Protein AF-A0A942TPF8-F1 (afdb_monomer)

Nearest PDB structures (foldseek):
  6yjb-assembly1_A  TM=7.120E-01  e=9.971E-12  Vibrio campbellii
  6yex-assembly1_B  TM=6.353E-01  e=1.934E-11  Vibrio campbellii
  6ut6-assembly1_C  TM=7.984E-01  e=1.363E-06  Escherichia coli K-12
  6hz4-assembly1_D  TM=4.793E-01  e=1.447E-07  Escherichia coli K-12
  6ut6-assembly1_B  TM=5.180E-01  e=4.673E-07  Escherichia coli K-12

Mean predicted aligned error: 19.68 Å

Structure (mmCIF, N/CA/C/O backbone):
data_AF-A0A942TPF8-F1
#
_entry.id   AF-A0A942TPF8-F1
#
loop_
_atom_site.group_PDB
_atom_site.id
_atom_site.type_symbol
_atom_site.label_atom_id
_atom_site.label_alt_id
_atom_site.label_comp_id
_atom_site.label_asym_id
_atom_site.label_entity_id
_atom_site.label_seq_id
_atom_site.pdbx_PDB_ins_code
_atom_site.Cartn_x
_atom_site.Cartn_y
_atom_site.Cartn_z
_atom_site.occupancy
_atom_site.B_iso_or_equiv
_atom_site.auth_seq_id
_atom_site.auth_comp_id
_atom_site.auth_asym_id
_atom_site.auth_atom_id
_atom_site.pdbx_PDB_model_num
ATOM 1 N N . MET A 1 1 ? -1.114 -26.706 52.855 1.00 54.84 1 MET A N 1
ATOM 2 C CA . MET A 1 1 ? -0.253 -26.769 51.652 1.00 54.84 1 MET A CA 1
ATOM 3 C C . MET A 1 1 ? -0.887 -25.800 50.656 1.00 54.84 1 MET A C 1
ATOM 5 O O . MET A 1 1 ? -2.104 -25.753 50.658 1.00 54.84 1 MET A O 1
ATOM 9 N N . TYR A 1 2 ? -0.120 -24.976 49.931 1.00 74.62 2 TYR A N 1
ATOM 10 C CA . TYR A 1 2 ? -0.614 -23.907 49.026 1.00 74.62 2 TYR A CA 1
ATOM 11 C C . TYR A 1 2 ? -1.180 -22.624 49.676 1.00 74.62 2 TYR A C 1
ATOM 13 O O . TYR A 1 2 ? -2.271 -22.152 49.354 1.00 74.62 2 TYR A O 1
ATOM 21 N N . GLN A 1 3 ? -0.446 -22.030 50.626 1.00 80.69 3 GLN A N 1
ATOM 22 C CA . GLN A 1 3 ? -0.902 -20.807 51.307 1.00 80.69 3 GLN A CA 1
ATOM 23 C C . GLN A 1 3 ? -0.992 -19.604 50.351 1.00 80.69 3 GLN A C 1
ATOM 25 O O . GLN A 1 3 ? -1.870 -18.757 50.522 1.00 80.69 3 GLN A O 1
ATOM 30 N N . ARG A 1 4 ? -0.121 -19.533 49.335 1.00 86.19 4 ARG A N 1
ATOM 31 C CA . ARG A 1 4 ? -0.147 -18.448 48.345 1.00 86.19 4 ARG A CA 1
ATOM 32 C C . ARG A 1 4 ? -1.304 -18.621 47.365 1.00 86.19 4 ARG A C 1
ATOM 34 O O . ARG A 1 4 ? -1.997 -17.647 47.085 1.00 86.19 4 ARG A O 1
ATOM 41 N N . LEU A 1 5 ? -1.600 -19.849 46.941 1.00 88.00 5 LEU A N 1
ATOM 42 C CA . LEU A 1 5 ? -2.763 -20.141 46.101 1.00 88.00 5 LEU A CA 1
ATOM 43 C C . LEU A 1 5 ? -4.093 -19.774 46.773 1.00 88.00 5 LEU A C 1
ATOM 45 O O . LEU A 1 5 ? -4.997 -19.248 46.122 1.00 88.00 5 LEU A O 1
ATOM 49 N N . ASN A 1 6 ? -4.203 -19.996 48.084 1.00 89.62 6 ASN A N 1
ATOM 50 C CA . ASN A 1 6 ? -5.378 -19.584 48.853 1.00 89.62 6 ASN A CA 1
ATOM 51 C C . ASN A 1 6 ? -5.553 -18.059 48.844 1.00 89.62 6 ASN A C 1
ATOM 53 O O . ASN A 1 6 ? -6.668 -17.566 48.669 1.00 89.62 6 ASN A O 1
ATOM 57 N N . ASN A 1 7 ? -4.456 -17.309 48.970 1.00 88.31 7 ASN A N 1
ATOM 58 C CA . ASN A 1 7 ? -4.485 -15.850 48.874 1.00 88.31 7 ASN A CA 1
ATOM 59 C C . ASN A 1 7 ? -4.844 -15.380 47.456 1.00 88.31 7 ASN A C 1
ATOM 61 O O . ASN A 1 7 ? -5.717 -14.525 47.312 1.00 88.31 7 ASN A O 1
ATOM 65 N N . PHE A 1 8 ? -4.249 -15.985 46.421 1.00 91.94 8 PHE A N 1
ATOM 66 C CA . PHE A 1 8 ? -4.586 -15.715 45.020 1.00 91.94 8 PHE A CA 1
ATOM 67 C C . PHE A 1 8 ? -6.082 -15.901 44.755 1.00 91.94 8 PHE A C 1
ATOM 69 O O . PHE A 1 8 ? -6.723 -15.049 44.151 1.00 91.94 8 PHE A O 1
ATOM 76 N N . THR A 1 9 ? -6.656 -16.999 45.246 1.00 90.50 9 THR A N 1
ATOM 77 C CA . THR A 1 9 ? -8.062 -17.357 45.018 1.00 90.50 9 THR A CA 1
ATOM 78 C C . THR A 1 9 ? -9.021 -16.310 45.579 1.00 90.50 9 THR A C 1
ATOM 80 O O . THR A 1 9 ? -10.023 -15.972 44.951 1.00 90.50 9 THR A O 1
ATOM 83 N N . LEU A 1 10 ? -8.707 -15.750 46.744 1.00 89.12 10 LEU A N 1
ATOM 84 C CA . LEU A 1 10 ? -9.531 -14.714 47.363 1.00 89.12 10 LEU A CA 1
ATOM 85 C C . LEU A 1 10 ? -9.364 -13.355 46.674 1.00 89.12 10 LEU A C 1
ATOM 87 O O . LEU A 1 10 ? -10.358 -12.681 46.424 1.00 89.12 10 LEU A O 1
ATOM 91 N N . ARG A 1 11 ? -8.140 -12.996 46.274 1.00 86.19 11 ARG A N 1
ATOM 92 C CA . ARG A 1 11 ? -7.865 -11.785 45.477 1.00 86.19 11 ARG A CA 1
ATOM 93 C C . ARG A 1 11 ? -8.530 -11.831 44.104 1.00 86.19 11 ARG A C 1
ATOM 95 O O . ARG A 1 11 ? -9.081 -10.845 43.623 1.00 86.19 11 ARG A O 1
ATOM 102 N N . PHE A 1 12 ? -8.537 -13.005 43.483 1.00 88.06 12 PHE A N 1
ATOM 103 C CA . PHE A 1 12 ? -9.271 -13.246 42.250 1.00 88.06 12 PHE A CA 1
ATOM 104 C C . PHE A 1 12 ? -10.773 -12.972 42.429 1.00 88.06 12 PHE A C 1
ATOM 106 O O . PHE A 1 12 ? -11.381 -12.314 41.585 1.00 88.06 12 PHE A O 1
ATOM 113 N N . ALA A 1 13 ? -11.359 -13.409 43.551 1.00 85.81 13 ALA A N 1
ATOM 114 C CA . ALA A 1 13 ? -12.761 -13.147 43.872 1.00 85.81 13 ALA A CA 1
ATOM 115 C C . ALA A 1 13 ? -13.071 -11.646 44.011 1.00 85.81 13 ALA A C 1
ATOM 117 O O . ALA A 1 13 ? -14.126 -11.206 43.559 1.00 85.81 13 ALA A O 1
ATOM 118 N N . GLU A 1 14 ? -12.155 -10.871 44.598 1.00 84.19 14 GLU A N 1
ATOM 119 C CA . GLU A 1 14 ? -12.279 -9.411 44.735 1.00 84.19 14 GLU A CA 1
ATOM 120 C C . GLU A 1 14 ? -12.302 -8.702 43.377 1.00 84.19 14 GLU A C 1
ATOM 122 O O . GLU A 1 14 ? -13.059 -7.753 43.189 1.00 84.19 14 GLU A O 1
ATOM 127 N N . LYS A 1 15 ? -11.505 -9.181 42.417 1.00 80.50 15 LYS A N 1
ATOM 128 C CA . LYS A 1 15 ? -11.320 -8.528 41.114 1.00 80.50 15 LYS A CA 1
ATOM 129 C C . LYS A 1 15 ? -12.307 -8.962 40.028 1.00 80.50 15 LYS A C 1
ATOM 131 O O . LYS A 1 15 ? -12.530 -8.202 39.092 1.00 80.50 15 LYS A O 1
ATOM 136 N N . ILE A 1 16 ? -12.876 -10.170 40.092 1.00 72.94 16 ILE A N 1
ATOM 137 C CA . ILE A 1 16 ? -13.714 -10.690 38.993 1.00 72.94 16 ILE A CA 1
ATOM 138 C C . ILE A 1 16 ? -15.134 -10.105 38.957 1.00 72.94 16 ILE A C 1
ATOM 140 O O . ILE A 1 16 ? -15.725 -10.013 37.883 1.00 72.94 16 ILE A O 1
ATOM 144 N N . GLY A 1 17 ? -15.690 -9.713 40.108 1.00 69.94 17 GLY A N 1
ATOM 145 C CA . GLY A 1 17 ? -16.976 -9.013 40.237 1.00 69.94 17 GLY A CA 1
ATOM 146 C C . GLY A 1 17 ? -18.241 -9.821 39.898 1.00 69.94 17 GLY A C 1
ATOM 147 O O . GLY A 1 17 ? -19.250 -9.673 40.584 1.00 69.94 17 GLY A O 1
ATOM 148 N N . VAL A 1 18 ? -18.232 -10.701 38.888 1.00 78.50 18 VAL A N 1
ATOM 149 C CA . VAL A 1 18 ? -19.394 -11.514 38.475 1.00 78.50 18 VAL A CA 1
ATOM 150 C C . VAL A 1 18 ? -18.973 -12.913 38.029 1.00 78.50 18 VAL A C 1
ATOM 152 O O . VAL A 1 18 ? -18.012 -13.076 37.282 1.00 78.50 18 VAL A O 1
ATOM 155 N N . ILE A 1 19 ? -19.736 -13.928 38.443 1.00 75.88 19 ILE A N 1
ATOM 156 C CA . ILE A 1 19 ? -19.538 -15.332 38.061 1.00 75.88 19 ILE A CA 1
ATOM 157 C C . ILE A 1 19 ? -20.832 -15.933 37.523 1.00 75.88 19 ILE A C 1
ATOM 159 O O . ILE A 1 19 ? -21.890 -15.839 38.148 1.00 75.88 19 ILE A O 1
ATOM 163 N N . TYR A 1 20 ? -20.743 -16.599 36.376 1.00 75.12 20 TYR A N 1
ATOM 164 C CA . TYR A 1 20 ? -21.883 -17.214 35.702 1.00 75.12 20 TYR A CA 1
ATOM 165 C C . TYR A 1 20 ? -21.984 -18.700 36.034 1.00 75.12 20 TYR A C 1
ATOM 167 O O . TYR A 1 20 ? -20.988 -19.420 35.990 1.00 75.12 20 TYR A O 1
ATOM 175 N N . THR A 1 21 ? -23.183 -19.181 36.367 1.00 75.75 21 THR A N 1
ATOM 176 C CA . THR A 1 21 ? -23.383 -20.612 36.642 1.00 75.75 21 THR A CA 1
ATOM 177 C C . THR A 1 21 ? -23.161 -21.460 35.391 1.00 75.75 21 THR A C 1
ATOM 179 O O . THR A 1 21 ? -23.631 -21.119 34.310 1.00 75.75 21 THR A O 1
ATOM 182 N N . LEU A 1 22 ? -22.515 -22.620 35.539 1.00 73.62 22 LEU A N 1
ATOM 183 C CA . LEU A 1 22 ? -22.203 -23.492 34.398 1.00 73.62 22 LEU A CA 1
ATOM 184 C C . LEU A 1 22 ? -23.447 -24.076 33.706 1.00 73.62 22 LEU A C 1
ATOM 186 O O . LEU A 1 22 ? -23.413 -24.349 32.513 1.00 73.62 22 LEU A O 1
ATOM 190 N N . SER A 1 23 ? -24.542 -24.287 34.442 1.00 69.94 23 SER A N 1
ATOM 191 C CA . SER A 1 23 ? -25.746 -24.952 33.924 1.00 69.94 23 SER A CA 1
ATOM 192 C C . SER A 1 23 ? -26.784 -24.001 33.331 1.00 69.94 23 SER A C 1
ATOM 194 O O . SER A 1 23 ? -27.453 -24.356 32.367 1.00 69.94 23 SER A O 1
ATOM 196 N N . GLN A 1 24 ? -26.958 -22.816 33.921 1.00 68.00 24 GLN A N 1
ATOM 197 C CA . GLN A 1 24 ? -28.019 -21.868 33.555 1.00 68.00 24 GLN A CA 1
ATOM 198 C C . GLN A 1 24 ? -27.472 -20.545 33.014 1.00 68.00 24 GLN A C 1
ATOM 200 O O . GLN A 1 24 ? -28.260 -19.670 32.667 1.00 68.00 24 GLN A O 1
ATOM 205 N N . ASN A 1 25 ? -26.145 -20.382 32.978 1.00 68.88 25 ASN A N 1
ATOM 206 C CA . ASN A 1 25 ? -25.469 -19.131 32.640 1.00 68.88 25 ASN A CA 1
ATOM 207 C C . ASN A 1 25 ? -26.025 -17.925 33.423 1.00 68.88 25 ASN A C 1
ATOM 209 O O . ASN A 1 25 ? -26.135 -16.815 32.910 1.00 68.88 25 ASN A O 1
ATOM 213 N N . ALA A 1 26 ? -26.434 -18.160 34.673 1.00 68.94 26 ALA A N 1
ATOM 214 C CA . ALA A 1 26 ? -27.065 -17.148 35.508 1.00 68.94 26 ALA A CA 1
ATOM 215 C C . ALA A 1 26 ? -25.989 -16.330 36.242 1.00 68.94 26 ALA A C 1
ATOM 217 O O . ALA A 1 26 ? -25.081 -16.937 36.824 1.00 68.94 26 ALA A O 1
ATOM 218 N N . PRO A 1 27 ? -26.081 -14.987 36.262 1.00 71.12 27 PRO A N 1
ATOM 219 C CA . PRO A 1 27 ? -25.080 -14.139 36.898 1.00 71.12 27 PRO A CA 1
ATOM 220 C C . PRO A 1 27 ? -25.167 -14.198 38.430 1.00 71.12 27 PRO A C 1
ATOM 222 O O . PRO A 1 27 ? -26.250 -14.146 39.022 1.00 71.12 27 PRO A O 1
ATOM 225 N N . ASN A 1 28 ? -24.003 -14.266 39.071 1.00 79.56 28 ASN A N 1
ATOM 226 C CA . ASN A 1 28 ? -23.811 -14.155 40.514 1.00 79.56 28 ASN A CA 1
ATOM 227 C C . ASN A 1 28 ? -22.810 -13.024 40.762 1.00 79.56 28 ASN A C 1
ATOM 229 O O . ASN A 1 28 ? -21.629 -13.171 40.450 1.00 79.56 28 ASN A O 1
ATOM 233 N N . HIS A 1 29 ? -23.274 -11.899 41.297 1.00 82.12 29 HIS A N 1
ATOM 234 C CA . HIS A 1 29 ? -22.438 -10.725 41.539 1.00 82.12 29 HIS A CA 1
ATOM 235 C C . HIS A 1 29 ? -21.731 -10.859 42.889 1.00 82.12 29 HIS A C 1
ATOM 237 O O . HIS A 1 29 ? -22.378 -11.105 43.907 1.00 82.12 29 HIS A O 1
ATOM 243 N N . ILE A 1 30 ? -20.411 -10.708 42.908 1.00 84.00 30 ILE A N 1
ATOM 244 C CA . ILE A 1 30 ? -19.607 -10.657 44.129 1.00 84.00 30 ILE A CA 1
ATOM 245 C C . ILE A 1 30 ? -19.549 -9.193 44.556 1.00 84.00 30 ILE A C 1
ATOM 247 O O . ILE A 1 30 ? -18.835 -8.388 43.973 1.00 84.00 30 ILE A O 1
ATOM 251 N N . MET A 1 31 ? -20.334 -8.848 45.570 1.00 80.62 31 MET A N 1
ATOM 252 C CA . MET A 1 31 ? -20.481 -7.469 46.043 1.00 80.62 31 MET A CA 1
ATOM 253 C C . MET A 1 31 ? -19.307 -7.028 46.918 1.00 80.62 31 MET A C 1
ATOM 255 O O . MET A 1 31 ? -18.971 -5.850 46.978 1.00 80.62 31 MET A O 1
ATOM 259 N N . LYS A 1 32 ? -18.744 -7.978 47.669 1.00 85.12 32 LYS A N 1
ATOM 260 C CA . LYS A 1 32 ? -17.677 -7.761 48.646 1.00 85.12 32 LYS A CA 1
ATOM 261 C C . LYS A 1 32 ? -16.998 -9.090 48.973 1.00 85.12 32 LYS A C 1
ATOM 263 O O . LYS A 1 32 ? -17.652 -10.137 48.961 1.00 85.12 32 LYS A O 1
ATOM 268 N N . VAL A 1 33 ? -15.720 -9.028 49.329 1.00 87.94 33 VAL A N 1
ATOM 269 C CA . VAL A 1 33 ? -14.964 -10.122 49.948 1.00 87.94 33 VAL A CA 1
ATOM 270 C C . VAL A 1 33 ? -14.384 -9.617 51.271 1.00 87.94 33 VAL A C 1
ATOM 272 O O . VAL A 1 33 ? -13.934 -8.475 51.352 1.00 87.94 33 VAL A O 1
ATOM 275 N N . ASP A 1 34 ? -14.459 -10.421 52.331 1.00 88.38 34 ASP A N 1
ATOM 276 C CA . ASP A 1 34 ? -13.811 -10.137 53.617 1.00 88.38 34 ASP A CA 1
ATOM 277 C C . ASP A 1 34 ? -13.394 -11.427 54.357 1.00 88.38 34 ASP A C 1
ATOM 279 O O . ASP A 1 34 ? -13.264 -12.501 53.760 1.00 88.38 34 ASP A O 1
ATOM 283 N N . GLU A 1 35 ? -13.121 -11.325 55.661 1.00 86.31 35 GLU A N 1
ATOM 284 C CA . GLU A 1 35 ? -12.729 -12.459 56.503 1.00 86.31 35 GLU A CA 1
ATOM 285 C C . GLU A 1 35 ? -13.824 -13.534 56.630 1.00 86.31 35 GLU A C 1
ATOM 287 O O . GLU A 1 35 ? -13.492 -14.715 56.762 1.00 86.31 35 GLU A O 1
ATOM 292 N N . GLU A 1 36 ? -15.108 -13.168 56.534 1.00 86.88 36 GLU A N 1
ATOM 293 C CA . GLU A 1 36 ? -16.229 -14.111 56.620 1.00 86.88 36 GLU A CA 1
ATOM 294 C C . GLU A 1 36 ? -16.443 -14.866 55.301 1.00 86.88 36 GLU A C 1
ATOM 296 O O . GLU A 1 36 ? -16.795 -16.053 55.305 1.00 86.88 36 GLU A O 1
ATOM 301 N N . GLY A 1 37 ? -16.191 -14.216 54.162 1.00 88.94 37 GLY A N 1
ATOM 302 C CA . GLY A 1 37 ? -16.262 -14.839 52.843 1.00 88.94 37 GLY A CA 1
ATOM 303 C C . GLY A 1 37 ? -16.701 -13.894 51.729 1.00 88.94 37 GLY A C 1
ATOM 304 O O . GLY A 1 37 ? -16.394 -12.706 51.734 1.00 88.94 37 GLY A O 1
ATOM 305 N N . LEU A 1 38 ? -17.399 -14.449 50.738 1.00 92.38 38 LEU A N 1
ATOM 306 C CA . LEU A 1 38 ? -17.833 -13.750 49.530 1.00 92.38 38 LEU A CA 1
ATOM 307 C C . LEU A 1 38 ? -19.316 -13.398 49.645 1.00 92.38 38 LEU A C 1
ATOM 309 O O . LEU A 1 38 ? -20.163 -14.265 49.871 1.00 92.38 38 LEU A O 1
ATOM 313 N N . TYR A 1 39 ? -19.647 -12.131 49.437 1.00 90.81 39 TYR A N 1
ATOM 314 C CA . TYR A 1 39 ? -21.009 -11.616 49.503 1.00 90.81 39 TYR A CA 1
ATOM 315 C C . TYR A 1 39 ? -21.626 -11.693 48.116 1.00 90.81 39 TYR A C 1
ATOM 317 O O . TYR A 1 39 ? -21.417 -10.817 47.281 1.00 90.81 39 TYR A O 1
ATOM 325 N N . VAL A 1 40 ? -22.364 -12.769 47.863 1.00 87.81 40 VAL A N 1
ATOM 326 C CA . VAL A 1 40 ? -22.850 -13.107 46.526 1.00 87.81 40 VAL A CA 1
ATOM 327 C C . VAL A 1 40 ? -24.317 -12.732 46.372 1.00 87.81 40 VAL A C 1
ATOM 329 O O . VAL A 1 40 ? -25.188 -13.249 47.080 1.00 87.81 40 VAL A O 1
ATOM 332 N N . GLU A 1 41 ? -24.595 -11.853 45.422 1.00 86.12 41 GLU A N 1
ATOM 333 C CA . GLU A 1 41 ? -25.929 -11.460 45.002 1.00 86.12 41 GLU A CA 1
ATOM 334 C C . GLU A 1 41 ? -26.364 -12.252 43.761 1.00 86.12 41 GLU A C 1
ATOM 336 O O . GLU A 1 41 ? -25.664 -12.346 42.756 1.00 86.12 41 GLU A O 1
ATOM 341 N N . THR A 1 42 ? -27.557 -12.830 43.837 1.00 81.56 42 THR A N 1
ATOM 342 C CA . THR A 1 42 ? -28.199 -13.617 42.778 1.00 81.56 42 THR A CA 1
ATOM 343 C C . THR A 1 42 ? -29.547 -13.002 42.439 1.00 81.56 42 THR A C 1
ATOM 345 O O . THR A 1 42 ? -30.129 -12.301 43.268 1.00 81.56 42 THR A O 1
ATOM 348 N N . GLN A 1 43 ? -30.103 -13.317 41.268 1.00 76.69 43 GLN A N 1
ATOM 349 C CA . GLN A 1 43 ? -31.438 -12.827 40.916 1.00 76.69 43 GLN A CA 1
ATOM 350 C C . GLN A 1 43 ? -32.499 -13.223 41.956 1.00 76.69 43 GLN A C 1
ATOM 352 O O . GLN A 1 43 ? -33.321 -12.401 42.351 1.00 76.69 43 GLN A O 1
ATOM 357 N N . ASP A 1 44 ? -32.438 -14.458 42.455 1.00 78.38 44 ASP A N 1
ATOM 358 C CA . ASP A 1 44 ? -33.334 -14.949 43.504 1.00 78.38 44 ASP A CA 1
ATOM 359 C C . ASP A 1 44 ? -33.161 -14.176 44.823 1.00 78.38 44 ASP A C 1
ATOM 361 O O . ASP A 1 44 ? -34.142 -13.768 45.442 1.00 78.38 44 ASP A O 1
ATOM 365 N N . SER A 1 45 ? -31.922 -13.900 45.244 1.00 80.88 45 SER A N 1
ATOM 366 C CA . SER A 1 45 ? -31.683 -13.139 46.476 1.00 80.88 45 SER A CA 1
ATOM 367 C C . SER A 1 45 ? -32.076 -11.664 46.359 1.00 80.88 45 SER A C 1
ATOM 369 O O . SER A 1 45 ? -32.601 -11.123 47.332 1.00 80.88 45 SER A O 1
ATOM 371 N N . ARG A 1 46 ? -31.911 -11.042 45.181 1.00 78.50 46 ARG A N 1
ATOM 372 C CA . ARG A 1 46 ? -32.442 -9.699 44.887 1.00 78.50 46 ARG A CA 1
ATOM 373 C C . ARG A 1 46 ? -33.959 -9.661 44.980 1.00 78.50 46 ARG A C 1
ATOM 375 O O . ARG A 1 46 ? -34.500 -8.790 45.652 1.00 78.50 46 ARG A O 1
ATOM 382 N N . ASN A 1 47 ? -34.634 -10.618 44.346 1.00 79.50 47 ASN A N 1
ATOM 383 C CA . ASN A 1 47 ? -36.093 -10.694 44.352 1.00 79.50 47 ASN A CA 1
ATOM 384 C C . ASN A 1 47 ? -36.629 -10.885 45.779 1.00 79.50 47 ASN A C 1
ATOM 386 O O . ASN A 1 47 ? -37.541 -10.178 46.196 1.00 79.50 47 ASN A O 1
ATOM 390 N N . LYS A 1 48 ? -36.011 -11.775 46.564 1.00 79.25 48 LYS A N 1
ATOM 391 C CA . LYS A 1 48 ? -36.381 -12.002 47.970 1.00 79.25 48 LYS A CA 1
ATOM 392 C C . LYS A 1 48 ? -36.156 -10.774 48.849 1.00 79.25 48 LYS A C 1
ATOM 394 O O . LYS A 1 48 ? -36.966 -10.502 49.727 1.00 79.25 48 LYS A O 1
ATOM 399 N N . PHE A 1 49 ? -35.090 -10.012 48.613 1.00 80.06 49 PHE A N 1
ATOM 400 C CA . PHE A 1 49 ? -34.863 -8.742 49.305 1.00 80.06 49 PHE A CA 1
ATOM 401 C C . PHE A 1 49 ? -35.892 -7.676 48.903 1.00 80.06 49 PHE A C 1
ATOM 403 O O . PHE A 1 49 ? -36.481 -7.040 49.772 1.00 80.06 49 PHE A O 1
ATOM 410 N N . ALA A 1 50 ? -36.178 -7.538 47.604 1.00 76.19 50 ALA A N 1
ATOM 411 C CA . ALA A 1 50 ? -37.185 -6.608 47.090 1.00 76.19 50 ALA A CA 1
ATOM 412 C C . ALA A 1 50 ? -38.601 -6.919 47.614 1.00 76.19 50 ALA A C 1
ATOM 414 O O . ALA A 1 50 ? -39.378 -6.001 47.869 1.00 76.19 50 ALA A O 1
ATOM 415 N N . ASN A 1 51 ? -38.908 -8.199 47.839 1.00 80.12 51 ASN A N 1
ATOM 416 C CA . ASN A 1 51 ? -40.169 -8.661 48.422 1.00 80.12 51 ASN A CA 1
ATOM 417 C C . ASN A 1 51 ? -40.198 -8.610 49.965 1.00 80.12 51 ASN A C 1
ATOM 419 O O . ASN A 1 51 ? -41.208 -8.972 50.565 1.00 80.12 51 ASN A O 1
ATOM 423 N N . GLY A 1 52 ? -39.108 -8.198 50.626 1.00 76.81 52 GLY A N 1
ATOM 424 C CA . GLY A 1 52 ? -39.001 -8.158 52.091 1.00 76.81 52 GLY A CA 1
ATOM 425 C C . GLY A 1 52 ? -38.852 -9.527 52.772 1.00 76.81 52 GLY A C 1
ATOM 426 O O . GLY A 1 52 ? -38.893 -9.613 53.996 1.00 76.81 52 GLY A O 1
ATOM 427 N N . GLU A 1 53 ? -38.653 -10.602 52.006 1.00 78.38 53 GLU A N 1
ATOM 428 C CA . GLU A 1 53 ? -38.464 -11.974 52.502 1.00 78.38 53 GLU A CA 1
ATOM 429 C C . GLU A 1 53 ? -37.054 -12.208 53.070 1.00 78.38 53 GLU A C 1
ATOM 431 O O . GLU A 1 53 ? -36.806 -13.190 53.773 1.00 78.38 53 GLU A O 1
ATOM 436 N N . LYS A 1 54 ? -36.105 -11.318 52.757 1.00 78.81 54 LYS A N 1
ATOM 437 C CA . LYS A 1 54 ? -34.704 -11.418 53.170 1.00 78.81 54 LYS A CA 1
ATOM 438 C C . LYS A 1 54 ? -34.178 -10.064 53.636 1.00 78.81 54 LYS A C 1
ATOM 440 O O . LYS A 1 54 ? -34.475 -9.048 53.024 1.00 78.81 54 LYS A O 1
ATOM 445 N N . GLY A 1 55 ? -33.358 -10.056 54.689 1.00 78.12 55 GLY A N 1
ATOM 446 C CA . GLY A 1 55 ? -32.779 -8.827 55.251 1.00 78.12 55 GLY A CA 1
ATOM 447 C C . GLY A 1 55 ? -31.659 -8.189 54.417 1.00 78.12 55 GLY A C 1
ATOM 448 O O . GLY A 1 55 ? -31.285 -7.051 54.679 1.00 78.12 55 GLY A O 1
ATOM 449 N N . SER A 1 56 ? -31.123 -8.894 53.417 1.00 83.94 56 SER A N 1
ATOM 450 C CA . SER A 1 56 ? -30.087 -8.390 52.508 1.00 83.94 56 SER A CA 1
ATOM 451 C C . SER A 1 56 ? -30.257 -8.951 51.095 1.00 83.94 56 SER A C 1
ATOM 453 O O . SER A 1 56 ? -30.788 -10.053 50.913 1.00 83.94 56 SER A O 1
ATOM 455 N N . SER A 1 57 ? -29.785 -8.207 50.089 1.00 85.38 57 SER A N 1
ATOM 456 C CA . SER A 1 57 ? -29.844 -8.606 48.674 1.00 85.38 57 SER A CA 1
ATOM 457 C C . SER A 1 57 ? -28.861 -9.726 48.313 1.00 85.38 57 SER A C 1
ATOM 459 O O . SER A 1 57 ? -29.040 -10.414 47.309 1.00 85.38 57 SER A O 1
ATOM 461 N N . TYR A 1 58 ? -27.877 -9.995 49.172 1.00 83.94 58 TYR A N 1
ATOM 462 C CA . TYR A 1 58 ? -26.808 -10.977 48.977 1.00 83.94 58 TYR A CA 1
ATOM 463 C C . TYR A 1 58 ? -26.882 -12.146 49.969 1.00 83.94 58 TYR A C 1
ATOM 465 O O . TYR A 1 58 ? -27.661 -12.163 50.923 1.00 83.94 58 TYR A O 1
ATOM 473 N N . SER A 1 59 ? -26.081 -13.182 49.747 1.00 86.44 59 SER A N 1
ATOM 474 C CA . SER A 1 59 ? -25.790 -14.244 50.717 1.00 86.44 59 SER A CA 1
ATOM 475 C C . SER A 1 59 ? -24.294 -14.442 50.851 1.00 86.44 59 SER A C 1
ATOM 477 O O . SER A 1 59 ? -23.589 -14.385 49.848 1.00 86.44 59 SER A O 1
ATOM 479 N N . ILE A 1 60 ? -23.846 -14.771 52.055 1.00 89.56 60 ILE A N 1
ATOM 480 C CA . ILE A 1 60 ? -22.437 -15.038 52.322 1.00 89.56 60 ILE A CA 1
ATOM 481 C C . ILE A 1 60 ? -22.111 -16.477 51.906 1.00 89.56 60 ILE A C 1
ATOM 483 O O . ILE A 1 60 ? -22.746 -17.429 52.369 1.00 89.56 60 ILE A O 1
ATOM 487 N N . VAL A 1 61 ? -21.133 -16.630 51.018 1.00 91.56 61 VAL A N 1
ATOM 488 C CA . VAL A 1 61 ? -20.440 -17.890 50.740 1.00 91.56 61 VAL A CA 1
ATOM 489 C C . VAL A 1 61 ? -19.180 -17.879 51.588 1.00 91.56 61 VAL A C 1
ATOM 491 O O . VAL A 1 61 ? -18.285 -17.069 51.354 1.00 91.56 61 VAL A O 1
ATOM 494 N N . LYS A 1 62 ? -19.134 -18.734 52.609 1.00 91.94 62 LYS A N 1
ATOM 495 C CA . LYS A 1 62 ? -18.084 -18.659 53.622 1.00 91.94 62 LYS A CA 1
ATOM 496 C C . LYS A 1 62 ? -16.694 -18.881 53.033 1.00 91.94 62 LYS A C 1
ATOM 498 O O . LYS A 1 62 ? -16.513 -19.733 52.161 1.00 91.94 62 LYS A O 1
ATOM 503 N N . ARG A 1 63 ? -15.699 -18.192 53.592 1.00 91.62 63 ARG A N 1
ATOM 504 C CA . ARG A 1 63 ? -14.283 -18.337 53.221 1.00 91.62 63 ARG A CA 1
ATOM 505 C C . ARG A 1 63 ? -13.808 -19.794 53.276 1.00 91.62 63 ARG A C 1
ATOM 507 O O . ARG A 1 63 ? -13.152 -20.257 52.350 1.00 91.62 63 ARG A O 1
ATOM 514 N N . GLU A 1 64 ? -14.198 -20.524 54.322 1.00 90.56 64 GLU A N 1
ATOM 515 C CA . GLU A 1 64 ? -13.895 -21.954 54.497 1.00 90.56 64 GLU A CA 1
ATOM 516 C C . GLU A 1 64 ? -14.436 -22.834 53.359 1.00 90.56 64 GLU A C 1
ATOM 518 O O . GLU A 1 64 ? -13.792 -23.808 52.987 1.00 90.56 64 GLU A O 1
ATOM 523 N N . TRP A 1 65 ? -15.577 -22.481 52.758 1.00 93.38 65 TRP A N 1
ATOM 524 C CA . TRP A 1 65 ? -16.165 -23.245 51.653 1.00 93.38 65 TRP A CA 1
ATOM 525 C C . TRP A 1 65 ? -15.455 -22.974 50.333 1.00 93.38 65 TRP A C 1
ATOM 527 O O . TRP A 1 65 ? -15.248 -23.895 49.550 1.00 93.38 65 TRP A O 1
ATOM 537 N N . VAL A 1 66 ? -15.058 -21.722 50.091 1.00 91.62 66 VAL A N 1
ATOM 538 C CA . VAL A 1 66 ? -14.289 -21.361 48.892 1.00 91.62 66 VAL A CA 1
ATOM 539 C C . VAL A 1 66 ? -12.935 -22.058 48.906 1.00 91.62 66 VAL A C 1
ATOM 541 O O . VAL A 1 66 ? -12.602 -22.755 47.950 1.00 91.62 66 VAL A O 1
ATOM 544 N N . LEU A 1 67 ? -12.195 -21.945 50.011 1.00 92.44 67 LEU A N 1
ATOM 545 C CA . LEU A 1 67 ? -10.890 -22.593 50.144 1.00 92.44 67 LEU A CA 1
ATOM 546 C C . LEU A 1 67 ? -11.015 -24.124 50.174 1.00 92.44 67 LEU A C 1
ATOM 548 O O . LEU A 1 67 ? -10.298 -24.796 49.443 1.00 92.44 67 LEU A O 1
ATOM 552 N N . GLY A 1 68 ? -11.994 -24.675 50.899 1.00 90.75 68 GLY A N 1
ATOM 553 C CA . GLY A 1 68 ? -12.241 -26.120 50.918 1.00 90.75 68 GLY A CA 1
ATOM 554 C C . GLY A 1 68 ? -12.604 -26.691 49.542 1.00 90.75 68 GLY A C 1
ATOM 555 O O . GLY A 1 68 ? -12.161 -27.779 49.181 1.00 90.75 68 GLY A O 1
ATOM 556 N N . SER A 1 69 ? -13.345 -25.939 48.718 1.00 92.25 69 SER A N 1
ATOM 557 C CA . SER A 1 69 ? -13.650 -26.356 47.343 1.00 92.25 69 SER A CA 1
ATOM 558 C C . SER A 1 69 ? -12.406 -26.423 46.448 1.00 92.25 69 SER A C 1
ATOM 560 O O . SER A 1 69 ? -12.303 -27.319 45.607 1.00 92.25 69 SER A O 1
ATOM 562 N N . LEU A 1 70 ? -11.443 -25.518 46.656 1.00 92.94 70 LEU A N 1
ATOM 563 C CA . LEU A 1 70 ? -10.156 -25.536 45.967 1.00 92.94 70 LEU A CA 1
ATOM 564 C C . LEU A 1 70 ? -9.282 -26.698 46.448 1.00 92.94 70 LEU A C 1
ATOM 566 O O . LEU A 1 70 ? -8.703 -27.390 45.613 1.00 92.94 70 LEU A O 1
ATOM 570 N N . ASP A 1 71 ? -9.227 -26.944 47.759 1.00 91.12 71 ASP A N 1
ATOM 571 C CA . ASP A 1 71 ? -8.487 -28.071 48.337 1.00 91.12 71 ASP A CA 1
ATOM 572 C C . ASP A 1 71 ? -8.976 -29.401 47.740 1.00 91.12 71 ASP A C 1
ATOM 574 O O . ASP A 1 71 ? -8.167 -30.198 47.262 1.00 91.12 71 ASP A O 1
ATOM 578 N N . LYS A 1 72 ? -10.299 -29.590 47.625 1.00 90.31 72 LYS A N 1
ATOM 579 C CA . LYS A 1 72 ? -10.885 -30.765 46.955 1.00 90.31 72 LYS A CA 1
ATOM 580 C C . LYS A 1 72 ? -10.449 -30.905 45.499 1.00 90.31 72 LYS A C 1
ATOM 582 O O . LYS A 1 72 ? -10.109 -32.003 45.066 1.00 90.31 72 LYS A O 1
ATOM 587 N N . LEU A 1 73 ? -10.435 -29.809 44.737 1.00 91.81 73 LEU A N 1
ATOM 588 C CA . LEU A 1 73 ? -9.958 -29.824 43.351 1.00 91.81 73 LEU A CA 1
ATOM 589 C C . LEU A 1 73 ? -8.467 -30.184 43.265 1.00 91.81 73 LEU A C 1
ATOM 591 O O . LEU A 1 73 ? -8.054 -30.920 42.367 1.00 91.81 73 LEU A O 1
ATOM 595 N N . VAL A 1 74 ? -7.653 -29.684 44.192 1.00 89.69 74 VAL A N 1
ATOM 596 C CA . VAL A 1 74 ? -6.212 -29.954 44.241 1.00 89.69 74 VAL A CA 1
ATOM 597 C C . VAL A 1 74 ? -5.918 -31.414 44.589 1.00 89.69 74 VAL A C 1
ATOM 599 O O . VAL A 1 74 ? -5.057 -32.023 43.939 1.00 89.69 74 VAL A O 1
ATOM 602 N N . GLU A 1 75 ? -6.640 -31.971 45.563 1.00 87.88 75 GLU A N 1
ATOM 603 C CA . GLU A 1 75 ? -6.519 -33.362 46.012 1.00 87.88 75 GLU A CA 1
ATOM 604 C C . GLU A 1 75 ? -7.000 -34.350 44.944 1.00 87.88 75 GLU A C 1
ATOM 606 O O . GLU A 1 75 ? -6.267 -35.271 44.577 1.00 87.88 75 GLU A O 1
ATOM 611 N N . ASN A 1 76 ? -8.193 -34.125 44.387 1.00 85.75 76 ASN A N 1
ATOM 612 C CA . ASN A 1 76 ? -8.839 -35.073 43.477 1.00 85.75 76 ASN A CA 1
ATOM 613 C C . ASN A 1 76 ? -8.472 -34.863 42.000 1.00 85.75 76 ASN A C 1
ATOM 615 O O . ASN A 1 76 ? -8.789 -35.710 41.165 1.00 85.75 76 ASN A O 1
ATOM 619 N N . LYS A 1 77 ? -7.817 -33.745 41.648 1.00 85.06 77 LYS A N 1
ATOM 620 C CA . LYS A 1 77 ? -7.515 -33.268 40.274 1.00 85.06 77 LYS A CA 1
ATOM 621 C C . LYS A 1 77 ? -8.733 -32.939 39.404 1.00 85.06 77 LYS A C 1
ATOM 623 O O . LYS A 1 77 ? -8.602 -32.136 38.478 1.00 85.06 77 LYS A O 1
ATOM 628 N N . VAL A 1 78 ? -9.884 -33.520 39.717 1.00 88.19 78 VAL A N 1
ATOM 629 C CA . VAL A 1 78 ? -11.210 -33.260 39.157 1.00 88.19 78 VAL A CA 1
ATOM 630 C C . VAL A 1 78 ? -12.161 -33.024 40.330 1.00 88.19 78 VAL A C 1
ATOM 632 O O . VAL A 1 78 ? -12.047 -33.688 41.357 1.00 88.19 78 VAL A O 1
ATOM 635 N N . CYS A 1 79 ? -13.069 -32.064 40.197 1.00 90.31 79 CYS A N 1
ATOM 636 C CA . CYS A 1 79 ? -14.075 -31.731 41.197 1.00 90.31 79 CYS A CA 1
ATOM 637 C C . CYS A 1 79 ? -15.430 -31.587 40.505 1.00 90.31 79 CYS A C 1
ATOM 639 O O . CYS A 1 79 ? -15.599 -30.758 39.604 1.00 90.31 79 CYS A O 1
ATOM 641 N N . GLU A 1 80 ? -16.392 -32.406 40.906 1.00 88.06 80 GLU A N 1
ATOM 642 C CA . GLU A 1 80 ? -17.762 -32.361 40.418 1.00 88.06 80 GLU A CA 1
ATOM 643 C C . GLU A 1 80 ? -18.666 -31.558 41.350 1.00 88.06 80 GLU A C 1
ATOM 645 O O . GLU A 1 80 ? -18.395 -31.369 42.536 1.00 88.06 80 GLU A O 1
ATOM 650 N N . SER A 1 81 ? -19.818 -31.115 40.838 1.00 83.56 81 SER A N 1
ATOM 651 C CA . SER A 1 81 ? -20.758 -30.345 41.662 1.00 83.56 81 SER A CA 1
ATOM 652 C C . SER A 1 81 ? -21.221 -31.124 42.900 1.00 83.56 81 SER A C 1
ATOM 654 O O . SER A 1 81 ? -21.439 -30.522 43.952 1.00 83.56 81 SER A O 1
ATOM 656 N N . HIS A 1 82 ? -21.310 -32.455 42.794 1.00 83.19 82 HIS A N 1
ATOM 657 C CA . HIS A 1 82 ? -21.717 -33.328 43.891 1.00 83.19 82 HIS A CA 1
ATOM 658 C C . HIS A 1 82 ? -20.666 -33.426 45.009 1.00 83.19 82 HIS A C 1
ATOM 660 O O . HIS A 1 82 ? -21.041 -33.547 46.177 1.00 83.19 82 HIS A O 1
ATOM 666 N N . ASP A 1 83 ? -19.375 -33.274 44.689 1.00 85.31 83 ASP A N 1
ATOM 667 C CA . ASP A 1 83 ? -18.284 -33.252 45.674 1.00 85.31 83 ASP A CA 1
ATOM 668 C C . ASP A 1 83 ? -18.389 -32.048 46.618 1.00 85.31 83 ASP A C 1
ATOM 670 O O . ASP A 1 83 ? -17.877 -32.063 47.738 1.00 85.31 83 ASP A O 1
ATOM 674 N N . LEU A 1 84 ? -19.083 -30.995 46.183 1.00 88.69 84 LEU A N 1
ATOM 675 C CA . LEU A 1 84 ? -19.242 -29.742 46.916 1.00 88.69 84 LEU A CA 1
ATOM 676 C C . LEU A 1 84 ? -20.566 -29.661 47.692 1.00 88.69 84 LEU A C 1
ATOM 678 O O . LEU A 1 84 ? -20.832 -28.643 48.331 1.00 88.69 84 LEU A O 1
ATOM 682 N N . HIS A 1 85 ? -21.396 -30.713 47.675 1.00 83.81 85 HIS A N 1
ATOM 683 C CA . HIS A 1 85 ? -22.695 -30.728 48.367 1.00 83.81 85 HIS A CA 1
ATOM 684 C C . HIS A 1 85 ? -22.582 -30.533 49.886 1.00 83.81 85 HIS A C 1
ATOM 686 O O . HIS A 1 85 ? -23.502 -29.993 50.503 1.00 83.81 85 HIS A O 1
ATOM 692 N N . GLU A 1 86 ? -21.461 -30.922 50.498 1.00 81.56 86 GLU A N 1
ATOM 693 C CA . GLU A 1 86 ? -21.218 -30.710 51.933 1.00 81.56 86 GLU A CA 1
ATOM 694 C C . GLU A 1 86 ? -21.152 -29.222 52.321 1.00 81.56 86 GLU A C 1
ATOM 696 O O . GLU A 1 86 ? -21.432 -28.874 53.467 1.00 81.56 86 GLU A O 1
ATOM 701 N N . TYR A 1 87 ? -20.864 -28.336 51.361 1.00 82.88 87 TYR A N 1
ATOM 702 C CA . TYR A 1 87 ? -20.852 -26.881 51.544 1.00 82.88 87 TYR A CA 1
ATOM 703 C C . TYR A 1 87 ? -22.238 -26.239 51.327 1.00 82.88 87 TYR A C 1
ATOM 705 O O . TYR A 1 87 ? -22.376 -25.016 51.262 1.00 82.88 87 TYR A O 1
ATOM 713 N N . GLY A 1 88 ? -23.295 -27.054 51.228 1.00 73.81 88 GLY A N 1
ATOM 714 C CA . GLY A 1 88 ? -24.690 -26.619 51.171 1.00 73.81 88 GLY A CA 1
ATOM 715 C C . GLY A 1 88 ? -25.154 -26.143 49.790 1.00 73.81 88 GLY A C 1
ATOM 716 O O . GLY A 1 88 ? -24.540 -26.423 48.765 1.00 73.81 88 GLY A O 1
ATOM 717 N N . MET A 1 89 ? -26.260 -25.385 49.753 1.00 70.62 89 MET A N 1
ATOM 718 C CA . MET A 1 89 ? -26.990 -24.971 48.529 1.00 70.62 89 MET A CA 1
ATOM 719 C C . MET A 1 89 ? -26.197 -24.071 47.555 1.00 70.62 89 MET A C 1
ATOM 721 O O . MET A 1 89 ? -26.742 -23.590 46.562 1.00 70.62 89 MET A O 1
ATOM 725 N N . ARG A 1 90 ? -24.923 -23.789 47.841 1.00 77.56 90 ARG A N 1
ATOM 726 C CA . ARG A 1 90 ? -24.043 -22.942 47.025 1.00 77.56 90 ARG A CA 1
ATOM 727 C C . ARG A 1 90 ? -23.001 -23.739 46.234 1.00 77.56 90 ARG A C 1
ATOM 729 O O . ARG A 1 90 ? -22.164 -23.121 45.584 1.00 77.56 90 ARG A O 1
ATOM 736 N N . HIS A 1 91 ? -23.097 -25.069 46.190 1.00 83.06 91 HIS A N 1
ATOM 737 C CA . HIS A 1 91 ? -22.229 -25.925 45.366 1.00 83.06 91 HIS A CA 1
ATOM 738 C C . HIS A 1 91 ? -22.192 -25.504 43.880 1.00 83.06 91 HIS A C 1
ATOM 740 O O . HIS A 1 91 ? -21.125 -25.499 43.270 1.00 83.06 91 HIS A O 1
ATOM 746 N N . SER A 1 92 ? -23.318 -25.051 43.310 1.00 82.06 92 SER A N 1
ATOM 747 C CA . SER A 1 92 ? -23.382 -24.536 41.929 1.00 82.06 92 SER A CA 1
ATOM 748 C C . SER A 1 92 ? -22.598 -23.237 41.720 1.00 82.06 92 SER A C 1
ATOM 750 O O . SER A 1 92 ? -22.066 -23.012 40.636 1.00 82.06 92 SER A O 1
ATOM 752 N N . PHE A 1 93 ? -22.522 -22.381 42.745 1.00 88.25 93 PHE A N 1
ATOM 753 C CA . PHE A 1 93 ? -21.675 -21.189 42.714 1.00 88.25 93 PHE A CA 1
ATOM 754 C C . PHE A 1 93 ? -20.207 -21.576 42.882 1.00 88.25 93 PHE A C 1
ATOM 756 O O . PHE A 1 93 ? -19.382 -21.110 42.113 1.00 88.25 93 PHE A O 1
ATOM 763 N N . LEU A 1 94 ? -19.886 -22.452 43.840 1.00 90.81 94 LEU A N 1
ATOM 764 C CA . LEU A 1 94 ? -18.507 -22.873 44.102 1.00 90.81 94 LEU A CA 1
ATOM 765 C C . LEU A 1 94 ? -17.874 -23.535 42.874 1.00 90.81 94 LEU A C 1
ATOM 767 O O . LEU A 1 94 ? -16.746 -23.208 42.527 1.00 90.81 94 LEU A O 1
ATOM 771 N N . ILE A 1 95 ? -18.606 -24.389 42.154 1.00 89.00 95 ILE A N 1
ATOM 772 C CA . ILE A 1 95 ? -18.057 -25.007 40.941 1.00 89.00 95 ILE A CA 1
ATOM 773 C C . ILE A 1 95 ? -17.882 -24.015 39.788 1.00 89.00 95 ILE A C 1
ATOM 775 O O . ILE A 1 95 ? -16.901 -24.086 39.056 1.00 89.00 95 ILE A O 1
ATOM 779 N N . ALA A 1 96 ? -18.800 -23.055 39.652 1.00 83.75 96 ALA A N 1
ATOM 780 C CA . ALA A 1 96 ? -18.664 -21.968 38.689 1.00 83.75 96 ALA A CA 1
ATOM 781 C C . ALA A 1 96 ? -17.499 -21.033 39.048 1.00 83.75 96 ALA A C 1
ATOM 783 O O . ALA A 1 96 ? -16.785 -20.562 38.168 1.00 83.75 96 ALA A O 1
ATOM 784 N N . PHE A 1 97 ? -17.277 -20.811 40.345 1.00 90.75 97 PHE A N 1
ATOM 785 C CA . PHE A 1 97 ? -16.152 -20.051 40.868 1.00 90.75 97 PHE A CA 1
ATOM 786 C C . PHE A 1 97 ? -14.825 -20.745 40.558 1.00 90.75 97 PHE A C 1
ATOM 788 O O . PHE A 1 97 ? -13.928 -20.116 40.002 1.00 90.75 97 PHE A O 1
ATOM 795 N N . LEU A 1 98 ? -14.721 -22.052 40.822 1.00 91.62 98 LEU A N 1
ATOM 796 C CA . LEU A 1 98 ? -13.542 -22.836 40.456 1.00 91.62 98 LEU A CA 1
ATOM 797 C C . LEU A 1 98 ? -13.292 -22.805 38.944 1.00 91.62 98 LEU A C 1
ATOM 799 O O . LEU A 1 98 ? -12.155 -22.611 38.532 1.00 91.62 98 LEU A O 1
ATOM 803 N N . ALA A 1 99 ? -14.338 -22.926 38.119 1.00 87.25 99 ALA A N 1
ATOM 804 C CA . ALA A 1 99 ? -14.224 -22.872 36.659 1.00 87.25 99 ALA A CA 1
ATOM 805 C C . ALA A 1 99 ? -13.677 -21.536 36.129 1.00 87.25 99 ALA A C 1
ATOM 807 O O . ALA A 1 99 ? -13.135 -21.497 35.027 1.00 87.25 99 ALA A O 1
ATOM 808 N N . ALA A 1 100 ? -13.838 -20.449 36.887 1.00 85.25 100 ALA A N 1
ATOM 809 C CA . ALA A 1 100 ? -13.350 -19.131 36.506 1.00 85.25 100 ALA A CA 1
ATOM 810 C C . ALA A 1 100 ? -11.842 -18.950 36.770 1.00 85.25 100 ALA A C 1
ATOM 812 O O . ALA A 1 100 ? -11.228 -18.062 36.177 1.00 85.25 100 ALA A O 1
ATOM 813 N N . LEU A 1 101 ? -11.229 -19.771 37.632 1.00 91.00 101 LEU A N 1
ATOM 814 C CA . LEU A 1 101 ? -9.812 -19.649 37.977 1.00 91.00 101 LEU A CA 1
ATOM 815 C C . LEU A 1 101 ? -8.912 -19.940 36.756 1.00 91.00 101 LEU A C 1
ATOM 817 O O . LEU A 1 101 ? -9.107 -20.955 36.084 1.00 91.00 101 LEU A O 1
ATOM 821 N N . PRO A 1 102 ? -7.862 -19.131 36.489 1.00 88.81 102 PRO A N 1
ATOM 822 C CA . PRO A 1 102 ? -7.052 -19.250 35.267 1.00 88.81 102 PRO A CA 1
ATOM 823 C C . PRO A 1 102 ? -6.408 -20.627 35.038 1.00 88.81 102 PRO A C 1
ATOM 825 O O . PRO A 1 102 ? -6.173 -21.029 33.895 1.00 88.81 102 PRO A O 1
ATOM 828 N N . PHE A 1 103 ? -6.125 -21.363 36.115 1.00 92.19 103 PHE A N 1
ATOM 829 C CA . PHE A 1 103 ? -5.487 -22.686 36.103 1.00 92.19 103 PHE A CA 1
ATOM 830 C C . PHE A 1 103 ? -6.471 -23.867 36.092 1.00 92.19 103 PHE A C 1
ATOM 832 O O . PHE A 1 103 ? -6.050 -25.022 36.190 1.00 92.19 103 PHE A O 1
ATOM 839 N N . VAL A 1 104 ? -7.766 -23.592 35.953 1.00 90.88 104 VAL A N 1
ATOM 840 C CA . VAL A 1 104 ? -8.843 -24.585 35.937 1.00 90.88 104 VAL A CA 1
ATOM 841 C C . VAL A 1 104 ? -9.506 -24.594 34.560 1.00 90.88 104 VAL A C 1
ATOM 843 O O . VAL A 1 104 ? -9.554 -23.582 33.861 1.00 90.88 104 VAL A O 1
ATOM 846 N N . GLU A 1 105 ? -9.976 -25.760 34.132 1.00 89.44 105 GLU A N 1
ATOM 847 C CA . GLU A 1 105 ? -10.771 -25.941 32.918 1.00 89.44 105 GLU A CA 1
ATOM 848 C C . GLU A 1 105 ? -12.052 -26.729 33.222 1.00 89.44 105 GLU A C 1
ATOM 850 O O . GLU A 1 105 ? -12.109 -27.517 34.168 1.00 89.44 105 GLU A O 1
ATOM 855 N N . ILE A 1 106 ? -13.097 -26.506 32.421 1.00 86.19 106 ILE A N 1
ATOM 856 C CA . ILE A 1 106 ? -14.367 -27.234 32.540 1.00 86.19 106 ILE A CA 1
ATOM 857 C C . ILE A 1 106 ? -14.193 -28.622 31.922 1.00 86.19 106 ILE A C 1
ATOM 859 O O . ILE A 1 106 ? -13.851 -28.735 30.741 1.00 86.19 106 ILE A O 1
ATOM 863 N N . ASP A 1 107 ? -14.485 -29.670 32.688 1.00 82.00 107 ASP A N 1
ATOM 864 C CA . ASP A 1 107 ? -14.468 -31.038 32.180 1.00 82.00 107 ASP A CA 1
ATOM 865 C C . ASP A 1 107 ? -15.806 -31.360 31.504 1.00 82.00 107 ASP A C 1
ATOM 867 O O . ASP A 1 107 ? -16.829 -31.573 32.152 1.00 82.00 107 ASP A O 1
ATOM 871 N N . ARG A 1 108 ? -15.799 -31.368 30.167 1.00 78.62 108 ARG A N 1
ATOM 872 C CA . ARG A 1 108 ? -16.988 -31.649 29.345 1.00 78.62 108 ARG A CA 1
ATOM 873 C C . ARG A 1 108 ? -17.223 -33.142 29.100 1.00 78.62 108 ARG A C 1
ATOM 875 O O . ARG A 1 108 ? -18.165 -33.486 28.391 1.00 78.62 108 ARG A O 1
ATOM 882 N N . SER A 1 109 ? -16.366 -34.022 29.621 1.00 72.94 109 SER A N 1
ATOM 883 C CA . SER A 1 109 ? -16.507 -35.473 29.437 1.00 72.94 109 SER A CA 1
ATOM 884 C C . SER A 1 109 ? -17.542 -36.107 30.373 1.00 72.94 109 SER A C 1
ATOM 886 O O . SER A 1 109 ? -17.972 -37.236 30.139 1.00 72.94 109 SER A O 1
ATOM 888 N N . LEU A 1 110 ? -17.974 -35.372 31.401 1.00 71.50 110 LEU A N 1
ATOM 889 C CA . LEU A 1 110 ? -18.936 -35.811 32.407 1.00 71.50 110 LEU A CA 1
ATOM 890 C C . LEU A 1 110 ? -20.316 -35.178 32.172 1.00 71.50 110 LEU A C 1
ATOM 892 O O . LEU A 1 110 ? -20.444 -34.083 31.629 1.00 71.50 110 LEU A O 1
ATOM 896 N N . SER A 1 111 ? -21.374 -35.883 32.578 1.00 65.12 111 SER A N 1
ATOM 897 C CA . SER A 1 111 ? -22.768 -35.430 32.428 1.00 65.12 111 SER A CA 1
ATOM 898 C C . SER A 1 111 ? -23.191 -34.365 33.451 1.00 65.12 111 SER A C 1
ATOM 900 O O . SER A 1 111 ? -24.221 -33.714 33.283 1.00 65.12 111 SER A O 1
ATOM 902 N N . SER A 1 112 ? -22.430 -34.220 34.532 1.00 73.31 112 SER A N 1
ATOM 903 C CA . SER A 1 112 ? -22.583 -33.233 35.605 1.00 73.31 112 SER A CA 1
ATOM 904 C C . SER A 1 112 ? -21.607 -32.066 35.388 1.00 73.31 112 SER A C 1
ATOM 906 O O . SER A 1 112 ? -20.545 -32.263 34.799 1.00 73.31 112 SER A O 1
ATOM 908 N N . PRO A 1 113 ? -21.907 -30.844 35.879 1.00 77.94 113 PRO A N 1
ATOM 909 C CA . PRO A 1 113 ? -20.918 -29.772 35.906 1.00 77.94 113 PRO A CA 1
ATOM 910 C C . PRO A 1 113 ? -19.685 -30.224 36.695 1.00 77.94 113 PRO A C 1
ATOM 912 O O . PRO A 1 113 ? -19.796 -30.539 37.884 1.00 77.94 113 PRO A O 1
ATOM 915 N N . ALA A 1 114 ? -18.540 -30.254 36.020 1.00 85.75 114 ALA A N 1
ATOM 916 C CA . ALA A 1 114 ? -17.270 -30.720 36.551 1.00 85.75 114 ALA A CA 1
ATOM 917 C C . ALA A 1 114 ? -16.134 -29.799 36.100 1.00 85.75 114 ALA A C 1
ATOM 919 O O . ALA A 1 114 ? -16.165 -29.223 35.008 1.00 85.75 114 ALA A O 1
ATOM 920 N N . VAL A 1 115 ? -15.127 -29.654 36.953 1.00 90.25 115 VAL A N 1
ATOM 921 C CA . VAL A 1 115 ? -13.930 -28.854 36.689 1.00 90.25 115 VAL A CA 1
ATOM 922 C C . VAL A 1 115 ? -12.684 -29.658 37.017 1.00 90.25 115 VAL A C 1
ATOM 924 O O . VAL A 1 115 ? -12.706 -30.529 37.884 1.00 90.25 115 VAL A O 1
ATOM 927 N N . ARG A 1 116 ? -11.580 -29.366 36.340 1.00 91.69 116 ARG A N 1
ATOM 928 C CA . ARG A 1 116 ? -10.296 -30.042 36.544 1.00 91.69 116 ARG A CA 1
ATOM 929 C C . ARG A 1 116 ? -9.140 -29.064 36.428 1.00 91.69 116 ARG A C 1
ATOM 931 O O . ARG A 1 116 ? -9.260 -28.018 35.792 1.00 91.69 116 ARG A O 1
ATOM 938 N N . LEU A 1 117 ? -8.009 -29.401 37.039 1.00 90.81 117 LEU A N 1
ATOM 939 C CA . LEU A 1 117 ? -6.784 -28.622 36.860 1.00 90.81 117 LEU A CA 1
ATOM 940 C C . LEU A 1 117 ? -6.286 -28.761 35.418 1.00 90.81 117 LEU A C 1
ATOM 942 O O . LEU A 1 117 ? -6.209 -29.875 34.888 1.00 90.81 117 LEU A O 1
ATOM 946 N N . LYS A 1 118 ? -5.895 -27.638 34.805 1.00 90.81 118 LYS A N 1
ATOM 947 C CA . LYS A 1 118 ? -5.194 -27.661 33.517 1.00 90.81 118 LYS A CA 1
ATOM 948 C C . LYS A 1 118 ? -3.925 -28.500 33.647 1.00 90.81 118 LYS A C 1
ATOM 950 O O . LYS A 1 118 ? -3.242 -28.448 34.672 1.00 90.81 118 LYS A O 1
ATOM 955 N N . LYS A 1 119 ? -3.609 -29.274 32.610 1.00 87.31 119 LYS A N 1
ATOM 956 C CA . LYS A 1 119 ? -2.458 -30.180 32.606 1.00 87.31 119 LYS A CA 1
ATOM 957 C C . LYS A 1 119 ? -1.465 -29.781 31.523 1.00 87.31 119 LYS A C 1
ATOM 959 O O . LYS A 1 119 ? -1.811 -29.787 30.348 1.00 87.31 119 LYS A O 1
ATOM 964 N N . TYR A 1 120 ? -0.231 -29.519 31.933 1.00 88.38 120 TYR A N 1
ATOM 965 C CA . TYR A 1 120 ? 0.901 -29.220 31.064 1.00 88.38 120 TYR A CA 1
ATOM 966 C C . TYR A 1 120 ? 1.991 -30.280 31.223 1.00 88.38 120 TYR A C 1
ATOM 968 O O . TYR A 1 120 ? 2.140 -30.919 32.270 1.00 88.38 120 TYR A O 1
ATOM 976 N N . THR A 1 121 ? 2.783 -30.457 30.181 1.00 85.19 121 THR A N 1
ATOM 977 C CA . THR A 1 121 ? 3.986 -31.282 30.157 1.00 85.19 121 THR A CA 1
ATOM 978 C C . THR A 1 121 ? 5.220 -30.400 30.028 1.00 85.19 121 THR A C 1
ATOM 980 O O . THR A 1 121 ? 5.144 -29.282 29.531 1.00 85.19 121 THR A O 1
ATOM 983 N N . THR A 1 122 ? 6.405 -30.895 30.385 1.00 78.00 122 THR A N 1
ATOM 984 C CA . THR A 1 122 ? 7.654 -30.128 30.200 1.00 78.00 122 THR A CA 1
ATOM 985 C C . THR A 1 122 ? 7.961 -29.727 28.750 1.00 78.00 122 THR A C 1
ATOM 987 O O . THR A 1 122 ? 8.848 -28.894 28.559 1.00 78.00 122 THR A O 1
ATOM 990 N N . ALA A 1 123 ? 7.257 -30.293 27.759 1.00 74.56 123 ALA A N 1
ATOM 991 C CA . ALA A 1 123 ? 7.304 -29.876 26.355 1.00 74.56 123 ALA A CA 1
ATOM 992 C C . ALA A 1 123 ? 6.446 -28.624 26.083 1.00 74.56 123 ALA A C 1
ATOM 994 O O . ALA A 1 123 ? 6.858 -27.758 25.316 1.00 74.56 123 ALA A O 1
ATOM 995 N N . ASP A 1 124 ? 5.316 -28.474 26.781 1.00 73.62 124 ASP A N 1
ATOM 996 C CA . ASP A 1 124 ? 4.456 -27.279 26.711 1.00 73.62 124 ASP A CA 1
ATOM 997 C C . ASP A 1 124 ? 5.133 -26.036 27.324 1.00 73.62 124 ASP A C 1
ATOM 999 O O . ASP A 1 124 ? 4.689 -24.907 27.125 1.00 73.62 124 ASP A O 1
ATOM 1003 N N . LEU A 1 125 ? 6.226 -26.253 28.068 1.00 71.19 125 LEU A N 1
ATOM 1004 C CA . LEU A 1 125 ? 7.034 -25.234 28.739 1.00 71.19 125 LEU A CA 1
ATOM 1005 C C . LEU A 1 125 ? 8.351 -24.914 27.990 1.00 71.19 125 LEU A C 1
ATOM 1007 O O . LEU A 1 125 ? 9.203 -24.219 28.546 1.00 71.19 125 LEU A O 1
ATOM 1011 N N . ASP A 1 126 ? 8.592 -25.454 26.788 1.00 66.69 126 ASP A N 1
ATOM 1012 C CA . ASP A 1 126 ? 9.904 -25.354 26.128 1.00 66.69 126 ASP A CA 1
ATOM 1013 C C . ASP A 1 126 ? 10.101 -24.052 25.314 1.00 66.69 126 ASP A C 1
ATOM 1015 O O . ASP A 1 126 ? 9.282 -23.747 24.447 1.00 66.69 126 ASP A O 1
ATOM 1019 N N . PRO A 1 127 ? 11.202 -23.290 25.515 1.00 56.09 127 PRO A N 1
ATOM 1020 C CA . PRO A 1 127 ? 11.367 -21.971 24.913 1.00 56.09 127 PRO A CA 1
ATOM 1021 C C . PRO A 1 127 ? 11.627 -21.953 23.410 1.00 56.09 127 PRO A C 1
ATOM 1023 O O . PRO A 1 127 ? 11.457 -20.910 22.787 1.00 56.09 127 PRO A O 1
ATOM 1026 N N . VAL A 1 128 ? 11.963 -23.092 22.802 1.00 52.62 128 VAL A N 1
ATOM 1027 C CA . VAL A 1 128 ? 12.081 -23.209 21.338 1.00 52.62 128 VAL A CA 1
ATOM 1028 C C . VAL A 1 128 ? 10.716 -23.011 20.658 1.00 52.62 128 VAL A C 1
ATOM 1030 O O . VAL A 1 128 ? 10.642 -22.363 19.615 1.00 52.62 128 VAL A O 1
ATOM 1033 N N . ASN A 1 129 ? 9.624 -23.438 21.305 1.00 51.66 129 ASN A N 1
ATOM 1034 C CA . ASN A 1 129 ? 8.254 -23.163 20.851 1.00 51.66 129 ASN A CA 1
ATOM 1035 C C . ASN A 1 129 ? 7.844 -21.692 21.056 1.00 51.66 129 ASN A C 1
ATOM 1037 O O . ASN A 1 129 ? 6.864 -21.244 20.470 1.00 51.66 129 ASN A O 1
ATOM 1041 N N . PHE A 1 130 ? 8.585 -20.922 21.863 1.00 53.16 130 PHE A N 1
ATOM 1042 C CA . PHE A 1 130 ? 8.359 -19.481 22.027 1.00 53.16 130 PHE A CA 1
ATOM 1043 C C . PHE A 1 130 ? 9.073 -18.649 20.949 1.00 53.16 130 PHE A C 1
ATOM 1045 O O . PHE A 1 130 ? 8.700 -17.501 20.720 1.00 53.16 130 PHE A O 1
ATOM 1052 N N . THR A 1 131 ? 10.092 -19.211 20.283 1.00 43.47 131 THR A N 1
ATOM 1053 C CA . THR A 1 131 ? 10.881 -18.533 19.235 1.00 43.47 131 THR A CA 1
ATOM 1054 C C . THR A 1 131 ? 10.321 -18.674 17.818 1.00 43.47 131 THR A C 1
ATOM 1056 O O . THR A 1 131 ? 10.706 -17.898 16.949 1.00 43.47 131 THR A O 1
ATOM 1059 N N . SER A 1 132 ? 9.393 -19.606 17.572 1.00 41.97 132 SER A N 1
ATOM 1060 C CA . SER A 1 132 ? 8.684 -19.748 16.287 1.00 41.97 132 SER A CA 1
ATOM 1061 C C . SER A 1 132 ? 7.513 -18.768 16.108 1.00 41.97 132 SER A C 1
ATOM 1063 O O . SER A 1 132 ? 6.853 -18.789 15.075 1.00 41.97 132 SER A O 1
ATOM 1065 N N . LEU A 1 133 ? 7.257 -17.907 17.098 1.00 43.84 133 LEU A N 1
ATOM 1066 C CA . LEU A 1 133 ? 6.187 -16.909 17.108 1.00 43.84 133 LEU A CA 1
ATOM 1067 C C . LEU A 1 133 ? 6.779 -15.506 16.911 1.00 43.84 133 LEU A C 1
ATOM 1069 O O . LEU A 1 133 ? 6.910 -14.721 17.850 1.00 43.84 133 LEU A O 1
ATOM 1073 N N . SER A 1 134 ? 7.171 -15.185 15.679 1.00 38.69 134 SER A N 1
ATOM 1074 C CA . SER A 1 134 ? 7.537 -13.827 15.271 1.00 38.69 134 SER A CA 1
ATOM 1075 C C . SER A 1 134 ? 6.435 -13.213 14.397 1.00 38.69 134 SER A C 1
ATOM 1077 O O . SER A 1 134 ? 6.365 -13.488 13.205 1.00 38.69 134 SER A O 1
ATOM 1079 N N . SER A 1 135 ? 5.562 -12.376 14.983 1.00 39.44 135 SER A N 1
ATOM 1080 C CA . SER A 1 135 ? 5.007 -11.137 14.375 1.00 39.44 135 SER A CA 1
ATOM 1081 C C . SER A 1 135 ? 3.822 -10.526 15.160 1.00 39.44 135 SER A C 1
ATOM 1083 O O . SER A 1 135 ? 2.772 -11.128 15.339 1.00 39.44 135 SER A O 1
ATOM 1085 N N . ASN A 1 136 ? 4.037 -9.290 15.629 1.00 41.88 136 ASN A N 1
ATOM 1086 C CA . ASN A 1 136 ? 3.136 -8.123 15.725 1.00 41.88 136 ASN A CA 1
ATOM 1087 C C . ASN A 1 136 ? 1.601 -8.254 15.910 1.00 41.88 136 ASN A C 1
ATOM 1089 O O . ASN A 1 136 ? 0.856 -7.486 15.312 1.00 41.88 136 ASN A O 1
ATOM 1093 N N . SER A 1 137 ? 1.117 -9.058 16.855 1.00 41.19 137 SER A N 1
ATOM 1094 C CA . SER A 1 137 ? -0.062 -8.675 17.660 1.00 41.19 137 SER A CA 1
ATOM 1095 C C . SER A 1 137 ? 0.073 -9.221 19.085 1.00 41.19 137 SER A C 1
ATOM 1097 O O . SER A 1 137 ? 0.697 -10.263 19.288 1.00 41.19 137 SER A O 1
ATOM 1099 N N . ALA A 1 138 ? -0.423 -8.500 20.098 1.00 41.31 138 ALA A N 1
ATOM 1100 C CA . ALA A 1 138 ? -0.423 -8.985 21.486 1.00 41.31 138 ALA A CA 1
ATOM 1101 C C . ALA A 1 138 ? -1.219 -10.303 21.613 1.00 41.31 138 ALA A C 1
ATOM 1103 O O . ALA A 1 138 ? -0.791 -11.216 22.321 1.00 41.31 138 ALA A O 1
ATOM 1104 N N . ASP A 1 139 ? -2.270 -10.442 20.802 1.00 40.59 139 ASP A N 1
ATOM 1105 C CA . ASP A 1 139 ? -3.083 -11.648 20.649 1.00 40.59 139 ASP A CA 1
ATOM 1106 C C . ASP A 1 139 ? -2.317 -12.877 20.115 1.00 40.59 139 ASP A C 1
ATOM 1108 O O . ASP A 1 139 ? -2.427 -13.959 20.694 1.00 40.59 139 ASP A O 1
ATOM 1112 N N . LYS A 1 140 ? -1.477 -12.739 19.072 1.00 45.06 140 LYS A N 1
ATOM 1113 C CA . LYS A 1 140 ? -0.654 -13.857 18.540 1.00 45.06 140 LYS A CA 1
ATOM 1114 C C . LYS A 1 140 ? 0.480 -14.263 19.481 1.00 45.06 140 LYS A C 1
ATOM 1116 O O . LYS A 1 140 ? 0.993 -15.377 19.430 1.00 45.06 140 LYS A O 1
ATOM 1121 N N . LYS A 1 141 ? 0.892 -13.360 20.370 1.00 52.09 141 LYS A N 1
ATOM 1122 C CA . LYS A 1 141 ? 1.965 -13.606 21.338 1.00 52.09 141 LYS A CA 1
ATOM 1123 C C . LYS A 1 141 ? 1.512 -14.599 22.433 1.00 52.09 141 LYS A C 1
ATOM 1125 O O . LYS A 1 141 ? 2.306 -15.432 22.861 1.00 52.09 141 LYS A O 1
ATOM 1130 N N . LEU A 1 142 ? 0.238 -14.617 22.835 1.00 59.91 142 LEU A N 1
ATOM 1131 C CA . LEU A 1 142 ? -0.289 -15.496 23.902 1.00 59.91 142 LEU A CA 1
ATOM 1132 C C . LEU A 1 142 ? -0.717 -16.911 23.441 1.00 59.91 142 LEU A C 1
ATOM 1134 O O . LEU A 1 142 ? -1.420 -17.605 24.177 1.00 59.91 142 LEU A O 1
ATOM 1138 N N . GLU A 1 143 ? -0.295 -17.373 22.259 1.00 62.72 143 GLU A N 1
ATOM 1139 C CA . GLU A 1 143 ? -0.688 -18.683 21.705 1.00 62.72 143 GLU A CA 1
ATOM 1140 C C . GLU A 1 143 ? -0.204 -19.887 22.529 1.00 62.72 143 GLU A C 1
ATOM 1142 O O . GLU A 1 143 ? -0.839 -20.941 22.502 1.00 62.72 143 GLU A O 1
ATOM 1147 N N . SER A 1 144 ? 0.870 -19.747 23.318 1.00 75.94 144 SER A N 1
ATOM 1148 C CA . SER A 1 144 ? 1.266 -20.789 24.273 1.00 75.94 144 SER A CA 1
ATOM 1149 C C . SER A 1 144 ? 0.284 -20.833 25.455 1.00 75.94 144 SER A C 1
ATOM 1151 O O . SER A 1 144 ? 0.233 -19.879 26.242 1.00 75.94 144 SER A O 1
ATOM 1153 N N . PRO A 1 145 ? -0.432 -21.956 25.678 1.00 78.62 145 PRO A N 1
ATOM 1154 C CA . PRO A 1 145 ? -1.377 -22.085 26.789 1.00 78.62 145 PRO A CA 1
ATOM 1155 C C . PRO A 1 145 ? -0.728 -21.869 28.164 1.00 78.62 145 PRO A C 1
ATOM 1157 O O . PRO A 1 145 ? -1.363 -21.344 29.079 1.00 78.62 145 PRO A O 1
ATOM 1160 N N . PHE A 1 146 ? 0.553 -22.231 28.298 1.00 83.56 146 PHE A N 1
ATOM 1161 C CA . PHE A 1 146 ? 1.328 -22.031 29.518 1.00 83.56 146 PHE A CA 1
ATOM 1162 C C . PHE A 1 146 ? 1.674 -20.554 29.748 1.00 83.56 146 PHE A C 1
ATOM 1164 O O . PHE A 1 146 ? 1.443 -20.035 30.836 1.00 83.56 146 PHE A O 1
ATOM 1171 N N . ILE A 1 147 ? 2.170 -19.848 28.726 1.00 83.44 147 ILE A N 1
ATOM 1172 C CA . ILE A 1 147 ? 2.457 -18.406 28.819 1.00 83.44 147 ILE A CA 1
ATOM 1173 C C . ILE A 1 147 ? 1.179 -17.624 29.126 1.00 83.44 147 ILE A C 1
ATOM 1175 O O . ILE A 1 147 ? 1.189 -16.740 29.983 1.00 83.44 147 ILE A O 1
ATOM 1179 N N . LYS A 1 148 ? 0.068 -17.997 28.481 1.00 83.00 148 LYS A N 1
ATOM 1180 C CA . LYS A 1 148 ? -1.246 -17.413 28.739 1.00 83.00 148 LYS A CA 1
ATOM 1181 C C . LYS A 1 148 ? -1.695 -17.607 30.181 1.00 83.00 148 LYS A C 1
ATOM 1183 O O . LYS A 1 148 ? -2.154 -16.649 30.791 1.00 83.00 148 LYS A O 1
ATOM 1188 N N . LEU A 1 149 ? -1.498 -18.796 30.755 1.00 88.50 149 LEU A N 1
ATOM 1189 C CA . LEU A 1 149 ? -1.771 -19.035 32.172 1.00 88.50 149 LEU A CA 1
ATOM 1190 C C . LEU A 1 149 ? -0.978 -18.078 33.075 1.00 88.50 149 LEU A C 1
ATOM 1192 O O . LEU A 1 149 ? -1.563 -17.463 33.966 1.00 88.50 149 LEU A O 1
ATOM 1196 N N . ILE A 1 150 ? 0.331 -17.939 32.846 1.00 90.25 150 ILE A N 1
ATOM 1197 C CA . ILE A 1 150 ? 1.181 -17.044 33.646 1.00 90.25 150 ILE A CA 1
ATOM 1198 C C . ILE A 1 150 ? 0.709 -15.591 33.514 1.00 90.25 150 ILE A C 1
ATOM 1200 O O . ILE A 1 150 ? 0.539 -14.907 34.522 1.00 90.25 150 ILE A O 1
ATOM 1204 N N . TYR A 1 151 ? 0.442 -15.139 32.288 1.00 86.81 151 TYR A N 1
ATOM 1205 C CA . TYR A 1 151 ? -0.050 -13.791 32.014 1.00 86.81 151 TYR A CA 1
ATOM 1206 C C . TYR A 1 151 ? -1.409 -13.513 32.674 1.00 86.81 151 TYR A C 1
ATOM 1208 O O . TYR A 1 151 ? -1.572 -12.490 33.336 1.00 86.81 151 TYR A O 1
ATOM 1216 N N . ASP A 1 152 ? -2.371 -14.431 32.552 1.00 83.19 152 ASP A N 1
ATOM 1217 C CA . ASP A 1 152 ? -3.702 -14.283 33.143 1.00 83.19 152 ASP A CA 1
ATOM 1218 C C . ASP A 1 152 ? -3.655 -14.271 34.673 1.00 83.19 152 ASP A C 1
ATOM 1220 O O . ASP A 1 152 ? -4.403 -13.522 35.294 1.00 83.19 152 ASP A O 1
ATOM 1224 N N . MET A 1 153 ? -2.759 -15.042 35.294 1.00 91.31 153 MET A N 1
ATOM 1225 C CA . MET A 1 153 ? -2.562 -14.989 36.743 1.00 91.31 153 MET A CA 1
ATOM 1226 C C . MET A 1 153 ? -2.005 -13.641 37.206 1.00 91.31 153 MET A C 1
ATOM 1228 O O . MET A 1 153 ? -2.503 -13.091 38.187 1.00 91.31 153 MET A O 1
ATOM 1232 N N . LEU A 1 154 ? -1.020 -13.081 36.494 1.00 89.19 15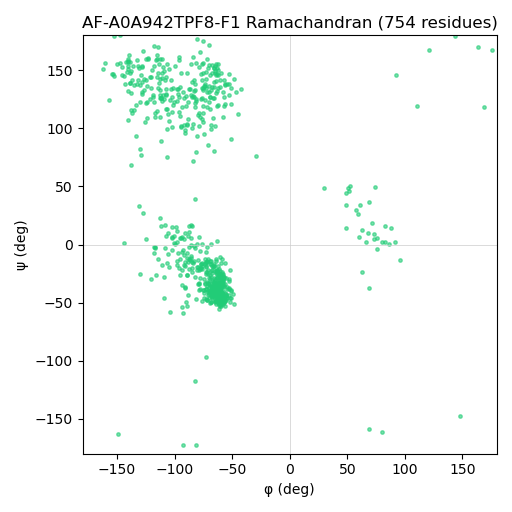4 LEU A N 1
ATOM 1233 C CA . LEU A 1 154 ? -0.386 -11.809 36.859 1.00 89.19 154 LEU A CA 1
ATOM 1234 C C . LEU A 1 154 ? -1.376 -10.632 36.918 1.00 89.19 154 LEU A C 1
ATOM 1236 O O . LEU A 1 154 ? -1.187 -9.737 37.737 1.00 89.19 154 LEU A O 1
ATOM 1240 N N . LYS A 1 155 ? -2.470 -10.666 36.141 1.00 83.75 155 LYS A N 1
ATOM 1241 C CA . LYS A 1 155 ? -3.554 -9.656 36.181 1.00 83.75 155 LYS A CA 1
ATOM 1242 C C . LYS A 1 155 ? -4.212 -9.525 37.560 1.00 83.75 155 LYS A C 1
ATOM 1244 O O . LYS A 1 155 ? -4.777 -8.485 37.891 1.00 83.75 155 LYS A O 1
ATOM 1249 N N . TYR A 1 156 ? -4.162 -10.580 38.372 1.00 85.69 156 TYR A N 1
ATOM 1250 C CA . TYR A 1 156 ? -4.853 -10.634 39.659 1.00 85.69 156 TYR A CA 1
ATOM 1251 C C . TYR A 1 156 ? -3.932 -10.416 40.867 1.00 85.69 156 TYR A C 1
ATOM 1253 O O . TYR A 1 156 ? -4.445 -10.282 41.974 1.00 85.69 156 TYR A O 1
ATOM 1261 N N . ILE A 1 157 ? -2.616 -10.293 40.661 1.00 86.94 157 ILE A N 1
ATOM 1262 C CA . ILE A 1 157 ? -1.587 -10.129 41.711 1.00 86.94 157 ILE A CA 1
ATOM 1263 C C . ILE A 1 157 ? -0.626 -8.964 41.413 1.00 86.94 157 ILE A C 1
ATOM 1265 O O . ILE A 1 157 ? 0.562 -9.030 41.714 1.00 86.94 157 ILE A O 1
ATOM 1269 N N . ASP A 1 158 ? -1.130 -7.908 40.776 1.00 80.50 158 ASP A N 1
ATOM 1270 C CA . ASP A 1 158 ? -0.395 -6.686 40.408 1.00 80.50 158 ASP A CA 1
ATOM 1271 C C . ASP A 1 158 ? 0.131 -5.881 41.611 1.00 80.50 158 ASP A C 1
ATOM 1273 O O . ASP A 1 158 ? 1.140 -5.195 41.494 1.00 80.50 158 ASP A O 1
ATOM 1277 N N . ASP A 1 159 ? -0.498 -6.001 42.775 1.00 80.12 159 ASP A N 1
ATOM 1278 C CA . ASP A 1 159 ? -0.125 -5.332 44.022 1.00 80.12 159 ASP A CA 1
ATOM 1279 C C . ASP A 1 159 ? 0.906 -6.112 44.867 1.00 80.12 159 ASP A C 1
ATOM 1281 O O . ASP A 1 159 ? 1.332 -5.633 45.920 1.00 80.12 159 ASP A O 1
ATOM 1285 N N . GLU A 1 160 ? 1.317 -7.309 44.432 1.00 85.31 160 GLU A N 1
ATOM 1286 C CA . GLU A 1 160 ? 2.324 -8.131 45.118 1.00 85.31 160 GLU A CA 1
ATOM 1287 C C . GLU A 1 160 ? 3.757 -7.759 44.722 1.00 85.31 160 GLU A C 1
ATOM 1289 O O . GLU A 1 160 ? 4.034 -7.284 43.619 1.00 85.31 160 GLU A O 1
ATOM 1294 N N . THR A 1 161 ? 4.716 -8.054 45.602 1.00 88.00 161 THR A N 1
ATOM 1295 C CA . THR A 1 161 ? 6.134 -7.936 45.234 1.00 88.00 161 THR A CA 1
ATOM 1296 C C . THR A 1 161 ? 6.521 -8.987 44.186 1.00 88.00 161 THR A C 1
ATOM 1298 O O . THR A 1 161 ? 5.945 -10.074 44.138 1.00 88.00 161 THR A O 1
ATOM 1301 N N . GLU A 1 162 ? 7.556 -8.726 43.376 1.00 87.25 162 GLU A N 1
ATOM 1302 C CA . GLU A 1 162 ? 8.045 -9.680 42.360 1.00 87.25 162 GLU A CA 1
ATOM 1303 C C . GLU A 1 162 ? 8.301 -11.082 42.947 1.00 87.25 162 GLU A C 1
ATOM 1305 O O . GLU A 1 162 ? 7.985 -12.110 42.342 1.00 87.25 162 GLU A O 1
ATOM 1310 N N . LYS A 1 163 ? 8.846 -11.125 44.169 1.00 87.88 163 LYS A N 1
ATOM 1311 C CA . LYS A 1 163 ? 9.109 -12.365 44.900 1.00 87.88 163 LYS A CA 1
ATOM 1312 C C . LYS A 1 163 ? 7.820 -13.140 45.183 1.00 87.88 163 LYS A C 1
ATOM 1314 O O . LYS A 1 163 ? 7.776 -14.347 44.963 1.00 87.88 163 LYS A O 1
ATOM 1319 N N . GLU A 1 164 ? 6.787 -12.456 45.655 1.00 88.50 164 GLU A N 1
ATOM 1320 C CA . GLU A 1 164 ? 5.501 -13.066 45.995 1.00 88.50 164 GLU A CA 1
ATOM 1321 C C . GLU A 1 164 ? 4.765 -13.556 44.751 1.00 88.50 164 GLU A C 1
ATOM 1323 O O . GLU A 1 164 ? 4.311 -14.701 44.736 1.00 88.50 164 GLU A O 1
ATOM 1328 N N . LYS A 1 165 ? 4.789 -12.775 43.662 1.00 92.19 165 LYS A N 1
ATOM 1329 C CA . LYS A 1 165 ? 4.258 -13.206 42.361 1.00 92.19 165 LYS A CA 1
ATOM 1330 C C . LYS A 1 165 ? 4.903 -14.508 41.899 1.00 92.19 165 LYS A C 1
ATOM 1332 O O . LYS A 1 165 ? 4.211 -15.443 41.499 1.00 92.19 165 LYS A O 1
ATOM 1337 N N . ARG A 1 166 ? 6.235 -14.595 41.977 1.00 92.19 166 ARG A N 1
ATOM 1338 C CA . ARG A 1 166 ? 6.982 -15.804 41.595 1.00 92.19 166 ARG A CA 1
ATOM 1339 C C . ARG A 1 166 ? 6.619 -17.003 42.469 1.00 92.19 166 ARG A C 1
ATOM 1341 O O . ARG A 1 166 ? 6.400 -18.080 41.923 1.00 92.19 166 ARG A O 1
ATOM 1348 N N . GLU A 1 167 ? 6.527 -16.830 43.786 1.00 91.25 167 GLU A N 1
ATOM 1349 C CA . GLU A 1 167 ? 6.117 -17.896 44.715 1.00 91.25 167 GLU A CA 1
ATOM 1350 C C . GLU A 1 167 ? 4.707 -18.422 44.386 1.00 91.25 167 GLU A C 1
ATOM 1352 O O . GLU A 1 167 ? 4.513 -19.635 44.278 1.00 91.25 167 GLU A O 1
ATOM 1357 N N . THR A 1 168 ? 3.746 -17.525 44.143 1.00 91.94 168 THR A N 1
ATOM 1358 C CA . THR A 1 168 ? 2.366 -17.870 43.761 1.00 91.94 168 THR A CA 1
ATOM 1359 C C . THR A 1 168 ? 2.310 -18.625 42.427 1.00 91.94 168 THR A C 1
ATOM 1361 O O . THR A 1 168 ? 1.644 -19.657 42.317 1.00 91.94 168 THR A O 1
ATOM 1364 N N . LEU A 1 169 ? 3.043 -18.158 41.409 1.00 93.56 169 LEU A N 1
ATOM 1365 C CA . LEU A 1 169 ? 3.106 -18.814 40.098 1.00 93.56 169 LEU A CA 1
ATOM 1366 C C . LEU A 1 169 ? 3.755 -20.204 40.181 1.00 93.56 169 LEU A C 1
ATOM 1368 O O . LEU A 1 169 ? 3.295 -21.132 39.516 1.00 93.56 169 LEU A O 1
ATOM 1372 N N . LEU A 1 170 ? 4.786 -20.384 41.016 1.00 91.81 170 LEU A N 1
ATOM 1373 C CA . LEU A 1 170 ? 5.426 -21.688 41.218 1.00 91.81 170 LEU A CA 1
ATOM 1374 C C . LEU A 1 170 ? 4.462 -22.719 41.810 1.00 91.81 170 LEU A C 1
ATOM 1376 O O . LEU A 1 170 ? 4.438 -23.850 41.323 1.00 91.81 170 LEU A O 1
ATOM 1380 N N . GLU A 1 171 ? 3.648 -22.348 42.805 1.00 91.19 171 GLU A N 1
ATOM 1381 C CA . GLU A 1 171 ? 2.638 -23.250 43.382 1.00 91.19 171 GLU A CA 1
ATOM 1382 C C . GLU A 1 171 ? 1.687 -23.798 42.303 1.00 91.19 171 GLU A C 1
ATOM 1384 O O . GLU A 1 171 ? 1.445 -25.007 42.245 1.00 91.19 171 GLU A O 1
ATOM 1389 N N . VAL A 1 172 ? 1.219 -22.940 41.390 1.00 90.69 172 VAL A N 1
ATOM 1390 C CA . VAL A 1 172 ? 0.354 -23.354 40.272 1.00 90.69 172 VAL A CA 1
ATOM 1391 C C . VAL A 1 172 ? 1.099 -24.205 39.250 1.00 90.69 172 VAL A C 1
ATOM 1393 O O . VAL A 1 172 ? 0.558 -25.206 38.772 1.00 90.69 172 VAL A O 1
ATOM 1396 N N . ILE A 1 173 ? 2.345 -23.865 38.925 1.00 90.25 173 ILE A N 1
ATOM 1397 C CA . ILE A 1 173 ? 3.167 -24.653 38.000 1.00 90.25 173 ILE A CA 1
ATOM 1398 C C . ILE A 1 173 ? 3.352 -26.082 38.529 1.00 90.25 173 ILE A C 1
ATOM 1400 O O . ILE A 1 173 ? 3.164 -27.037 37.773 1.00 90.25 173 ILE A O 1
ATOM 1404 N N . PHE A 1 174 ? 3.639 -26.255 39.822 1.00 88.25 174 PHE A N 1
ATOM 1405 C CA . PHE A 1 174 ? 3.748 -27.581 40.442 1.00 88.25 174 PHE A CA 1
ATOM 1406 C C . PHE A 1 174 ? 2.434 -28.365 40.436 1.00 88.25 174 PHE A C 1
ATOM 1408 O O . PHE A 1 174 ? 2.450 -29.592 40.341 1.00 88.25 174 PHE A O 1
ATOM 1415 N N . LEU A 1 175 ? 1.297 -27.676 40.540 1.00 87.00 175 LEU A N 1
ATOM 1416 C CA . LEU A 1 175 ? -0.022 -28.306 40.519 1.00 87.00 175 LEU A CA 1
ATOM 1417 C C . LEU A 1 175 ? -0.447 -28.783 39.130 1.00 87.00 175 LEU A C 1
ATOM 1419 O O . LEU A 1 175 ? -1.159 -29.786 39.027 1.00 87.00 175 LEU A O 1
ATOM 1423 N N . THR A 1 176 ? -0.022 -28.063 38.093 1.00 88.00 176 THR A N 1
ATOM 1424 C CA . THR A 1 176 ? -0.518 -28.211 36.719 1.00 88.00 176 THR A CA 1
ATOM 1425 C C . THR A 1 176 ? 0.472 -28.902 35.781 1.00 88.00 176 THR A C 1
ATOM 1427 O O . THR A 1 176 ? 0.065 -29.371 34.722 1.00 88.00 176 THR A O 1
ATOM 1430 N N . THR A 1 177 ? 1.756 -29.021 36.146 1.00 86.44 177 THR A N 1
ATOM 1431 C CA . THR A 1 177 ? 2.809 -29.490 35.227 1.00 86.44 177 THR A CA 1
ATOM 1432 C C . THR A 1 177 ? 3.430 -30.831 35.628 1.00 86.44 177 THR A C 1
ATOM 1434 O O . THR A 1 177 ? 3.839 -31.037 36.771 1.00 86.44 177 THR A O 1
ATOM 1437 N N . VAL A 1 178 ? 3.595 -31.726 34.649 1.00 84.69 178 VAL A N 1
ATOM 1438 C CA . VAL A 1 178 ? 4.304 -33.011 34.785 1.00 84.69 178 VAL A CA 1
ATOM 1439 C C . VAL A 1 178 ? 5.455 -33.147 33.783 1.00 84.69 178 VAL A C 1
ATOM 1441 O O . VAL A 1 178 ? 5.509 -32.475 32.756 1.00 84.69 178 VAL A O 1
ATOM 1444 N N . SER A 1 179 ? 6.399 -34.038 34.067 1.00 79.62 179 SER A N 1
ATOM 1445 C CA . SER A 1 179 ? 7.481 -34.401 33.147 1.00 79.62 179 SER A CA 1
ATOM 1446 C C . SER A 1 179 ? 6.933 -35.073 31.882 1.00 79.62 179 SER A C 1
ATOM 1448 O O . SER A 1 179 ? 6.168 -36.032 31.976 1.00 79.62 179 SER A O 1
ATOM 1450 N N . SER A 1 180 ? 7.348 -34.612 30.699 1.00 78.06 180 SER A N 1
ATOM 1451 C CA . SER A 1 180 ? 6.957 -35.201 29.408 1.00 78.06 180 SER A CA 1
ATOM 1452 C C . SER A 1 180 ? 7.538 -36.602 29.193 1.00 78.06 180 SER A C 1
ATOM 1454 O O . SER A 1 180 ? 6.962 -37.391 28.452 1.00 78.06 180 SER A O 1
ATOM 1456 N N . THR A 1 181 ? 8.650 -36.936 29.855 1.00 70.62 181 THR A N 1
ATOM 1457 C CA . THR A 1 181 ? 9.322 -38.240 29.741 1.00 70.62 181 THR A CA 1
ATOM 1458 C C . THR A 1 181 ? 8.895 -39.247 30.802 1.00 70.62 181 THR A C 1
ATOM 1460 O O . THR A 1 181 ? 8.843 -40.437 30.511 1.00 70.62 181 THR A O 1
ATOM 1463 N N . SER A 1 182 ? 8.602 -38.805 32.029 1.00 72.31 182 SER A N 1
ATOM 1464 C CA . SER A 1 182 ? 8.295 -39.706 33.154 1.00 72.31 182 SER A CA 1
ATOM 1465 C C . SER A 1 182 ? 6.864 -39.595 33.680 1.00 72.31 182 SER A C 1
ATOM 1467 O O . SER A 1 182 ? 6.456 -40.428 34.483 1.00 72.31 182 SER A O 1
ATOM 1469 N N . GLY A 1 183 ? 6.103 -38.566 33.291 1.00 74.50 183 GLY A N 1
ATOM 1470 C CA . GLY A 1 183 ? 4.757 -38.299 33.815 1.00 74.50 183 GLY A CA 1
ATOM 1471 C C . GLY A 1 183 ? 4.711 -37.912 35.300 1.00 74.50 183 GLY A C 1
ATOM 1472 O O . GLY A 1 183 ? 3.628 -37.708 35.844 1.00 74.50 183 GLY A O 1
ATOM 1473 N N . THR A 1 184 ? 5.867 -37.806 35.964 1.00 82.25 184 THR A N 1
ATOM 1474 C CA . THR A 1 184 ? 5.996 -37.442 37.381 1.00 82.25 184 THR A CA 1
ATOM 1475 C C . THR A 1 184 ? 5.978 -35.928 37.575 1.00 82.25 184 THR A C 1
ATOM 1477 O O . THR A 1 184 ? 6.264 -35.176 36.643 1.00 82.25 184 THR A O 1
ATOM 1480 N N . VAL A 1 185 ? 5.697 -35.476 38.802 1.00 80.56 185 VAL A N 1
ATOM 1481 C CA . VAL A 1 185 ? 5.815 -34.059 39.185 1.00 80.56 185 VAL A CA 1
ATOM 1482 C C . VAL A 1 185 ? 7.227 -33.554 38.870 1.00 80.56 185 VAL A C 1
ATOM 1484 O O . VAL A 1 185 ? 8.214 -34.269 39.065 1.00 80.56 185 VAL A O 1
ATOM 1487 N N . ILE A 1 186 ? 7.312 -32.342 38.328 1.00 85.50 186 ILE A N 1
ATOM 1488 C CA . ILE A 1 186 ? 8.581 -31.710 37.956 1.00 85.50 186 ILE A CA 1
ATOM 1489 C C . ILE A 1 186 ? 9.399 -31.306 39.191 1.00 85.50 186 ILE A C 1
ATOM 1491 O O . ILE A 1 186 ? 8.853 -31.058 40.264 1.00 85.50 186 ILE A O 1
ATOM 1495 N N . THR A 1 187 ? 10.724 -31.218 39.046 1.00 85.31 187 THR A N 1
ATOM 1496 C CA . THR A 1 187 ? 11.595 -30.730 40.124 1.00 85.31 187 THR A CA 1
ATOM 1497 C C . THR A 1 187 ? 11.502 -29.212 40.266 1.00 85.31 187 THR A C 1
ATOM 1499 O O . THR A 1 187 ? 11.223 -28.492 39.306 1.00 85.31 187 THR A O 1
ATOM 1502 N N . GLU A 1 188 ? 11.831 -28.705 41.453 1.00 84.44 188 GLU A N 1
ATOM 1503 C CA . GLU A 1 188 ? 11.852 -27.266 41.736 1.00 84.44 188 GLU A CA 1
ATOM 1504 C C . GLU A 1 188 ? 12.815 -26.484 40.841 1.00 84.44 188 GLU A C 1
ATOM 1506 O O . GLU A 1 188 ? 12.493 -25.388 40.381 1.00 84.44 188 GLU A O 1
ATOM 1511 N N . SER A 1 189 ? 13.966 -27.069 40.511 1.00 81.62 189 SER A N 1
ATOM 1512 C CA . SER A 1 189 ? 14.915 -26.476 39.567 1.00 81.62 189 SER A CA 1
ATOM 1513 C C . SER A 1 189 ? 14.325 -26.309 38.161 1.00 81.62 189 SER A C 1
ATOM 1515 O O . SER A 1 189 ? 14.589 -25.304 37.500 1.00 81.62 189 SER A O 1
ATOM 1517 N N . VAL A 1 190 ? 13.504 -27.263 37.707 1.00 82.00 190 VAL A N 1
ATOM 1518 C CA . VAL A 1 190 ? 12.842 -27.205 36.398 1.00 82.00 190 VAL A CA 1
ATOM 1519 C C . VAL A 1 190 ? 11.724 -26.167 36.421 1.00 82.00 190 VAL A C 1
ATOM 1521 O O . VAL A 1 190 ? 11.692 -25.317 35.535 1.00 82.00 190 VAL A O 1
ATOM 1524 N N . ALA A 1 191 ? 10.870 -26.170 37.448 1.00 85.50 191 ALA A N 1
ATOM 1525 C CA . ALA A 1 191 ? 9.792 -25.190 37.598 1.00 85.50 191 ALA A CA 1
ATOM 1526 C C . ALA A 1 191 ? 10.323 -23.743 37.592 1.00 85.50 191 ALA A C 1
ATOM 1528 O O . ALA A 1 191 ? 9.861 -22.915 36.806 1.00 85.50 191 ALA A O 1
ATOM 1529 N N . ASN A 1 192 ? 11.363 -23.462 38.387 1.00 86.44 192 ASN A N 1
ATOM 1530 C CA . ASN A 1 192 ? 11.994 -22.140 38.464 1.00 86.44 192 ASN A CA 1
ATOM 1531 C C . ASN A 1 192 ? 12.593 -21.679 37.135 1.00 86.44 192 ASN A C 1
ATOM 1533 O O . ASN A 1 192 ? 12.438 -20.517 36.744 1.00 86.44 192 ASN A O 1
ATOM 1537 N N . ARG A 1 193 ? 13.274 -22.586 36.426 1.00 83.38 193 ARG A N 1
ATOM 1538 C CA . ARG A 1 193 ? 13.852 -22.277 35.118 1.00 83.38 193 ARG A CA 1
ATOM 1539 C C . ARG A 1 193 ? 12.761 -21.909 34.115 1.00 83.38 193 ARG A C 1
ATOM 1541 O O . ARG A 1 193 ? 12.853 -20.857 33.493 1.00 83.38 193 ARG A O 1
ATOM 1548 N N . ARG A 1 194 ? 11.711 -22.728 34.002 1.00 83.69 194 ARG A N 1
ATOM 1549 C CA . ARG A 1 194 ? 10.628 -22.499 33.034 1.00 83.69 194 ARG A CA 1
ATOM 1550 C C . ARG A 1 194 ? 9.821 -21.241 33.334 1.00 83.69 194 ARG A C 1
ATOM 1552 O O . ARG A 1 194 ? 9.512 -20.490 32.415 1.00 83.69 194 ARG A O 1
ATOM 1559 N N . LEU A 1 195 ? 9.540 -20.975 34.609 1.00 89.62 195 LEU A N 1
ATOM 1560 C CA . LEU A 1 195 ? 8.915 -19.722 35.023 1.00 89.62 195 LEU A CA 1
ATOM 1561 C C . LEU A 1 195 ? 9.784 -18.519 34.629 1.00 89.62 195 LEU A C 1
ATOM 1563 O O . LEU A 1 195 ? 9.281 -17.540 34.092 1.00 89.62 195 LEU A O 1
ATOM 1567 N N . SER A 1 196 ? 11.099 -18.601 34.843 1.00 87.75 196 SER A N 1
ATOM 1568 C CA . SER A 1 196 ? 12.020 -17.525 34.461 1.00 87.75 196 SER A CA 1
ATOM 1569 C C . SER A 1 196 ? 12.054 -17.289 32.950 1.00 87.75 196 SER A C 1
ATOM 1571 O O . SER A 1 196 ? 12.100 -16.137 32.524 1.00 87.75 196 SER A O 1
ATOM 1573 N N . ASP A 1 197 ? 12.007 -18.352 32.147 1.00 83.62 197 ASP A N 1
ATOM 1574 C CA . ASP A 1 197 ? 11.956 -18.255 30.685 1.00 83.62 197 ASP A CA 1
ATOM 1575 C C . ASP A 1 197 ? 10.639 -17.604 30.218 1.00 83.62 197 ASP A C 1
ATOM 1577 O O . ASP A 1 197 ? 10.666 -16.685 29.400 1.00 83.62 197 ASP A O 1
ATOM 1581 N N . ALA A 1 198 ? 9.503 -18.005 30.801 1.00 85.31 198 ALA A N 1
ATOM 1582 C CA . ALA A 1 198 ? 8.187 -17.432 30.513 1.00 85.31 198 ALA A CA 1
ATOM 1583 C C . ALA A 1 198 ? 8.104 -15.936 30.858 1.00 85.31 198 ALA A C 1
ATOM 1585 O O . ALA A 1 198 ? 7.636 -15.131 30.053 1.00 85.31 198 ALA A O 1
ATOM 1586 N N . LEU A 1 199 ? 8.606 -15.544 32.032 1.00 87.06 199 LEU A N 1
ATOM 1587 C CA . LEU A 1 199 ? 8.616 -14.147 32.469 1.00 87.06 199 LEU A CA 1
ATOM 1588 C C . LEU A 1 199 ? 9.534 -13.278 31.601 1.00 87.06 199 LEU A C 1
ATOM 1590 O O . LEU A 1 199 ? 9.129 -12.194 31.189 1.00 87.06 199 LEU A O 1
ATOM 1594 N N . LYS A 1 200 ? 10.730 -13.769 31.250 1.00 82.94 200 LYS A N 1
ATOM 1595 C CA . LYS A 1 200 ? 11.623 -13.073 30.307 1.00 82.94 200 LYS A CA 1
ATOM 1596 C C . LYS A 1 200 ? 10.967 -12.881 28.948 1.00 82.94 200 LYS A C 1
ATOM 1598 O O . LYS A 1 200 ? 11.104 -11.823 28.342 1.00 82.94 200 LYS A O 1
ATOM 1603 N N . TRP A 1 201 ? 10.257 -13.896 28.464 1.00 80.69 201 TRP A N 1
ATOM 1604 C CA . TRP A 1 201 ? 9.534 -13.800 27.206 1.00 80.69 201 TRP A CA 1
ATOM 1605 C C . TRP A 1 201 ? 8.406 -12.755 27.282 1.00 80.69 201 TRP A C 1
ATOM 1607 O O . TRP A 1 201 ? 8.286 -11.936 26.369 1.00 80.69 201 TRP A O 1
ATOM 1617 N N . LEU A 1 202 ? 7.641 -12.704 28.382 1.00 77.00 202 LEU A N 1
ATOM 1618 C CA . LEU A 1 202 ? 6.590 -11.696 28.599 1.00 77.00 202 LEU A CA 1
ATOM 1619 C C . LEU A 1 202 ? 7.165 -10.270 28.648 1.00 77.00 202 LEU A C 1
ATOM 1621 O O . LEU A 1 202 ? 6.595 -9.357 28.046 1.00 77.00 202 LEU A O 1
ATOM 1625 N N . GLN A 1 203 ? 8.314 -10.093 29.306 1.00 79.56 203 GLN A N 1
ATOM 1626 C CA . GLN A 1 203 ? 9.039 -8.819 29.383 1.00 79.56 203 GLN A CA 1
ATOM 1627 C C . GLN A 1 203 ? 9.557 -8.376 28.010 1.00 79.56 203 GLN A C 1
ATOM 1629 O O . GLN A 1 203 ? 9.293 -7.256 27.575 1.00 79.56 203 GLN A O 1
ATOM 1634 N N . ASN A 1 204 ? 10.226 -9.270 27.276 1.00 73.25 204 ASN A N 1
ATOM 1635 C CA . ASN A 1 204 ? 10.707 -8.993 25.917 1.00 73.25 204 ASN A CA 1
ATOM 1636 C C . ASN A 1 204 ? 9.555 -8.683 24.950 1.00 73.25 204 ASN A C 1
ATOM 1638 O O . ASN A 1 204 ? 9.709 -7.897 24.016 1.00 73.25 204 ASN A O 1
ATOM 1642 N N . SER A 1 205 ? 8.387 -9.275 25.199 1.00 67.31 205 SER A N 1
ATOM 1643 C CA . SER A 1 205 ? 7.161 -9.047 24.434 1.00 67.31 205 SER A CA 1
ATOM 1644 C C . SER A 1 205 ? 6.442 -7.743 24.782 1.00 67.31 205 SER A C 1
ATOM 1646 O O . SER A 1 205 ? 5.480 -7.414 24.084 1.00 67.31 205 SER A O 1
ATOM 1648 N N . LYS A 1 206 ? 6.913 -7.002 25.800 1.00 69.62 206 LYS A N 1
ATOM 1649 C CA . LYS A 1 206 ? 6.297 -5.790 26.372 1.00 69.62 206 LYS A CA 1
ATOM 1650 C C . LYS A 1 206 ? 4.880 -6.005 26.926 1.00 69.62 206 LYS A C 1
ATOM 1652 O O . LYS A 1 206 ? 4.093 -5.068 26.969 1.00 69.62 206 LYS A O 1
ATOM 1657 N N . LEU A 1 207 ? 4.557 -7.229 27.345 1.00 67.56 207 LEU A N 1
ATOM 1658 C CA . LEU A 1 207 ? 3.275 -7.560 27.983 1.00 67.56 207 LEU A CA 1
ATOM 1659 C C . LEU A 1 207 ? 3.310 -7.343 29.501 1.00 67.56 207 LEU A C 1
ATOM 1661 O O . LEU A 1 207 ? 2.267 -7.197 30.136 1.00 67.56 207 LEU A O 1
ATOM 1665 N N . VAL A 1 208 ? 4.508 -7.333 30.087 1.00 75.19 208 VAL A N 1
ATOM 1666 C CA . VAL A 1 208 ? 4.733 -7.019 31.500 1.00 75.19 208 VAL A CA 1
ATOM 1667 C C . VAL A 1 208 ? 5.934 -6.084 31.649 1.00 75.19 208 VAL A C 1
ATOM 1669 O O . VAL A 1 208 ? 6.824 -6.081 30.795 1.00 75.19 208 VAL A O 1
ATOM 1672 N N . ASP A 1 209 ? 5.956 -5.290 32.715 1.00 77.25 209 ASP A N 1
ATOM 1673 C CA . ASP A 1 209 ? 7.060 -4.380 33.030 1.00 77.25 209 ASP A CA 1
ATOM 1674 C C . ASP A 1 209 ? 8.240 -5.103 33.721 1.00 77.25 209 ASP A C 1
ATOM 1676 O O . ASP A 1 209 ? 8.306 -6.336 33.810 1.00 77.25 209 ASP A O 1
ATOM 1680 N N . GLN A 1 210 ? 9.220 -4.327 34.192 1.00 77.94 210 GLN A N 1
ATOM 1681 C CA . GLN A 1 210 ? 10.393 -4.868 34.888 1.00 77.94 210 GLN A CA 1
ATOM 1682 C C . GLN A 1 210 ? 10.035 -5.533 36.228 1.00 77.94 210 GLN A C 1
ATOM 1684 O O . GLN A 1 210 ? 10.683 -6.513 36.590 1.00 77.94 210 GLN A O 1
ATOM 1689 N N . ASP A 1 211 ? 8.968 -5.078 36.889 1.00 79.81 211 ASP A N 1
ATOM 1690 C CA . ASP A 1 211 ? 8.444 -5.601 38.159 1.00 79.81 211 ASP A CA 1
ATOM 1691 C C . ASP A 1 211 ? 7.381 -6.701 37.951 1.00 79.81 211 ASP A C 1
ATOM 1693 O O . ASP A 1 211 ? 6.712 -7.155 38.892 1.00 79.81 211 ASP A O 1
ATOM 1697 N N . ILE A 1 212 ? 7.232 -7.170 36.705 1.00 83.81 212 ILE A N 1
ATOM 1698 C CA . ILE A 1 212 ? 6.295 -8.222 36.304 1.00 83.81 212 ILE A CA 1
ATOM 1699 C C . ILE A 1 212 ? 4.839 -7.799 36.581 1.00 83.81 212 ILE A C 1
ATOM 1701 O O . ILE A 1 212 ? 3.989 -8.597 36.980 1.00 83.81 212 ILE A O 1
ATOM 1705 N N . ASN A 1 213 ? 4.523 -6.516 36.437 1.00 80.44 213 ASN A N 1
ATOM 1706 C CA . ASN A 1 213 ? 3.144 -6.041 36.355 1.00 80.44 213 ASN A CA 1
ATOM 1707 C C . ASN A 1 213 ? 2.666 -6.156 34.918 1.00 80.44 213 ASN A C 1
ATOM 1709 O O . ASN A 1 213 ? 3.411 -5.843 33.991 1.00 80.44 213 ASN A O 1
ATOM 1713 N N . VAL A 1 214 ? 1.419 -6.579 34.731 1.00 76.81 214 VAL A N 1
ATOM 1714 C CA . VAL A 1 214 ? 0.803 -6.598 33.405 1.00 76.81 214 VAL A CA 1
ATOM 1715 C C . VAL A 1 214 ? 0.710 -5.169 32.884 1.00 76.81 214 VAL A C 1
ATOM 1717 O O . VAL A 1 214 ? 0.053 -4.321 33.482 1.00 76.81 214 VAL A O 1
ATOM 1720 N N . ILE A 1 215 ? 1.363 -4.918 31.753 1.00 66.38 215 ILE A N 1
ATOM 1721 C CA . ILE A 1 215 ? 1.186 -3.682 31.001 1.00 66.38 215 ILE A CA 1
ATOM 1722 C C . ILE A 1 215 ? -0.137 -3.865 30.267 1.00 66.38 215 ILE A C 1
ATOM 1724 O O . ILE A 1 215 ? -0.261 -4.733 29.402 1.00 66.38 215 ILE A O 1
ATOM 1728 N N . VAL A 1 216 ? -1.158 -3.120 30.683 1.00 46.97 216 VAL A N 1
ATOM 1729 C CA . VAL A 1 216 ? -2.498 -3.219 30.102 1.00 46.97 216 VAL A CA 1
ATOM 1730 C C . VAL A 1 216 ? -2.430 -2.761 28.644 1.00 46.97 216 VAL A C 1
ATOM 1732 O O . VAL A 1 216 ? -2.383 -1.567 28.363 1.00 46.97 216 VAL A O 1
ATOM 1735 N N . SER A 1 217 ? -2.423 -3.714 27.712 1.00 33.78 217 SER A N 1
ATOM 1736 C CA . SER A 1 217 ? -2.950 -3.482 26.368 1.00 33.78 217 SER A CA 1
ATOM 1737 C C . SER A 1 217 ? -4.481 -3.507 26.465 1.00 33.78 217 SER A C 1
ATOM 1739 O O . SER A 1 217 ? -5.021 -4.374 27.161 1.00 33.78 217 SER A O 1
ATOM 1741 N N . PRO A 1 218 ? -5.193 -2.556 25.840 1.00 30.00 218 PRO A N 1
ATOM 1742 C CA . PRO A 1 218 ? -6.647 -2.496 25.885 1.00 30.00 218 PRO A CA 1
ATOM 1743 C C . PRO A 1 218 ? -7.225 -3.642 25.049 1.00 30.00 218 PRO A C 1
ATOM 1745 O O . PRO A 1 218 ? -7.508 -3.488 23.871 1.00 30.00 218 PRO A O 1
ATOM 1748 N N . GLU A 1 219 ? -7.377 -4.820 25.646 1.00 29.55 219 GLU A N 1
ATOM 1749 C CA . GLU A 1 219 ? -8.041 -5.956 25.004 1.00 29.55 219 GLU A CA 1
ATOM 1750 C C . GLU A 1 219 ? -9.098 -6.552 25.941 1.00 29.55 219 GLU A C 1
ATOM 1752 O O . GLU A 1 219 ? -8.912 -7.561 26.625 1.00 29.55 219 GLU A O 1
ATOM 1757 N N . ARG A 1 220 ? -10.266 -5.902 25.933 1.00 26.09 220 ARG A N 1
ATOM 1758 C CA . ARG A 1 220 ? -11.569 -6.573 25.903 1.00 26.09 220 ARG A CA 1
ATOM 1759 C C . ARG A 1 220 ? -12.492 -5.788 24.975 1.00 26.09 220 ARG A C 1
ATOM 1761 O O . ARG A 1 220 ? -13.005 -4.746 25.353 1.00 26.09 220 ARG A O 1
ATOM 1768 N N . GLY A 1 221 ? -12.742 -6.364 23.804 1.00 31.98 221 GLY A N 1
ATOM 1769 C CA . GLY A 1 221 ? -13.733 -5.894 22.842 1.00 31.98 221 GLY A CA 1
ATOM 1770 C C . GLY A 1 221 ? -13.072 -5.321 21.599 1.00 31.98 221 GLY A C 1
ATOM 1771 O O . GLY A 1 221 ? -12.316 -4.365 21.682 1.00 31.98 221 GLY A O 1
ATOM 1772 N N . LYS A 1 222 ? -13.357 -5.926 20.443 1.00 37.78 222 LYS A N 1
ATOM 1773 C CA . LYS A 1 222 ? -13.123 -5.314 19.131 1.00 37.78 222 LYS A CA 1
ATOM 1774 C C . LYS A 1 222 ? -13.561 -3.846 19.191 1.00 37.78 222 LYS A C 1
ATOM 1776 O O . LYS A 1 222 ? -14.664 -3.594 19.678 1.00 37.78 222 LYS A O 1
ATOM 1781 N N . SER A 1 223 ? -12.752 -2.916 18.680 1.00 38.31 223 SER A N 1
ATOM 1782 C CA . SER A 1 223 ? -13.212 -1.546 18.425 1.00 38.31 223 SER A CA 1
ATOM 1783 C C . SER A 1 223 ? -14.563 -1.624 17.699 1.00 38.31 223 SER A C 1
ATOM 1785 O O . SER A 1 223 ? -14.688 -2.434 16.770 1.00 38.31 223 SER A O 1
ATOM 1787 N N . PRO A 1 224 ? -15.597 -0.884 18.137 1.00 47.41 224 PRO A N 1
ATOM 1788 C CA . PRO A 1 224 ? -16.935 -1.047 17.589 1.00 47.41 224 PRO A CA 1
ATOM 1789 C C . PRO A 1 224 ? -16.908 -0.820 16.083 1.00 47.41 224 PRO A C 1
ATOM 1791 O O . PRO A 1 224 ? -16.408 0.196 15.600 1.00 47.41 224 PRO A O 1
ATOM 1794 N N . SER A 1 225 ? -17.440 -1.783 15.332 1.00 54.53 225 SER A N 1
ATOM 1795 C CA . SER A 1 225 ? -17.432 -1.720 13.872 1.00 54.53 225 SER A CA 1
ATOM 1796 C C . SER A 1 225 ? -18.414 -0.684 13.322 1.00 54.53 225 SER A C 1
ATOM 1798 O O . SER A 1 225 ? -18.290 -0.278 12.166 1.00 54.53 225 SER A O 1
ATOM 1800 N N . SER A 1 226 ? -19.400 -0.257 14.116 1.00 79.06 226 SER A N 1
ATOM 1801 C CA . SER A 1 226 ? -20.393 0.758 13.754 1.00 79.06 226 SER A CA 1
ATOM 1802 C C . SER A 1 226 ? -21.076 1.374 14.983 1.00 79.06 226 SER A C 1
ATOM 1804 O O . SER A 1 226 ? -21.166 0.758 16.048 1.00 79.06 226 SER A O 1
ATOM 1806 N N . PHE A 1 227 ? -21.604 2.590 14.808 1.00 87.94 227 PHE A N 1
ATOM 1807 C CA . PHE A 1 227 ? -22.435 3.283 15.795 1.00 87.94 227 PHE A CA 1
ATOM 1808 C C . PHE A 1 227 ? -23.883 3.392 15.317 1.00 87.94 227 PHE A C 1
ATOM 1810 O O . PHE A 1 227 ? -24.163 3.617 14.133 1.00 87.94 227 PHE A O 1
ATOM 1817 N N . TRP A 1 228 ? -24.806 3.270 16.263 1.00 91.94 228 TRP A N 1
ATOM 1818 C CA . TRP A 1 228 ? -26.238 3.242 16.005 1.00 91.94 228 TRP A CA 1
ATOM 1819 C C . TRP A 1 228 ? -26.995 4.169 16.950 1.00 91.94 228 TRP A C 1
ATOM 1821 O O . TRP A 1 228 ? -26.547 4.489 18.047 1.00 91.94 228 TRP A O 1
ATOM 1831 N N . TRP A 1 229 ? -28.195 4.560 16.548 1.00 92.50 229 TRP A N 1
ATOM 1832 C CA . TRP A 1 229 ? -29.121 5.365 17.330 1.00 92.50 229 TRP A CA 1
ATOM 1833 C C . TRP A 1 229 ? -30.481 4.681 17.375 1.00 92.50 229 TRP A C 1
ATOM 1835 O O . TRP A 1 229 ? -31.045 4.348 16.330 1.00 92.50 229 TRP A O 1
ATOM 1845 N N . VAL A 1 230 ? -31.046 4.525 18.572 1.00 92.00 230 VAL A N 1
ATOM 1846 C CA . VAL A 1 230 ? -32.381 3.950 18.760 1.00 92.00 230 VAL A CA 1
ATOM 1847 C C . VAL A 1 230 ? -33.333 4.936 19.428 1.00 92.00 230 VAL A C 1
ATOM 1849 O O . VAL A 1 230 ? -33.044 5.494 20.485 1.00 92.00 230 VAL A O 1
ATOM 1852 N N . ASN A 1 231 ? -34.502 5.132 18.821 1.00 89.56 231 ASN A N 1
ATOM 1853 C CA . ASN A 1 231 ? -35.593 5.927 19.375 1.00 89.56 231 ASN A CA 1
ATOM 1854 C C . ASN A 1 231 ? -36.534 5.035 20.190 1.00 89.56 231 ASN A C 1
ATOM 1856 O O . ASN A 1 231 ? -37.435 4.386 19.652 1.00 89.56 231 ASN A O 1
ATOM 1860 N N . GLN A 1 232 ? -36.366 5.041 21.507 1.00 81.81 232 GLN A N 1
ATOM 1861 C CA . GLN A 1 232 ? -37.180 4.256 22.425 1.00 81.81 232 GLN A CA 1
ATOM 1862 C C . GLN A 1 232 ? -38.339 5.107 22.956 1.00 81.81 232 GLN A C 1
ATOM 1864 O O . GLN A 1 232 ? -38.183 5.965 23.824 1.00 81.81 232 GLN A O 1
ATOM 1869 N N . GLY A 1 233 ? -39.527 4.890 22.393 1.00 75.56 233 GLY A N 1
ATOM 1870 C CA . GLY A 1 233 ? -40.759 5.553 22.819 1.00 75.56 233 GLY A CA 1
ATOM 1871 C C . GLY A 1 233 ? -41.392 4.866 24.034 1.00 75.56 233 GLY A C 1
ATOM 1872 O O . GLY A 1 233 ? -40.818 4.789 25.117 1.00 75.56 233 GLY A O 1
ATOM 1873 N N . GLN A 1 234 ? -42.603 4.336 23.851 1.00 65.44 234 GLN A N 1
ATOM 1874 C CA . GLN A 1 234 ? -43.361 3.663 24.916 1.00 65.44 234 GLN A CA 1
ATOM 1875 C C . GLN A 1 234 ? -42.731 2.332 25.379 1.00 65.44 234 GLN A C 1
ATOM 1877 O O . GLN A 1 234 ? -43.042 1.868 26.473 1.00 65.44 234 GLN A O 1
ATOM 1882 N N . SER A 1 235 ? -41.835 1.736 24.581 1.00 67.44 235 SER A N 1
ATOM 1883 C CA . SER A 1 235 ? -41.172 0.454 24.859 1.00 67.44 235 SER A CA 1
ATOM 1884 C C . SER A 1 235 ? -39.907 0.559 25.718 1.00 67.44 235 SER A C 1
ATOM 1886 O O . SER A 1 235 ? -39.442 -0.463 26.218 1.00 67.44 235 SER A O 1
ATOM 1888 N N . ALA A 1 236 ? -39.391 1.772 25.967 1.00 70.56 236 ALA A N 1
ATOM 1889 C CA . ALA A 1 236 ? -38.102 1.990 26.632 1.00 70.56 236 ALA A CA 1
ATOM 1890 C C . ALA A 1 236 ? -37.967 1.242 27.970 1.00 70.56 236 ALA A C 1
ATOM 1892 O O . ALA A 1 236 ? -36.980 0.561 28.208 1.00 70.56 236 ALA A O 1
ATOM 1893 N N . LYS A 1 237 ? -38.991 1.296 28.836 1.00 71.38 237 LYS A N 1
ATOM 1894 C CA . LYS A 1 237 ? -38.945 0.631 30.153 1.00 71.38 237 LYS A CA 1
ATOM 1895 C C . LYS A 1 237 ? -38.824 -0.892 30.060 1.00 71.38 237 LYS A C 1
ATOM 1897 O O . LYS A 1 237 ? -38.154 -1.491 30.892 1.00 71.38 237 LYS A O 1
ATOM 1902 N N . ALA A 1 238 ? -39.501 -1.506 29.093 1.00 71.50 238 ALA A N 1
ATOM 1903 C CA . ALA A 1 238 ? -39.506 -2.956 28.925 1.00 71.50 238 ALA A CA 1
ATOM 1904 C C . ALA A 1 238 ? -38.226 -3.448 28.235 1.00 71.50 238 ALA A C 1
ATOM 1906 O O . ALA A 1 238 ? -37.683 -4.471 28.639 1.00 71.50 238 ALA A O 1
ATOM 1907 N N . GLU A 1 239 ? -37.732 -2.697 27.247 1.00 78.44 239 GLU A N 1
ATOM 1908 C CA . GLU A 1 239 ? -36.468 -2.959 26.543 1.00 78.44 239 GLU A CA 1
ATOM 1909 C C . GLU A 1 239 ? -35.265 -2.842 27.490 1.00 78.44 239 GLU A C 1
ATOM 1911 O O . GLU A 1 239 ? -34.474 -3.778 27.606 1.00 78.44 239 GLU A O 1
ATOM 1916 N N . THR A 1 240 ? -35.186 -1.759 28.274 1.00 76.50 240 THR A N 1
ATOM 1917 C CA . THR A 1 240 ? -34.114 -1.569 29.264 1.00 76.50 240 THR A CA 1
ATOM 1918 C C . THR A 1 240 ? -34.145 -2.627 30.367 1.00 76.50 240 THR A C 1
ATOM 1920 O O . THR A 1 240 ? -33.098 -3.141 30.744 1.00 76.50 240 THR A O 1
ATOM 1923 N N . ALA A 1 241 ? -35.325 -2.992 30.883 1.00 71.06 241 ALA A N 1
ATOM 1924 C CA . ALA A 1 241 ? -35.434 -4.028 31.916 1.00 71.06 241 ALA A CA 1
ATOM 1925 C C . ALA A 1 241 ? -35.107 -5.437 31.392 1.00 71.06 241 ALA A C 1
ATOM 1927 O O . ALA A 1 241 ? -34.730 -6.309 32.173 1.00 71.06 241 ALA A O 1
ATOM 1928 N N . GLY A 1 242 ? -35.291 -5.667 30.090 1.00 71.50 242 GLY A N 1
ATOM 1929 C CA . GLY A 1 242 ? -35.059 -6.954 29.445 1.00 71.50 242 GLY A CA 1
ATOM 1930 C C . GLY A 1 242 ? -33.685 -7.120 28.796 1.00 71.50 242 GLY A C 1
ATOM 1931 O O . GLY A 1 242 ? -33.348 -8.246 28.442 1.00 71.50 242 GLY A O 1
ATOM 1932 N N . GLY A 1 243 ? -32.904 -6.047 28.629 1.00 81.62 243 GLY A N 1
ATOM 1933 C CA . GLY A 1 243 ? -31.592 -6.109 27.973 1.00 81.62 243 GLY A CA 1
ATOM 1934 C C . GLY A 1 243 ? -31.675 -6.391 26.470 1.00 81.62 243 GLY A C 1
ATOM 1935 O O . GLY A 1 243 ? -30.873 -7.149 25.925 1.00 81.62 243 GLY A O 1
ATOM 1936 N N . PHE A 1 244 ? -32.686 -5.845 25.791 1.00 83.69 244 PHE A N 1
ATOM 1937 C CA . PHE A 1 244 ? -32.882 -6.081 24.361 1.00 83.69 244 PHE A CA 1
ATOM 1938 C C . PHE A 1 244 ? -33.486 -4.873 23.639 1.00 83.69 244 PHE A C 1
ATOM 1940 O O . PHE A 1 244 ? -34.221 -4.085 24.228 1.00 83.69 244 PHE A O 1
ATOM 1947 N N . LEU A 1 245 ? -33.248 -4.793 22.331 1.00 86.00 245 LEU A N 1
ATOM 1948 C CA . LEU A 1 245 ? -33.996 -3.974 21.376 1.00 86.00 245 LEU A CA 1
ATOM 1949 C C . LEU A 1 245 ? -34.864 -4.884 20.508 1.00 86.00 245 LEU A C 1
ATOM 1951 O O . LEU A 1 245 ? -34.452 -5.995 20.171 1.00 86.00 245 LEU A O 1
ATOM 1955 N N . TRP A 1 246 ? -36.067 -4.438 20.142 1.00 83.19 246 TRP A N 1
ATOM 1956 C CA . TRP A 1 246 ? -36.992 -5.257 19.358 1.00 83.19 246 TRP A CA 1
ATOM 1957 C C . TRP A 1 246 ? -37.733 -4.442 18.300 1.00 83.19 246 TRP A C 1
ATOM 1959 O O . TRP A 1 246 ? -38.321 -3.402 18.593 1.00 83.19 246 TRP A O 1
ATOM 1969 N N . ALA A 1 247 ? -37.767 -4.955 17.070 1.00 80.00 247 ALA A N 1
ATOM 1970 C CA . ALA A 1 247 ? -38.475 -4.341 15.950 1.00 80.00 247 ALA A CA 1
ATOM 1971 C C . ALA A 1 247 ? -39.338 -5.368 15.191 1.00 80.00 247 ALA A C 1
ATOM 1973 O O . ALA A 1 247 ? -38.865 -6.473 14.917 1.00 80.00 247 ALA A O 1
ATOM 1974 N N . PRO A 1 248 ? -40.578 -5.026 14.787 1.00 73.44 248 PRO A N 1
ATOM 1975 C CA . PRO A 1 248 ? -41.404 -5.912 13.970 1.00 73.44 248 PRO A CA 1
ATOM 1976 C C . PRO A 1 248 ? -40.824 -6.051 12.556 1.00 73.44 248 PRO A C 1
ATOM 1978 O O . PRO A 1 248 ? -40.301 -5.086 11.992 1.00 73.44 248 PRO A O 1
ATOM 1981 N N . LYS A 1 249 ? -40.961 -7.233 11.943 1.00 68.44 249 LYS A N 1
ATOM 1982 C CA . LYS A 1 249 ? -40.459 -7.474 10.575 1.00 68.44 249 LYS A CA 1
ATOM 1983 C C . LYS A 1 249 ? -41.296 -6.788 9.489 1.00 68.44 249 LYS A C 1
ATOM 1985 O O . LYS A 1 249 ? -40.798 -6.560 8.387 1.00 68.44 249 LYS A O 1
ATOM 1990 N N . ARG A 1 250 ? -42.569 -6.483 9.767 1.00 65.88 250 ARG A N 1
ATOM 1991 C CA . ARG A 1 250 ? -43.518 -5.868 8.823 1.00 65.88 250 ARG A CA 1
ATOM 1992 C C . ARG A 1 250 ? -44.394 -4.827 9.518 1.00 65.88 250 ARG A C 1
ATOM 1994 O O . ARG A 1 250 ? -44.676 -4.927 10.711 1.00 65.88 250 ARG A O 1
ATOM 2001 N N . ALA A 1 251 ? -44.836 -3.817 8.767 1.00 59.16 251 ALA A N 1
ATOM 2002 C CA . ALA A 1 251 ? -45.917 -2.937 9.208 1.00 59.16 251 ALA A CA 1
ATOM 2003 C C . ALA A 1 251 ? -47.262 -3.679 9.178 1.00 59.16 251 ALA A C 1
ATOM 2005 O O . ALA A 1 251 ? -47.453 -4.599 8.389 1.00 59.16 251 ALA A O 1
ATOM 2006 N N . LYS A 1 252 ? -48.252 -3.181 9.932 1.00 55.44 252 LYS A N 1
ATOM 2007 C CA . LYS A 1 252 ? -49.635 -3.704 9.965 1.00 55.44 252 LYS A CA 1
ATOM 2008 C C . LYS A 1 252 ? -50.330 -3.869 8.606 1.00 55.44 252 LYS A C 1
ATOM 2010 O O . LYS A 1 252 ? -51.337 -4.561 8.518 1.00 55.44 252 LYS A O 1
ATOM 2015 N N . ASN A 1 253 ? -49.875 -3.155 7.581 1.00 51.75 253 ASN A N 1
ATOM 2016 C CA . ASN A 1 253 ? -50.426 -3.179 6.225 1.00 51.75 253 ASN A CA 1
ATOM 2017 C C . ASN A 1 253 ? -49.599 -4.053 5.259 1.00 51.75 253 ASN A C 1
ATOM 2019 O O . ASN A 1 253 ? -49.851 -4.024 4.058 1.00 51.75 253 ASN A O 1
ATOM 2023 N N . GLY A 1 254 ? -48.600 -4.791 5.757 1.00 53.84 254 GLY A N 1
ATOM 2024 C CA . GLY A 1 254 ? -47.706 -5.626 4.954 1.00 53.84 254 GLY A CA 1
ATOM 2025 C C . GLY A 1 254 ? -46.568 -4.876 4.250 1.00 53.84 254 GLY A C 1
ATOM 2026 O O . GLY A 1 254 ? -45.796 -5.514 3.536 1.00 53.84 254 GLY A O 1
ATOM 2027 N N . ALA A 1 255 ? -46.431 -3.557 4.438 1.00 52.31 255 ALA A N 1
ATOM 2028 C CA . ALA A 1 255 ? -45.321 -2.785 3.883 1.00 52.31 255 ALA A CA 1
ATOM 2029 C C . ALA A 1 255 ? -44.014 -3.015 4.667 1.00 52.31 255 ALA A C 1
ATOM 2031 O O . ALA A 1 255 ? -44.027 -3.205 5.889 1.00 52.31 255 ALA A O 1
ATOM 2032 N N . ALA A 1 256 ? -42.880 -2.967 3.963 1.00 52.75 256 ALA A N 1
ATOM 2033 C CA . ALA A 1 256 ? -41.561 -2.974 4.586 1.00 52.75 256 ALA A CA 1
ATOM 2034 C C . ALA A 1 256 ? -41.362 -1.681 5.394 1.00 52.75 256 ALA A C 1
ATOM 2036 O O . ALA A 1 256 ? -41.531 -0.579 4.872 1.00 52.75 256 ALA A O 1
ATOM 2037 N N . LEU A 1 257 ? -41.011 -1.816 6.672 1.00 56.94 257 LEU A N 1
ATOM 2038 C CA . LEU A 1 257 ? -40.657 -0.690 7.530 1.00 56.94 257 LEU A CA 1
ATOM 2039 C C . LEU A 1 257 ? -39.169 -0.368 7.334 1.00 56.94 257 LEU A C 1
ATOM 2041 O O . LEU A 1 257 ? -38.308 -1.041 7.904 1.00 56.94 257 LEU A O 1
ATOM 2045 N N . ALA A 1 258 ? -38.859 0.658 6.536 1.00 51.50 258 ALA A N 1
ATOM 2046 C CA . ALA A 1 258 ? -37.508 1.221 6.501 1.00 51.50 258 ALA A CA 1
ATOM 2047 C C . ALA A 1 258 ? -37.097 1.645 7.928 1.00 51.50 258 ALA A C 1
ATOM 2049 O O . ALA A 1 258 ? -37.929 2.176 8.666 1.00 51.50 258 ALA A O 1
ATOM 2050 N N . HIS A 1 259 ? -35.848 1.367 8.323 1.00 53.62 259 HIS A N 1
ATOM 2051 C CA . HIS A 1 259 ? -35.273 1.584 9.669 1.00 53.62 259 HIS A CA 1
ATOM 2052 C C . HIS A 1 259 ? -35.674 0.591 10.776 1.00 53.62 259 HIS A C 1
ATOM 2054 O O . HIS A 1 259 ? -35.128 0.644 11.874 1.00 53.62 259 HIS A O 1
ATOM 2060 N N . HIS A 1 260 ? -36.572 -0.364 10.514 1.00 56.19 260 HIS A N 1
ATOM 2061 C CA . HIS A 1 260 ? -36.768 -1.528 11.399 1.00 56.19 260 HIS A CA 1
ATOM 2062 C C . HIS A 1 260 ? -35.950 -2.746 10.936 1.00 56.19 260 HIS A C 1
ATOM 2064 O O . HIS A 1 260 ? -35.546 -3.578 11.745 1.00 56.19 260 HIS A O 1
ATOM 2070 N N . THR A 1 261 ? -35.645 -2.824 9.637 1.00 53.59 261 THR A N 1
ATOM 2071 C CA . THR A 1 261 ? -34.765 -3.841 9.037 1.00 53.59 261 THR A CA 1
ATOM 2072 C C . THR A 1 261 ? -33.279 -3.594 9.291 1.00 53.59 261 THR A C 1
ATOM 2074 O O . THR A 1 261 ? -32.488 -4.524 9.171 1.00 53.59 261 THR A O 1
ATOM 2077 N N . ASP A 1 262 ? -32.893 -2.368 9.661 1.00 69.25 262 ASP A N 1
ATOM 2078 C CA . ASP A 1 262 ? -31.495 -2.015 9.941 1.00 69.25 262 ASP A CA 1
ATOM 2079 C C . ASP A 1 262 ? -30.994 -2.609 11.261 1.00 69.25 262 ASP A C 1
ATOM 2081 O O . ASP A 1 262 ? -29.793 -2.785 11.422 1.00 69.25 262 ASP A O 1
ATOM 2085 N N . LEU A 1 263 ? -31.903 -3.021 12.156 1.00 77.44 263 LEU A N 1
ATOM 2086 C CA . LEU A 1 263 ? -31.547 -3.732 13.386 1.00 77.44 263 LEU A CA 1
ATOM 2087 C C . LEU A 1 263 ? -30.706 -4.986 13.086 1.00 77.44 263 LEU A C 1
ATOM 2089 O O . LEU A 1 263 ? -29.762 -5.273 13.808 1.00 77.44 263 LEU A O 1
ATOM 2093 N N . VAL A 1 264 ? -30.997 -5.685 11.979 1.00 76.06 264 VAL A N 1
ATOM 2094 C CA . VAL A 1 264 ? -30.289 -6.905 11.532 1.00 76.06 264 VAL A CA 1
ATOM 2095 C C . VAL A 1 264 ? -28.831 -6.630 11.139 1.00 76.06 264 VAL A C 1
ATOM 2097 O O . VAL A 1 264 ? -28.031 -7.556 11.070 1.00 76.06 264 VAL A O 1
ATOM 2100 N N . LYS A 1 265 ? -28.471 -5.371 10.867 1.00 80.31 265 LYS A N 1
ATOM 2101 C CA . LYS A 1 265 ? -27.112 -4.985 10.465 1.00 80.31 265 LYS A CA 1
ATOM 2102 C C . LYS A 1 265 ? -26.172 -4.772 11.654 1.00 80.31 265 LYS A C 1
ATOM 2104 O O . LYS A 1 265 ? -24.965 -4.714 11.433 1.00 80.31 265 LYS A O 1
ATOM 2109 N N . ALA A 1 266 ? -26.707 -4.638 12.869 1.00 81.50 266 ALA A N 1
ATOM 2110 C CA . ALA A 1 266 ? -25.910 -4.441 14.073 1.00 81.50 266 ALA A CA 1
ATOM 2111 C C . ALA A 1 266 ? -25.139 -5.719 14.433 1.00 81.50 266 ALA A C 1
ATOM 2113 O O . ALA A 1 266 ? -25.697 -6.821 14.394 1.00 81.50 266 ALA A O 1
ATOM 2114 N N . LYS A 1 267 ? -23.863 -5.570 14.795 1.00 79.81 267 LYS A N 1
ATOM 2115 C CA . LYS A 1 267 ? -22.962 -6.676 15.149 1.00 79.81 267 LYS A CA 1
ATOM 2116 C C . LYS A 1 267 ? -22.576 -6.622 16.622 1.00 79.81 267 LYS A C 1
ATOM 2118 O O . LYS A 1 267 ? -22.576 -5.558 17.231 1.00 79.81 267 LYS A O 1
ATOM 2123 N N . SER A 1 268 ? -22.205 -7.775 17.182 1.00 78.56 268 SER A N 1
ATOM 2124 C CA . SER A 1 268 ? -21.634 -7.853 18.534 1.00 78.56 268 SER A CA 1
ATOM 2125 C C . SER A 1 268 ? -20.442 -6.895 18.674 1.00 78.56 268 SER A C 1
ATOM 2127 O O . SER A 1 268 ? -19.536 -6.904 17.838 1.00 78.56 268 SER A O 1
ATOM 2129 N N . GLY A 1 269 ? -20.469 -6.062 19.714 1.00 72.88 269 GLY A N 1
ATOM 2130 C CA . GLY A 1 269 ? -19.494 -5.004 19.982 1.00 72.88 269 GLY A CA 1
ATOM 2131 C C . GLY A 1 269 ? -19.891 -3.608 19.494 1.00 72.88 269 GLY A C 1
ATOM 2132 O O . GLY A 1 269 ? -19.278 -2.640 19.932 1.00 72.88 269 GLY A O 1
ATOM 2133 N N . ASP A 1 270 ? -20.913 -3.464 18.645 1.00 83.44 270 ASP A N 1
ATOM 2134 C CA . ASP A 1 270 ? -21.373 -2.144 18.197 1.00 83.44 270 ASP A CA 1
ATOM 2135 C C . ASP A 1 270 ? -21.974 -1.316 19.352 1.00 83.44 270 ASP A C 1
ATOM 2137 O O . ASP A 1 270 ? -22.550 -1.854 20.306 1.00 83.44 270 ASP A O 1
ATOM 2141 N N . VAL A 1 271 ? -21.885 0.013 19.235 1.00 88.12 271 VAL A N 1
ATOM 2142 C CA . VAL A 1 271 ? -22.391 0.969 20.235 1.00 88.12 271 VAL A CA 1
ATOM 2143 C C . VAL A 1 271 ? -23.723 1.561 19.777 1.00 88.12 271 VAL A C 1
ATOM 2145 O O . VAL A 1 271 ? -23.856 1.999 18.634 1.00 88.12 271 VAL A O 1
ATOM 2148 N N . VAL A 1 272 ? -24.708 1.635 20.676 1.00 91.06 272 VAL A N 1
ATOM 2149 C CA . VAL A 1 272 ? -26.043 2.184 20.396 1.00 91.06 272 VAL A CA 1
ATOM 2150 C C . VAL A 1 272 ? -26.399 3.321 21.362 1.00 91.06 272 VAL A C 1
ATOM 2152 O O . VAL A 1 272 ? -26.479 3.118 22.574 1.00 91.06 272 VAL A O 1
ATOM 2155 N N . PHE A 1 273 ? -26.704 4.509 20.836 1.00 92.50 273 PHE A N 1
ATOM 2156 C CA . PHE A 1 273 ? -27.277 5.624 21.595 1.00 92.50 273 PHE A CA 1
ATOM 2157 C C . PHE A 1 273 ? -28.780 5.412 21.804 1.00 92.50 273 PHE A C 1
ATOM 2159 O O . PHE A 1 273 ? -29.562 5.462 20.851 1.00 92.50 273 PHE A O 1
ATOM 2166 N N . ALA A 1 274 ? -29.204 5.202 23.050 1.00 91.38 274 ALA A N 1
ATOM 2167 C CA . ALA A 1 274 ? -30.607 4.990 23.399 1.00 91.38 274 ALA A CA 1
ATOM 2168 C C . ALA A 1 274 ? -31.303 6.311 23.757 1.00 91.38 274 ALA A C 1
ATOM 2170 O O . ALA A 1 274 ? -31.146 6.863 24.855 1.00 91.38 274 ALA A O 1
ATOM 2171 N N . TYR A 1 275 ? -32.089 6.816 22.804 1.00 92.19 275 TYR A N 1
ATOM 2172 C CA . TYR A 1 275 ? -32.794 8.089 22.873 1.00 92.19 275 TYR A CA 1
ATOM 2173 C C . TYR A 1 275 ? -34.255 7.918 23.288 1.00 92.19 275 TYR A C 1
ATOM 2175 O O . TYR A 1 275 ? -35.033 7.228 22.632 1.00 92.19 275 TYR A O 1
ATOM 2183 N N . SER A 1 276 ? -34.658 8.588 24.366 1.00 88.56 276 SER A N 1
ATOM 2184 C CA . SER A 1 276 ? -36.042 8.606 24.846 1.00 88.56 276 SER A CA 1
ATOM 2185 C C . SER A 1 276 ? -36.351 9.875 25.643 1.00 88.56 276 SER A C 1
ATOM 2187 O O . SER A 1 276 ? -35.505 10.415 26.361 1.00 88.56 276 SER A O 1
ATOM 2189 N N . ASN A 1 277 ? -37.594 10.362 25.556 1.00 84.81 277 ASN A N 1
ATOM 2190 C CA . ASN A 1 277 ? -38.038 11.594 26.231 1.00 84.81 277 ASN A CA 1
ATOM 2191 C C . ASN A 1 277 ? -37.109 12.793 25.968 1.00 84.81 277 ASN A C 1
ATOM 2193 O O . ASN A 1 277 ? -36.687 13.476 26.900 1.00 84.81 277 ASN A O 1
ATOM 2197 N N . SER A 1 278 ? -36.780 13.017 24.697 1.00 86.25 278 SER A N 1
ATOM 2198 C CA . SER A 1 278 ? -35.943 14.123 24.219 1.00 86.25 278 SER A CA 1
ATOM 2199 C C . SER A 1 278 ? -34.459 14.100 24.623 1.00 86.25 278 SER A C 1
ATOM 2201 O O . SER A 1 278 ? -33.748 15.070 24.342 1.00 86.25 278 SER A O 1
ATOM 2203 N N . ALA A 1 279 ? -33.968 12.999 25.202 1.00 90.31 279 ALA A N 1
ATOM 2204 C CA . ALA A 1 279 ? -32.583 12.855 25.649 1.00 90.31 279 ALA A CA 1
ATOM 2205 C C . ALA A 1 279 ? -32.008 11.460 25.358 1.00 90.31 279 ALA A C 1
ATOM 2207 O O . ALA A 1 279 ? -32.744 10.474 25.318 1.00 90.31 279 ALA A O 1
ATOM 2208 N N . ILE A 1 280 ? -30.686 11.370 25.212 1.00 92.38 280 ILE A N 1
ATOM 2209 C CA . ILE A 1 280 ? -29.958 10.099 25.301 1.00 92.38 280 ILE A CA 1
ATOM 2210 C C . ILE A 1 280 ? -29.865 9.746 26.784 1.00 92.38 280 ILE A C 1
ATOM 2212 O O . ILE A 1 280 ? -29.442 10.571 27.595 1.00 92.38 280 ILE A O 1
ATOM 2216 N N . ARG A 1 281 ? -30.307 8.544 27.151 1.00 89.12 281 ARG A N 1
ATOM 2217 C CA . ARG A 1 281 ? -30.351 8.093 28.555 1.00 89.12 281 ARG A CA 1
ATOM 2218 C C . ARG A 1 281 ? -29.439 6.918 28.842 1.00 89.12 281 ARG A C 1
ATOM 2220 O O . ARG A 1 281 ? -29.029 6.738 29.984 1.00 89.12 281 ARG A O 1
ATOM 2227 N N . TYR A 1 282 ? -29.158 6.131 27.816 1.00 87.38 282 TYR A N 1
ATOM 2228 C CA . TYR A 1 282 ? -28.310 4.964 27.920 1.00 87.38 282 TYR A CA 1
ATOM 2229 C C . TYR A 1 282 ? -27.383 4.916 26.720 1.00 87.38 282 TYR A C 1
ATOM 2231 O O . TYR A 1 282 ? -27.744 5.331 25.613 1.00 87.38 282 TYR A O 1
ATOM 2239 N N . ILE A 1 283 ? -26.211 4.357 26.957 1.00 88.00 283 ILE A N 1
ATOM 2240 C CA . ILE A 1 283 ? -25.360 3.811 25.914 1.00 88.00 283 ILE A CA 1
ATOM 2241 C C . ILE A 1 283 ? -25.524 2.301 25.992 1.00 88.00 283 ILE A C 1
ATOM 2243 O O . ILE A 1 283 ? -25.534 1.743 27.087 1.00 88.00 283 ILE A O 1
ATOM 2247 N N . CYS A 1 284 ? -25.715 1.645 24.855 1.00 84.81 284 CYS A N 1
ATOM 2248 C CA . CYS A 1 284 ? -25.840 0.195 24.814 1.00 84.81 284 CYS A CA 1
ATOM 2249 C C . CYS A 1 284 ? -24.682 -0.412 24.032 1.00 84.81 284 CYS A C 1
ATOM 2251 O O . CYS A 1 284 ? -24.260 0.163 23.030 1.00 84.81 284 CYS A O 1
ATOM 2253 N N . ILE A 1 285 ? -24.212 -1.578 24.464 1.00 81.75 285 ILE A N 1
ATOM 2254 C CA . ILE A 1 285 ? -23.250 -2.391 23.712 1.00 81.75 285 ILE A CA 1
ATOM 2255 C C . ILE A 1 285 ? -23.977 -3.630 23.209 1.00 81.75 285 ILE A C 1
ATOM 2257 O O . ILE A 1 285 ? -24.651 -4.314 23.983 1.00 81.75 285 ILE A O 1
ATOM 2261 N N . VAL A 1 286 ? -23.875 -3.909 21.913 1.00 81.56 286 VAL A N 1
ATOM 2262 C CA . VAL A 1 286 ? -24.493 -5.094 21.314 1.00 81.56 286 VAL A CA 1
ATOM 2263 C C . VAL A 1 286 ? -23.758 -6.344 21.787 1.00 81.56 286 VAL A C 1
ATOM 2265 O O . VAL A 1 286 ? -22.555 -6.475 21.580 1.00 81.56 286 VAL A O 1
ATOM 2268 N N . GLU A 1 287 ? -24.473 -7.275 22.412 1.00 76.38 287 GLU A N 1
ATOM 2269 C CA . GLU A 1 287 ? -23.869 -8.501 22.948 1.00 76.38 287 GLU A CA 1
ATOM 2270 C C . GLU A 1 287 ? -23.828 -9.617 21.901 1.00 76.38 287 GLU A C 1
ATOM 2272 O O . GLU A 1 287 ? -22.820 -10.306 21.749 1.00 76.38 287 GLU A O 1
ATOM 2277 N N . GLU A 1 288 ? -24.923 -9.784 21.160 1.00 75.56 288 GLU A N 1
ATOM 2278 C CA . GLU A 1 288 ? -25.154 -10.907 20.250 1.00 75.56 288 GLU A CA 1
ATOM 2279 C C . GLU A 1 288 ? -25.801 -10.421 18.945 1.00 75.56 288 GLU A C 1
ATOM 2281 O O . GLU A 1 288 ? -26.447 -9.372 18.910 1.00 75.56 288 GLU A O 1
ATOM 2286 N N . GLU A 1 289 ? -25.643 -11.193 17.866 1.00 73.88 289 GLU A N 1
ATOM 2287 C CA . GLU A 1 289 ? -26.306 -10.915 16.587 1.00 73.88 289 GLU A CA 1
ATOM 2288 C C . GLU A 1 289 ? -27.836 -11.020 16.699 1.00 73.88 289 GLU A C 1
ATOM 2290 O O . GLU A 1 289 ? -28.375 -11.730 17.554 1.00 73.88 289 GLU A O 1
ATOM 2295 N N . VAL A 1 290 ? -28.552 -10.319 15.810 1.00 78.62 290 VAL A N 1
ATOM 2296 C CA . VAL A 1 290 ? -30.020 -10.320 15.796 1.00 78.62 290 VAL A CA 1
ATOM 2297 C C . VAL A 1 290 ? -30.584 -11.722 15.627 1.00 78.62 290 VAL A C 1
ATOM 2299 O O . VAL A 1 290 ? -30.273 -12.433 14.673 1.00 78.62 290 VAL A O 1
ATOM 2302 N N . GLN A 1 291 ? -31.542 -12.057 16.487 1.00 77.75 291 GLN A N 1
ATOM 2303 C CA . GLN A 1 291 ? -32.333 -13.273 16.376 1.00 77.75 291 GLN A CA 1
ATOM 2304 C C . GLN A 1 291 ? -33.765 -12.942 15.960 1.00 77.75 291 GLN A C 1
ATOM 2306 O O . GLN A 1 291 ? -34.367 -11.962 16.403 1.00 77.75 291 GLN A O 1
ATOM 2311 N N . SER A 1 292 ? -34.341 -13.791 15.110 1.00 75.56 292 SER A N 1
ATOM 2312 C CA . SER A 1 292 ? -35.786 -13.772 14.874 1.00 75.56 292 SER A CA 1
ATOM 2313 C C . SER A 1 292 ? -36.498 -14.274 16.126 1.00 75.56 292 SER A C 1
ATOM 2315 O O . SER A 1 292 ? -36.315 -15.429 16.506 1.00 75.56 292 SER A O 1
ATOM 2317 N N . ALA A 1 293 ? -37.305 -13.426 16.757 1.00 70.75 293 ALA A N 1
ATOM 2318 C CA . ALA A 1 293 ? -37.983 -13.755 18.003 1.00 70.75 293 ALA A CA 1
ATOM 2319 C C . ALA A 1 293 ? -39.381 -13.140 18.066 1.00 70.75 293 ALA A C 1
ATOM 2321 O O . ALA A 1 293 ? -39.620 -12.013 17.614 1.00 70.75 293 ALA A O 1
ATOM 2322 N N . SER A 1 294 ? -40.300 -13.884 18.683 1.00 68.44 294 SER A N 1
ATOM 2323 C CA . SER A 1 294 ? -41.647 -13.394 18.941 1.00 68.44 294 SER A CA 1
ATOM 2324 C C . SER A 1 294 ? -41.629 -12.185 19.874 1.00 68.44 294 SER A C 1
ATOM 2326 O O . SER A 1 294 ? -40.734 -12.051 20.711 1.00 68.44 294 SER A O 1
ATOM 2328 N N . LYS A 1 295 ? -42.630 -11.311 19.749 1.00 70.19 295 LYS A N 1
ATOM 2329 C CA . LYS A 1 295 ? -42.776 -10.122 20.592 1.00 70.19 295 LYS A CA 1
ATOM 2330 C C . LYS A 1 295 ? -42.684 -10.497 22.086 1.00 70.19 295 LYS A C 1
ATOM 2332 O O . LYS A 1 295 ? -43.515 -11.273 22.563 1.00 70.19 295 LYS A O 1
ATOM 2337 N N . PRO A 1 296 ? -41.724 -9.934 22.843 1.00 68.88 296 PRO A N 1
ATOM 2338 C CA . PRO A 1 296 ? -41.587 -10.199 24.271 1.00 68.88 296 PRO A CA 1
ATOM 2339 C C . PRO A 1 296 ? -42.873 -9.890 25.044 1.00 68.88 296 PRO A C 1
ATOM 2341 O O . PRO A 1 296 ? -43.504 -8.849 24.841 1.00 68.88 296 PRO A O 1
ATOM 2344 N N . SER A 1 297 ? -43.247 -10.770 25.975 1.00 62.22 297 SER A N 1
ATOM 2345 C CA . SER A 1 297 ? -44.459 -10.632 26.801 1.00 62.22 297 SER A CA 1
ATOM 2346 C C . SER A 1 297 ? -44.467 -9.359 27.660 1.00 62.22 297 SER A C 1
ATOM 2348 O O . SER A 1 297 ? -45.530 -8.846 28.003 1.00 62.22 297 SER A O 1
ATOM 2350 N N . SER A 1 298 ? -43.292 -8.789 27.943 1.00 60.28 298 SER A N 1
ATOM 2351 C CA . SER A 1 298 ? -43.1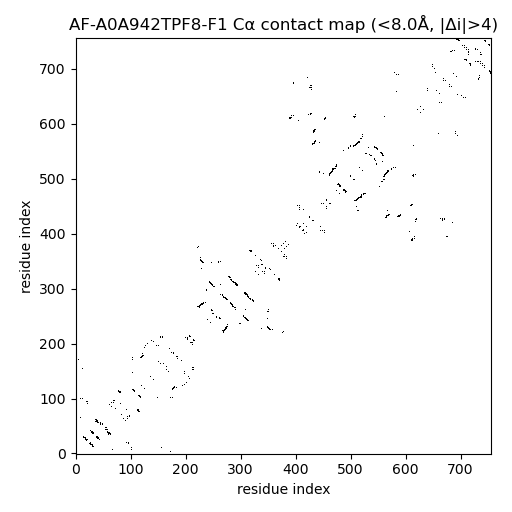07 -7.498 28.615 1.00 60.28 298 SER A CA 1
ATOM 2352 C C . SER A 1 298 ? -43.535 -6.279 27.778 1.00 60.28 298 SER A C 1
ATOM 2354 O O . SER A 1 298 ? -43.763 -5.211 28.341 1.00 60.28 298 SER A O 1
ATOM 2356 N N . LEU A 1 299 ? -43.704 -6.422 26.456 1.00 59.47 299 LEU A N 1
ATOM 2357 C CA . LEU A 1 299 ? -44.144 -5.373 25.518 1.00 59.47 299 LEU A CA 1
ATOM 2358 C C . LEU A 1 299 ? -45.651 -5.459 25.178 1.00 59.47 299 LEU A C 1
ATOM 2360 O O . LEU A 1 299 ? -46.116 -4.860 24.202 1.00 59.47 299 LEU A O 1
ATOM 2364 N N . ALA A 1 300 ? -46.431 -6.222 25.955 1.00 53.06 300 ALA A N 1
ATOM 2365 C CA . ALA A 1 300 ? -47.802 -6.642 25.631 1.00 53.06 300 ALA A CA 1
ATOM 2366 C C . ALA A 1 300 ? -48.880 -5.534 25.604 1.00 53.06 300 ALA A C 1
ATOM 2368 O O . ALA A 1 300 ? -50.037 -5.809 25.282 1.00 53.06 300 ALA A O 1
ATOM 2369 N N . THR A 1 301 ? -48.549 -4.268 25.858 1.00 49.44 301 THR A N 1
ATOM 2370 C CA . THR A 1 301 ? -49.480 -3.146 25.658 1.00 49.44 301 THR A CA 1
ATOM 2371 C C . THR A 1 301 ? -49.524 -2.713 24.185 1.00 49.44 301 THR A C 1
ATOM 2373 O O . THR A 1 301 ? -48.919 -1.723 23.794 1.00 49.44 301 THR A O 1
ATOM 2376 N N . GLY A 1 302 ? -50.275 -3.455 23.361 1.00 53.00 302 GLY A N 1
ATOM 2377 C CA . GLY A 1 302 ? -50.860 -2.966 22.101 1.00 53.00 302 GLY A CA 1
ATOM 2378 C C . GLY A 1 302 ? -50.089 -3.144 20.772 1.00 53.00 302 GLY A C 1
ATOM 2379 O O . GLY A 1 302 ? -48.865 -3.098 20.693 1.00 53.00 302 GLY A O 1
ATOM 2380 N N . GLN A 1 303 ? -50.903 -3.350 19.722 1.00 50.34 303 GLN A N 1
ATOM 2381 C CA . GLN A 1 303 ? -50.797 -3.027 18.282 1.00 50.34 303 GLN A CA 1
ATOM 2382 C C . GLN A 1 303 ? -49.541 -3.357 17.428 1.00 50.34 303 GLN A C 1
ATOM 2384 O O . GLN A 1 303 ? -49.494 -2.876 16.301 1.00 50.34 303 GLN A O 1
ATOM 2389 N N . TRP A 1 304 ? -48.576 -4.182 17.836 1.00 50.28 304 TRP A N 1
ATOM 2390 C CA . TRP A 1 304 ? -47.484 -4.656 16.944 1.00 50.28 304 TRP A CA 1
ATOM 2391 C C . TRP A 1 304 ? -47.648 -6.151 16.599 1.00 50.28 304 TRP A C 1
ATOM 2393 O O . TRP A 1 304 ? -48.228 -6.876 17.404 1.00 50.28 304 TRP A O 1
ATOM 2403 N N . GLU A 1 305 ? -47.205 -6.589 15.409 1.00 55.69 305 GLU A N 1
ATOM 2404 C CA . GLU A 1 305 ? -47.242 -8.006 14.982 1.00 55.69 305 GLU A CA 1
ATOM 2405 C C . GLU A 1 305 ? -46.378 -8.900 15.889 1.00 55.69 305 GLU A C 1
ATOM 2407 O O . GLU A 1 305 ? -45.447 -8.417 16.530 1.00 55.69 305 GLU A O 1
ATOM 2412 N N . GLU A 1 306 ? -46.691 -10.199 15.965 1.00 59.47 306 GLU A N 1
ATOM 2413 C CA . GLU A 1 306 ? -46.004 -11.118 16.884 1.00 59.47 306 GLU A CA 1
ATOM 2414 C C . GLU A 1 306 ? -44.614 -11.564 16.410 1.00 59.47 306 GLU A C 1
ATOM 2416 O O . GLU A 1 306 ? -43.832 -11.968 17.260 1.00 59.47 306 GLU A O 1
ATOM 2421 N N . ASP A 1 307 ? -44.271 -11.470 15.119 1.00 67.81 307 ASP A N 1
ATOM 2422 C CA . ASP A 1 307 ? -42.959 -11.878 14.580 1.00 67.81 307 ASP A CA 1
ATOM 2423 C C . ASP A 1 307 ? -42.031 -10.666 14.358 1.00 67.81 307 ASP A C 1
ATOM 2425 O O . ASP A 1 307 ? -42.357 -9.718 13.632 1.00 67.81 307 ASP A O 1
ATOM 2429 N N . GLY A 1 308 ? -40.858 -10.689 14.992 1.00 75.31 308 GLY A N 1
ATOM 2430 C CA . GLY A 1 308 ? -39.920 -9.572 15.020 1.00 75.31 308 GLY A CA 1
ATOM 2431 C C . GLY A 1 308 ? -38.458 -9.994 15.075 1.00 75.31 308 GLY A C 1
ATOM 2432 O O . GLY A 1 308 ? -38.112 -11.175 15.072 1.00 75.31 308 GLY A O 1
ATOM 2433 N N . ASN A 1 309 ? -37.596 -8.988 15.099 1.00 80.25 309 ASN A N 1
ATOM 2434 C CA . ASN A 1 309 ? -36.159 -9.109 15.279 1.00 80.25 309 ASN A CA 1
ATOM 2435 C C . ASN A 1 309 ? -35.804 -8.609 16.679 1.00 80.25 309 ASN A C 1
ATOM 2437 O O . ASN A 1 309 ? -36.199 -7.501 17.043 1.00 80.25 309 ASN A O 1
ATOM 2441 N N . LEU A 1 310 ? -35.068 -9.417 17.437 1.00 84.38 310 LEU A N 1
ATOM 2442 C CA . LEU A 1 310 ? -34.569 -9.098 18.769 1.00 84.38 310 LEU A CA 1
ATOM 2443 C C . LEU A 1 310 ? -33.047 -8.979 18.718 1.00 84.38 310 LEU A C 1
ATOM 2445 O O . LEU A 1 310 ? -32.369 -9.899 18.265 1.00 84.38 310 LEU A O 1
ATOM 2449 N N . LEU A 1 311 ? -32.526 -7.853 19.195 1.00 84.38 311 LEU A N 1
ATOM 2450 C CA . LEU A 1 311 ? -31.100 -7.609 19.372 1.00 84.38 311 LEU A CA 1
ATOM 2451 C C . LEU A 1 311 ? -30.798 -7.555 20.865 1.00 84.38 311 LEU A C 1
ATOM 2453 O O . LEU A 1 311 ? -31.389 -6.748 21.581 1.00 84.38 311 LEU A O 1
ATOM 2457 N N . LYS A 1 312 ? -29.887 -8.398 21.341 1.00 82.12 312 LYS A N 1
ATOM 2458 C CA . LYS A 1 312 ? -29.493 -8.404 22.749 1.00 82.12 312 LYS A CA 1
ATOM 2459 C C . LYS A 1 312 ? -28.439 -7.327 22.996 1.00 82.12 312 LYS A C 1
ATOM 2461 O O . LYS A 1 312 ? -27.433 -7.278 22.286 1.00 82.12 312 LYS A O 1
ATOM 2466 N N . VAL A 1 313 ? -28.677 -6.462 23.979 1.00 82.88 313 VAL A N 1
ATOM 2467 C CA . VAL A 1 313 ? -27.799 -5.322 24.270 1.00 82.88 313 VAL A CA 1
ATOM 2468 C C . VAL A 1 313 ? -27.613 -5.137 25.775 1.00 82.88 313 VAL A C 1
ATOM 2470 O O . VAL A 1 313 ? -28.571 -5.220 26.547 1.00 82.88 313 VAL A O 1
ATOM 2473 N N . GLY A 1 314 ? -26.387 -4.829 26.188 1.00 80.56 314 GLY A N 1
ATOM 2474 C CA . GLY A 1 314 ? -26.083 -4.397 27.549 1.00 80.56 314 GLY A CA 1
ATOM 2475 C C . GLY A 1 314 ? -26.379 -2.907 27.698 1.00 80.56 314 GLY A C 1
ATOM 2476 O O . GLY A 1 314 ? -25.822 -2.110 26.949 1.00 80.56 314 GLY A O 1
ATOM 2477 N N . TYR A 1 315 ? -27.257 -2.524 28.631 1.00 83.19 315 TYR A N 1
ATOM 2478 C CA . TYR A 1 315 ? -27.596 -1.121 28.905 1.00 83.19 315 TYR A CA 1
ATOM 2479 C C . TYR A 1 315 ? -26.677 -0.520 29.961 1.00 83.19 315 TYR A C 1
ATOM 2481 O O . TYR A 1 315 ? -26.619 -1.009 31.088 1.00 83.19 315 TYR A O 1
ATOM 2489 N N . PHE A 1 316 ? -26.085 0.623 29.637 1.00 82.44 316 PHE A N 1
ATOM 2490 C CA . PHE A 1 316 ? -25.272 1.407 30.554 1.00 82.44 316 PHE A CA 1
ATOM 2491 C C . PHE A 1 316 ? -25.936 2.777 30.771 1.00 82.44 316 PHE A C 1
ATOM 2493 O O . PHE A 1 316 ? -26.024 3.579 29.832 1.00 82.44 316 PHE A O 1
ATOM 2500 N N . PRO A 1 317 ? -26.486 3.046 31.968 1.00 81.94 317 PRO A N 1
ATOM 2501 C CA . PRO A 1 317 ? -27.221 4.277 32.251 1.00 81.94 317 PRO A CA 1
ATOM 2502 C C . PRO A 1 317 ? -26.288 5.480 32.348 1.00 81.94 317 PRO A C 1
ATOM 2504 O O . PRO A 1 317 ? -25.320 5.437 33.091 1.00 81.94 317 PRO A O 1
ATOM 2507 N N . LEU A 1 318 ? -26.611 6.580 31.668 1.00 79.81 318 LEU A N 1
ATOM 2508 C CA . LEU A 1 318 ? -25.885 7.839 31.849 1.00 79.81 318 LEU A CA 1
ATOM 2509 C C . LEU A 1 318 ? -26.244 8.465 33.199 1.00 79.81 318 LEU A C 1
ATOM 2511 O O . LEU A 1 318 ? -27.429 8.557 33.536 1.00 79.81 318 LEU A O 1
ATOM 2515 N N . GLU A 1 319 ? -25.242 8.945 33.943 1.00 75.06 319 GLU A N 1
ATOM 2516 C CA . GLU A 1 319 ? -25.474 9.645 35.217 1.00 75.06 319 GLU A CA 1
ATOM 2517 C C . GLU A 1 319 ? -26.328 10.901 35.005 1.00 75.06 319 GLU A C 1
ATOM 2519 O O . GLU A 1 319 ? -27.249 11.187 35.773 1.00 75.06 319 GLU A O 1
ATOM 2524 N N . THR A 1 320 ? -26.062 11.614 33.907 1.00 82.44 320 THR A N 1
ATOM 2525 C CA . THR A 1 320 ? -26.853 12.757 33.447 1.00 82.44 320 THR A CA 1
ATOM 2526 C C . THR A 1 320 ? -27.306 12.525 32.001 1.00 82.44 320 THR A C 1
ATOM 2528 O O . THR A 1 320 ? -26.460 12.355 31.124 1.00 82.44 320 THR A O 1
ATOM 2531 N N . PRO A 1 321 ? -28.623 12.522 31.705 1.00 88.00 321 PRO A N 1
ATOM 2532 C CA . PRO A 1 321 ? -29.111 12.374 30.336 1.00 88.00 321 PRO A CA 1
ATOM 2533 C C . PRO A 1 321 ? -28.677 13.529 29.427 1.00 88.00 321 PRO A C 1
ATOM 2535 O O . PRO A 1 321 ? -28.912 14.693 29.756 1.00 88.00 321 PRO A O 1
ATOM 2538 N N . ILE A 1 322 ? -28.148 13.206 28.247 1.00 90.69 322 ILE A N 1
ATOM 2539 C CA . ILE A 1 322 ? -27.723 14.192 27.243 1.00 90.69 322 ILE A CA 1
ATOM 2540 C C . ILE A 1 322 ? -28.960 14.689 26.492 1.00 90.69 322 ILE A C 1
ATOM 2542 O O . ILE A 1 322 ? -29.583 13.926 25.745 1.00 90.69 322 ILE A O 1
ATOM 2546 N N . GLN A 1 323 ? -29.350 15.954 26.667 1.00 91.31 323 GLN A N 1
ATOM 2547 C CA . GLN A 1 323 ? -30.517 16.486 25.959 1.00 91.31 323 GLN A CA 1
ATOM 2548 C C . GLN A 1 323 ? -30.192 16.684 24.479 1.00 91.31 323 GLN A C 1
ATOM 2550 O O . GLN A 1 323 ? -29.087 17.074 24.108 1.00 91.31 323 GLN A O 1
ATOM 2555 N N . ARG A 1 324 ? -31.192 16.523 23.604 1.00 90.88 324 ARG A N 1
ATOM 2556 C CA . ARG A 1 324 ? -31.022 16.796 22.163 1.00 90.88 324 ARG A CA 1
ATOM 2557 C C . ARG A 1 324 ? -30.462 18.199 21.890 1.00 90.88 324 ARG A C 1
ATOM 2559 O O . ARG A 1 324 ? -29.674 18.377 20.970 1.00 90.88 324 ARG A O 1
ATOM 2566 N N . ASN A 1 325 ? -30.905 19.190 22.664 1.00 87.31 325 ASN A N 1
ATOM 2567 C CA . ASN A 1 325 ? -30.488 20.580 22.485 1.00 87.31 325 ASN A CA 1
ATOM 2568 C C . ASN A 1 325 ? -29.051 20.839 22.967 1.00 87.31 325 ASN A C 1
ATOM 2570 O O . ASN A 1 325 ? -28.465 21.834 22.551 1.00 87.31 325 ASN A O 1
ATOM 2574 N N . ASP A 1 326 ? -28.479 19.944 23.778 1.00 89.25 326 ASP A N 1
ATOM 2575 C CA . ASP A 1 326 ? -27.080 20.029 24.212 1.00 89.25 326 ASP A CA 1
ATOM 2576 C C . ASP A 1 326 ? -26.127 19.545 23.104 1.00 89.25 326 ASP A C 1
ATOM 2578 O O . ASP A 1 326 ? -24.949 19.917 23.074 1.00 89.25 326 ASP A O 1
ATOM 2582 N N . ILE A 1 327 ? -26.640 18.749 22.154 1.00 90.00 327 ILE A N 1
ATOM 2583 C CA . ILE A 1 327 ? -25.920 18.340 20.946 1.00 90.00 327 ILE A CA 1
ATOM 2584 C C . ILE A 1 327 ? -25.888 19.532 19.966 1.00 90.00 327 ILE A C 1
ATOM 2586 O O . ILE A 1 327 ? -26.954 19.985 19.518 1.00 90.00 327 ILE A O 1
ATOM 2590 N N . PRO A 1 328 ? -24.691 20.037 19.596 1.00 89.56 328 PRO A N 1
ATOM 2591 C CA . PRO A 1 328 ? -24.538 21.193 18.718 1.00 89.56 328 PRO A CA 1
ATOM 2592 C C . PRO A 1 328 ? -25.342 21.080 17.422 1.00 89.56 328 PRO A C 1
ATOM 2594 O O . PRO A 1 328 ? -25.316 20.061 16.734 1.00 89.56 328 PRO A O 1
ATOM 2597 N N . GLU A 1 329 ? -26.033 22.161 17.062 1.00 87.12 329 GLU A N 1
ATOM 2598 C CA . GLU A 1 329 ? -26.864 22.217 15.857 1.00 87.12 329 GLU A CA 1
ATOM 2599 C C . GLU A 1 329 ? -26.118 21.875 14.558 1.00 87.12 329 GLU A C 1
ATOM 2601 O O . GLU A 1 329 ? -26.651 21.066 13.800 1.00 87.12 329 GLU A O 1
ATOM 2606 N N . PRO A 1 330 ? -24.880 22.353 14.313 1.00 81.19 330 PRO A N 1
ATOM 2607 C CA . PRO A 1 330 ? -24.143 21.983 13.105 1.00 81.19 330 PRO A CA 1
ATOM 2608 C C . PRO A 1 330 ? -23.916 20.472 12.972 1.00 81.19 330 PRO A C 1
ATOM 2610 O O . PRO A 1 330 ? -23.978 19.947 11.867 1.00 81.19 330 PRO A O 1
ATOM 2613 N N . TRP A 1 331 ? -23.711 19.761 14.088 1.00 87.69 331 TRP A N 1
ATOM 2614 C CA . TRP A 1 331 ? -23.508 18.308 14.077 1.00 87.69 331 TRP A CA 1
ATOM 2615 C C . TRP A 1 331 ? -24.800 17.584 13.703 1.00 87.69 331 TRP A C 1
ATOM 2617 O O . TRP A 1 331 ? -24.782 16.648 12.913 1.00 87.69 331 TRP A O 1
ATOM 2627 N N . ARG A 1 332 ? -25.937 18.069 14.216 1.00 89.06 332 ARG A N 1
ATOM 2628 C CA . ARG A 1 332 ? -27.265 17.533 13.885 1.00 89.06 332 ARG A CA 1
ATOM 2629 C C . ARG A 1 332 ? -27.674 17.803 12.436 1.00 89.06 332 ARG A C 1
ATOM 2631 O O . ARG A 1 332 ? -28.467 17.044 11.904 1.00 89.06 332 ARG A O 1
ATOM 2638 N N . LEU A 1 333 ? -27.182 18.877 11.816 1.00 83.12 333 LEU A N 1
ATOM 2639 C CA . LEU A 1 333 ? -27.480 19.212 10.416 1.00 83.12 333 LEU A CA 1
ATOM 2640 C C . LEU A 1 333 ? -26.608 18.442 9.411 1.00 83.12 333 LEU A C 1
ATOM 2642 O O . LEU A 1 333 ? -27.037 18.241 8.278 1.00 83.12 333 LEU A O 1
ATOM 2646 N N . GLN A 1 334 ? -25.396 18.046 9.811 1.00 81.50 334 GLN A N 1
ATOM 2647 C CA . GLN A 1 334 ? -24.463 17.258 8.993 1.00 81.50 334 GLN A CA 1
ATOM 2648 C C . GLN A 1 334 ? -24.729 15.747 9.070 1.00 81.50 334 GLN A C 1
ATOM 2650 O O . GLN A 1 334 ? -24.359 15.018 8.157 1.00 81.50 334 GLN A O 1
ATOM 2655 N N . GLU A 1 335 ? -25.359 15.277 10.147 1.00 85.75 335 GLU A N 1
ATOM 2656 C CA . GLU A 1 335 ? -25.668 13.863 10.351 1.00 85.75 335 GLU A CA 1
ATOM 2657 C C . GLU A 1 335 ? -26.946 13.451 9.602 1.00 85.75 335 GLU A C 1
ATOM 2659 O O . GLU A 1 335 ? -28.042 13.936 9.890 1.00 85.75 335 GLU A O 1
ATOM 2664 N N . GLU A 1 336 ? -26.817 12.510 8.665 1.00 77.88 336 GLU A N 1
ATOM 2665 C CA . GLU A 1 336 ? -27.933 12.050 7.833 1.00 77.88 336 GLU A CA 1
ATOM 2666 C C . GLU A 1 336 ? -28.761 10.924 8.463 1.00 77.88 336 GLU A C 1
ATOM 2668 O O . GLU A 1 336 ? -29.856 10.644 7.971 1.00 77.88 336 GLU A O 1
ATOM 2673 N N . GLY A 1 337 ? -28.294 10.273 9.530 1.00 83.81 337 GLY A N 1
ATOM 2674 C CA . GLY A 1 337 ? -28.984 9.168 10.191 1.00 83.81 337 GLY A CA 1
ATOM 2675 C C . GLY A 1 337 ? -30.208 9.629 10.993 1.00 83.81 337 GLY A C 1
ATOM 2676 O O . GLY A 1 337 ? -31.298 9.784 10.421 1.00 83.81 337 GLY A O 1
ATOM 2677 N N . PRO A 1 338 ? -30.073 9.845 12.316 1.00 89.25 338 PRO A N 1
ATOM 2678 C CA . PRO A 1 338 ? -31.194 10.146 13.203 1.00 89.25 338 PRO A CA 1
ATOM 2679 C C . PRO A 1 338 ? -31.812 11.542 13.026 1.00 89.25 338 PRO A C 1
ATOM 2681 O O . PRO A 1 338 ? -32.900 11.755 13.559 1.00 89.25 338 PRO A O 1
ATOM 2684 N N . PHE A 1 339 ? -31.193 12.484 12.298 1.00 90.25 339 PHE A N 1
ATOM 2685 C CA . PHE A 1 339 ? -31.664 13.876 12.191 1.00 90.25 339 PHE A CA 1
ATOM 2686 C C . PHE A 1 339 ? -32.163 14.264 10.793 1.00 90.25 339 PHE A C 1
ATOM 2688 O O . PHE A 1 339 ? -31.631 13.837 9.772 1.00 90.25 339 PHE A O 1
ATOM 2695 N N . ASP A 1 340 ? -33.225 15.073 10.738 1.00 85.19 340 ASP A N 1
ATOM 2696 C CA . ASP A 1 340 ? -33.730 15.697 9.513 1.00 85.19 340 ASP A CA 1
ATOM 2697 C C . ASP A 1 340 ? -32.927 16.955 9.122 1.00 85.19 340 ASP A C 1
ATOM 2699 O O . ASP A 1 340 ? -32.051 17.414 9.850 1.00 85.19 340 ASP A O 1
ATOM 2703 N N . ARG A 1 341 ? -33.268 17.568 7.978 1.00 80.50 341 ARG A N 1
ATOM 2704 C CA . ARG A 1 341 ? -32.607 18.789 7.469 1.00 80.50 341 ARG A CA 1
ATOM 2705 C C . ARG A 1 341 ? -32.699 20.006 8.402 1.00 80.50 341 ARG A C 1
ATOM 2707 O O . ARG A 1 341 ? -32.043 21.005 8.139 1.00 80.50 341 ARG A O 1
ATOM 2714 N N . ASN A 1 342 ? -33.524 19.943 9.448 1.00 82.56 342 ASN A N 1
ATOM 2715 C CA . ASN A 1 342 ? -33.684 20.984 10.462 1.00 82.56 342 ASN A CA 1
ATOM 2716 C C . ASN A 1 342 ? -33.056 20.566 11.810 1.00 82.56 342 ASN A C 1
ATOM 2718 O O . ASN A 1 342 ? -33.259 21.231 12.827 1.00 82.56 342 ASN A O 1
ATOM 2722 N N . GLY A 1 343 ? -32.341 19.437 11.858 1.00 81.00 343 GLY A N 1
ATOM 2723 C CA . GLY A 1 343 ? -31.721 18.897 13.063 1.00 81.00 343 GLY A CA 1
ATOM 2724 C C . GLY A 1 343 ? -32.718 18.314 14.076 1.00 81.00 343 GLY A C 1
ATOM 2725 O O . GLY A 1 343 ? -32.387 18.186 15.264 1.00 81.00 343 GLY A O 1
ATOM 2726 N N . ASN A 1 344 ? -33.948 17.995 13.664 1.00 87.06 344 ASN A N 1
ATOM 2727 C CA . ASN A 1 344 ? -34.926 17.284 14.492 1.00 87.06 344 ASN A CA 1
ATOM 2728 C C . ASN A 1 344 ? -34.780 15.775 14.326 1.00 87.06 344 ASN A C 1
ATOM 2730 O O . ASN A 1 344 ? -34.432 15.298 13.253 1.00 87.06 344 ASN A O 1
ATOM 2734 N N . VAL A 1 345 ? -35.064 15.017 15.386 1.00 88.31 345 VAL A N 1
ATOM 2735 C CA . VAL A 1 345 ? -34.967 13.553 15.338 1.00 88.31 345 VAL A CA 1
ATOM 2736 C C . VAL A 1 345 ? -36.066 12.991 14.428 1.00 88.31 345 VAL A C 1
ATOM 2738 O O . VAL A 1 345 ? -37.244 13.311 14.607 1.00 88.31 345 VAL A O 1
ATOM 2741 N N . LYS A 1 346 ? -35.687 12.165 13.447 1.00 86.38 346 LYS A N 1
ATOM 2742 C CA . LYS A 1 346 ? -36.605 11.543 12.482 1.00 86.38 346 LYS A CA 1
ATOM 2743 C C . LYS A 1 346 ? -37.566 10.565 13.157 1.00 86.38 346 LYS A C 1
ATOM 2745 O O . LYS A 1 346 ? -37.242 9.914 14.147 1.00 86.38 346 LYS A O 1
ATOM 2750 N N . GLN A 1 347 ? -38.741 10.401 12.549 1.00 78.38 347 GLN A N 1
ATOM 2751 C CA . GLN A 1 347 ? -39.680 9.335 12.897 1.00 78.38 347 GLN A CA 1
ATOM 2752 C C . GLN A 1 347 ? -39.168 7.998 12.336 1.00 78.38 347 GLN A C 1
ATOM 2754 O O . GLN A 1 347 ? -39.227 7.761 11.133 1.00 78.38 347 GLN A O 1
ATOM 2759 N N . GLY A 1 348 ? -38.645 7.145 13.213 1.00 77.00 348 GLY A N 1
ATOM 2760 C CA . GLY A 1 348 ? -38.146 5.796 12.924 1.00 77.00 348 GLY A CA 1
ATOM 2761 C C . GLY A 1 348 ? -37.522 5.187 14.179 1.00 77.00 348 GLY A C 1
ATOM 2762 O O . GLY A 1 348 ? -37.346 5.901 15.168 1.00 77.00 348 GLY A O 1
ATOM 2763 N N . TYR A 1 349 ? -37.254 3.880 14.168 1.00 82.38 349 TYR A N 1
ATOM 2764 C CA . TYR A 1 349 ? -36.811 3.157 15.365 1.00 82.38 349 TYR A CA 1
ATOM 2765 C C . TYR A 1 349 ? -35.289 3.069 15.483 1.00 82.38 349 TYR A C 1
ATOM 2767 O O . TYR A 1 349 ? -34.762 3.487 16.508 1.00 82.38 349 TYR A O 1
ATOM 2775 N N . PHE A 1 350 ? -34.591 2.574 14.456 1.00 86.69 350 PHE A N 1
ATOM 2776 C CA . PHE A 1 350 ? -33.158 2.279 14.517 1.00 86.69 350 PHE A CA 1
ATOM 2777 C C . PHE A 1 350 ? -32.420 2.894 13.322 1.00 86.69 350 PHE A C 1
ATOM 2779 O O . PHE A 1 350 ? -32.761 2.624 12.172 1.00 86.69 350 PHE A O 1
ATOM 2786 N N . PHE A 1 351 ? -31.420 3.732 13.585 1.00 86.81 351 PHE A N 1
ATOM 2787 C CA . PHE A 1 351 ? -30.657 4.456 12.567 1.00 86.81 351 PHE A CA 1
ATOM 2788 C C . PHE A 1 351 ? -29.169 4.179 12.726 1.00 86.81 351 PHE A C 1
ATOM 2790 O O . PHE A 1 351 ? -28.664 4.142 13.844 1.00 86.81 351 PHE A O 1
ATOM 2797 N N . GLN A 1 352 ? -28.455 4.038 11.614 1.00 87.12 352 GLN A N 1
ATOM 2798 C CA . GLN A 1 352 ? -26.999 4.129 11.633 1.00 87.12 352 GLN A CA 1
ATOM 2799 C C . GLN A 1 352 ? -26.597 5.594 11.828 1.00 87.12 352 GLN A C 1
ATOM 2801 O O . GLN A 1 352 ? -27.257 6.483 11.284 1.00 87.12 352 GLN A O 1
ATOM 2806 N N . THR A 1 353 ? -25.541 5.847 12.594 1.00 86.88 353 THR A N 1
ATOM 2807 C CA . THR A 1 353 ? -24.929 7.179 12.718 1.00 86.88 353 THR A CA 1
ATOM 2808 C C . THR A 1 353 ? -23.568 7.186 12.041 1.00 86.88 353 THR A C 1
ATOM 2810 O O . THR A 1 353 ? -22.901 6.150 12.014 1.00 86.88 353 THR A O 1
ATOM 2813 N N . SER A 1 354 ? -23.108 8.338 11.554 1.00 80.50 354 SER A N 1
ATOM 2814 C CA . SER A 1 354 ? -21.708 8.463 11.142 1.00 80.50 354 SER A CA 1
ATOM 2815 C C . SER A 1 354 ? -20.763 8.303 12.341 1.00 80.50 354 SER A C 1
ATOM 2817 O O . SER A 1 354 ? -21.085 8.695 13.468 1.00 80.50 354 SER A O 1
ATOM 2819 N N . ASN A 1 355 ? -19.577 7.740 12.095 1.00 77.19 355 ASN A N 1
ATOM 2820 C CA . ASN A 1 355 ? -18.539 7.601 13.119 1.00 77.19 355 ASN A CA 1
ATOM 2821 C C . ASN A 1 355 ? -18.146 8.974 13.687 1.00 77.19 355 ASN A C 1
ATOM 2823 O O . ASN A 1 355 ? -18.086 9.148 14.900 1.00 77.19 355 ASN A O 1
ATOM 2827 N N . ASP A 1 356 ? -17.958 9.968 12.815 1.00 75.31 356 ASP A N 1
ATOM 2828 C CA . ASP A 1 356 ? -17.611 11.338 13.206 1.00 75.31 356 ASP A CA 1
ATOM 2829 C C . ASP A 1 356 ? -18.640 11.949 14.173 1.00 75.31 356 ASP A C 1
ATOM 2831 O O . ASP A 1 356 ? -18.261 12.472 15.223 1.00 75.31 356 ASP A O 1
ATOM 2835 N N . PHE A 1 357 ? -19.941 11.832 13.882 1.00 85.94 357 PHE A N 1
ATOM 2836 C CA . PHE A 1 357 ? -20.990 12.309 14.784 1.00 85.94 357 PHE A CA 1
ATOM 2837 C C . PHE A 1 357 ? -20.960 11.587 16.136 1.00 85.94 357 PHE A C 1
ATOM 2839 O O . PHE A 1 357 ? -20.968 12.236 17.185 1.00 85.94 357 PHE A O 1
ATOM 2846 N N . ALA A 1 358 ? -20.926 10.253 16.120 1.00 84.44 358 ALA A N 1
ATOM 2847 C CA . ALA A 1 358 ? -20.968 9.437 17.327 1.00 84.44 358 ALA A CA 1
ATOM 2848 C C . ALA A 1 358 ? -19.801 9.753 18.271 1.00 84.44 358 ALA A C 1
ATOM 2850 O O . ALA A 1 358 ? -19.998 9.964 19.468 1.00 84.44 358 ALA A O 1
ATOM 2851 N N . LEU A 1 359 ? -18.597 9.860 17.715 1.00 77.00 359 LEU A N 1
ATOM 2852 C CA . LEU A 1 359 ? -17.375 10.130 18.463 1.00 77.00 359 LEU A CA 1
ATOM 2853 C C . LEU A 1 359 ? -17.352 11.557 19.015 1.00 77.00 359 LEU A C 1
ATOM 2855 O O . LEU A 1 359 ? -17.014 11.748 20.179 1.00 77.00 359 LEU A O 1
ATOM 2859 N N . LYS A 1 360 ? -17.813 12.551 18.244 1.00 78.88 360 LYS A N 1
ATOM 2860 C CA . LYS A 1 360 ? -18.003 13.929 18.733 1.00 78.88 360 LYS A CA 1
ATOM 2861 C C . LYS A 1 360 ? -18.952 13.996 19.933 1.00 78.88 360 LYS A C 1
ATOM 2863 O O . LYS A 1 360 ? -18.721 14.773 20.861 1.00 78.88 360 LYS A O 1
ATOM 2868 N N . VAL A 1 361 ? -20.028 13.205 19.921 1.00 82.81 361 VAL A N 1
ATOM 2869 C CA . VAL A 1 361 ? -20.970 13.111 21.047 1.00 82.81 361 VAL A CA 1
ATOM 2870 C C . VAL A 1 361 ? -20.303 12.436 22.250 1.00 82.81 361 VAL A C 1
ATOM 2872 O O . VAL A 1 361 ? -20.340 12.999 23.341 1.00 82.81 361 VAL A O 1
ATOM 2875 N N . LEU A 1 362 ? -19.651 11.286 22.068 1.00 82.44 362 LEU A N 1
ATOM 2876 C CA . LEU A 1 362 ? -18.963 10.574 23.155 1.00 82.44 362 LEU A CA 1
ATOM 2877 C C . LEU A 1 362 ? -17.836 11.406 23.789 1.00 82.44 362 LEU A C 1
ATOM 2879 O O . LEU A 1 362 ? -17.710 11.424 25.009 1.00 82.44 362 LEU A O 1
ATOM 2883 N N . GLU A 1 363 ? -17.071 12.150 22.987 1.00 76.56 363 GLU A N 1
ATOM 2884 C CA . GLU A 1 363 ? -16.018 13.066 23.444 1.00 76.56 363 GLU A CA 1
ATOM 2885 C C . GLU A 1 363 ? -16.596 14.184 24.321 1.00 76.56 363 GLU A C 1
ATOM 2887 O O . GLU A 1 363 ? -16.191 14.373 25.472 1.00 76.56 363 GLU A O 1
ATOM 2892 N N . LYS A 1 364 ? -17.583 14.911 23.780 1.00 82.38 364 LYS A N 1
ATOM 2893 C CA . LYS A 1 364 ? -18.181 16.089 24.421 1.00 82.38 364 LYS A CA 1
ATOM 2894 C C . LYS A 1 364 ? -18.867 15.751 25.744 1.00 82.38 364 LYS A C 1
ATOM 2896 O O . LYS A 1 364 ? -18.909 16.600 26.630 1.00 82.38 364 LYS A O 1
ATOM 2901 N N . PHE A 1 365 ? -19.426 14.549 25.855 1.00 83.44 365 PHE A N 1
ATOM 2902 C CA . PHE A 1 365 ? -20.182 14.101 27.024 1.00 83.44 365 PHE A CA 1
ATOM 2903 C C . PHE A 1 365 ? -19.479 12.973 27.789 1.00 83.44 365 PHE A C 1
ATOM 2905 O O . PHE A 1 365 ? -20.133 12.242 28.529 1.00 83.44 365 PHE A O 1
ATOM 2912 N N . SER A 1 366 ? -18.158 12.847 27.639 1.00 77.62 366 SER A N 1
ATOM 2913 C CA . SER A 1 366 ? -17.339 11.806 28.275 1.00 77.62 366 SER A CA 1
ATOM 2914 C C . SER A 1 366 ? -17.492 11.751 29.797 1.00 77.62 366 SER A C 1
ATOM 2916 O O . SER A 1 366 ? -17.601 10.668 30.360 1.00 77.62 366 SER A O 1
ATOM 2918 N N . GLU A 1 367 ? -17.604 12.906 30.458 1.00 74.75 367 GLU A N 1
ATOM 2919 C CA . GLU A 1 367 ? -17.832 13.005 31.909 1.00 74.75 367 GLU A CA 1
ATOM 2920 C C . GLU A 1 367 ? -19.202 12.464 32.363 1.00 74.75 367 GLU A C 1
ATOM 2922 O O . GLU A 1 367 ? -19.398 12.208 33.546 1.00 74.75 367 GLU A O 1
ATOM 2927 N N . MET A 1 368 ? -20.162 12.296 31.445 1.00 75.38 368 MET A N 1
ATOM 2928 C CA . MET A 1 368 ? -21.499 11.757 31.739 1.00 75.38 368 MET A CA 1
ATOM 2929 C C . MET A 1 368 ? -21.585 10.238 31.514 1.00 75.38 368 MET A C 1
ATOM 2931 O O . MET A 1 368 ? -22.629 9.637 31.798 1.00 75.38 368 MET A O 1
ATOM 2935 N N . LEU A 1 369 ? -20.524 9.626 30.971 1.00 73.88 369 LEU A N 1
ATOM 2936 C CA . LEU A 1 369 ? -20.451 8.200 30.669 1.00 73.88 369 LEU A CA 1
ATOM 2937 C C . LEU A 1 369 ? -20.087 7.393 31.930 1.00 73.88 369 LEU A C 1
ATOM 2939 O O . LEU A 1 369 ? -19.179 7.777 32.664 1.00 73.88 369 LEU A O 1
ATOM 2943 N N . PRO A 1 370 ? -20.734 6.239 32.166 1.00 66.81 370 PRO A N 1
ATOM 2944 C CA . PRO A 1 370 ? -20.329 5.290 33.200 1.00 66.81 370 PRO A CA 1
ATOM 2945 C C . PRO A 1 370 ? -18.855 4.899 33.103 1.00 66.81 370 PRO A C 1
ATOM 2947 O O . PRO A 1 370 ? -18.369 4.583 32.018 1.00 66.81 370 PRO A O 1
ATOM 2950 N N . GLY A 1 371 ? -18.161 4.813 34.240 1.00 57.66 371 GLY A N 1
ATOM 2951 C CA . GLY A 1 371 ? -16.752 4.394 34.272 1.00 57.66 371 GLY A CA 1
ATOM 2952 C C . GLY A 1 371 ? -16.504 3.010 33.656 1.00 57.66 371 GLY A C 1
ATOM 2953 O O . GLY A 1 371 ? -15.460 2.776 33.056 1.00 57.66 371 GLY A O 1
ATOM 2954 N N . GLU A 1 372 ? -17.500 2.122 33.718 1.00 57.06 372 GLU A N 1
ATOM 2955 C CA . GLU A 1 372 ? -17.498 0.791 33.090 1.00 57.06 372 GLU A CA 1
ATOM 2956 C C . GLU A 1 372 ? -17.421 0.843 31.553 1.00 57.06 372 GLU A C 1
ATOM 2958 O O . GLU A 1 372 ? -16.958 -0.107 30.927 1.00 57.06 372 GLU A O 1
ATOM 2963 N N . LEU A 1 373 ? -17.844 1.955 30.943 1.00 56.16 373 LEU A N 1
ATOM 2964 C CA . LEU A 1 373 ? -17.808 2.173 29.498 1.00 56.16 373 LEU A CA 1
ATOM 2965 C C . LEU A 1 373 ? -16.515 2.830 29.009 1.00 56.16 373 LEU A C 1
ATOM 2967 O O . LEU A 1 373 ? -16.211 2.718 27.827 1.00 56.16 373 LEU A O 1
ATOM 2971 N N . LEU A 1 374 ? -15.733 3.480 29.877 1.00 54.81 374 LEU A N 1
ATOM 2972 C CA . LEU A 1 374 ? -14.499 4.177 29.476 1.00 54.81 374 LEU A CA 1
ATOM 2973 C C . LEU A 1 374 ? -13.401 3.227 28.964 1.00 54.81 374 LEU A C 1
ATOM 2975 O O . LEU A 1 374 ? -12.493 3.673 28.273 1.00 54.81 374 LEU A O 1
ATOM 2979 N N . GLY A 1 375 ? -13.495 1.929 29.279 1.00 49.72 375 GLY A N 1
ATOM 2980 C CA . GLY A 1 375 ? -12.616 0.881 28.743 1.00 49.72 375 GLY A CA 1
ATOM 2981 C C . GLY A 1 375 ? -13.207 0.069 27.583 1.00 49.72 375 GLY A C 1
ATOM 2982 O O . GLY A 1 375 ? -12.554 -0.859 27.121 1.00 49.72 375 GLY A O 1
ATOM 2983 N N . VAL A 1 376 ? -14.442 0.369 27.159 1.00 50.56 376 VAL A N 1
ATOM 2984 C CA . VAL A 1 376 ? -15.193 -0.374 26.120 1.00 50.56 376 VAL A CA 1
ATOM 2985 C C . VAL A 1 376 ? -15.570 0.530 24.944 1.00 50.56 376 VAL A C 1
ATOM 2987 O O . VAL A 1 376 ? -15.696 0.069 23.812 1.00 50.56 376 VAL A O 1
ATOM 2990 N N . LEU A 1 377 ? -15.771 1.823 25.202 1.00 51.31 377 LEU A N 1
ATOM 2991 C CA . LEU A 1 377 ? -16.041 2.815 24.177 1.00 51.31 377 LEU A CA 1
ATOM 2992 C C . LEU A 1 377 ? -14.736 3.296 23.542 1.00 51.31 377 LEU A C 1
ATOM 2994 O O . LEU A 1 377 ? -13.767 3.534 24.264 1.00 51.31 377 LEU A O 1
ATOM 2998 N N . PRO A 1 378 ? -14.731 3.523 22.220 1.00 48.41 378 PRO A N 1
ATOM 2999 C CA . PRO A 1 378 ? -13.607 4.150 21.558 1.00 48.41 378 PRO A CA 1
ATOM 3000 C C . PRO A 1 378 ? -13.447 5.552 22.132 1.00 48.41 378 PRO A C 1
ATOM 3002 O O . PRO A 1 378 ? -14.374 6.369 22.125 1.00 48.41 378 PRO A O 1
ATOM 3005 N N . THR A 1 379 ? -12.282 5.810 22.709 1.00 40.03 379 THR A N 1
ATOM 3006 C CA . THR A 1 379 ? -11.966 7.126 23.260 1.00 40.03 379 THR A CA 1
ATOM 3007 C C . THR A 1 379 ? -11.767 8.110 22.107 1.00 40.03 379 THR A C 1
ATOM 3009 O O . THR A 1 379 ? -11.369 7.728 21.013 1.00 40.03 379 THR A O 1
ATOM 3012 N N . ALA A 1 380 ? -12.024 9.405 22.313 1.00 35.84 380 ALA A N 1
ATOM 3013 C CA . ALA A 1 380 ? -11.780 10.425 21.283 1.00 35.84 380 ALA A CA 1
ATOM 3014 C C . ALA A 1 380 ? -10.298 10.502 20.842 1.00 35.84 380 ALA A C 1
ATOM 3016 O O . ALA A 1 380 ? -9.991 11.026 19.769 1.00 35.84 380 ALA A O 1
ATOM 3017 N N . SER A 1 381 ? -9.389 9.920 21.634 1.00 35.00 381 SER A N 1
ATOM 3018 C CA . SER A 1 381 ? -7.995 9.644 21.271 1.00 35.00 381 SER A CA 1
ATOM 3019 C C . SER A 1 381 ? -7.814 8.557 20.205 1.00 35.00 381 SER A C 1
ATOM 3021 O O . SER A 1 381 ? -6.735 8.475 19.637 1.00 35.00 381 SER A O 1
ATOM 3023 N N . GLU A 1 382 ? -8.837 7.759 19.897 1.00 39.28 382 GLU A N 1
ATOM 3024 C CA . GLU A 1 382 ? -8.804 6.716 18.860 1.00 39.28 382 GLU A CA 1
ATOM 3025 C C . GLU A 1 382 ? -9.402 7.179 17.520 1.00 39.28 382 GLU A C 1
ATOM 3027 O O . GLU A 1 382 ? -9.313 6.459 16.529 1.00 39.28 382 GLU A O 1
ATOM 3032 N N . SER A 1 383 ? -10.007 8.374 17.445 1.00 32.12 383 SER A N 1
ATOM 3033 C CA . SER A 1 383 ? -10.721 8.801 16.230 1.00 32.12 383 SER A CA 1
ATOM 3034 C C . SER A 1 383 ? -10.630 10.282 15.852 1.0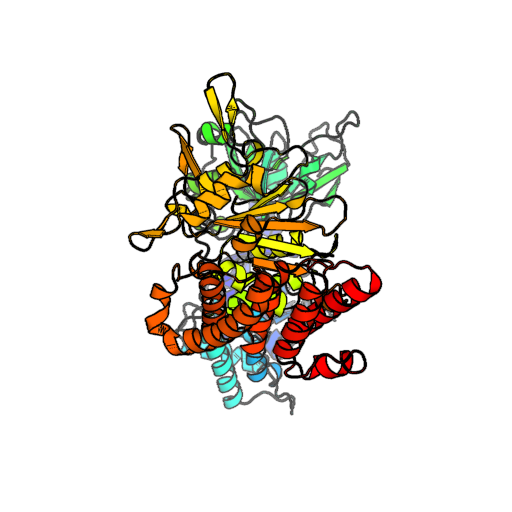0 32.12 383 SER A C 1
ATOM 3036 O O . SER A 1 383 ? -11.240 10.690 14.862 1.00 32.12 383 SER A O 1
ATOM 3038 N N . ARG A 1 384 ? -9.905 11.113 16.612 1.00 28.61 384 ARG A N 1
ATOM 3039 C CA . ARG A 1 384 ? -9.548 12.492 16.204 1.00 28.61 384 ARG A CA 1
ATOM 3040 C C . ARG A 1 384 ? -8.058 12.767 16.052 1.00 28.61 384 ARG A C 1
ATOM 3042 O O . ARG A 1 384 ? -7.676 13.815 15.547 1.00 28.61 384 ARG A O 1
ATOM 3049 N N . GLY A 1 385 ? -7.241 11.780 16.347 1.00 30.00 385 GLY A N 1
ATOM 3050 C CA . GLY A 1 385 ? -6.275 11.286 15.391 1.00 30.00 385 GLY A CA 1
ATOM 3051 C C . GLY A 1 385 ? -6.486 9.773 15.408 1.00 30.00 385 GLY A C 1
ATOM 3052 O O . GLY A 1 385 ? -6.614 9.185 16.466 1.00 30.00 385 GLY A O 1
ATOM 3053 N N . GLU A 1 386 ? -6.507 9.078 14.290 1.00 31.36 386 GLU A N 1
ATOM 3054 C CA . GLU A 1 386 ? -5.209 8.615 13.832 1.00 31.36 386 GLU A CA 1
ATOM 3055 C C . GLU A 1 386 ? -4.050 9.557 14.269 1.00 31.36 386 GLU A C 1
ATOM 3057 O O . GLU A 1 386 ? -3.429 10.230 13.457 1.00 31.36 386 GLU A O 1
ATOM 3062 N N . GLU A 1 387 ? -3.645 9.501 15.549 1.00 36.09 387 GLU A N 1
ATOM 3063 C CA . GLU A 1 387 ? -2.302 8.970 15.718 1.00 36.09 387 GLU A CA 1
ATOM 3064 C C . GLU A 1 387 ? -2.445 7.528 15.255 1.00 36.09 387 GLU A C 1
ATOM 3066 O O . GLU A 1 387 ? -2.593 6.581 16.021 1.00 36.09 387 GLU A O 1
ATOM 3071 N N . THR A 1 388 ? -2.426 7.350 13.933 1.00 38.50 388 THR A N 1
ATOM 3072 C CA . THR A 1 388 ? -1.710 6.226 13.399 1.00 38.50 388 THR A CA 1
ATOM 3073 C C . THR A 1 388 ? -0.436 6.277 14.180 1.00 38.50 388 THR A C 1
ATOM 3075 O O . THR A 1 388 ? 0.301 7.262 14.076 1.00 38.50 388 THR A O 1
ATOM 3078 N N . ASN A 1 389 ? -0.227 5.285 15.037 1.00 45.81 389 ASN A N 1
ATOM 3079 C CA . ASN A 1 389 ? 1.126 4.883 15.320 1.00 45.81 389 ASN A CA 1
ATOM 3080 C C . ASN A 1 389 ? 1.713 4.673 13.929 1.00 45.81 389 ASN A C 1
ATOM 3082 O O . ASN A 1 389 ? 1.478 3.629 13.324 1.00 45.81 389 ASN A O 1
ATOM 3086 N N . LEU A 1 390 ? 2.295 5.746 13.374 1.00 57.66 390 LEU A N 1
ATOM 3087 C CA . LEU A 1 390 ? 2.820 5.790 12.028 1.00 57.66 390 LEU A CA 1
ATOM 3088 C C . LEU A 1 390 ? 3.818 4.666 12.051 1.00 57.66 390 LEU A C 1
ATOM 3090 O O . LEU A 1 390 ? 4.796 4.709 12.809 1.00 57.66 390 LEU A O 1
ATOM 3094 N N . MET A 1 391 ? 3.484 3.597 11.342 1.00 74.00 391 MET A N 1
ATOM 3095 C CA . MET A 1 391 ? 4.222 2.372 11.481 1.00 74.00 391 MET A CA 1
ATOM 3096 C C . MET A 1 391 ? 5.537 2.589 10.764 1.00 74.00 391 MET A C 1
ATOM 3098 O O . MET A 1 391 ? 5.662 2.449 9.549 1.00 74.00 391 MET A O 1
ATOM 3102 N N . THR A 1 392 ? 6.528 2.977 11.553 1.00 81.56 392 THR A N 1
ATOM 3103 C CA . THR A 1 392 ? 7.882 3.125 11.067 1.00 81.56 392 THR A CA 1
ATOM 3104 C C . THR A 1 392 ? 8.446 1.727 10.927 1.00 81.56 392 THR A C 1
ATOM 3106 O O . THR A 1 392 ? 8.714 1.039 11.912 1.00 81.56 392 THR A O 1
ATOM 3109 N N . PHE A 1 393 ? 8.598 1.302 9.683 1.00 82.31 393 PHE A N 1
ATOM 3110 C CA . PHE A 1 393 ? 9.353 0.110 9.368 1.00 82.31 393 PHE A CA 1
ATOM 3111 C C . PHE A 1 393 ? 10.838 0.451 9.499 1.00 82.31 393 PHE A C 1
ATOM 3113 O O . PHE A 1 393 ? 11.301 1.490 9.035 1.00 82.31 393 PHE A O 1
ATOM 3120 N N . ASP A 1 394 ? 11.578 -0.436 10.146 1.00 81.81 394 ASP A N 1
ATOM 3121 C CA . ASP A 1 394 ? 13.029 -0.380 10.320 1.00 81.81 394 ASP A CA 1
ATOM 3122 C C . ASP A 1 394 ? 13.799 -0.504 8.994 1.00 81.81 394 ASP A 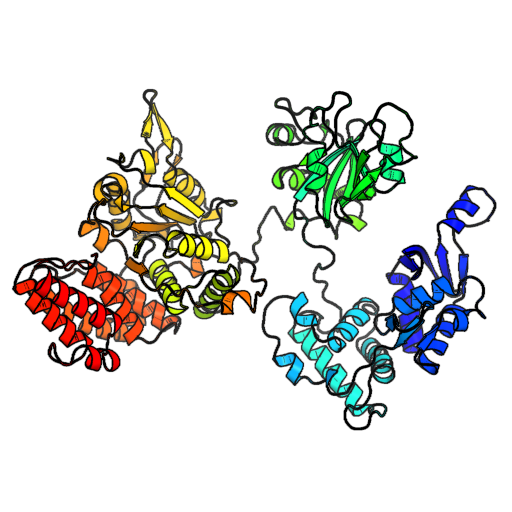C 1
ATOM 3124 O O . ASP A 1 394 ? 14.940 -0.053 8.904 1.00 81.81 394 ASP A O 1
ATOM 3128 N N . SER A 1 395 ? 13.187 -1.090 7.959 1.00 87.50 395 SER A N 1
ATOM 3129 C CA . SER A 1 395 ? 13.759 -1.175 6.613 1.00 87.50 395 SER A CA 1
ATOM 3130 C C . SER A 1 395 ? 12.697 -1.196 5.508 1.00 87.50 395 SER A C 1
ATOM 3132 O O . SER A 1 395 ? 11.575 -1.671 5.708 1.00 87.50 395 SER A O 1
ATOM 3134 N N . ASP A 1 396 ? 13.087 -0.760 4.304 1.00 89.62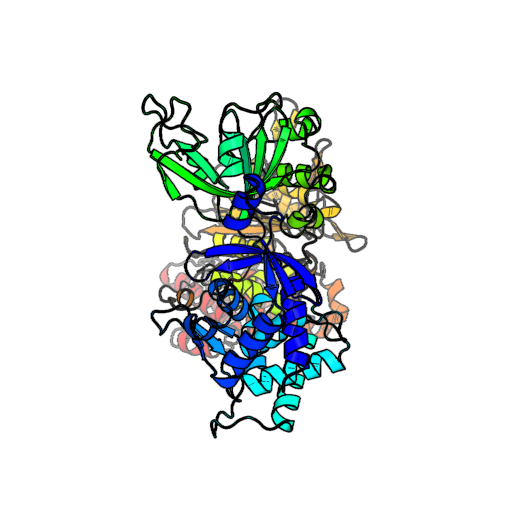 396 ASP A N 1
ATOM 3135 C CA . ASP A 1 396 ? 12.262 -0.851 3.088 1.00 89.62 396 ASP A CA 1
ATOM 3136 C C . ASP A 1 396 ? 11.844 -2.307 2.795 1.00 89.62 396 ASP A C 1
ATOM 3138 O O . ASP A 1 396 ? 10.719 -2.569 2.375 1.00 89.62 396 ASP A O 1
ATOM 3142 N N . SER A 1 397 ? 12.725 -3.275 3.080 1.00 90.69 397 SER A N 1
ATOM 3143 C CA . SER A 1 397 ? 12.456 -4.709 2.898 1.00 90.69 397 SER A CA 1
ATOM 3144 C C . SER A 1 397 ? 11.308 -5.208 3.783 1.00 90.69 397 SER A C 1
ATOM 3146 O O . SER A 1 397 ? 10.471 -6.003 3.337 1.00 90.69 397 SER A O 1
ATOM 3148 N N . ASN A 1 398 ? 11.214 -4.711 5.020 1.00 89.44 398 ASN A N 1
ATOM 3149 C CA . ASN A 1 398 ? 10.131 -5.068 5.936 1.00 89.44 398 ASN A CA 1
ATOM 3150 C C . ASN A 1 398 ? 8.805 -4.422 5.524 1.00 89.44 398 ASN A C 1
ATOM 3152 O O . ASN A 1 398 ? 7.780 -5.104 5.544 1.00 89.44 398 ASN A O 1
ATOM 3156 N N . LEU A 1 399 ? 8.830 -3.172 5.049 1.00 93.00 399 LEU A N 1
ATOM 3157 C CA . LEU A 1 399 ? 7.656 -2.526 4.453 1.00 93.00 399 LEU A CA 1
ATOM 3158 C C . LEU A 1 399 ? 7.150 -3.311 3.232 1.00 93.00 399 LEU A C 1
ATOM 3160 O O . LEU A 1 399 ? 5.977 -3.669 3.169 1.00 93.00 399 LEU A O 1
ATOM 3164 N N . ILE A 1 400 ? 8.028 -3.664 2.290 1.00 93.94 400 ILE A N 1
ATOM 3165 C CA . ILE A 1 400 ? 7.654 -4.461 1.110 1.00 93.94 400 ILE A CA 1
ATOM 3166 C C . ILE A 1 400 ? 7.114 -5.836 1.515 1.00 93.94 400 ILE A C 1
ATOM 3168 O O . ILE A 1 400 ? 6.152 -6.322 0.923 1.00 93.94 400 ILE A O 1
ATOM 3172 N N . SER A 1 401 ? 7.707 -6.473 2.526 1.00 90.06 401 SER A N 1
ATOM 3173 C CA . SER A 1 401 ? 7.251 -7.780 3.013 1.00 90.06 401 SER A CA 1
ATOM 3174 C C . SER A 1 401 ? 5.865 -7.699 3.658 1.00 90.06 401 SER A C 1
ATOM 3176 O O . SER A 1 401 ? 5.056 -8.607 3.454 1.00 90.06 401 SER A O 1
ATOM 3178 N N . HIS A 1 402 ? 5.561 -6.609 4.369 1.00 90.38 402 HIS A N 1
ATOM 3179 C CA . HIS A 1 402 ? 4.214 -6.311 4.859 1.00 90.38 402 HIS A CA 1
ATOM 3180 C C . HIS A 1 402 ? 3.226 -6.146 3.703 1.00 90.38 402 HIS A C 1
ATOM 3182 O O . HIS A 1 402 ? 2.226 -6.857 3.661 1.00 90.38 402 HIS A O 1
ATOM 3188 N N . ILE A 1 403 ? 3.545 -5.296 2.723 1.00 93.12 403 ILE A N 1
ATOM 3189 C CA . ILE A 1 403 ? 2.699 -5.043 1.544 1.00 93.12 403 ILE A CA 1
ATOM 3190 C C . ILE A 1 403 ? 2.429 -6.346 0.771 1.00 93.12 403 ILE A C 1
ATOM 3192 O O . ILE A 1 403 ? 1.285 -6.653 0.440 1.00 93.12 403 ILE A O 1
ATOM 3196 N N . TYR A 1 404 ? 3.467 -7.152 0.529 1.00 91.12 404 TYR A N 1
ATOM 3197 C CA . TYR A 1 404 ? 3.349 -8.461 -0.122 1.00 91.12 404 TYR A CA 1
ATOM 3198 C C . TYR A 1 404 ? 2.433 -9.407 0.656 1.00 91.12 404 TYR A C 1
ATOM 3200 O O . TYR A 1 404 ? 1.544 -10.033 0.073 1.00 91.12 404 TYR A O 1
ATOM 3208 N N . SER A 1 405 ? 2.614 -9.483 1.975 1.00 85.62 405 SER A N 1
ATOM 3209 C CA . SER A 1 405 ? 1.786 -10.328 2.838 1.00 85.62 405 SER A CA 1
ATOM 3210 C C . SER A 1 405 ? 0.336 -9.850 2.839 1.00 85.62 405 SER A C 1
ATOM 3212 O O . SER A 1 405 ? -0.573 -10.668 2.730 1.00 85.62 405 SER A O 1
ATOM 3214 N N . TYR A 1 406 ? 0.103 -8.541 2.900 1.00 88.75 406 TYR A N 1
ATOM 3215 C CA . TYR A 1 406 ? -1.231 -7.948 2.858 1.00 88.75 406 TYR A CA 1
ATOM 3216 C C . TYR A 1 406 ? -1.970 -8.300 1.561 1.00 88.75 406 TYR A C 1
ATOM 3218 O O . TYR A 1 406 ? -3.081 -8.830 1.596 1.00 88.75 406 TYR A O 1
ATOM 3226 N N . ILE A 1 407 ? -1.326 -8.072 0.413 1.00 89.25 407 ILE A N 1
ATOM 3227 C CA . ILE A 1 407 ? -1.885 -8.357 -0.915 1.00 89.25 407 ILE A CA 1
ATOM 3228 C C . ILE A 1 407 ? -2.194 -9.852 -1.074 1.00 89.25 407 ILE A C 1
ATOM 3230 O O . ILE A 1 407 ? -3.284 -10.211 -1.525 1.00 89.25 407 ILE A O 1
ATOM 3234 N N . THR A 1 408 ? -1.272 -10.715 -0.637 1.00 85.00 408 THR A N 1
ATOM 3235 C CA . THR A 1 408 ? -1.449 -12.173 -0.693 1.00 85.00 408 THR A CA 1
ATOM 3236 C C . THR A 1 408 ? -2.642 -12.613 0.160 1.00 85.00 408 THR A C 1
ATOM 3238 O O . THR A 1 408 ? -3.498 -13.348 -0.319 1.00 85.00 408 THR A O 1
ATOM 3241 N N . ASN A 1 409 ? -2.777 -12.105 1.391 1.00 82.44 409 ASN A N 1
ATOM 3242 C CA . ASN A 1 409 ? -3.893 -12.465 2.279 1.00 82.44 409 ASN A CA 1
ATOM 3243 C C . ASN A 1 409 ? -5.256 -11.949 1.798 1.00 82.44 409 ASN A C 1
ATOM 3245 O O . ASN A 1 409 ? -6.289 -12.527 2.128 1.00 82.44 409 ASN A O 1
ATOM 3249 N N . LYS A 1 410 ? -5.279 -10.902 0.968 1.00 82.38 410 LYS A N 1
ATOM 3250 C CA . LYS A 1 410 ? -6.493 -10.443 0.274 1.00 82.38 410 LYS A CA 1
ATOM 3251 C C . LYS A 1 410 ? -6.885 -11.334 -0.912 1.00 82.38 410 LYS A C 1
ATOM 3253 O O . LYS A 1 410 ? -7.882 -11.045 -1.572 1.00 82.38 410 LYS A O 1
ATOM 3258 N N . GLY A 1 411 ? -6.136 -12.404 -1.186 1.00 80.94 411 GLY A N 1
ATOM 3259 C CA . GLY A 1 411 ? -6.441 -13.367 -2.242 1.00 80.94 411 GLY A CA 1
ATOM 3260 C C . GLY A 1 411 ? -5.863 -13.009 -3.611 1.00 80.94 411 GLY A C 1
ATOM 3261 O O . GLY A 1 411 ? -6.297 -13.584 -4.607 1.00 80.94 411 GLY A O 1
ATOM 3262 N N . PHE A 1 412 ? -4.924 -12.060 -3.689 1.00 83.75 412 PHE A N 1
ATOM 3263 C CA . PHE A 1 412 ? -4.322 -11.626 -4.951 1.00 83.75 412 PHE A CA 1
ATOM 3264 C C . PHE A 1 412 ? -2.889 -12.128 -5.082 1.00 83.75 412 PHE A C 1
ATOM 3266 O O . PHE A 1 412 ? -2.080 -11.985 -4.167 1.00 83.75 412 PHE A O 1
ATOM 3273 N N . TYR A 1 413 ? -2.560 -12.671 -6.253 1.00 84.50 413 TYR A N 1
ATOM 3274 C CA . TYR A 1 413 ? -1.205 -13.101 -6.558 1.00 84.50 413 TYR A CA 1
ATOM 3275 C C . TYR A 1 413 ? -0.420 -12.005 -7.273 1.00 84.50 413 TYR A C 1
ATOM 3277 O O . TYR A 1 413 ? -0.745 -11.635 -8.398 1.00 84.50 413 TYR A O 1
ATOM 3285 N N . PHE A 1 414 ? 0.658 -11.551 -6.642 1.00 88.44 414 PHE A N 1
ATOM 3286 C CA . PHE A 1 414 ? 1.720 -10.782 -7.281 1.00 88.44 414 PHE A CA 1
ATOM 3287 C C . PHE A 1 414 ? 3.051 -11.285 -6.741 1.00 88.44 414 PHE A C 1
ATOM 3289 O O . PHE A 1 414 ? 3.168 -11.543 -5.543 1.00 88.44 414 PHE A O 1
ATOM 3296 N N . THR A 1 415 ? 4.067 -11.424 -7.592 1.00 89.62 415 THR A N 1
ATOM 3297 C CA . THR A 1 415 ? 5.388 -11.842 -7.114 1.00 89.62 415 THR A CA 1
ATOM 3298 C C . THR A 1 415 ? 5.976 -10.768 -6.194 1.00 89.62 415 THR A C 1
ATOM 3300 O O . THR A 1 415 ? 5.737 -9.567 -6.366 1.00 89.62 415 THR A O 1
ATOM 3303 N N . LYS A 1 416 ? 6.786 -11.184 -5.212 1.00 90.69 416 LYS A N 1
ATOM 3304 C CA . LYS A 1 416 ? 7.485 -10.233 -4.334 1.00 90.69 416 LYS A CA 1
ATOM 3305 C C . LYS A 1 416 ? 8.368 -9.279 -5.141 1.00 90.69 416 LYS A C 1
ATOM 3307 O O . LYS A 1 416 ? 8.421 -8.097 -4.830 1.00 90.69 416 LYS A O 1
ATOM 3312 N N . GLU A 1 417 ? 8.994 -9.772 -6.210 1.00 92.94 417 GLU A N 1
ATOM 3313 C CA . GLU A 1 417 ? 9.772 -8.955 -7.143 1.00 92.94 417 GLU A CA 1
ATOM 3314 C C . GLU A 1 417 ? 8.926 -7.852 -7.793 1.00 92.94 417 GLU A C 1
ATOM 3316 O O . GLU A 1 417 ? 9.352 -6.699 -7.818 1.00 92.94 417 GLU A O 1
ATOM 3321 N N . SER A 1 418 ? 7.718 -8.163 -8.272 1.00 92.69 418 SER A N 1
ATOM 3322 C CA . SER A 1 418 ? 6.834 -7.165 -8.881 1.00 92.69 418 SER A CA 1
ATOM 3323 C C . SER A 1 418 ? 6.425 -6.062 -7.901 1.00 92.69 418 SER A C 1
ATOM 3325 O O . SER A 1 418 ? 6.356 -4.896 -8.292 1.00 92.69 418 SER A O 1
ATOM 3327 N N . ILE A 1 419 ? 6.177 -6.403 -6.632 1.00 95.44 419 ILE A N 1
ATOM 3328 C CA . ILE A 1 419 ? 5.862 -5.418 -5.582 1.00 95.44 419 ILE A CA 1
ATOM 3329 C C . ILE A 1 419 ? 7.097 -4.580 -5.243 1.00 95.44 419 ILE A C 1
ATOM 3331 O O . ILE A 1 419 ? 6.992 -3.359 -5.129 1.00 95.44 419 ILE A O 1
ATOM 3335 N N . THR A 1 420 ? 8.272 -5.207 -5.140 1.00 96.62 420 THR A N 1
ATOM 3336 C CA . THR A 1 420 ? 9.549 -4.504 -4.957 1.00 96.62 420 THR A CA 1
ATOM 3337 C C . THR A 1 420 ? 9.810 -3.514 -6.091 1.00 96.62 420 THR A C 1
ATOM 3339 O O . THR A 1 420 ? 10.160 -2.365 -5.826 1.00 96.62 420 THR A O 1
ATOM 3342 N N . ASN A 1 421 ? 9.607 -3.925 -7.348 1.00 96.62 421 ASN A N 1
ATOM 3343 C CA . ASN A 1 421 ? 9.781 -3.047 -8.502 1.00 96.62 421 ASN A CA 1
ATOM 3344 C C . ASN A 1 421 ? 8.810 -1.860 -8.444 1.00 96.62 421 ASN A C 1
ATOM 3346 O O . ASN A 1 421 ? 9.219 -0.713 -8.613 1.00 96.62 421 ASN A O 1
ATOM 3350 N N . PHE A 1 422 ? 7.534 -2.115 -8.139 1.00 96.62 422 PHE A N 1
ATOM 3351 C CA . PHE A 1 422 ? 6.531 -1.062 -7.990 1.00 96.62 422 PHE A CA 1
ATOM 3352 C C . PHE A 1 422 ? 6.912 -0.053 -6.893 1.00 96.62 422 PHE A C 1
ATOM 3354 O O . PHE A 1 422 ? 6.889 1.155 -7.135 1.00 96.62 422 PHE A O 1
ATOM 3361 N N . TYR A 1 423 ? 7.356 -0.535 -5.727 1.00 96.81 423 TYR A N 1
ATOM 3362 C CA . TYR A 1 423 ? 7.867 0.302 -4.638 1.00 96.81 423 TYR A CA 1
ATOM 3363 C C . TYR A 1 423 ? 9.062 1.164 -5.076 1.00 96.81 423 TYR A C 1
ATOM 3365 O O . TYR A 1 423 ? 9.053 2.383 -4.893 1.00 96.81 423 TYR A O 1
ATOM 3373 N N . LEU A 1 424 ? 10.079 0.554 -5.692 1.00 96.62 424 LEU A N 1
ATOM 3374 C CA . LEU A 1 424 ? 11.271 1.267 -6.153 1.00 96.62 424 LEU A CA 1
ATOM 3375 C C . LEU A 1 424 ? 10.931 2.305 -7.231 1.00 96.62 424 LEU A C 1
ATOM 3377 O O . LEU A 1 424 ? 11.468 3.412 -7.210 1.00 96.62 424 LEU A O 1
ATOM 3381 N N . CYS A 1 425 ? 9.997 1.994 -8.132 1.00 95.38 425 CYS A N 1
ATOM 3382 C CA . CYS A 1 425 ? 9.499 2.943 -9.122 1.00 95.38 425 CYS A CA 1
ATOM 3383 C C . CYS A 1 425 ? 8.858 4.168 -8.466 1.00 95.38 425 CYS A C 1
ATOM 3385 O O . CYS A 1 425 ? 9.181 5.285 -8.870 1.00 95.38 425 CYS A O 1
ATOM 3387 N N . LEU A 1 426 ? 8.002 3.971 -7.453 1.00 94.44 426 LEU A N 1
ATOM 3388 C CA . LEU A 1 426 ? 7.340 5.063 -6.725 1.00 94.44 426 LEU A CA 1
ATOM 3389 C C . LEU A 1 426 ? 8.365 5.955 -6.022 1.00 94.44 426 LEU A C 1
ATOM 3391 O O . LEU A 1 426 ? 8.261 7.183 -6.089 1.00 94.44 426 LEU A O 1
ATOM 3395 N N . LYS A 1 427 ? 9.370 5.334 -5.395 1.00 92.69 427 LYS A N 1
ATOM 3396 C CA . LYS A 1 427 ? 10.445 6.020 -4.670 1.00 92.69 427 LYS A CA 1
ATOM 3397 C C . LYS A 1 427 ? 11.359 6.818 -5.598 1.00 92.69 427 LYS A C 1
ATOM 3399 O O . LYS A 1 427 ? 11.753 7.931 -5.261 1.00 92.69 427 LYS A O 1
ATOM 3404 N N . THR A 1 428 ? 11.653 6.289 -6.785 1.00 91.81 428 THR A N 1
ATOM 3405 C CA . THR A 1 428 ? 12.432 6.987 -7.819 1.00 91.81 428 THR A CA 1
ATOM 3406 C C . THR A 1 428 ? 11.654 8.136 -8.441 1.00 91.81 428 THR A C 1
ATOM 3408 O O . THR A 1 428 ? 12.200 9.225 -8.633 1.00 91.81 428 THR A O 1
ATOM 3411 N N . LYS A 1 429 ? 10.389 7.904 -8.803 1.00 88.88 429 LYS A N 1
ATOM 3412 C CA . LYS A 1 429 ? 9.562 8.905 -9.468 1.00 88.88 429 LYS A CA 1
ATOM 3413 C C . LYS A 1 429 ? 8.073 8.624 -9.258 1.00 88.88 429 LYS A C 1
ATOM 3415 O O . LYS A 1 429 ? 7.589 7.583 -9.694 1.00 88.88 429 LYS A O 1
ATOM 3420 N N . PRO A 1 430 ? 7.295 9.582 -8.730 1.00 86.06 430 PRO A N 1
ATOM 3421 C CA . PRO A 1 430 ? 5.886 9.366 -8.408 1.00 86.06 430 PRO A CA 1
ATOM 3422 C C . PRO A 1 430 ? 4.964 9.521 -9.634 1.00 86.06 430 PRO A C 1
ATOM 3424 O O . PRO A 1 430 ? 3.882 10.101 -9.542 1.00 86.06 430 PRO A O 1
ATOM 3427 N N . PHE A 1 431 ? 5.411 9.032 -10.794 1.00 92.88 431 PHE A N 1
ATOM 3428 C CA . PHE A 1 431 ? 4.585 8.837 -11.980 1.00 92.88 431 PHE A CA 1
ATOM 3429 C C . PHE A 1 431 ? 4.910 7.482 -12.621 1.00 92.88 431 PHE A C 1
ATOM 3431 O O . PHE A 1 431 ? 6.021 7.266 -13.116 1.00 92.88 431 PHE A O 1
ATOM 3438 N N . ILE A 1 432 ? 3.941 6.568 -12.590 1.00 95.00 432 ILE A N 1
ATOM 3439 C CA . ILE A 1 432 ? 4.082 5.188 -13.066 1.00 95.00 432 ILE A CA 1
ATOM 3440 C C . ILE A 1 432 ? 2.977 4.872 -14.072 1.00 95.00 432 ILE A C 1
ATOM 3442 O O . ILE A 1 432 ? 1.833 5.285 -13.902 1.00 95.00 432 ILE A O 1
ATOM 3446 N N . ILE A 1 433 ? 3.316 4.103 -15.100 1.00 94.69 433 ILE A N 1
ATOM 3447 C CA . ILE A 1 433 ? 2.374 3.503 -16.039 1.00 94.69 433 ILE A CA 1
ATOM 3448 C C . ILE A 1 433 ? 2.396 1.987 -15.841 1.00 94.69 433 ILE A C 1
ATOM 3450 O O . ILE A 1 433 ? 3.456 1.366 -15.842 1.00 94.69 433 ILE A O 1
ATOM 3454 N N . LEU A 1 434 ? 1.221 1.392 -15.666 1.00 93.69 434 LEU A N 1
ATOM 3455 C CA . LEU A 1 434 ? 1.018 -0.046 -15.584 1.00 93.69 434 LEU A CA 1
ATOM 3456 C C . LEU A 1 434 ? 0.375 -0.533 -16.873 1.00 93.69 434 LEU A C 1
ATOM 3458 O O . LEU A 1 434 ? -0.757 -0.169 -17.182 1.00 93.69 434 LEU A O 1
ATOM 3462 N N . SER A 1 435 ? 1.088 -1.377 -17.600 1.00 89.50 435 SER A N 1
ATOM 3463 C CA . SER A 1 435 ? 0.654 -1.963 -18.866 1.00 89.50 435 SER A CA 1
ATOM 3464 C C . SER A 1 435 ? 0.487 -3.474 -18.741 1.00 89.50 435 SER A C 1
ATOM 3466 O O . SER A 1 435 ? 0.998 -4.086 -17.804 1.00 89.50 435 SER A O 1
ATOM 3468 N N . GLY A 1 436 ? -0.276 -4.072 -19.648 1.00 85.44 436 GLY A N 1
ATOM 3469 C CA . GLY A 1 436 ? -0.497 -5.515 -19.698 1.00 85.44 436 GLY A CA 1
ATOM 3470 C C . GLY A 1 436 ? -1.919 -5.861 -20.113 1.00 85.44 436 GLY A C 1
ATOM 3471 O O . GLY A 1 436 ? -2.756 -4.975 -20.329 1.00 85.44 436 GLY A O 1
ATOM 3472 N N . ILE A 1 437 ? -2.202 -7.157 -20.188 1.00 80.25 437 ILE A N 1
ATOM 3473 C CA . ILE A 1 437 ? -3.497 -7.686 -20.633 1.00 80.25 437 ILE A CA 1
ATOM 3474 C C . ILE A 1 437 ? -4.616 -7.234 -19.674 1.00 80.25 437 ILE A C 1
ATOM 3476 O O . ILE A 1 437 ? -4.396 -6.968 -18.485 1.00 80.25 437 ILE A O 1
ATOM 3480 N N . SER A 1 438 ? -5.834 -7.071 -20.187 1.00 80.06 438 SER A N 1
ATOM 3481 C CA . SER A 1 438 ? -6.993 -6.793 -19.335 1.00 80.06 438 SER A CA 1
ATOM 3482 C C . SER A 1 438 ? -7.229 -7.940 -18.340 1.00 80.06 438 SER A C 1
ATOM 3484 O O . SER A 1 438 ? -7.031 -9.111 -18.656 1.00 80.06 438 SER A O 1
ATOM 3486 N N . GLY A 1 439 ? -7.621 -7.607 -17.109 1.00 76.81 439 GLY A N 1
ATOM 3487 C CA . GLY A 1 439 ? -7.879 -8.601 -16.061 1.00 76.81 439 GLY A CA 1
ATOM 3488 C C . GLY A 1 439 ? -6.651 -9.116 -15.295 1.00 76.81 439 GLY A C 1
ATOM 3489 O O . GLY A 1 439 ? -6.827 -9.909 -14.377 1.00 76.81 439 GLY A O 1
ATOM 3490 N N . THR A 1 440 ? -5.432 -8.630 -15.564 1.00 79.12 440 THR A N 1
ATOM 3491 C CA . THR A 1 440 ? -4.209 -9.032 -14.824 1.00 79.12 440 THR A CA 1
ATOM 3492 C C . THR A 1 440 ? -4.044 -8.360 -13.452 1.00 79.12 440 THR A C 1
ATOM 3494 O O . THR A 1 440 ? -3.021 -8.505 -12.792 1.00 79.12 440 THR A O 1
ATOM 3497 N N . GLY A 1 441 ? -5.049 -7.606 -12.993 1.00 85.06 441 GLY A N 1
ATOM 3498 C CA . GLY A 1 441 ? -5.051 -6.997 -11.660 1.00 85.06 441 GLY A CA 1
ATOM 3499 C C . GLY A 1 441 ? -4.288 -5.672 -11.535 1.00 85.06 441 GLY A C 1
ATOM 3500 O O . GLY A 1 441 ? -4.053 -5.235 -10.413 1.00 85.06 441 GLY A O 1
ATOM 3501 N N . LYS A 1 442 ? -3.958 -4.986 -12.641 1.00 91.31 442 LYS A N 1
ATOM 3502 C CA . LYS A 1 442 ? -3.248 -3.682 -12.648 1.00 91.31 442 LYS A CA 1
ATOM 3503 C C . LYS A 1 442 ? -3.885 -2.631 -11.727 1.00 91.31 442 LYS A C 1
ATOM 3505 O O . LYS A 1 442 ? -3.205 -1.988 -10.941 1.00 91.31 442 LYS A O 1
ATOM 3510 N N . THR A 1 443 ? -5.205 -2.484 -11.773 1.00 92.94 443 THR A N 1
ATOM 3511 C CA . THR A 1 443 ? -5.941 -1.562 -10.890 1.00 92.94 443 THR A CA 1
ATOM 3512 C C . THR A 1 443 ? -5.901 -2.037 -9.433 1.00 92.94 443 THR A C 1
ATOM 3514 O O . THR A 1 443 ? -5.768 -1.238 -8.507 1.00 92.94 443 THR A O 1
ATOM 3517 N N . LYS A 1 444 ? -5.944 -3.360 -9.220 1.00 92.44 444 LYS A N 1
ATOM 3518 C CA . LYS A 1 444 ? -5.945 -3.974 -7.889 1.00 92.44 444 LYS A CA 1
ATOM 3519 C C . LYS A 1 444 ? -4.599 -3.902 -7.187 1.00 92.44 444 LYS A C 1
ATOM 3521 O O . LYS A 1 444 ? -4.605 -3.646 -5.990 1.00 92.44 444 LYS A O 1
ATOM 3526 N N . ILE A 1 445 ? -3.471 -4.057 -7.883 1.00 94.06 445 ILE A N 1
ATOM 3527 C CA . ILE A 1 445 ? -2.164 -3.928 -7.228 1.00 94.06 445 ILE A CA 1
ATOM 3528 C C . ILE A 1 445 ? -1.971 -2.523 -6.656 1.00 94.06 445 ILE A C 1
ATOM 3530 O O . ILE A 1 445 ? -1.532 -2.399 -5.521 1.00 94.06 445 ILE A O 1
ATOM 3534 N N . VAL A 1 446 ? -2.376 -1.473 -7.378 1.00 96.44 446 VAL A N 1
ATOM 3535 C CA . VAL A 1 446 ? -2.261 -0.088 -6.889 1.00 96.44 446 VAL A CA 1
ATOM 3536 C C . VAL A 1 446 ? -3.193 0.143 -5.703 1.00 96.44 446 VAL A C 1
ATOM 3538 O O . VAL A 1 446 ? -2.762 0.690 -4.691 1.00 96.44 446 VAL A O 1
ATOM 3541 N N . GLN A 1 447 ? -4.450 -0.305 -5.812 1.00 96.19 447 GLN A N 1
ATOM 3542 C CA . GLN A 1 447 ? -5.437 -0.175 -4.740 1.00 96.19 447 GLN A CA 1
ATOM 3543 C C . GLN A 1 447 ? -4.974 -0.887 -3.464 1.00 96.19 447 GLN A C 1
ATOM 3545 O O . GLN A 1 447 ? -4.959 -0.279 -2.402 1.00 96.19 447 GLN A O 1
ATOM 3550 N N . LEU A 1 448 ? -4.563 -2.153 -3.564 1.00 95.69 448 LEU A N 1
ATOM 3551 C CA . LEU A 1 448 ? -4.154 -2.949 -2.408 1.00 95.69 448 LEU A CA 1
ATOM 3552 C C . LEU A 1 448 ? -2.807 -2.493 -1.843 1.00 95.69 448 LEU A C 1
ATOM 3554 O O . LEU A 1 448 ? -2.607 -2.568 -0.635 1.00 95.69 448 LEU A O 1
ATOM 3558 N N . PHE A 1 449 ? -1.893 -2.007 -2.690 1.00 97.12 449 PHE A N 1
ATOM 3559 C CA . PHE A 1 449 ? -0.652 -1.387 -2.234 1.00 97.12 449 PHE A CA 1
ATOM 3560 C C . PHE A 1 449 ? -0.969 -0.172 -1.363 1.00 97.12 449 PHE A C 1
ATOM 3562 O O . PHE A 1 449 ? -0.511 -0.127 -0.226 1.00 97.12 449 PHE A O 1
ATOM 3569 N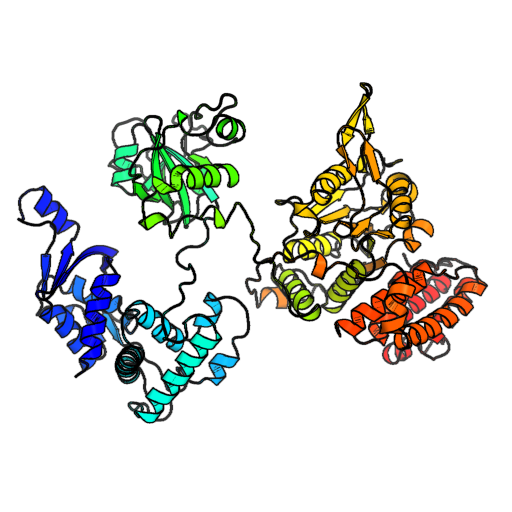 N . ALA A 1 450 ? -1.790 0.763 -1.854 1.00 97.25 450 ALA A N 1
ATOM 3570 C CA . ALA A 1 450 ? -2.204 1.949 -1.105 1.00 97.25 450 ALA A CA 1
ATOM 3571 C C . ALA A 1 450 ? -2.968 1.577 0.181 1.00 97.25 450 ALA A C 1
ATOM 3573 O O . ALA A 1 450 ? -2.615 2.046 1.263 1.00 97.25 450 ALA A O 1
ATOM 3574 N N . GLU A 1 451 ? -3.933 0.655 0.092 1.00 95.44 451 GLU A N 1
ATOM 3575 C CA . GLU A 1 451 ? -4.726 0.183 1.235 1.00 95.44 451 GLU A CA 1
ATOM 3576 C C . GLU A 1 451 ? -3.829 -0.435 2.318 1.00 95.44 451 GLU A C 1
ATOM 3578 O O . GLU A 1 451 ? -3.996 -0.144 3.501 1.00 95.44 451 GLU A O 1
ATOM 3583 N N . SER A 1 452 ? -2.820 -1.227 1.933 1.00 94.62 452 SER A N 1
ATOM 3584 C CA . SER A 1 452 ? -1.904 -1.886 2.877 1.00 94.62 452 SER A CA 1
ATOM 3585 C C . SER A 1 452 ? -1.098 -0.914 3.743 1.00 94.62 452 SER A C 1
ATOM 3587 O O . SER A 1 452 ? -0.704 -1.283 4.854 1.00 94.62 452 SER A O 1
ATOM 3589 N N . ILE A 1 453 ? -0.894 0.311 3.245 1.00 94.38 453 ILE A N 1
ATOM 3590 C CA . ILE A 1 453 ? -0.133 1.392 3.885 1.00 94.38 453 ILE A CA 1
ATOM 3591 C C . ILE A 1 453 ? -1.028 2.536 4.403 1.00 94.38 453 ILE A C 1
ATOM 3593 O O . ILE A 1 453 ? -0.538 3.633 4.687 1.00 94.38 453 ILE A O 1
ATOM 3597 N N . GLY A 1 454 ? -2.333 2.275 4.529 1.00 90.50 454 GLY A N 1
ATOM 3598 C CA . GLY A 1 454 ? -3.300 3.180 5.149 1.00 90.50 454 GLY A CA 1
ATOM 3599 C C . GLY A 1 454 ? -3.895 4.224 4.205 1.00 90.50 454 GLY A C 1
ATOM 3600 O O . GLY A 1 454 ? -4.753 4.990 4.630 1.00 90.50 454 GLY A O 1
ATOM 3601 N N . ALA A 1 455 ? -3.516 4.241 2.925 1.00 93.88 455 ALA A N 1
ATOM 3602 C CA . ALA A 1 455 ? -4.086 5.153 1.940 1.00 93.88 455 ALA A CA 1
ATOM 3603 C C . ALA A 1 455 ? -5.337 4.543 1.289 1.00 93.88 455 ALA A C 1
ATOM 3605 O O . ALA A 1 455 ? -5.245 3.615 0.485 1.00 93.88 455 ALA A O 1
ATOM 3606 N N . THR A 1 456 ? -6.522 5.058 1.627 1.00 93.19 456 THR A N 1
ATOM 3607 C CA . THR A 1 456 ? -7.816 4.477 1.223 1.00 93.19 456 THR A CA 1
ATOM 3608 C C . THR A 1 456 ? -8.727 5.508 0.555 1.00 93.19 456 THR A C 1
ATOM 3610 O O . THR A 1 456 ? -8.468 6.711 0.590 1.00 93.19 456 THR A O 1
ATOM 3613 N N . GLU A 1 457 ? -9.804 5.051 -0.092 1.00 89.31 457 GLU A N 1
ATOM 3614 C CA . GLU A 1 457 ? -10.835 5.971 -0.600 1.00 89.31 457 GLU A CA 1
ATOM 3615 C C . GLU A 1 457 ? -11.585 6.657 0.547 1.00 89.31 457 GLU A C 1
ATOM 3617 O O . GLU A 1 457 ? -11.894 7.844 0.448 1.00 89.31 457 GLU A O 1
ATOM 3622 N N . ASP A 1 458 ? -11.818 5.932 1.646 1.00 85.25 458 ASP A N 1
ATOM 3623 C CA . ASP A 1 458 ? -12.592 6.400 2.800 1.00 85.25 458 ASP A CA 1
ATOM 3624 C C . ASP A 1 458 ? -11.929 7.589 3.505 1.00 85.25 458 ASP A C 1
ATOM 3626 O O . ASP A 1 458 ? -12.615 8.516 3.934 1.00 85.25 458 ASP A O 1
ATOM 3630 N N . ASN A 1 459 ? -10.593 7.600 3.584 1.00 84.12 459 ASN A N 1
ATOM 3631 C CA . ASN A 1 459 ? -9.832 8.723 4.139 1.00 84.12 459 ASN A CA 1
ATOM 3632 C C . ASN A 1 459 ? -9.353 9.735 3.081 1.00 84.12 459 ASN A C 1
ATOM 3634 O O . ASN A 1 459 ? -8.614 10.663 3.409 1.00 84.12 459 ASN A O 1
ATOM 3638 N N . GLY A 1 460 ? -9.759 9.570 1.817 1.00 89.56 460 GLY A N 1
ATOM 3639 C CA . GLY A 1 460 ? -9.426 10.476 0.716 1.00 89.56 460 GLY A CA 1
ATOM 3640 C C . GLY A 1 460 ? -7.976 10.410 0.216 1.00 89.56 460 GLY A C 1
ATOM 3641 O O . GLY A 1 460 ? -7.613 11.194 -0.663 1.00 89.56 460 GLY A O 1
ATOM 3642 N N . GLN A 1 461 ? -7.150 9.490 0.727 1.00 94.62 461 GLN A N 1
ATOM 3643 C CA . GLN A 1 461 ? -5.752 9.325 0.307 1.00 94.62 461 GLN A CA 1
ATOM 3644 C C . GLN A 1 461 ? -5.588 8.470 -0.949 1.00 94.62 461 GLN A C 1
ATOM 3646 O O . GLN A 1 461 ? -4.526 8.487 -1.560 1.00 94.62 461 GLN A O 1
ATOM 3651 N N . PHE A 1 462 ? -6.614 7.740 -1.373 1.00 97.81 462 PHE A N 1
ATOM 3652 C CA . PHE A 1 462 ? -6.631 7.045 -2.655 1.00 97.81 462 PHE A CA 1
ATOM 3653 C C . PHE A 1 462 ? -7.798 7.544 -3.506 1.00 97.81 462 PHE A C 1
ATOM 3655 O O . PHE A 1 462 ? -8.929 7.663 -3.033 1.00 97.81 462 PHE A O 1
ATOM 3662 N N . LYS A 1 463 ? -7.537 7.822 -4.787 1.00 97.94 463 LYS A N 1
ATOM 3663 C CA . LYS A 1 463 ? -8.574 8.201 -5.745 1.00 97.94 463 LYS A CA 1
ATOM 3664 C C . LYS A 1 463 ? -8.412 7.480 -7.074 1.00 97.94 463 LYS A C 1
ATOM 3666 O O . LYS A 1 463 ? -7.472 7.751 -7.817 1.00 97.94 463 LYS A O 1
ATOM 3671 N N . LEU A 1 464 ? -9.392 6.642 -7.411 1.00 97.44 464 LEU A N 1
ATOM 3672 C CA . LEU A 1 464 ? -9.563 6.096 -8.754 1.00 97.44 464 LEU A CA 1
ATOM 3673 C C . LEU A 1 464 ? -10.331 7.091 -9.640 1.00 97.44 464 LEU A C 1
ATOM 3675 O O . LEU A 1 464 ? -11.405 7.582 -9.275 1.00 97.44 464 LEU A O 1
ATOM 3679 N N . ILE A 1 465 ? -9.766 7.401 -10.805 1.00 97.44 465 ILE A N 1
ATOM 3680 C CA . ILE A 1 465 ? -10.316 8.303 -11.818 1.00 97.44 465 ILE A CA 1
ATOM 3681 C C . ILE A 1 465 ? -10.364 7.540 -13.152 1.00 97.44 465 ILE A C 1
ATOM 3683 O O . ILE A 1 465 ? -9.319 7.349 -13.774 1.00 97.44 465 ILE A O 1
ATOM 3687 N N . PRO A 1 466 ? -11.547 7.103 -13.611 1.00 95.44 466 PRO A N 1
ATOM 3688 C CA . PRO A 1 466 ? -11.676 6.456 -14.910 1.00 95.44 466 PRO A CA 1
ATOM 3689 C C . PRO A 1 466 ? -11.552 7.496 -16.030 1.00 95.44 466 PRO A C 1
ATOM 3691 O O . PRO A 1 466 ? -12.306 8.477 -16.052 1.00 95.44 466 PRO A O 1
ATOM 3694 N N . VAL A 1 467 ? -10.612 7.289 -16.952 1.00 94.38 467 VAL A N 1
ATOM 3695 C CA . VAL A 1 467 ? -10.425 8.167 -18.115 1.00 94.38 467 VAL A CA 1
ATOM 3696 C C . VAL A 1 467 ? -11.516 7.895 -19.143 1.00 94.38 467 VAL A C 1
ATOM 3698 O O . VAL A 1 467 ? -11.941 6.758 -19.343 1.00 94.38 467 VAL A O 1
ATOM 3701 N N . ARG A 1 468 ? -12.002 8.954 -19.792 1.00 93.00 468 ARG A N 1
ATOM 3702 C CA . ARG A 1 468 ? -13.031 8.847 -20.827 1.00 93.00 468 ARG A CA 1
ATOM 3703 C C . ARG A 1 468 ? -12.458 9.184 -22.203 1.00 93.00 468 ARG A C 1
ATOM 3705 O O . ARG A 1 468 ? -11.578 10.037 -22.296 1.00 93.00 468 ARG A O 1
ATOM 3712 N N . PRO A 1 469 ? -12.955 8.550 -23.280 1.00 90.31 469 PRO A N 1
ATOM 3713 C CA . PRO A 1 469 ? -12.420 8.747 -24.629 1.00 90.31 469 PRO A CA 1
ATOM 3714 C C . PRO A 1 469 ? -12.657 10.158 -25.191 1.00 90.31 469 PRO A C 1
ATOM 3716 O O . PRO A 1 469 ? -11.989 10.554 -26.143 1.00 90.31 469 PRO A O 1
ATOM 3719 N N . ASP A 1 470 ? -13.605 10.912 -24.632 1.00 91.44 470 ASP A N 1
ATOM 3720 C CA . ASP A 1 470 ? -13.932 12.286 -25.021 1.00 91.4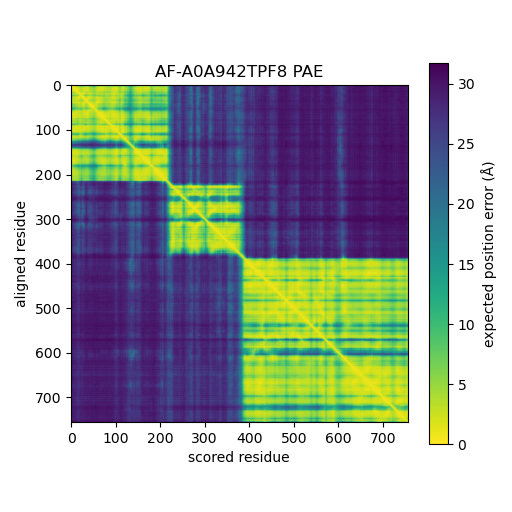4 470 ASP A CA 1
ATOM 3721 C C . ASP A 1 470 ? -13.015 13.345 -24.391 1.00 91.44 470 ASP A C 1
ATOM 3723 O O . ASP A 1 470 ? -13.122 14.519 -24.740 1.00 91.44 470 ASP A O 1
ATOM 3727 N N . TRP A 1 471 ? -12.077 12.953 -23.522 1.00 94.12 471 TRP A N 1
ATOM 3728 C CA . TRP A 1 471 ? -11.119 13.881 -22.920 1.00 94.12 471 TRP A CA 1
ATOM 3729 C C . TRP A 1 471 ? -10.158 14.449 -23.969 1.00 94.12 471 TRP A C 1
ATOM 3731 O O . TRP A 1 471 ? -9.262 13.764 -24.471 1.00 94.12 471 TRP A O 1
ATOM 3741 N N . SER A 1 472 ? -10.329 15.733 -24.281 1.00 91.44 472 SER A N 1
ATOM 3742 C CA . SER A 1 472 ? -9.491 16.469 -25.234 1.00 91.44 472 SER A CA 1
ATOM 3743 C C . SER A 1 472 ? -8.498 17.427 -24.581 1.00 91.44 472 SER A C 1
ATOM 3745 O O . SER A 1 472 ? -7.536 17.822 -25.233 1.00 91.44 472 SER A O 1
ATOM 3747 N N . ASP A 1 473 ? -8.723 17.811 -23.326 1.00 93.44 473 ASP A N 1
ATOM 3748 C CA . ASP A 1 473 ? -7.890 18.737 -22.557 1.00 93.44 473 ASP A CA 1
ATOM 3749 C C . ASP A 1 473 ? -7.996 18.449 -21.047 1.00 93.44 473 ASP A C 1
ATOM 3751 O O . ASP A 1 473 ? -8.669 17.508 -20.626 1.00 93.44 473 ASP A O 1
ATOM 3755 N N . GLY A 1 474 ? -7.279 19.220 -20.225 1.00 92.62 474 GLY A N 1
ATOM 3756 C CA . GLY A 1 474 ? -7.187 18.996 -18.781 1.00 92.62 474 GLY A CA 1
ATOM 3757 C C . GLY A 1 474 ? -8.449 19.323 -17.974 1.00 92.62 474 GLY A C 1
ATOM 3758 O O . GLY A 1 474 ? -8.441 19.100 -16.763 1.00 92.62 474 GLY A O 1
ATOM 3759 N N . SER A 1 475 ? -9.525 19.825 -18.587 1.00 93.50 475 SER A N 1
ATOM 3760 C CA . SER A 1 475 ? -10.713 20.337 -17.885 1.00 93.50 475 SER A CA 1
ATOM 3761 C C . SER A 1 475 ? -11.408 19.289 -17.019 1.00 93.50 475 SER A C 1
ATOM 3763 O O . SER A 1 475 ? -11.775 19.578 -15.881 1.00 93.50 475 SER A O 1
ATOM 3765 N N . ASP A 1 476 ? -11.568 18.060 -17.511 1.00 94.50 476 ASP A N 1
ATOM 3766 C CA . ASP A 1 476 ? -12.226 16.986 -16.755 1.00 94.50 476 ASP A CA 1
ATOM 3767 C C . ASP A 1 476 ? -11.368 16.448 -15.604 1.00 94.50 476 ASP A C 1
ATOM 3769 O O . ASP A 1 476 ? -11.898 15.929 -14.620 1.00 94.50 476 ASP A O 1
ATOM 3773 N N . LEU A 1 477 ? -10.043 16.581 -15.705 1.00 95.31 477 LEU A N 1
ATOM 3774 C CA . LEU A 1 477 ? -9.098 16.093 -14.705 1.00 95.31 477 LEU A CA 1
ATOM 3775 C C . LEU A 1 477 ? -8.813 17.151 -13.630 1.00 95.31 477 LEU A C 1
ATOM 3777 O O . LEU A 1 477 ? -8.939 16.880 -12.431 1.00 95.31 477 LEU A O 1
ATOM 3781 N N . ILE A 1 478 ? -8.429 18.351 -14.066 1.00 95.12 478 ILE A N 1
ATOM 3782 C CA . ILE A 1 478 ? -7.979 19.479 -13.241 1.00 95.12 478 ILE A CA 1
ATOM 3783 C C . ILE A 1 478 ? -9.169 20.374 -12.861 1.00 95.12 478 ILE A C 1
ATOM 3785 O O . ILE A 1 478 ? -9.273 20.837 -11.723 1.00 95.12 478 ILE A O 1
ATOM 3789 N N . GLY A 1 479 ? -10.128 20.569 -13.755 1.00 93.75 479 GLY A N 1
ATOM 3790 C CA . GLY A 1 479 ? -11.276 21.450 -13.549 1.00 93.75 479 GLY A CA 1
ATOM 3791 C C . GLY A 1 479 ? -11.352 22.562 -14.587 1.00 93.75 479 GLY A C 1
ATOM 3792 O O . GLY A 1 479 ? -10.399 22.823 -15.318 1.00 93.75 479 GLY A O 1
ATOM 3793 N N . TYR A 1 480 ? -12.493 23.239 -14.622 1.00 92.94 480 TYR A N 1
ATOM 3794 C CA . TYR A 1 480 ? -12.784 24.303 -15.579 1.00 92.94 480 TYR A CA 1
ATOM 3795 C C . TYR A 1 480 ? -13.515 25.462 -14.909 1.00 92.94 480 TYR A C 1
ATOM 3797 O O . TYR A 1 480 ? -14.073 25.329 -13.822 1.00 92.94 480 TYR A O 1
ATOM 3805 N N . GLU A 1 481 ? -13.516 26.611 -15.571 1.00 91.50 481 GLU A N 1
ATOM 3806 C CA . GLU A 1 481 ? -14.298 27.775 -15.169 1.00 91.50 481 GLU A CA 1
ATOM 3807 C C . GLU A 1 481 ? -15.654 27.727 -15.874 1.00 91.50 481 GLU A C 1
ATOM 3809 O O . GLU A 1 481 ? -15.720 27.541 -17.093 1.00 91.50 481 GLU A O 1
ATOM 3814 N N . ASP A 1 482 ? -16.745 27.814 -15.115 1.00 91.50 482 ASP A N 1
ATOM 3815 C CA . ASP A 1 482 ? -18.077 27.812 -15.710 1.00 91.50 482 ASP A CA 1
ATOM 3816 C C . ASP A 1 482 ? -18.417 29.166 -16.364 1.00 91.50 482 ASP A C 1
ATOM 3818 O O . ASP A 1 482 ? -17.679 30.145 -16.284 1.00 91.50 482 ASP A O 1
ATOM 3822 N N . ILE A 1 483 ? -19.574 29.244 -17.025 1.00 91.38 483 ILE A N 1
ATOM 3823 C CA . ILE A 1 483 ? -20.011 30.452 -17.751 1.00 91.38 483 ILE A CA 1
ATOM 3824 C C . ILE A 1 483 ? -20.203 31.662 -16.809 1.00 91.38 483 ILE A C 1
ATOM 3826 O O . ILE A 1 483 ? -20.250 32.803 -17.270 1.00 91.38 483 ILE A O 1
ATOM 3830 N N . LYS A 1 484 ? -20.340 31.438 -15.496 1.00 88.31 484 LYS A N 1
ATOM 3831 C CA . LYS A 1 484 ? -20.475 32.494 -14.484 1.00 88.31 484 LYS A CA 1
ATOM 3832 C C . LYS A 1 484 ? -19.124 32.965 -13.942 1.00 88.31 484 LYS A C 1
ATOM 3834 O O . LYS A 1 484 ? -19.112 33.950 -13.208 1.00 88.31 484 LYS A O 1
ATOM 3839 N N . GLY A 1 485 ? -18.031 32.303 -14.316 1.00 85.69 485 GLY A N 1
ATOM 3840 C CA . GLY A 1 485 ? -16.694 32.561 -13.793 1.00 85.69 485 GLY A CA 1
ATOM 3841 C C . GLY A 1 485 ? -16.338 31.715 -12.569 1.00 85.69 485 GLY A C 1
ATOM 3842 O O . GLY A 1 485 ? -15.253 31.879 -12.026 1.00 85.69 485 GLY A O 1
ATOM 3843 N N . ASP A 1 486 ? -17.215 30.807 -12.116 1.00 89.00 486 ASP A N 1
ATOM 3844 C CA . ASP A 1 486 ? -16.919 29.987 -10.940 1.00 89.00 486 ASP A CA 1
ATOM 3845 C C . ASP A 1 486 ? -16.033 28.801 -11.340 1.00 89.00 486 ASP A C 1
ATOM 3847 O O . ASP A 1 486 ? -16.421 27.970 -12.173 1.00 89.00 486 ASP A O 1
ATOM 3851 N N . PHE A 1 487 ? -14.882 28.646 -10.686 1.00 93.44 487 PHE A N 1
ATOM 3852 C CA . PHE A 1 487 ? -14.035 27.473 -10.886 1.00 93.44 487 PHE A CA 1
ATOM 3853 C C . PHE A 1 487 ? -14.682 26.200 -10.313 1.00 93.44 487 PHE A C 1
ATOM 3855 O O . PHE A 1 487 ? -15.065 26.129 -9.141 1.00 93.44 487 PHE A O 1
ATOM 3862 N N . LYS A 1 488 ? -14.794 25.159 -11.142 1.00 93.75 488 LYS A N 1
ATOM 3863 C CA . LYS A 1 488 ? -15.263 23.823 -10.763 1.00 93.75 488 LYS A CA 1
ATOM 3864 C C . LYS A 1 488 ? -14.064 22.875 -10.695 1.00 93.75 488 LYS A C 1
ATOM 3866 O O . LYS A 1 488 ? -13.559 22.473 -11.743 1.00 93.75 488 LYS A O 1
ATOM 3871 N N . PRO A 1 489 ? -13.607 22.488 -9.489 1.00 94.19 489 PRO A N 1
ATOM 3872 C CA . PRO A 1 489 ? -12.432 21.639 -9.350 1.00 94.19 489 PRO A CA 1
ATOM 3873 C C . PRO A 1 489 ? -12.711 20.216 -9.842 1.00 94.19 489 PRO A C 1
ATOM 3875 O O . PRO A 1 489 ? -13.690 19.576 -9.433 1.00 94.19 489 PRO A O 1
ATOM 3878 N N . GLY A 1 490 ? -11.807 19.707 -10.678 1.00 94.75 490 GLY A N 1
ATOM 3879 C CA . GLY A 1 490 ? -11.793 18.319 -11.124 1.00 94.75 490 GLY A CA 1
ATOM 3880 C C . GLY A 1 490 ? -11.395 17.339 -10.008 1.00 94.75 490 GLY A C 1
ATOM 3881 O O . GLY A 1 490 ? -10.992 17.749 -8.912 1.00 94.75 490 GLY A O 1
ATOM 3882 N N . PRO A 1 491 ? -11.510 16.023 -10.249 1.00 95.56 491 PRO A N 1
ATOM 3883 C CA . PRO A 1 491 ? -11.169 14.994 -9.272 1.00 95.56 491 PRO A CA 1
ATOM 3884 C C . PRO A 1 491 ? -9.703 15.058 -8.825 1.00 95.56 491 PRO A C 1
ATOM 3886 O O . PRO A 1 491 ? -9.439 14.862 -7.642 1.00 95.56 491 PRO A O 1
ATOM 3889 N N . PHE A 1 492 ? -8.770 15.392 -9.723 1.00 95.75 492 PHE A N 1
ATOM 3890 C CA . PHE A 1 492 ? -7.350 15.536 -9.385 1.00 95.75 492 PHE A CA 1
ATOM 3891 C C . PHE A 1 492 ? -7.121 16.692 -8.406 1.00 95.75 492 PHE A C 1
ATOM 3893 O O . PHE A 1 492 ? -6.425 16.563 -7.402 1.00 95.75 492 PHE A O 1
ATOM 3900 N N . THR A 1 493 ? -7.775 17.820 -8.668 1.00 95.31 493 THR A N 1
ATOM 3901 C CA . THR A 1 493 ? -7.673 19.040 -7.862 1.00 95.31 493 THR A CA 1
ATOM 3902 C C . THR A 1 493 ? -8.194 18.851 -6.453 1.00 95.31 493 THR A C 1
ATOM 3904 O O . THR A 1 493 ? -7.579 19.341 -5.513 1.00 95.31 493 THR A O 1
ATOM 3907 N N . LYS A 1 494 ? -9.282 18.095 -6.280 1.00 94.44 494 LYS A N 1
ATOM 3908 C CA . LYS A 1 494 ? -9.815 17.778 -4.947 1.00 94.44 494 LYS A CA 1
ATOM 3909 C C . LYS A 1 494 ? -8.792 17.031 -4.089 1.00 94.44 494 LYS A C 1
ATOM 3911 O O . LYS A 1 494 ? -8.631 17.372 -2.925 1.00 94.44 494 LYS A O 1
ATOM 3916 N N . VAL A 1 495 ? -8.059 16.081 -4.674 1.00 95.75 495 VAL A N 1
ATOM 3917 C CA . VAL A 1 495 ? -6.970 15.379 -3.974 1.00 95.75 495 VAL A CA 1
ATOM 3918 C C . VAL A 1 495 ? -5.814 16.335 -3.674 1.00 95.75 495 VAL A C 1
ATOM 3920 O O . VAL A 1 495 ? -5.266 16.315 -2.576 1.00 95.75 495 VAL A O 1
ATOM 3923 N N . LEU A 1 496 ? -5.457 17.216 -4.618 1.00 94.50 496 LEU A N 1
ATOM 3924 C CA . LEU A 1 496 ? -4.389 18.193 -4.396 1.00 94.50 496 LEU A CA 1
ATOM 3925 C C . LEU A 1 496 ? -4.692 19.191 -3.281 1.00 94.50 496 LEU A C 1
ATOM 3927 O O . LEU A 1 496 ? -3.749 19.580 -2.593 1.00 94.50 496 LEU A O 1
ATOM 3931 N N . VAL A 1 497 ? -5.947 19.615 -3.113 1.00 93.56 497 VAL A N 1
ATOM 3932 C CA . VAL A 1 497 ? -6.349 20.497 -2.007 1.00 93.56 497 VAL A CA 1
ATOM 3933 C C . VAL A 1 497 ? -5.974 19.850 -0.674 1.00 93.56 497 VAL A C 1
ATOM 3935 O O . VAL A 1 497 ? -5.218 20.448 0.086 1.00 93.56 497 VAL A O 1
ATOM 3938 N N . GLU A 1 498 ? -6.390 18.601 -0.449 1.00 93.25 498 GLU A N 1
ATOM 3939 C CA . GLU A 1 498 ? -6.085 17.855 0.780 1.00 93.25 498 GLU A CA 1
ATOM 3940 C C . GLU A 1 498 ? -4.586 17.582 0.950 1.00 93.25 498 GLU A C 1
ATOM 3942 O O . GLU A 1 498 ? -4.026 17.799 2.027 1.00 93.25 498 GLU A O 1
ATOM 3947 N N . ALA A 1 499 ? -3.907 17.161 -0.120 1.00 93.50 499 ALA A N 1
ATOM 3948 C CA . ALA A 1 499 ? -2.484 16.823 -0.087 1.00 93.50 499 ALA A CA 1
ATOM 3949 C C . ALA A 1 499 ? -1.565 18.036 0.147 1.00 93.50 499 ALA A C 1
ATOM 3951 O O . ALA A 1 499 ? -0.420 17.866 0.573 1.00 93.50 499 ALA A O 1
ATOM 3952 N N . ASN A 1 500 ? -2.037 19.256 -0.145 1.00 91.75 500 ASN A N 1
ATOM 3953 C CA . ASN A 1 500 ? -1.277 20.492 0.060 1.00 91.75 500 ASN A CA 1
ATOM 3954 C C . ASN A 1 500 ? -1.426 21.090 1.468 1.00 91.75 500 ASN A C 1
ATOM 3956 O O . ASN A 1 500 ? -0.621 21.963 1.815 1.00 91.75 500 ASN A O 1
ATOM 3960 N N . LEU A 1 501 ? -2.389 20.628 2.276 1.00 91.19 501 LEU A N 1
ATOM 3961 C CA . LEU A 1 501 ? -2.561 21.084 3.658 1.00 91.19 501 LEU A CA 1
ATOM 3962 C C . LEU A 1 501 ? -1.320 20.739 4.506 1.00 91.19 501 LEU A C 1
ATOM 3964 O O . LEU A 1 501 ? -0.822 19.614 4.400 1.00 91.19 501 LEU A O 1
ATOM 3968 N N . PRO A 1 502 ? -0.792 21.663 5.337 1.00 86.56 502 PRO A N 1
ATOM 3969 C CA . PRO A 1 502 ? 0.409 21.437 6.152 1.00 86.56 502 PRO A CA 1
ATOM 3970 C C . PRO A 1 502 ? 0.396 20.137 6.969 1.00 86.56 502 PRO A C 1
ATOM 3972 O O . PRO A 1 502 ? 1.386 19.409 6.982 1.00 86.56 502 PRO A O 1
ATOM 3975 N N . GLU A 1 503 ? -0.734 19.814 7.588 1.00 86.56 503 GLU A N 1
ATOM 3976 C CA . GLU A 1 503 ? -0.973 18.618 8.403 1.00 86.56 503 GLU A CA 1
ATOM 3977 C C . GLU A 1 503 ? -0.985 17.302 7.604 1.00 86.56 503 GLU A C 1
ATOM 3979 O O . GLU A 1 503 ? -0.844 16.221 8.177 1.00 86.56 503 GLU A O 1
ATOM 3984 N N . ASN A 1 504 ? -1.126 17.378 6.280 1.00 90.56 504 ASN A N 1
ATOM 3985 C CA . ASN A 1 504 ? -1.234 16.226 5.388 1.00 90.56 504 ASN A CA 1
ATOM 3986 C C . ASN A 1 504 ? 0.019 16.003 4.532 1.00 90.56 504 ASN A C 1
ATOM 3988 O O . ASN A 1 504 ? 0.088 15.011 3.808 1.00 90.56 504 ASN A O 1
ATOM 3992 N N . GLN A 1 505 ? 1.032 16.873 4.624 1.00 85.62 505 GLN A N 1
ATOM 3993 C CA . GLN A 1 505 ? 2.241 16.777 3.793 1.00 85.62 505 GLN A CA 1
ATOM 3994 C C . GLN A 1 505 ? 3.046 15.493 4.030 1.00 85.62 505 GLN A C 1
ATOM 3996 O O . GLN A 1 505 ? 3.790 15.075 3.144 1.00 85.62 505 GLN A O 1
ATOM 4001 N N . ASN A 1 506 ? 2.874 14.856 5.193 1.00 89.12 506 ASN A N 1
ATOM 4002 C CA . ASN A 1 506 ? 3.498 13.575 5.509 1.00 89.12 506 ASN A CA 1
ATOM 4003 C C . ASN A 1 506 ? 2.585 12.350 5.292 1.00 89.12 506 ASN A C 1
ATOM 4005 O O . ASN A 1 506 ? 2.895 11.242 5.720 1.00 89.12 506 ASN A O 1
ATOM 4009 N N . LYS A 1 507 ? 1.440 12.523 4.635 1.00 93.94 507 LYS A N 1
ATOM 4010 C CA . LYS A 1 507 ? 0.527 11.422 4.309 1.00 93.94 507 LYS A CA 1
ATOM 4011 C C . LYS A 1 507 ? 0.599 11.144 2.811 1.00 93.94 507 LYS A C 1
ATOM 4013 O O . LYS A 1 507 ? 0.493 12.111 2.053 1.00 93.94 507 LYS A O 1
ATOM 4018 N N . PRO A 1 508 ? 0.798 9.892 2.369 1.00 95.88 508 PRO A N 1
ATOM 4019 C CA . PRO A 1 508 ? 0.867 9.579 0.948 1.00 95.88 508 PRO A CA 1
ATOM 4020 C C . PRO A 1 508 ? -0.528 9.629 0.307 1.00 95.88 508 PRO A C 1
ATOM 4022 O O . PRO A 1 508 ? -1.489 9.097 0.850 1.00 95.88 508 PRO A O 1
ATOM 4025 N N . TYR A 1 509 ? -0.624 10.242 -0.870 1.00 97.25 509 TYR A N 1
ATOM 4026 C CA . TYR A 1 509 ? -1.830 10.348 -1.688 1.00 97.25 509 TYR A CA 1
ATOM 4027 C C . TYR A 1 509 ? -1.609 9.669 -3.037 1.00 97.25 509 TYR A C 1
ATOM 4029 O O . TYR A 1 509 ? -0.669 9.996 -3.763 1.00 97.25 509 TYR A O 1
ATOM 4037 N N . PHE A 1 510 ? -2.500 8.758 -3.402 1.00 98.12 510 PHE A N 1
ATOM 4038 C CA . PHE A 1 510 ? -2.461 7.974 -4.627 1.00 98.12 510 PHE A CA 1
ATOM 4039 C C . PHE A 1 510 ? -3.598 8.383 -5.555 1.00 98.12 510 PHE A C 1
ATOM 4041 O O . PHE A 1 510 ? -4.772 8.343 -5.190 1.00 98.12 510 PHE A O 1
ATOM 4048 N N . ILE A 1 511 ? -3.248 8.735 -6.787 1.00 98.31 511 ILE A N 1
ATOM 4049 C CA . ILE A 1 511 ? -4.197 9.043 -7.851 1.00 98.31 511 ILE A CA 1
ATOM 4050 C C . ILE A 1 511 ? -4.007 8.009 -8.953 1.00 98.31 511 ILE A C 1
ATOM 4052 O O . ILE A 1 511 ? -2.965 7.979 -9.611 1.00 98.31 511 ILE A O 1
ATOM 4056 N N . LEU A 1 512 ? -5.019 7.170 -9.151 1.00 98.06 512 LEU A N 1
ATOM 4057 C CA . LEU A 1 512 ? -5.037 6.137 -10.174 1.00 98.06 512 LEU A CA 1
ATOM 4058 C C . LEU A 1 512 ? -5.899 6.582 -11.358 1.00 98.06 512 LEU A C 1
ATOM 4060 O O . LEU A 1 512 ? -7.112 6.714 -11.225 1.00 98.06 512 LEU A O 1
ATOM 4064 N N . LEU A 1 513 ? -5.273 6.788 -12.514 1.00 97.25 513 LEU A N 1
ATOM 4065 C CA . LEU A 1 513 ? -5.934 7.039 -13.791 1.00 97.25 513 LEU A CA 1
ATOM 4066 C C . LEU A 1 513 ? -6.190 5.701 -14.483 1.00 97.25 513 LEU A C 1
ATOM 4068 O O . LEU A 1 513 ? -5.261 5.084 -15.008 1.00 97.25 513 LEU A O 1
ATOM 4072 N N . ASP A 1 514 ? -7.435 5.241 -14.444 1.00 94.56 514 ASP A N 1
ATOM 4073 C CA . ASP A 1 514 ? -7.800 3.945 -15.010 1.00 94.56 514 ASP A CA 1
ATOM 4074 C C . ASP A 1 514 ? -8.024 4.061 -16.523 1.00 94.56 514 ASP A C 1
ATOM 4076 O O . ASP A 1 514 ? -8.693 4.991 -16.978 1.00 94.56 514 ASP A O 1
ATOM 4080 N N . GLU A 1 515 ? -7.431 3.138 -17.284 1.00 91.12 515 GLU A N 1
ATOM 4081 C CA . GLU A 1 515 ? -7.434 3.110 -18.754 1.00 91.12 515 GLU A CA 1
ATOM 4082 C C . GLU A 1 515 ? -6.972 4.439 -19.377 1.00 91.12 515 GLU A C 1
ATOM 4084 O O . GLU A 1 515 ? -7.596 5.024 -20.265 1.00 91.12 515 GLU A O 1
ATOM 4089 N N . MET A 1 516 ? -5.821 4.916 -18.899 1.00 92.44 516 MET A N 1
ATOM 4090 C CA . MET A 1 516 ? -5.235 6.216 -19.221 1.00 92.44 516 MET A CA 1
ATOM 4091 C C . MET A 1 516 ? -5.108 6.463 -20.735 1.00 92.44 516 MET A C 1
ATOM 4093 O O . MET A 1 516 ? -5.231 7.594 -21.193 1.00 92.44 516 MET A O 1
ATOM 4097 N N . ASN A 1 517 ? -4.896 5.411 -21.527 1.00 89.75 517 ASN A N 1
ATOM 4098 C CA . ASN A 1 517 ? -4.711 5.473 -22.978 1.00 89.75 517 ASN A CA 1
ATOM 4099 C C . ASN A 1 517 ? -6.008 5.469 -23.814 1.00 89.75 517 ASN A C 1
ATOM 4101 O O . ASN A 1 517 ? -5.926 5.455 -25.047 1.00 89.75 517 ASN A O 1
ATOM 4105 N N . LEU A 1 518 ? -7.192 5.520 -23.190 1.00 89.94 518 LEU A N 1
ATOM 4106 C CA . LEU A 1 518 ? -8.461 5.730 -23.907 1.00 89.94 518 LEU A CA 1
ATOM 4107 C C . LEU A 1 518 ? -8.545 7.104 -24.579 1.00 89.94 518 LEU A C 1
ATOM 4109 O O . LEU A 1 518 ? -9.181 7.252 -25.622 1.00 89.94 518 LEU A O 1
ATOM 4113 N N . ALA A 1 519 ? -7.883 8.100 -23.995 1.00 91.25 519 ALA A N 1
ATOM 4114 C CA . ALA A 1 519 ? -7.703 9.422 -24.573 1.00 91.25 519 ALA A CA 1
ATOM 4115 C C . ALA A 1 519 ? -6.219 9.683 -24.848 1.00 91.25 519 ALA A C 1
ATOM 4117 O O . ALA A 1 519 ? -5.328 9.014 -24.318 1.00 91.25 519 ALA A O 1
ATOM 4118 N N . ARG A 1 520 ? -5.924 10.687 -25.681 1.00 90.75 520 ARG A N 1
ATOM 4119 C CA . ARG A 1 520 ? -4.538 11.099 -25.936 1.00 90.75 520 ARG A CA 1
ATOM 4120 C C . ARG A 1 520 ? -3.959 11.730 -24.674 1.00 90.75 520 ARG A C 1
ATOM 4122 O O . ARG A 1 520 ? -4.176 12.909 -24.411 1.00 90.75 520 ARG A O 1
ATOM 4129 N N . VAL A 1 521 ? -3.188 10.944 -23.924 1.00 92.00 521 VAL A N 1
ATOM 4130 C CA . VAL A 1 521 ? -2.600 11.337 -22.631 1.00 92.00 521 VAL A CA 1
ATOM 4131 C C . VAL A 1 521 ? -1.853 12.659 -22.698 1.00 92.00 521 VAL A C 1
ATOM 4133 O O . VAL A 1 521 ? -1.975 13.499 -21.818 1.00 92.00 521 VAL A O 1
ATOM 4136 N N . GLU A 1 522 ? -1.125 12.894 -23.779 1.00 89.44 522 GLU A N 1
ATOM 4137 C CA . GLU A 1 522 ? -0.386 14.138 -23.988 1.00 89.44 522 GLU A CA 1
ATOM 4138 C C . GLU A 1 522 ? -1.251 15.402 -24.110 1.00 89.44 522 GLU A C 1
ATOM 4140 O O . GLU A 1 522 ? -0.690 16.492 -24.027 1.00 89.44 522 GLU A O 1
ATOM 4145 N N . TYR A 1 523 ? -2.569 15.283 -24.314 1.00 91.69 523 TYR A N 1
ATOM 4146 C CA . TYR A 1 523 ? -3.481 16.427 -24.408 1.00 91.69 523 TYR A CA 1
ATOM 4147 C C . TYR A 1 523 ? -4.087 16.762 -23.051 1.00 91.69 523 TYR A C 1
ATOM 4149 O O . TYR A 1 523 ? -3.861 17.850 -22.538 1.00 91.69 523 TYR A O 1
ATOM 4157 N N . TYR A 1 524 ? -4.798 15.824 -22.423 1.00 94.25 524 TYR A N 1
ATOM 4158 C CA . TYR A 1 524 ? -5.455 16.118 -21.148 1.00 94.25 524 TYR A CA 1
ATOM 4159 C C . TYR A 1 524 ? -4.485 16.157 -19.957 1.00 94.25 524 TYR A C 1
ATOM 4161 O O . TYR A 1 524 ? -4.786 16.743 -18.919 1.00 94.25 524 TYR A O 1
ATOM 4169 N N . PHE A 1 525 ? -3.312 15.532 -20.085 1.00 94.19 525 PHE A N 1
ATOM 4170 C CA . PHE A 1 525 ? -2.301 15.462 -19.030 1.00 94.19 525 PHE A CA 1
ATOM 4171 C C . PHE A 1 525 ? -1.137 16.445 -19.261 1.00 94.19 525 PHE A C 1
ATOM 4173 O O . PHE A 1 525 ? -0.153 16.417 -18.520 1.00 94.19 525 PHE A O 1
ATOM 4180 N N . SER A 1 526 ? -1.215 17.315 -20.279 1.00 90.56 526 SER A N 1
ATOM 4181 C CA . SER A 1 526 ? -0.117 18.204 -20.701 1.00 90.56 526 SER A CA 1
ATOM 4182 C C . SER A 1 526 ? 0.420 19.082 -19.572 1.00 90.56 526 SER A C 1
ATOM 4184 O O . SER A 1 526 ? 1.636 19.168 -19.379 1.00 90.56 526 SER A O 1
ATOM 4186 N N . ASP A 1 527 ? -0.480 19.699 -18.806 1.00 89.62 527 ASP A N 1
ATOM 4187 C CA . ASP A 1 527 ? -0.125 20.652 -17.754 1.00 89.62 527 ASP A CA 1
ATOM 4188 C C . ASP A 1 527 ? 0.627 19.952 -16.623 1.00 89.62 527 ASP A C 1
ATOM 4190 O O . ASP A 1 527 ? 1.661 20.429 -16.156 1.00 89.62 527 ASP A O 1
ATOM 4194 N N . LEU A 1 528 ? 0.186 18.747 -16.258 1.00 91.94 528 LEU A N 1
ATOM 4195 C CA . LEU A 1 528 ? 0.842 17.926 -15.244 1.00 91.94 528 LEU A CA 1
ATOM 4196 C C . LEU A 1 528 ? 2.220 17.447 -15.714 1.00 91.94 528 LEU A C 1
ATOM 4198 O O . LEU A 1 528 ? 3.181 17.523 -14.945 1.00 91.94 528 LEU A O 1
ATOM 4202 N N . LEU A 1 529 ? 2.361 17.038 -16.981 1.00 89.75 529 LEU A N 1
ATOM 4203 C CA . LEU A 1 529 ? 3.663 16.674 -17.559 1.00 89.75 529 LEU A CA 1
ATOM 4204 C C . LEU A 1 529 ? 4.647 17.847 -17.560 1.00 89.75 529 LEU A C 1
ATOM 4206 O O . LEU A 1 529 ? 5.846 17.614 -17.400 1.00 89.75 529 LEU A O 1
ATOM 4210 N N . SER A 1 530 ? 4.158 19.075 -17.746 1.00 88.12 530 SER A N 1
ATOM 4211 C CA . SER A 1 530 ? 4.963 20.297 -17.671 1.00 88.12 530 SER A CA 1
ATOM 4212 C C . SER A 1 530 ? 5.361 20.609 -16.226 1.00 88.12 530 SER A C 1
ATOM 4214 O O . SER A 1 530 ? 6.536 20.824 -15.930 1.00 88.12 530 SER A O 1
ATOM 4216 N N . VAL A 1 531 ? 4.409 20.563 -15.290 1.00 89.75 531 VAL A N 1
ATOM 4217 C CA . VAL A 1 531 ? 4.665 20.844 -13.868 1.00 89.75 531 VAL A CA 1
ATOM 4218 C C . VAL A 1 531 ? 5.656 19.846 -13.263 1.00 89.75 531 VAL A C 1
ATOM 4220 O O . VAL A 1 531 ? 6.531 20.245 -12.490 1.00 89.75 531 VAL A O 1
ATOM 4223 N N . MET A 1 532 ? 5.599 18.571 -13.655 1.00 87.00 532 MET A N 1
ATOM 4224 C CA . MET A 1 532 ? 6.570 17.554 -13.231 1.00 87.00 532 MET A CA 1
ATOM 4225 C C . MET A 1 532 ? 8.025 17.900 -13.588 1.00 87.00 532 MET A C 1
ATOM 4227 O O . MET A 1 532 ? 8.932 17.428 -12.906 1.00 87.00 532 MET A O 1
ATOM 4231 N N . GLU A 1 533 ? 8.270 18.709 -14.623 1.00 79.38 533 GLU A N 1
ATOM 4232 C CA . GLU A 1 533 ? 9.627 19.136 -15.006 1.00 79.38 533 GLU A CA 1
ATOM 4233 C C . GLU A 1 533 ? 10.162 20.290 -14.167 1.00 79.38 533 GLU A C 1
ATOM 4235 O O . GLU A 1 533 ? 11.370 20.493 -14.111 1.00 79.38 533 GLU A O 1
ATOM 4240 N N . SER A 1 534 ? 9.271 21.024 -13.506 1.00 84.44 534 SER A N 1
ATOM 4241 C CA . SER A 1 534 ? 9.616 22.170 -12.664 1.00 84.44 534 SER A CA 1
ATOM 4242 C C . SER A 1 534 ? 9.928 21.796 -11.213 1.00 84.44 534 SER A C 1
ATOM 4244 O O . SER A 1 534 ? 10.034 22.677 -10.366 1.00 84.44 534 SER A O 1
ATOM 4246 N N . ARG A 1 535 ? 10.006 20.495 -10.900 1.00 81.38 535 ARG A N 1
ATOM 4247 C CA . ARG A 1 535 ? 10.244 20.020 -9.536 1.00 81.38 535 ARG A CA 1
ATOM 4248 C C . ARG A 1 535 ? 11.643 20.390 -9.063 1.00 81.38 535 ARG A C 1
ATOM 4250 O O . ARG A 1 535 ? 12.636 20.024 -9.688 1.00 81.38 535 ARG A O 1
ATOM 4257 N N . GLU A 1 536 ? 11.698 21.045 -7.915 1.00 80.12 536 GLU A N 1
ATOM 4258 C CA . GLU A 1 536 ? 12.930 21.477 -7.270 1.00 80.12 536 GLU A CA 1
ATOM 4259 C C . GLU A 1 536 ? 12.855 21.300 -5.749 1.00 80.12 536 GLU A C 1
ATOM 4261 O O . GLU A 1 536 ? 11.774 21.224 -5.156 1.00 80.12 536 GLU A O 1
ATOM 4266 N N . LYS A 1 537 ? 14.028 21.214 -5.114 1.00 76.38 537 LYS A N 1
ATOM 4267 C CA . LYS A 1 537 ? 14.154 21.157 -3.656 1.00 76.38 537 LYS A CA 1
ATOM 4268 C C . LYS A 1 537 ? 14.439 22.564 -3.143 1.00 76.38 537 LYS A C 1
ATOM 4270 O O . LYS A 1 537 ? 15.515 23.099 -3.406 1.00 76.38 537 LYS A O 1
ATOM 4275 N N . ILE A 1 538 ? 13.511 23.145 -2.388 1.00 73.44 538 ILE A N 1
ATOM 4276 C CA . ILE A 1 538 ? 13.704 24.421 -1.687 1.00 73.44 538 ILE A CA 1
ATOM 4277 C C . ILE A 1 538 ? 13.498 24.192 -0.192 1.00 73.44 538 ILE A C 1
ATOM 4279 O O . ILE A 1 538 ? 12.442 23.725 0.220 1.00 73.44 538 ILE A O 1
ATOM 4283 N N . ASN A 1 539 ? 14.489 24.556 0.632 1.00 66.50 539 ASN A N 1
ATOM 4284 C CA . ASN A 1 539 ? 14.433 24.431 2.099 1.00 66.50 539 ASN A CA 1
ATOM 4285 C C . ASN A 1 539 ? 14.030 23.022 2.573 1.00 66.50 539 ASN A C 1
ATOM 4287 O O . ASN A 1 539 ? 13.142 22.869 3.406 1.00 66.50 539 ASN A O 1
ATOM 4291 N N . ASP A 1 540 ? 14.637 21.995 1.976 1.00 67.19 540 ASP A N 1
ATOM 4292 C CA . ASP A 1 540 ? 14.319 20.578 2.199 1.00 67.19 540 ASP A CA 1
ATOM 4293 C C . ASP A 1 540 ? 12.886 20.133 1.876 1.00 67.19 540 ASP A C 1
ATOM 4295 O O . ASP A 1 540 ? 12.550 18.960 2.039 1.00 67.19 540 ASP A O 1
ATOM 4299 N N . GLN A 1 541 ? 12.076 21.019 1.299 1.00 66.31 541 GLN A N 1
ATOM 4300 C CA . GLN A 1 541 ? 10.767 20.696 0.762 1.00 66.31 541 GLN A CA 1
ATOM 4301 C C . GLN A 1 541 ? 10.809 20.606 -0.755 1.00 66.31 541 GLN A C 1
ATOM 4303 O O . GLN A 1 541 ? 11.460 21.386 -1.451 1.00 66.31 541 GLN A O 1
ATOM 4308 N N . TYR A 1 542 ? 10.071 19.637 -1.271 1.00 73.50 542 TYR A N 1
ATOM 4309 C CA . TYR A 1 542 ? 9.890 19.476 -2.698 1.00 73.50 542 TYR A CA 1
ATOM 4310 C C . TYR A 1 542 ? 8.704 20.307 -3.138 1.00 73.50 542 TYR A C 1
ATOM 4312 O O . TYR A 1 542 ? 7.587 20.126 -2.639 1.00 73.50 542 TYR A O 1
ATOM 4320 N N . ILE A 1 543 ? 8.957 21.201 -4.082 1.00 75.06 543 ILE A N 1
ATOM 4321 C CA . ILE A 1 543 ? 7.925 22.030 -4.678 1.00 75.06 543 ILE A CA 1
ATOM 4322 C C . ILE A 1 543 ? 7.991 21.920 -6.194 1.00 75.06 543 ILE A C 1
ATOM 4324 O O . ILE A 1 543 ? 9.032 21.635 -6.784 1.00 75.06 543 ILE A O 1
ATOM 4328 N N . SER A 1 544 ? 6.850 22.145 -6.826 1.00 85.62 544 SER A N 1
ATOM 4329 C CA . SER A 1 544 ? 6.749 22.339 -8.264 1.00 85.62 544 SER A CA 1
ATOM 4330 C C . SER A 1 544 ? 6.205 23.735 -8.542 1.00 85.62 544 SER A C 1
ATOM 4332 O O . SER A 1 544 ? 5.664 24.401 -7.654 1.00 85.62 544 SER A O 1
ATOM 4334 N N . SER A 1 545 ? 6.236 24.145 -9.807 1.00 88.69 545 SER A N 1
ATOM 4335 C CA . SER A 1 545 ? 5.320 25.186 -10.278 1.00 88.69 545 SER A CA 1
ATOM 4336 C C . SER A 1 545 ? 3.875 24.801 -9.918 1.00 88.69 545 SER A C 1
ATOM 4338 O O . SER A 1 545 ? 3.560 23.606 -9.861 1.00 88.69 545 SER A O 1
ATOM 4340 N N . PRO A 1 546 ? 2.996 25.767 -9.613 1.00 89.19 546 PRO A N 1
ATOM 4341 C CA . PRO A 1 546 ? 1.612 25.451 -9.289 1.00 89.19 546 PRO A CA 1
ATOM 4342 C C . PRO A 1 546 ? 0.915 24.755 -10.462 1.00 89.19 546 PRO A C 1
ATOM 4344 O O . PRO A 1 546 ? 1.045 25.176 -11.608 1.00 89.19 546 PRO A O 1
ATOM 4347 N N . VAL A 1 547 ? 0.170 23.696 -10.149 1.00 89.38 547 VAL A N 1
ATOM 4348 C CA . VAL A 1 547 ? -0.787 23.069 -11.072 1.00 89.38 547 VAL A CA 1
ATOM 4349 C C . VAL A 1 547 ? -1.983 23.993 -11.257 1.00 89.38 547 VAL A C 1
ATOM 4351 O O . VAL A 1 547 ? -2.477 24.156 -12.366 1.00 89.38 547 VAL A O 1
ATOM 4354 N N . ILE A 1 548 ? -2.429 24.610 -10.160 1.00 89.75 548 ILE A N 1
ATOM 4355 C CA . ILE A 1 548 ? -3.504 25.598 -10.137 1.00 89.75 548 ILE A CA 1
ATOM 4356 C C . ILE A 1 548 ? -3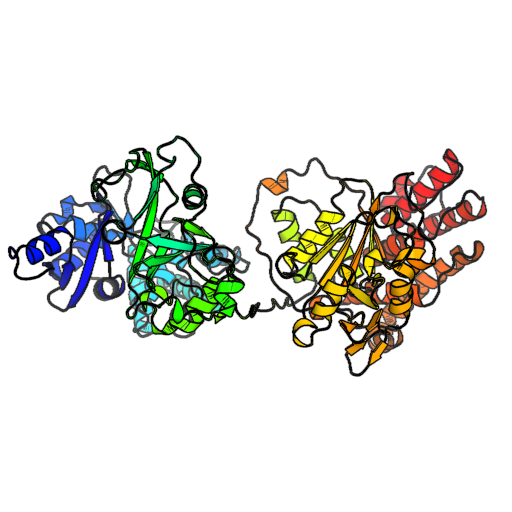.064 26.767 -9.259 1.00 89.75 548 ILE A C 1
ATOM 4358 O O . ILE A 1 548 ? -2.510 26.563 -8.179 1.00 89.75 548 ILE A O 1
ATOM 4362 N N . ASP A 1 549 ? -3.331 27.981 -9.727 1.00 89.19 549 ASP A N 1
ATOM 4363 C CA . ASP A 1 549 ? -3.166 29.223 -8.975 1.00 89.19 549 ASP A CA 1
ATOM 4364 C C . ASP A 1 549 ? -4.435 30.061 -9.172 1.00 89.19 549 ASP A C 1
ATOM 4366 O O . ASP A 1 549 ? -4.625 30.702 -10.209 1.00 89.19 549 ASP A O 1
ATOM 4370 N N . ARG A 1 550 ? -5.380 29.921 -8.239 1.00 86.25 550 ARG A N 1
ATOM 4371 C CA . ARG A 1 550 ? -6.725 30.514 -8.300 1.00 86.25 550 ARG A CA 1
ATOM 4372 C C . ARG A 1 550 ? -7.131 30.978 -6.903 1.00 86.25 550 ARG A C 1
ATOM 4374 O O . ARG A 1 550 ? -6.726 30.362 -5.921 1.00 86.25 550 ARG A O 1
ATOM 4381 N N . GLU A 1 551 ? -7.930 32.036 -6.788 1.00 82.25 551 GLU A N 1
ATOM 4382 C CA . GLU A 1 551 ? -8.319 32.580 -5.475 1.00 82.25 551 GLU A CA 1
ATOM 4383 C C . GLU A 1 551 ? -9.154 31.582 -4.655 1.00 82.25 551 GLU A C 1
ATOM 4385 O O . GLU A 1 551 ? -9.015 31.512 -3.436 1.00 82.25 551 GLU A O 1
ATOM 4390 N N . GLU A 1 552 ? -9.976 30.768 -5.318 1.00 83.56 552 GLU A N 1
ATOM 4391 C CA . GLU A 1 552 ? -10.947 29.866 -4.695 1.00 83.56 552 GLU A CA 1
ATOM 4392 C C . GLU A 1 552 ? -10.307 28.640 -4.035 1.00 83.56 552 GLU A C 1
ATOM 4394 O O . GLU A 1 552 ? -10.812 28.142 -3.030 1.00 83.56 552 GLU A O 1
ATOM 4399 N N . VAL A 1 553 ? -9.214 28.133 -4.611 1.00 84.31 553 VAL A N 1
ATOM 4400 C CA . VAL A 1 553 ? -8.506 26.926 -4.137 1.00 84.31 553 VAL A CA 1
ATOM 4401 C C . VAL A 1 553 ? -7.066 27.210 -3.704 1.00 84.31 553 VAL A C 1
ATOM 4403 O O . VAL A 1 553 ? -6.363 26.317 -3.234 1.00 84.31 553 VAL A O 1
ATOM 4406 N N . GLY A 1 554 ? -6.622 28.456 -3.850 1.00 88.12 554 GLY A N 1
ATOM 4407 C CA . GLY A 1 554 ? -5.254 28.875 -3.609 1.00 88.12 554 GLY A CA 1
ATOM 4408 C C . GLY A 1 554 ? -4.262 28.321 -4.633 1.00 88.12 554 GLY A C 1
ATOM 4409 O O . GLY A 1 554 ? -4.595 27.928 -5.755 1.00 88.12 554 GLY A O 1
ATOM 4410 N N . LYS A 1 555 ? -2.997 28.303 -4.211 1.00 90.62 555 LYS A N 1
ATOM 4411 C CA . LYS A 1 555 ? -1.861 27.848 -5.008 1.00 90.62 555 LYS A CA 1
ATOM 4412 C C . LYS A 1 555 ? -1.567 26.376 -4.719 1.00 90.62 555 LYS A C 1
ATOM 4414 O O . LYS A 1 555 ? -0.925 26.055 -3.718 1.00 90.62 555 LYS A O 1
ATOM 4419 N N . LEU A 1 556 ? -2.009 25.489 -5.604 1.00 92.19 556 LEU A N 1
ATOM 4420 C CA . LEU A 1 556 ? -1.851 24.039 -5.471 1.00 92.19 556 LEU A CA 1
ATOM 4421 C C . LEU A 1 556 ? -0.626 23.546 -6.245 1.00 92.19 556 LEU A C 1
ATOM 4423 O O . LEU A 1 556 ? -0.496 23.800 -7.441 1.00 92.19 556 LEU A O 1
ATOM 4427 N N . MET A 1 557 ? 0.264 22.811 -5.578 1.00 90.50 557 MET A N 1
ATOM 4428 C CA . MET A 1 557 ? 1.505 22.273 -6.158 1.00 90.50 557 MET A CA 1
ATOM 4429 C C . MET A 1 557 ? 1.508 20.739 -6.171 1.00 90.50 557 MET A C 1
ATOM 4431 O O . MET A 1 557 ? 0.816 20.102 -5.372 1.00 90.50 557 MET A O 1
ATOM 4435 N N . LEU A 1 558 ? 2.334 20.135 -7.036 1.00 90.25 558 LEU A N 1
ATOM 4436 C CA . LEU A 1 558 ? 2.655 18.706 -6.970 1.00 90.25 558 LEU A CA 1
ATOM 4437 C C . LEU A 1 558 ? 3.730 18.468 -5.908 1.00 90.25 558 LEU A C 1
ATOM 4439 O O . LEU A 1 558 ? 4.927 18.544 -6.192 1.00 90.25 558 LEU A O 1
ATOM 4443 N N . ARG A 1 559 ? 3.285 18.159 -4.690 1.00 89.12 559 ARG A N 1
ATOM 4444 C CA . ARG A 1 559 ? 4.154 17.795 -3.566 1.00 89.12 559 ARG A CA 1
ATOM 4445 C C . ARG A 1 559 ? 4.655 16.352 -3.673 1.00 89.12 559 ARG A C 1
ATOM 4447 O O . ARG A 1 559 ? 4.149 15.544 -4.450 1.00 89.12 559 ARG A O 1
ATOM 4454 N N . ASN A 1 560 ? 5.666 16.028 -2.869 1.00 88.19 560 ASN A N 1
ATOM 4455 C CA . ASN A 1 560 ? 6.310 14.711 -2.858 1.00 88.19 560 ASN A CA 1
ATOM 4456 C C . ASN A 1 560 ? 5.487 13.582 -2.239 1.00 88.19 560 ASN A C 1
ATOM 4458 O O . ASN A 1 560 ? 5.912 12.433 -2.286 1.00 88.19 560 ASN A O 1
ATOM 4462 N N . ASN A 1 561 ? 4.338 13.911 -1.665 1.00 93.25 561 ASN A N 1
ATOM 4463 C CA . ASN A 1 561 ? 3.383 12.954 -1.143 1.00 93.25 561 ASN A CA 1
ATOM 4464 C C . ASN A 1 561 ? 2.274 12.607 -2.142 1.00 93.25 561 ASN A C 1
ATOM 4466 O O . ASN A 1 561 ? 1.356 11.892 -1.775 1.00 93.25 561 ASN A O 1
ATOM 4470 N N . VAL A 1 562 ? 2.333 13.095 -3.387 1.00 94.75 562 VAL A N 1
ATOM 4471 C CA . VAL A 1 562 ? 1.343 12.781 -4.428 1.00 94.75 562 VAL A CA 1
ATOM 4472 C C . VAL A 1 562 ? 1.950 11.834 -5.461 1.00 94.75 562 VAL A C 1
ATOM 4474 O O . VAL A 1 562 ? 2.883 12.205 -6.181 1.00 94.75 562 VAL A O 1
ATOM 4477 N N . TYR A 1 563 ? 1.377 10.636 -5.555 1.00 96.06 563 TYR A N 1
ATOM 4478 C CA . TYR A 1 563 ? 1.750 9.560 -6.467 1.00 96.06 563 TYR A CA 1
ATOM 4479 C C . TYR A 1 563 ? 0.689 9.387 -7.544 1.00 96.06 563 TYR A C 1
ATOM 4481 O O . TYR A 1 563 ? -0.488 9.192 -7.244 1.00 96.06 563 TYR A O 1
ATOM 4489 N N . ILE A 1 564 ? 1.107 9.444 -8.807 1.00 97.06 564 ILE A N 1
ATOM 4490 C CA . ILE A 1 564 ? 0.206 9.307 -9.951 1.00 97.06 564 ILE A CA 1
ATOM 4491 C C . ILE A 1 564 ? 0.516 7.998 -10.663 1.00 97.06 564 ILE A C 1
ATOM 4493 O O . ILE A 1 564 ? 1.659 7.738 -11.040 1.00 97.06 564 ILE A O 1
ATOM 4497 N N . ILE A 1 565 ? -0.502 7.171 -10.853 1.00 97.75 565 ILE A N 1
ATOM 4498 C CA . ILE A 1 565 ? -0.383 5.882 -11.523 1.00 97.75 565 ILE A CA 1
ATOM 4499 C C . ILE A 1 565 ? -1.420 5.832 -12.639 1.00 97.75 565 ILE A C 1
ATOM 4501 O O . ILE A 1 565 ? -2.570 6.186 -12.416 1.00 97.75 565 ILE A O 1
ATOM 4505 N N . GLY A 1 566 ? -1.027 5.420 -13.840 1.00 95.81 566 GLY A N 1
ATOM 4506 C CA . GLY A 1 566 ? -1.943 5.178 -14.955 1.00 95.81 566 GLY A CA 1
ATOM 4507 C C . GLY A 1 566 ? -1.999 3.698 -15.302 1.00 95.81 566 GLY A C 1
ATOM 4508 O O . GLY A 1 566 ? -0.944 3.083 -15.431 1.00 95.81 566 GLY A O 1
ATOM 4509 N N . THR A 1 567 ? -3.184 3.113 -15.471 1.00 94.12 567 THR A N 1
ATOM 4510 C CA . THR A 1 567 ? -3.324 1.762 -16.042 1.00 94.12 567 THR A CA 1
ATOM 4511 C C . THR A 1 567 ? -3.583 1.856 -17.542 1.00 94.12 567 THR A C 1
ATOM 4513 O O . THR A 1 567 ? -4.176 2.813 -18.035 1.00 94.12 567 THR A O 1
ATOM 4516 N N . VAL A 1 568 ? -3.091 0.871 -18.284 1.00 88.88 568 VAL A N 1
ATOM 4517 C CA . VAL A 1 568 ? -3.102 0.845 -19.746 1.00 88.88 568 VAL A CA 1
ATOM 4518 C C . VAL A 1 568 ? -3.476 -0.555 -20.195 1.00 88.88 568 VAL A C 1
ATOM 4520 O O . VAL A 1 568 ? -2.884 -1.539 -19.739 1.00 88.88 568 VAL A O 1
ATOM 4523 N N . ASN A 1 569 ? -4.439 -0.638 -21.107 1.00 81.56 569 ASN A N 1
ATOM 4524 C CA . ASN A 1 569 ? -4.714 -1.865 -21.847 1.00 81.56 569 ASN A CA 1
ATOM 4525 C C . ASN A 1 569 ? -3.980 -1.805 -23.186 1.00 81.56 569 ASN A C 1
ATOM 4527 O O . ASN A 1 569 ? -3.989 -0.772 -23.850 1.00 81.56 569 ASN A O 1
ATOM 4531 N N . MET A 1 570 ? -3.341 -2.905 -23.567 1.00 67.12 570 MET A N 1
ATOM 4532 C CA . MET A 1 570 ? -2.494 -3.000 -24.765 1.00 67.12 570 MET A CA 1
ATOM 4533 C C . MET A 1 570 ? -3.294 -3.314 -26.047 1.00 67.12 570 MET A C 1
ATOM 4535 O O . MET A 1 570 ? -2.722 -3.721 -27.052 1.00 67.12 570 MET A O 1
ATOM 4539 N N . ASP A 1 571 ? -4.618 -3.149 -26.017 1.00 64.56 571 ASP A N 1
ATOM 4540 C CA . ASP A 1 571 ? -5.512 -3.520 -27.117 1.00 64.56 571 ASP A CA 1
ATOM 4541 C C . ASP A 1 571 ? -5.497 -2.463 -28.247 1.00 64.56 571 ASP A C 1
ATOM 4543 O O . ASP A 1 571 ? -5.286 -1.269 -28.002 1.00 64.56 571 ASP A O 1
ATOM 4547 N N . GLU A 1 572 ? -5.784 -2.888 -29.490 1.00 53.56 572 GLU A N 1
ATOM 4548 C CA . GLU A 1 572 ? -5.735 -2.068 -30.726 1.00 53.56 572 GLU A CA 1
ATOM 4549 C C . GLU A 1 572 ? -6.602 -0.790 -30.693 1.00 53.56 572 GLU A C 1
ATOM 4551 O O . GLU A 1 572 ? -6.435 0.110 -31.516 1.00 53.56 572 GLU A O 1
ATOM 4556 N N . THR A 1 573 ? -7.537 -0.680 -29.749 1.00 55.66 573 THR A N 1
ATOM 4557 C CA . THR A 1 573 ? -8.508 0.420 -29.639 1.00 55.66 573 THR A CA 1
ATOM 4558 C C . THR A 1 573 ? -8.004 1.629 -28.845 1.00 55.66 573 THR A C 1
ATOM 4560 O O . THR A 1 573 ? -8.812 2.453 -28.416 1.00 55.66 573 THR A O 1
ATOM 4563 N N . THR A 1 574 ? -6.696 1.747 -28.611 1.00 69.81 574 THR A N 1
ATOM 4564 C CA . THR A 1 574 ? -6.119 2.752 -27.705 1.00 69.81 574 THR A CA 1
ATOM 4565 C C . THR A 1 574 ? -5.047 3.625 -28.363 1.00 69.81 574 THR A C 1
ATOM 4567 O O . THR A 1 574 ? -4.490 3.285 -29.408 1.00 69.81 574 THR A O 1
ATOM 4570 N N . TYR A 1 575 ? -4.770 4.801 -27.786 1.00 78.00 575 TYR A N 1
ATOM 4571 C CA . TYR A 1 575 ? -3.765 5.716 -28.335 1.00 78.00 575 TYR A CA 1
ATOM 4572 C C . TYR A 1 575 ? -2.349 5.339 -27.871 1.00 78.00 575 TYR A C 1
ATOM 4574 O O . TYR A 1 575 ? -2.132 5.174 -26.669 1.00 78.00 575 TYR A O 1
ATOM 4582 N N . PRO A 1 576 ? -1.353 5.273 -28.779 1.00 77.62 576 PRO A N 1
ATOM 4583 C CA . PRO A 1 576 ? 0.028 5.025 -28.388 1.00 77.62 576 PRO A CA 1
ATOM 4584 C C . PRO A 1 576 ? 0.592 6.202 -27.584 1.00 77.62 576 PRO A C 1
ATOM 4586 O O . PRO A 1 576 ? 0.273 7.368 -27.838 1.00 77.62 576 PRO A O 1
ATOM 4589 N N . PHE A 1 577 ? 1.485 5.905 -26.641 1.00 82.44 577 PHE A N 1
ATOM 4590 C CA . PHE A 1 577 ? 2.170 6.934 -25.866 1.00 82.44 577 PHE A CA 1
ATOM 4591 C C . PHE A 1 577 ? 3.235 7.649 -26.686 1.00 82.44 577 PHE A C 1
ATOM 4593 O O . PHE A 1 577 ? 4.057 7.024 -27.356 1.00 82.44 577 PHE A O 1
ATOM 4600 N N . SER A 1 578 ? 3.291 8.975 -26.562 1.00 82.50 578 SER A N 1
ATOM 4601 C CA . SER A 1 578 ? 4.412 9.722 -27.113 1.00 82.50 578 SER A CA 1
ATOM 4602 C C . SER A 1 578 ? 5.663 9.587 -26.240 1.00 82.50 578 SER A C 1
ATOM 4604 O O . SER A 1 578 ? 5.563 9.416 -25.018 1.00 82.50 578 SER A O 1
ATOM 4606 N N . PRO A 1 579 ? 6.866 9.763 -26.823 1.00 78.81 579 PRO A N 1
ATOM 4607 C CA . PRO A 1 579 ? 8.117 9.784 -26.066 1.00 78.81 579 PRO A CA 1
ATOM 4608 C C . PRO A 1 579 ? 8.103 10.780 -24.900 1.00 78.81 579 PRO A C 1
ATOM 4610 O O . PRO A 1 579 ? 8.717 10.532 -23.868 1.00 78.81 579 PRO A O 1
ATOM 4613 N N . LYS A 1 580 ? 7.342 11.880 -25.017 1.00 82.06 580 LYS A N 1
ATOM 4614 C CA . LYS A 1 580 ? 7.184 12.869 -23.941 1.00 82.06 580 LYS A CA 1
ATOM 4615 C C . LYS A 1 580 ? 6.563 12.262 -22.680 1.00 82.06 580 LYS A C 1
ATOM 4617 O O . LYS A 1 580 ? 6.974 12.630 -21.579 1.00 82.06 580 LYS A O 1
ATOM 4622 N N . VAL A 1 581 ? 5.595 11.360 -22.827 1.00 87.00 581 VAL A N 1
ATOM 4623 C CA . VAL A 1 581 ? 4.951 10.684 -21.694 1.00 87.00 581 VAL A CA 1
ATOM 4624 C C . VAL A 1 581 ? 5.881 9.608 -21.131 1.00 87.00 581 VAL A C 1
ATOM 4626 O O . VAL A 1 581 ? 6.163 9.610 -19.933 1.00 87.00 581 VAL A O 1
ATOM 4629 N N . LEU A 1 582 ? 6.444 8.759 -21.996 1.00 84.50 582 LEU A N 1
ATOM 4630 C CA . LEU A 1 582 ? 7.330 7.655 -21.597 1.00 84.50 582 LEU A CA 1
ATOM 4631 C C . LEU A 1 582 ? 8.630 8.134 -20.930 1.00 84.50 582 LEU A C 1
ATOM 4633 O O . LEU A 1 582 ? 9.131 7.514 -19.992 1.00 84.50 582 LEU A O 1
ATOM 4637 N N . ASP A 1 583 ? 9.160 9.289 -21.333 1.00 82.56 583 ASP A N 1
ATOM 4638 C CA . ASP A 1 583 ? 10.293 9.928 -20.655 1.00 82.56 583 ASP A CA 1
ATOM 4639 C C . ASP A 1 583 ? 9.968 10.303 -19.206 1.00 82.56 583 ASP A C 1
ATOM 4641 O O . ASP A 1 583 ? 10.863 10.357 -18.361 1.00 82.56 583 ASP A O 1
ATOM 4645 N N . ARG A 1 584 ? 8.696 10.559 -18.890 1.00 86.12 584 ARG A N 1
ATOM 4646 C CA . ARG A 1 584 ? 8.265 11.057 -17.582 1.00 86.12 584 ARG A CA 1
ATOM 4647 C C . ARG A 1 584 ? 7.749 9.962 -16.642 1.00 86.12 584 ARG A C 1
ATOM 4649 O O . ARG A 1 584 ? 7.713 10.243 -15.450 1.00 86.12 584 ARG A O 1
ATOM 4656 N N . ALA A 1 585 ? 7.458 8.751 -17.125 1.00 89.31 585 ALA A N 1
ATOM 4657 C CA . ALA A 1 585 ? 6.910 7.653 -16.315 1.00 89.31 585 ALA A CA 1
ATOM 4658 C C . ALA A 1 585 ? 7.780 6.389 -16.306 1.00 89.31 585 ALA A C 1
ATOM 4660 O O . ALA A 1 585 ? 8.353 6.029 -17.333 1.00 89.31 585 ALA A O 1
ATOM 4661 N N . ASN A 1 586 ? 7.854 5.678 -15.182 1.00 90.81 586 ASN A N 1
ATOM 4662 C CA . ASN A 1 586 ? 8.308 4.280 -15.195 1.00 90.81 586 ASN A CA 1
ATOM 4663 C C . ASN A 1 586 ? 7.186 3.394 -15.735 1.00 90.81 586 ASN A C 1
ATOM 4665 O O . ASN A 1 586 ? 6.054 3.558 -15.286 1.00 90.81 586 ASN A O 1
ATOM 4669 N N . THR A 1 587 ? 7.476 2.477 -16.665 1.00 91.81 587 THR A N 1
ATOM 4670 C CA . THR A 1 587 ? 6.431 1.602 -17.219 1.00 91.81 587 THR A CA 1
ATOM 4671 C C . THR A 1 587 ? 6.619 0.145 -16.832 1.00 91.81 587 THR A C 1
ATOM 4673 O O . THR A 1 587 ? 7.508 -0.527 -17.342 1.00 91.81 587 THR A O 1
ATOM 4676 N N . ILE A 1 588 ? 5.743 -0.361 -15.974 1.00 92.94 588 ILE A N 1
ATOM 4677 C CA . ILE A 1 588 ? 5.767 -1.752 -15.525 1.00 92.94 588 ILE A CA 1
ATOM 4678 C C . ILE A 1 588 ? 4.763 -2.552 -16.360 1.00 92.94 588 ILE A C 1
ATOM 4680 O O . ILE A 1 588 ? 3.630 -2.115 -16.575 1.00 92.94 588 ILE A O 1
ATOM 4684 N N . GLU A 1 589 ? 5.182 -3.719 -16.838 1.00 88.56 589 GLU A N 1
ATOM 4685 C CA . GLU A 1 589 ? 4.348 -4.648 -17.601 1.00 88.56 589 GLU A CA 1
ATOM 4686 C C . GLU A 1 589 ? 3.929 -5.826 -16.704 1.00 88.56 589 GLU A C 1
ATOM 4688 O O . GLU A 1 589 ? 4.775 -6.485 -16.101 1.00 88.56 589 GLU A O 1
ATOM 4693 N N . TYR A 1 590 ? 2.621 -6.070 -16.589 1.00 84.81 590 TYR A N 1
ATOM 4694 C CA . TYR A 1 590 ? 2.024 -7.172 -15.828 1.00 84.81 590 TYR A CA 1
ATOM 4695 C C . TYR A 1 590 ? 1.370 -8.175 -16.782 1.00 84.81 590 TYR A C 1
ATOM 4697 O O . TYR A 1 590 ? 0.177 -8.063 -17.086 1.00 84.81 590 TYR A O 1
ATOM 4705 N N . ASN A 1 591 ? 2.158 -9.156 -17.231 1.00 73.31 591 ASN A N 1
ATOM 4706 C CA . ASN A 1 591 ? 1.708 -10.216 -18.143 1.00 73.31 591 ASN A CA 1
ATOM 4707 C C . ASN A 1 591 ? 1.638 -11.606 -17.494 1.00 73.31 591 ASN A C 1
ATOM 4709 O O . ASN A 1 591 ? 0.976 -12.494 -18.024 1.00 73.31 591 ASN A O 1
ATOM 4713 N N . GLU A 1 592 ? 2.296 -11.811 -16.351 1.00 69.88 592 GLU A N 1
ATOM 4714 C CA . GLU A 1 592 ? 2.305 -13.102 -15.663 1.00 69.88 592 GLU A CA 1
ATOM 4715 C C . GLU A 1 592 ? 0.966 -13.352 -14.954 1.00 69.88 592 GLU A C 1
ATOM 4717 O O . GLU A 1 592 ? 0.621 -12.675 -13.985 1.00 69.88 592 GLU A O 1
ATOM 4722 N N . VAL A 1 593 ? 0.211 -14.350 -15.424 1.00 68.94 593 VAL A N 1
ATOM 4723 C CA . VAL A 1 593 ? -1.038 -14.804 -14.796 1.00 68.94 593 VAL A CA 1
ATOM 4724 C C . VAL A 1 593 ? -0.856 -16.235 -14.308 1.00 68.94 593 VAL A C 1
ATOM 4726 O O . VAL A 1 593 ? -0.702 -17.157 -15.106 1.00 68.94 593 VAL A O 1
ATOM 4729 N N . GLN A 1 594 ? -0.913 -16.438 -12.991 1.00 68.75 594 GLN A N 1
ATOM 4730 C CA . GLN A 1 594 ? -0.887 -17.772 -12.390 1.00 68.75 594 GLN A CA 1
ATOM 4731 C C . GLN A 1 594 ? -2.291 -18.191 -11.955 1.00 68.75 594 GLN A C 1
ATOM 4733 O O . GLN A 1 594 ? -2.780 -17.773 -10.909 1.00 68.75 594 GLN A O 1
ATOM 4738 N N . LEU A 1 595 ? -2.934 -19.039 -12.760 1.00 72.00 595 LEU A N 1
ATOM 4739 C CA . LEU A 1 595 ? -4.286 -19.543 -12.482 1.00 72.00 595 LEU A CA 1
ATOM 4740 C C . LEU A 1 595 ? -4.308 -20.696 -11.467 1.00 72.00 595 LEU A C 1
ATOM 4742 O O . LEU A 1 595 ? -5.334 -20.947 -10.846 1.00 72.00 595 LEU A O 1
ATOM 4746 N N . GLU A 1 596 ? -3.186 -21.397 -11.295 1.00 69.38 596 GLU A N 1
ATOM 4747 C CA . GLU A 1 596 ? -3.098 -22.624 -10.487 1.00 69.38 596 GLU A CA 1
ATOM 4748 C C . GLU A 1 596 ? -2.715 -22.370 -9.020 1.00 69.38 596 GLU A C 1
ATOM 4750 O O . GLU A 1 596 ? -2.524 -23.311 -8.247 1.00 69.38 596 GLU A O 1
ATOM 4755 N N . ASN A 1 597 ? -2.598 -21.107 -8.601 1.00 66.19 597 ASN A N 1
ATOM 4756 C CA . ASN A 1 597 ? -2.109 -20.779 -7.268 1.00 66.19 597 ASN A CA 1
ATOM 4757 C C . ASN A 1 597 ? -3.213 -20.821 -6.194 1.00 66.19 597 ASN A C 1
ATOM 4759 O O . ASN A 1 597 ? -3.633 -19.796 -5.657 1.00 66.19 597 ASN A O 1
ATOM 4763 N N . PHE A 1 598 ? -3.660 -22.031 -5.850 1.00 65.31 598 PHE A N 1
ATOM 4764 C CA . PHE A 1 598 ? -4.643 -22.259 -4.783 1.00 65.31 598 PHE A CA 1
ATOM 4765 C C . PHE A 1 598 ? -4.072 -22.090 -3.368 1.00 65.31 598 PHE A C 1
ATOM 4767 O O . PHE A 1 598 ? -4.838 -21.908 -2.423 1.00 65.31 598 PHE A O 1
ATOM 4774 N N . SER A 1 599 ? -2.741 -22.090 -3.217 1.00 60.09 599 SER A N 1
ATOM 4775 C CA . SER A 1 599 ? -2.068 -22.004 -1.910 1.00 60.09 599 SER A CA 1
ATOM 4776 C C . SER A 1 599 ? -2.380 -20.713 -1.136 1.00 60.09 599 SER A C 1
ATOM 4778 O O . SER A 1 599 ? -2.291 -20.681 0.091 1.00 60.09 599 SER A O 1
ATOM 4780 N N . ILE A 1 600 ? -2.828 -19.668 -1.842 1.00 60.12 600 ILE A N 1
ATOM 4781 C CA . ILE A 1 600 ? -3.271 -18.384 -1.281 1.00 60.12 600 ILE A CA 1
ATOM 4782 C C . ILE A 1 600 ? -4.504 -18.557 -0.372 1.00 60.12 600 ILE A C 1
ATOM 4784 O O . ILE A 1 600 ? -4.686 -17.801 0.579 1.00 60.12 600 ILE A O 1
ATOM 4788 N N . TYR A 1 601 ? -5.333 -19.577 -0.622 1.00 59.19 601 TYR A N 1
ATOM 4789 C CA . TYR A 1 601 ? -6.551 -19.849 0.149 1.00 59.19 601 TYR A CA 1
ATOM 4790 C C . TYR A 1 601 ? -6.336 -20.813 1.326 1.00 59.19 601 TYR A C 1
ATOM 4792 O O . TYR A 1 601 ? -7.241 -20.989 2.138 1.00 59.19 601 TYR A O 1
ATOM 4800 N N . GLU A 1 602 ? -5.161 -21.441 1.435 1.00 53.66 602 GLU A N 1
ATOM 4801 C CA . GLU A 1 602 ? -4.887 -22.485 2.434 1.00 53.66 602 GLU A CA 1
ATOM 4802 C C . GLU A 1 602 ? -4.284 -21.931 3.741 1.00 53.66 602 GLU A C 1
ATOM 4804 O O . GLU A 1 602 ? -4.357 -22.596 4.771 1.00 53.66 602 GLU A O 1
ATOM 4809 N N . ASN A 1 603 ? -3.743 -20.704 3.733 1.00 47.62 603 ASN A N 1
ATOM 4810 C CA . ASN A 1 603 ? -3.118 -20.044 4.890 1.00 47.62 603 ASN A CA 1
ATOM 4811 C C . ASN A 1 603 ? -3.512 -18.556 4.978 1.00 47.62 603 ASN A C 1
ATOM 4813 O O . ASN A 1 603 ? -2.679 -17.673 4.775 1.00 47.62 603 ASN A O 1
ATOM 4817 N N . ILE A 1 604 ? -4.784 -18.270 5.269 1.00 47.97 604 ILE A N 1
ATOM 4818 C CA . ILE A 1 604 ? -5.268 -16.890 5.431 1.00 47.97 604 ILE A CA 1
ATOM 4819 C C . ILE A 1 604 ? -4.871 -16.389 6.825 1.00 47.97 604 ILE A C 1
ATOM 4821 O O . ILE A 1 604 ? -5.491 -16.736 7.831 1.00 47.97 604 ILE A O 1
ATOM 4825 N N . LEU A 1 605 ? -3.821 -15.575 6.889 1.00 49.41 605 LEU A N 1
ATOM 4826 C CA . LEU A 1 605 ? -3.469 -14.792 8.067 1.00 49.41 605 LEU A CA 1
ATOM 4827 C C . LEU A 1 605 ? -4.218 -13.456 7.997 1.00 49.41 605 LEU A C 1
ATOM 4829 O O . LEU A 1 605 ? -4.195 -12.776 6.974 1.00 49.41 605 LEU A O 1
ATOM 4833 N N . GLU A 1 606 ? -4.833 -13.019 9.095 1.00 51.84 606 GLU A N 1
ATOM 4834 C CA . GLU A 1 606 ? -5.304 -11.634 9.175 1.00 51.84 606 GLU A CA 1
ATOM 4835 C C . GLU A 1 606 ? -4.080 -10.701 9.216 1.00 51.84 606 GLU A C 1
ATOM 4837 O O . GLU A 1 606 ? -3.376 -10.610 10.226 1.00 51.84 606 GLU A O 1
ATOM 4842 N N . VAL A 1 607 ? -3.785 -10.064 8.078 1.00 67.75 607 VAL A N 1
ATOM 4843 C CA . VAL A 1 607 ? -2.827 -8.959 7.950 1.00 67.75 607 VAL A CA 1
ATOM 4844 C C . VAL A 1 607 ? -3.642 -7.686 7.781 1.00 67.75 607 VAL A C 1
ATOM 4846 O O . VAL A 1 607 ? -4.337 -7.507 6.781 1.00 67.75 607 VAL A O 1
ATOM 4849 N N . THR A 1 608 ? -3.591 -6.814 8.781 1.00 74.06 608 THR A N 1
ATOM 4850 C CA . THR A 1 608 ? -4.286 -5.525 8.757 1.00 74.06 608 THR A CA 1
ATOM 4851 C C . THR A 1 608 ? -3.483 -4.497 7.968 1.00 74.06 608 THR A C 1
ATOM 4853 O O . THR A 1 608 ? -2.266 -4.616 7.821 1.00 74.06 608 THR A O 1
ATOM 4856 N N . SER A 1 609 ? -4.159 -3.472 7.451 1.00 84.38 609 SER A N 1
ATOM 4857 C CA . SER A 1 609 ? -3.480 -2.297 6.910 1.00 84.38 609 SER A CA 1
ATOM 4858 C C . SER A 1 609 ? -2.751 -1.568 8.036 1.00 84.38 609 SER A C 1
ATOM 4860 O O . SER A 1 609 ? -3.137 -1.661 9.204 1.00 84.38 609 SER A O 1
ATOM 4862 N N . VAL A 1 610 ? -1.691 -0.849 7.691 1.00 85.81 610 VAL A N 1
ATOM 4863 C CA . VAL A 1 610 ? -0.925 -0.027 8.635 1.00 85.81 610 VAL A CA 1
ATOM 4864 C C . VAL A 1 610 ? -0.743 1.331 8.005 1.00 85.81 610 VAL A C 1
ATOM 4866 O O . VAL A 1 610 ? -0.493 1.383 6.815 1.00 85.81 610 VAL A O 1
ATOM 4869 N N . THR A 1 611 ? -0.818 2.422 8.748 1.00 88.31 611 THR A N 1
ATOM 4870 C CA . THR A 1 611 ? -0.557 3.731 8.142 1.00 88.31 611 THR A CA 1
ATOM 4871 C C . THR A 1 611 ? 0.903 4.098 8.307 1.00 88.31 611 THR A C 1
ATOM 4873 O O . THR A 1 611 ? 1.456 3.998 9.405 1.00 88.31 611 THR A O 1
ATOM 4876 N N . ILE A 1 612 ? 1.532 4.522 7.215 1.00 90.25 612 ILE A N 1
ATOM 4877 C CA . ILE A 1 612 ? 2.940 4.923 7.195 1.00 90.25 612 ILE A CA 1
ATOM 4878 C C . ILE A 1 612 ? 3.082 6.414 6.926 1.00 90.25 612 ILE A C 1
ATOM 4880 O O . ILE A 1 612 ? 2.206 7.058 6.347 1.00 90.25 612 ILE A O 1
ATOM 4884 N N . ALA A 1 613 ? 4.237 6.942 7.305 1.00 92.25 613 ALA A N 1
ATOM 4885 C CA . ALA A 1 613 ? 4.635 8.284 6.932 1.00 92.25 613 ALA A CA 1
ATOM 4886 C C . ALA A 1 613 ? 5.126 8.316 5.477 1.00 92.25 613 ALA A C 1
ATOM 4888 O O . ALA A 1 613 ? 5.765 7.371 4.996 1.00 92.25 613 ALA A O 1
ATOM 4889 N N . ASN A 1 614 ? 4.884 9.423 4.775 1.00 93.38 614 ASN A N 1
ATOM 4890 C CA . ASN A 1 614 ? 5.323 9.596 3.396 1.00 93.38 614 ASN A CA 1
ATOM 4891 C C . ASN A 1 614 ? 6.851 9.523 3.259 1.00 93.38 614 ASN A C 1
ATOM 4893 O O . ASN A 1 614 ? 7.339 9.124 2.205 1.00 93.38 614 ASN A O 1
ATOM 4897 N N . GLU A 1 615 ? 7.632 9.830 4.303 1.00 90.06 615 GLU A N 1
ATOM 4898 C CA . GLU A 1 615 ? 9.096 9.688 4.248 1.00 90.06 615 GLU A CA 1
ATOM 4899 C C . GLU A 1 615 ? 9.574 8.258 3.940 1.00 90.06 615 GLU A C 1
ATOM 4901 O O . GLU A 1 615 ? 10.672 8.086 3.409 1.00 90.06 615 GLU A O 1
ATOM 4906 N N . GLN A 1 616 ? 8.766 7.231 4.225 1.00 90.75 616 GLN A N 1
ATOM 4907 C CA . GLN A 1 616 ? 9.102 5.833 3.925 1.00 90.75 616 GLN A CA 1
ATOM 4908 C C . GLN A 1 616 ? 8.919 5.476 2.437 1.00 90.75 616 GLN A C 1
ATOM 4910 O O . GLN A 1 616 ? 9.467 4.474 1.969 1.00 90.75 616 GLN A O 1
ATOM 4915 N N . LEU A 1 617 ? 8.18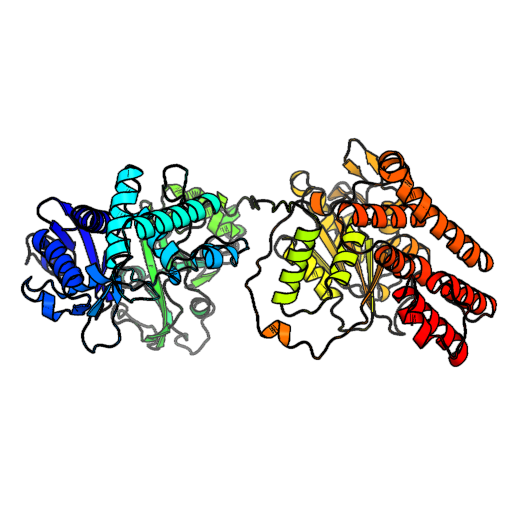2 6.300 1.684 1.00 91.69 617 LEU A N 1
ATOM 4916 C CA . LEU A 1 617 ? 7.976 6.167 0.237 1.00 91.69 617 LEU A CA 1
ATOM 4917 C C . LEU A 1 617 ? 8.692 7.247 -0.576 1.00 91.69 617 LEU A C 1
ATOM 4919 O O . LEU A 1 617 ? 9.002 7.032 -1.746 1.00 91.69 617 LEU A O 1
ATOM 4923 N N . ALA A 1 618 ? 8.913 8.426 -0.001 1.00 89.94 618 ALA A N 1
ATOM 4924 C CA . ALA A 1 618 ? 9.459 9.565 -0.715 1.00 89.94 618 ALA A CA 1
ATOM 4925 C C . ALA A 1 618 ? 10.921 9.334 -1.119 1.00 89.94 618 ALA A C 1
ATOM 4927 O O . ALA A 1 618 ? 11.774 8.950 -0.314 1.00 89.94 618 ALA A O 1
ATOM 4928 N N . GLY A 1 619 ? 11.225 9.642 -2.379 1.00 86.25 619 GLY A N 1
ATOM 4929 C CA . GLY A 1 619 ? 12.599 9.751 -2.852 1.00 86.25 619 GLY A CA 1
ATOM 4930 C C . GLY A 1 619 ? 13.356 10.878 -2.142 1.00 86.25 619 GLY A C 1
ATOM 4931 O O . GLY A 1 619 ? 12.794 11.916 -1.783 1.00 86.25 619 GLY A O 1
ATOM 4932 N N . LYS A 1 620 ? 14.659 10.670 -1.952 1.00 85.31 620 LYS A N 1
ATOM 4933 C CA . LYS A 1 620 ? 15.612 11.632 -1.368 1.00 85.31 620 LYS A CA 1
ATOM 4934 C C . LYS A 1 620 ? 16.349 12.492 -2.402 1.00 85.31 620 LYS A C 1
ATOM 4936 O O . LYS A 1 620 ? 16.873 13.542 -2.036 1.00 85.31 620 LYS A O 1
ATOM 4941 N N . PHE A 1 621 ? 16.427 12.040 -3.654 1.00 86.12 621 PHE A N 1
ATOM 4942 C CA . PHE A 1 621 ? 17.258 12.653 -4.692 1.00 86.12 621 PHE A CA 1
ATOM 4943 C C . PHE A 1 621 ? 16.389 13.255 -5.801 1.00 86.12 621 PHE A C 1
ATOM 4945 O O . PHE A 1 621 ? 15.400 12.647 -6.207 1.00 86.12 621 PHE A O 1
ATOM 4952 N N . ILE A 1 622 ? 16.764 14.439 -6.298 1.00 79.94 622 ILE A N 1
ATOM 4953 C CA . ILE A 1 622 ? 16.139 15.059 -7.484 1.00 79.94 622 ILE A CA 1
ATOM 4954 C C . ILE A 1 622 ? 17.104 15.022 -8.656 1.00 79.94 622 ILE A C 1
ATOM 4956 O O . ILE A 1 622 ? 16.727 14.685 -9.777 1.00 79.94 622 ILE A O 1
ATOM 4960 N N . THR A 1 623 ? 18.353 15.395 -8.398 1.00 85.12 623 THR A N 1
ATOM 4961 C CA . THR A 1 623 ? 19.405 15.471 -9.402 1.00 85.12 623 THR A CA 1
ATOM 4962 C C . THR A 1 623 ? 20.536 14.532 -9.034 1.00 85.12 623 THR A C 1
ATOM 4964 O O . THR A 1 623 ? 20.797 14.279 -7.857 1.00 85.12 623 THR A O 1
ATOM 4967 N N . LEU A 1 624 ? 21.249 14.012 -10.034 1.00 86.38 624 LEU A N 1
ATOM 4968 C CA . LEU A 1 624 ? 22.362 13.102 -9.759 1.00 86.38 624 LEU A CA 1
ATOM 4969 C C . LEU A 1 624 ? 23.435 13.739 -8.869 1.00 86.38 624 LEU A C 1
ATOM 4971 O O . LEU A 1 624 ? 24.110 13.033 -8.129 1.00 86.38 624 LEU A O 1
ATOM 4975 N N . LYS A 1 625 ? 23.565 15.072 -8.903 1.00 86.56 625 LYS A N 1
ATOM 4976 C CA . LYS A 1 625 ? 24.478 15.830 -8.041 1.00 86.56 625 LYS A CA 1
ATOM 4977 C C . LYS A 1 625 ? 24.201 15.589 -6.554 1.00 86.56 625 LYS A C 1
ATOM 4979 O O . LYS A 1 625 ? 25.156 15.534 -5.787 1.00 86.56 625 LYS A O 1
ATOM 4984 N N . ASP A 1 626 ? 22.935 15.413 -6.178 1.00 83.38 626 ASP A N 1
ATOM 4985 C CA . ASP A 1 626 ? 22.513 15.195 -4.790 1.00 83.38 626 ASP A CA 1
ATOM 4986 C C . ASP A 1 626 ? 22.968 13.827 -4.263 1.00 83.38 626 ASP A C 1
ATOM 4988 O O . ASP A 1 626 ? 23.230 13.678 -3.076 1.00 83.38 626 ASP A O 1
ATOM 4992 N N . ALA A 1 627 ? 23.090 12.836 -5.152 1.00 88.50 627 ALA A N 1
ATOM 4993 C CA . ALA A 1 627 ? 23.506 11.477 -4.813 1.00 88.50 627 ALA A CA 1
ATOM 4994 C C . ALA A 1 627 ? 24.997 11.205 -5.079 1.00 88.50 627 ALA A C 1
ATOM 4996 O O . ALA A 1 627 ? 25.549 10.224 -4.581 1.00 88.50 627 ALA A O 1
ATOM 4997 N N . PHE A 1 628 ? 25.653 12.042 -5.893 1.00 89.56 628 PHE A N 1
ATOM 4998 C CA . PHE A 1 628 ? 26.957 11.723 -6.472 1.00 89.56 628 PHE A CA 1
ATOM 4999 C C . PHE A 1 628 ? 28.045 11.501 -5.424 1.00 89.56 628 PHE A C 1
ATOM 5001 O O . PHE A 1 628 ? 28.808 10.552 -5.546 1.00 89.56 628 PHE A O 1
ATOM 5008 N N . SER A 1 629 ? 28.116 12.348 -4.395 1.00 88.19 629 SER A N 1
ATOM 5009 C CA . SER A 1 629 ? 29.159 12.248 -3.367 1.00 88.19 629 SER A CA 1
ATOM 5010 C C . SER A 1 629 ? 29.039 10.997 -2.499 1.00 88.19 629 SER A C 1
ATOM 5012 O O . SER A 1 629 ? 30.053 10.487 -2.036 1.00 88.19 629 SER A O 1
ATOM 5014 N N . GLU A 1 630 ? 27.818 10.515 -2.267 1.00 91.06 630 GLU A N 1
ATOM 5015 C CA . GLU A 1 630 ? 27.554 9.359 -1.401 1.00 91.06 630 GLU A CA 1
ATOM 5016 C C . GLU A 1 630 ? 27.595 8.033 -2.175 1.00 91.06 630 GLU A C 1
ATOM 5018 O O . GLU A 1 630 ? 27.926 6.997 -1.605 1.00 91.06 630 GLU A O 1
ATOM 5023 N N . HIS A 1 631 ? 27.309 8.067 -3.481 1.00 94.38 631 HIS A N 1
ATOM 5024 C CA . HIS A 1 631 ? 27.122 6.876 -4.315 1.00 94.38 631 HIS A CA 1
ATOM 5025 C C . HIS A 1 631 ? 27.981 6.875 -5.590 1.00 94.38 631 HIS A C 1
ATOM 5027 O O . HIS A 1 631 ? 27.612 6.261 -6.593 1.00 94.38 631 HIS A O 1
ATOM 5033 N N . GLU A 1 632 ? 29.130 7.559 -5.578 1.00 94.81 632 GLU A N 1
ATOM 5034 C CA . GLU A 1 632 ? 29.960 7.791 -6.770 1.00 94.81 632 GLU A CA 1
ATOM 5035 C C . GLU A 1 632 ? 30.293 6.503 -7.534 1.00 94.81 632 GLU A C 1
ATOM 5037 O O . GLU A 1 632 ? 30.122 6.446 -8.753 1.00 94.81 632 GLU A O 1
ATOM 5042 N N . GLN A 1 633 ? 30.763 5.470 -6.828 1.00 95.38 633 GLN A N 1
ATOM 5043 C CA . GLN A 1 633 ? 31.178 4.216 -7.453 1.00 95.38 633 GLN A CA 1
ATOM 5044 C C . GLN A 1 633 ? 30.013 3.554 -8.200 1.00 95.38 633 GLN A C 1
ATOM 5046 O O . GLN A 1 633 ? 30.132 3.280 -9.396 1.00 95.38 633 GLN A O 1
ATOM 5051 N N . LEU A 1 634 ? 28.875 3.362 -7.523 1.00 95.12 634 LEU A N 1
ATOM 5052 C CA . LEU A 1 634 ? 27.684 2.770 -8.128 1.00 95.12 634 LEU A CA 1
ATOM 5053 C C . LEU A 1 634 ? 27.221 3.596 -9.333 1.00 95.12 634 LEU A C 1
ATOM 5055 O O . LEU A 1 634 ? 26.985 3.046 -10.407 1.00 95.12 634 LEU A O 1
ATOM 5059 N N . ILE A 1 635 ? 27.144 4.922 -9.187 1.00 96.12 635 ILE A N 1
ATOM 5060 C CA . ILE A 1 635 ? 26.713 5.820 -10.263 1.00 96.12 635 ILE A CA 1
ATOM 5061 C C . ILE A 1 635 ? 27.613 5.679 -11.490 1.00 96.12 635 ILE A C 1
ATOM 5063 O O . ILE A 1 635 ? 27.098 5.613 -12.608 1.00 96.12 635 ILE A O 1
ATOM 5067 N N . ARG A 1 636 ? 28.938 5.627 -11.314 1.00 96.06 636 ARG A N 1
ATOM 5068 C CA . ARG A 1 636 ? 29.884 5.460 -12.428 1.00 96.06 636 ARG A CA 1
ATOM 5069 C C . ARG A 1 636 ? 29.677 4.128 -13.137 1.00 96.06 636 ARG A C 1
ATOM 5071 O O . ARG A 1 636 ? 29.507 4.117 -14.351 1.00 96.06 636 ARG A O 1
ATOM 5078 N N . GLU A 1 637 ? 29.590 3.036 -12.389 1.00 95.44 637 GLU A N 1
ATOM 5079 C CA . GLU A 1 637 ? 29.421 1.699 -12.962 1.00 95.44 637 GLU A CA 1
ATOM 5080 C C . GLU A 1 637 ? 28.079 1.538 -13.706 1.00 95.44 637 GLU A C 1
ATOM 5082 O O . GLU A 1 637 ? 28.035 0.960 -14.793 1.00 95.44 637 GLU A O 1
ATOM 5087 N N . ILE A 1 638 ? 26.982 2.076 -13.158 1.00 96.69 638 ILE A N 1
ATOM 5088 C CA . ILE A 1 638 ? 25.668 2.086 -13.825 1.00 96.69 638 ILE A CA 1
ATOM 5089 C C . ILE A 1 638 ? 25.688 3.000 -15.055 1.00 96.69 638 ILE A C 1
ATOM 5091 O O . ILE A 1 638 ? 25.166 2.639 -16.113 1.00 96.69 638 ILE A O 1
ATOM 5095 N N . THR A 1 639 ? 26.341 4.161 -14.959 1.00 96.06 639 THR A N 1
ATOM 5096 C CA . THR A 1 639 ? 26.495 5.082 -16.092 1.00 96.06 639 THR A CA 1
ATOM 5097 C C . THR A 1 639 ? 27.280 4.436 -17.231 1.00 96.06 639 THR A C 1
ATOM 5099 O O . THR A 1 639 ? 26.904 4.622 -18.385 1.00 96.06 639 THR A O 1
ATOM 5102 N N . ASP A 1 640 ? 28.297 3.622 -16.951 1.00 96.75 640 ASP A N 1
ATOM 5103 C CA . ASP A 1 640 ? 29.047 2.904 -17.989 1.00 96.75 640 ASP A CA 1
ATOM 5104 C C . ASP A 1 640 ? 28.164 1.918 -18.770 1.00 96.75 640 ASP A C 1
ATOM 5106 O O . ASP A 1 640 ? 28.307 1.759 -19.987 1.00 96.75 640 ASP A O 1
ATOM 5110 N N . TRP A 1 641 ? 27.207 1.259 -18.108 1.00 96.00 641 TRP A N 1
ATOM 5111 C CA . TRP A 1 641 ? 26.226 0.409 -18.794 1.00 96.00 641 TRP A CA 1
ATOM 5112 C C . TRP A 1 641 ? 25.279 1.243 -19.655 1.00 96.00 641 TRP A C 1
ATOM 5114 O O . TRP A 1 641 ? 25.059 0.911 -20.820 1.00 96.00 641 TRP A O 1
ATOM 5124 N N . LEU A 1 642 ? 24.791 2.361 -19.119 1.00 96.88 642 LEU A N 1
ATOM 5125 C CA . LEU A 1 642 ? 23.918 3.284 -19.840 1.00 96.88 642 LEU A CA 1
ATOM 5126 C C . LEU A 1 642 ? 24.604 3.918 -21.053 1.00 96.88 642 LEU A C 1
ATOM 5128 O O . LEU A 1 642 ? 23.966 4.050 -22.091 1.00 96.88 642 LEU A O 1
ATOM 5132 N N . VAL A 1 643 ? 25.892 4.266 -20.972 1.00 97.25 643 VAL A N 1
ATOM 5133 C CA . VAL A 1 643 ? 26.667 4.799 -22.107 1.00 97.25 643 VAL A CA 1
ATOM 5134 C C . VAL A 1 643 ? 26.743 3.777 -23.238 1.00 97.25 643 VAL A C 1
ATOM 5136 O O . VAL A 1 643 ? 26.505 4.137 -24.390 1.00 97.25 643 VAL A O 1
ATOM 5139 N N . ARG A 1 644 ? 27.010 2.503 -22.925 1.00 96.31 644 ARG A N 1
ATOM 5140 C CA . ARG A 1 644 ? 27.031 1.427 -23.930 1.00 96.31 644 ARG A CA 1
ATOM 5141 C C . ARG A 1 644 ? 25.664 1.233 -24.586 1.00 96.31 644 ARG A C 1
ATOM 5143 O O . ARG A 1 644 ? 25.589 1.147 -25.806 1.00 96.31 644 ARG A O 1
ATOM 5150 N N . LEU A 1 645 ? 24.585 1.240 -23.801 1.00 96.19 645 LEU A N 1
ATOM 5151 C CA . LEU A 1 645 ? 23.217 1.196 -24.334 1.00 96.19 645 LEU A CA 1
ATOM 5152 C C . LEU A 1 645 ? 22.919 2.402 -25.234 1.00 96.19 645 LEU A C 1
ATOM 5154 O O . LEU A 1 645 ? 22.358 2.243 -26.317 1.00 96.19 645 LEU A O 1
ATOM 5158 N N . ASN A 1 646 ? 23.336 3.602 -24.827 1.00 95.56 646 ASN A N 1
ATOM 5159 C CA . ASN A 1 646 ? 23.104 4.815 -25.606 1.00 95.56 646 ASN A CA 1
ATOM 5160 C C . ASN A 1 646 ? 23.833 4.783 -26.954 1.00 95.56 646 ASN A C 1
ATOM 5162 O O . ASN A 1 646 ? 23.251 5.189 -27.953 1.00 95.56 646 ASN A O 1
ATOM 5166 N N . GLN A 1 647 ? 25.060 4.253 -27.003 1.00 96.19 647 GLN A N 1
ATOM 5167 C CA . GLN A 1 647 ? 25.814 4.070 -28.253 1.00 96.19 647 GLN A CA 1
ATOM 5168 C C . GLN A 1 647 ? 25.091 3.146 -29.244 1.00 96.19 647 GLN A C 1
ATOM 5170 O O . GLN A 1 647 ? 25.153 3.369 -30.454 1.00 96.19 647 GLN A O 1
ATOM 5175 N N . ILE A 1 648 ? 24.393 2.120 -28.745 1.00 95.88 648 ILE A N 1
ATOM 5176 C CA . ILE A 1 648 ? 23.573 1.234 -29.580 1.00 95.88 648 ILE A CA 1
ATOM 5177 C C . ILE A 1 648 ? 22.347 2.001 -30.104 1.00 95.88 648 ILE A C 1
ATOM 5179 O O . ILE A 1 648 ? 22.098 2.025 -31.309 1.00 95.88 648 ILE A O 1
ATOM 5183 N N . LEU A 1 649 ? 21.609 2.682 -29.221 1.00 93.50 649 LEU A N 1
ATOM 5184 C CA . LEU A 1 649 ? 20.365 3.390 -29.563 1.00 93.50 649 LEU A CA 1
ATOM 5185 C C . LEU A 1 649 ? 20.571 4.658 -30.409 1.00 93.50 649 LEU A C 1
ATOM 5187 O O . LEU A 1 649 ? 19.669 5.073 -31.144 1.00 93.50 649 LEU A O 1
ATOM 5191 N N . GLU A 1 650 ? 21.746 5.286 -30.337 1.00 93.06 650 GLU A N 1
ATOM 5192 C CA . GLU A 1 650 ? 22.088 6.488 -31.105 1.00 93.06 650 GLU A CA 1
ATOM 5193 C C . GLU A 1 650 ? 22.004 6.248 -32.619 1.00 93.06 650 GLU A C 1
ATOM 5195 O O . GLU A 1 650 ? 21.593 7.144 -33.361 1.00 93.06 650 GLU A O 1
ATOM 5200 N N . LYS A 1 651 ? 22.268 5.014 -33.065 1.00 92.12 651 LYS A N 1
ATOM 5201 C CA . LYS A 1 651 ? 22.207 4.586 -34.471 1.00 92.12 651 LYS A CA 1
ATOM 5202 C C . LYS A 1 651 ? 20.833 4.806 -35.122 1.00 92.12 651 LYS A C 1
ATOM 5204 O O . LYS A 1 651 ? 20.785 5.104 -36.311 1.00 92.12 651 LYS A O 1
ATOM 5209 N N . ILE A 1 652 ? 19.743 4.730 -34.349 1.00 89.88 652 ILE A N 1
ATOM 5210 C CA . ILE A 1 652 ? 18.361 5.033 -34.791 1.00 89.88 652 ILE A CA 1
ATOM 5211 C C . ILE A 1 652 ? 17.783 6.290 -34.129 1.00 89.88 652 ILE A C 1
ATOM 5213 O O . ILE A 1 652 ? 16.580 6.527 -34.176 1.00 89.88 652 ILE A O 1
ATOM 5217 N N . LYS A 1 653 ? 18.632 7.130 -33.520 1.00 89.50 653 LYS A N 1
ATOM 5218 C CA . LYS A 1 653 ? 18.227 8.367 -32.826 1.00 89.50 653 LYS A CA 1
ATOM 5219 C C . LYS A 1 653 ? 17.213 8.146 -31.692 1.00 89.50 653 LYS A C 1
ATOM 5221 O O . LYS A 1 653 ? 16.441 9.050 -31.384 1.00 89.50 653 LYS A O 1
ATOM 5226 N N . LEU A 1 654 ? 17.258 6.981 -31.041 1.00 88.25 654 LEU A N 1
ATOM 5227 C CA . LEU A 1 654 ? 16.467 6.672 -29.840 1.00 88.25 654 LEU A CA 1
ATOM 5228 C C . LEU A 1 654 ? 17.293 6.762 -28.544 1.00 88.25 654 LEU A C 1
ATOM 5230 O O . LEU A 1 654 ? 16.870 6.269 -27.498 1.00 88.25 654 LEU A O 1
ATOM 5234 N N . HIS A 1 655 ? 18.474 7.386 -28.605 1.00 90.12 655 HIS A N 1
ATOM 5235 C CA . HIS A 1 655 ? 19.302 7.648 -27.432 1.00 90.12 655 HIS A CA 1
ATOM 5236 C C . HIS A 1 655 ? 18.550 8.515 -26.408 1.00 90.12 655 HIS A C 1
ATOM 5238 O O . HIS A 1 655 ? 17.730 9.367 -26.758 1.00 90.12 655 HIS A O 1
ATOM 5244 N N . PHE A 1 656 ? 18.833 8.304 -25.128 1.00 90.88 656 PHE A N 1
ATOM 5245 C CA . PHE A 1 656 ? 18.195 9.002 -24.019 1.00 90.88 656 PHE A CA 1
ATOM 5246 C C . PHE A 1 656 ? 19.122 10.037 -23.372 1.00 90.88 656 PHE A C 1
ATOM 5248 O O . PHE A 1 656 ? 20.351 9.953 -23.439 1.00 90.88 656 PHE A O 1
ATOM 5255 N N . GLY A 1 657 ? 18.503 11.038 -22.741 1.00 89.62 657 GLY A N 1
ATOM 5256 C CA . GLY A 1 657 ? 19.190 12.133 -22.059 1.00 89.62 657 GLY A CA 1
ATOM 5257 C C . GLY A 1 657 ? 19.426 11.892 -20.564 1.00 89.62 657 GLY A C 1
ATOM 5258 O O . GLY A 1 657 ? 19.138 10.830 -20.013 1.00 89.62 657 GLY A O 1
ATOM 5259 N N . TYR A 1 658 ? 19.906 12.936 -19.885 1.00 89.19 658 TYR A N 1
ATOM 5260 C CA . TYR A 1 658 ? 20.298 12.892 -18.470 1.00 89.19 658 TYR A CA 1
ATOM 5261 C C . TYR A 1 658 ? 19.184 12.452 -17.517 1.00 89.19 658 TYR A C 1
ATOM 5263 O O . TYR A 1 658 ? 19.467 11.773 -16.543 1.00 89.19 658 TYR A O 1
ATOM 5271 N N . ARG A 1 659 ? 17.920 12.775 -17.815 1.00 87.19 659 ARG A N 1
ATOM 5272 C CA . ARG A 1 659 ? 16.773 12.396 -16.975 1.00 87.19 659 ARG A CA 1
ATOM 5273 C C . ARG A 1 659 ? 16.666 10.884 -16.783 1.00 87.19 659 ARG A C 1
ATOM 5275 O O . ARG A 1 659 ? 16.499 10.421 -15.665 1.00 87.19 659 ARG A O 1
ATOM 5282 N N . VAL A 1 660 ? 16.798 10.126 -17.870 1.00 91.38 660 VAL A N 1
ATOM 5283 C CA . VAL A 1 660 ? 16.729 8.660 -17.825 1.00 91.38 660 VAL A CA 1
ATOM 5284 C C . VAL A 1 660 ? 17.902 8.101 -17.039 1.00 91.38 660 VAL A C 1
ATOM 5286 O O . VAL A 1 660 ? 17.710 7.236 -16.196 1.00 91.38 660 VAL A O 1
ATOM 5289 N N . ARG A 1 661 ? 19.107 8.637 -17.266 1.00 93.88 661 ARG A N 1
ATOM 5290 C CA . ARG A 1 661 ? 20.291 8.255 -16.491 1.00 93.88 661 ARG A CA 1
ATOM 5291 C C . ARG A 1 661 ? 20.071 8.476 -14.996 1.00 93.88 661 ARG A C 1
ATOM 5293 O O . ARG A 1 661 ? 20.342 7.573 -14.216 1.00 93.88 661 ARG A O 1
ATOM 5300 N N . ASP A 1 662 ? 19.601 9.657 -14.614 1.00 93.00 662 ASP A N 1
ATOM 5301 C CA . ASP A 1 662 ? 19.412 10.028 -13.213 1.00 93.00 662 ASP A CA 1
ATOM 5302 C C . ASP A 1 662 ? 18.364 9.124 -12.547 1.00 93.00 662 ASP A C 1
ATOM 5304 O O . ASP A 1 662 ? 18.634 8.569 -11.487 1.00 93.00 662 ASP A O 1
ATOM 5308 N N . GLU A 1 663 ? 17.228 8.878 -13.210 1.00 92.62 663 GLU A N 1
ATOM 5309 C CA . GLU A 1 663 ? 16.175 7.974 -12.721 1.00 92.62 663 GLU A CA 1
ATOM 5310 C C . GLU A 1 663 ? 16.674 6.533 -12.536 1.00 92.62 663 GLU A C 1
ATOM 5312 O O . GLU A 1 663 ? 16.445 5.939 -11.481 1.00 92.62 663 GLU A O 1
ATOM 5317 N N . VAL A 1 664 ? 17.407 5.987 -13.515 1.00 96.12 664 VAL A N 1
ATOM 5318 C CA . VAL A 1 664 ? 18.002 4.645 -13.402 1.00 96.12 664 VAL A CA 1
ATOM 5319 C C . VAL A 1 664 ? 18.998 4.604 -12.244 1.00 96.12 664 VAL A C 1
ATOM 5321 O O . VAL A 1 664 ? 18.953 3.685 -11.432 1.00 96.12 664 VAL A O 1
ATOM 5324 N N . CYS A 1 665 ? 19.863 5.611 -12.106 1.00 96.69 665 CYS A N 1
ATOM 5325 C CA . CYS A 1 665 ? 20.800 5.691 -10.987 1.00 96.69 665 CYS A CA 1
ATOM 5326 C C . CYS A 1 665 ? 20.078 5.746 -9.633 1.00 96.69 665 CYS A C 1
ATOM 5328 O O . CYS A 1 665 ? 20.466 5.015 -8.727 1.00 96.69 665 CYS A O 1
ATOM 5330 N N . PHE A 1 666 ? 19.022 6.550 -9.483 1.00 95.88 666 PHE A N 1
ATOM 5331 C CA . PHE A 1 666 ? 18.254 6.613 -8.233 1.00 95.88 666 PHE A CA 1
ATOM 5332 C C . PHE A 1 666 ? 17.591 5.281 -7.897 1.00 95.88 666 PHE A C 1
ATOM 5334 O O . PHE A 1 666 ? 17.687 4.836 -6.756 1.00 95.88 666 PHE A O 1
ATOM 5341 N N . TYR A 1 667 ? 16.997 4.611 -8.887 1.00 97.00 667 TYR A N 1
ATOM 5342 C CA . TYR A 1 667 ? 16.431 3.275 -8.702 1.00 97.00 667 TYR A CA 1
ATOM 5343 C C . TYR A 1 667 ? 17.489 2.290 -8.190 1.00 97.00 667 TYR A C 1
ATOM 5345 O O . TYR A 1 667 ? 17.263 1.583 -7.208 1.00 97.00 667 TYR A O 1
ATOM 5353 N N . MET A 1 668 ? 18.672 2.286 -8.813 1.00 97.88 668 MET A N 1
ATOM 5354 C CA . MET A 1 668 ? 19.781 1.418 -8.413 1.00 97.88 668 MET A CA 1
ATOM 5355 C C . MET A 1 668 ? 20.297 1.742 -7.007 1.00 97.88 668 MET A C 1
ATOM 5357 O O . MET A 1 668 ? 20.583 0.821 -6.244 1.00 97.88 668 MET A O 1
ATOM 5361 N N . ILE A 1 669 ? 20.372 3.024 -6.642 1.00 97.19 669 ILE A N 1
ATOM 5362 C CA . ILE A 1 669 ? 20.780 3.461 -5.301 1.00 97.19 669 ILE A CA 1
ATOM 5363 C C . ILE A 1 669 ? 19.768 3.003 -4.249 1.00 97.19 669 ILE A C 1
ATOM 5365 O O . ILE A 1 669 ? 20.168 2.421 -3.244 1.00 97.19 669 ILE A O 1
ATOM 5369 N N . TYR A 1 670 ? 18.466 3.220 -4.467 1.00 96.44 670 TYR A N 1
ATOM 5370 C CA . TYR A 1 670 ? 17.440 2.781 -3.514 1.00 96.44 670 TYR A CA 1
ATOM 5371 C C . TYR A 1 670 ? 17.405 1.259 -3.373 1.00 96.44 670 TYR A C 1
ATOM 5373 O O . TYR A 1 670 ? 17.243 0.753 -2.264 1.00 96.44 670 TYR A O 1
ATOM 5381 N N . ASN A 1 671 ? 17.637 0.527 -4.465 1.00 97.31 671 ASN A N 1
ATOM 5382 C CA . ASN A 1 671 ? 17.777 -0.922 -4.408 1.00 97.31 671 ASN A CA 1
ATOM 5383 C C . ASN A 1 671 ? 18.986 -1.364 -3.565 1.00 97.31 671 ASN A C 1
ATOM 5385 O O . ASN A 1 671 ? 18.850 -2.275 -2.751 1.00 97.31 671 ASN A O 1
ATOM 5389 N N . GLU A 1 672 ? 20.152 -0.732 -3.740 1.00 95.50 672 GLU A N 1
ATOM 5390 C CA . GLU A 1 672 ? 21.370 -1.061 -2.987 1.00 95.50 672 GLU A CA 1
ATOM 5391 C C . GLU A 1 672 ? 21.236 -0.709 -1.498 1.00 95.50 672 GLU A C 1
ATOM 5393 O O . GLU A 1 672 ? 21.581 -1.523 -0.642 1.00 95.50 672 GLU A O 1
ATOM 5398 N N . GLN A 1 673 ? 20.664 0.458 -1.182 1.00 93.12 673 GLN A N 1
ATOM 5399 C CA . GLN A 1 673 ? 20.401 0.888 0.195 1.00 93.12 673 GLN A CA 1
ATOM 5400 C C . GLN A 1 673 ? 19.443 -0.066 0.924 1.00 93.12 673 GLN A C 1
ATOM 5402 O O . GLN A 1 673 ? 19.664 -0.377 2.094 1.00 93.12 673 GLN A O 1
ATOM 5407 N N . GLY A 1 674 ? 18.390 -0.531 0.243 1.00 92.19 674 GLY A N 1
ATOM 5408 C CA . GLY A 1 674 ? 17.405 -1.455 0.811 1.00 92.19 674 GLY A CA 1
ATOM 5409 C C . GLY A 1 674 ? 17.781 -2.937 0.712 1.00 92.19 674 GLY A C 1
ATOM 5410 O O . GLY A 1 674 ? 17.110 -3.759 1.331 1.00 92.19 674 GLY A O 1
ATOM 5411 N N . GLN A 1 675 ? 18.819 -3.285 -0.061 1.00 93.94 675 GLN A N 1
ATOM 5412 C CA . GLN A 1 675 ? 19.208 -4.664 -0.402 1.00 93.94 675 GLN A CA 1
ATOM 5413 C C . GLN A 1 675 ? 18.018 -5.509 -0.895 1.00 93.94 675 GLN A C 1
ATOM 5415 O O . GLN A 1 675 ? 17.814 -6.643 -0.460 1.00 93.94 675 GLN A O 1
ATOM 5420 N N . LEU A 1 676 ? 17.190 -4.931 -1.770 1.00 95.12 676 LEU A N 1
ATOM 5421 C CA . LEU A 1 676 ? 15.860 -5.471 -2.070 1.00 95.12 676 LEU A CA 1
ATOM 5422 C C . LEU A 1 676 ? 15.890 -6.623 -3.079 1.00 95.12 676 LEU A C 1
ATOM 5424 O O . LEU A 1 676 ? 15.252 -7.652 -2.858 1.00 95.12 676 LEU A O 1
ATOM 5428 N N . ILE A 1 677 ? 16.624 -6.447 -4.178 1.00 96.56 677 ILE A N 1
ATOM 5429 C CA . ILE A 1 677 ? 16.863 -7.467 -5.207 1.00 96.56 677 ILE A CA 1
ATOM 5430 C C . ILE A 1 677 ? 18.319 -7.399 -5.708 1.00 96.56 677 ILE A C 1
ATOM 5432 O O . ILE A 1 677 ? 18.969 -6.353 -5.586 1.00 96.56 677 ILE A O 1
ATOM 5436 N N . PRO A 1 678 ? 18.854 -8.496 -6.281 1.00 96.38 678 PRO A N 1
ATOM 5437 C CA . PRO A 1 678 ? 20.155 -8.509 -6.942 1.00 96.38 678 PRO A CA 1
ATOM 5438 C C . PRO A 1 678 ? 20.338 -7.349 -7.924 1.00 96.38 678 PRO A C 1
ATOM 5440 O O . PRO A 1 678 ? 19.422 -6.961 -8.647 1.00 96.38 678 PRO A O 1
ATOM 5443 N N . ARG A 1 679 ? 21.552 -6.802 -7.971 1.00 95.31 679 ARG A N 1
ATOM 5444 C CA . ARG A 1 679 ? 21.877 -5.609 -8.759 1.00 95.31 679 ARG A CA 1
ATOM 5445 C C . ARG A 1 679 ? 21.600 -5.791 -10.251 1.00 95.31 679 ARG A C 1
ATOM 5447 O O . ARG A 1 679 ? 21.033 -4.906 -10.885 1.00 95.31 679 ARG A O 1
ATOM 5454 N N . GLU A 1 680 ? 22.013 -6.911 -10.822 1.00 94.75 680 GLU A N 1
ATOM 5455 C CA . GLU A 1 680 ? 21.798 -7.228 -12.232 1.00 94.75 680 GLU A CA 1
ATOM 5456 C C . GLU A 1 680 ? 20.303 -7.308 -12.547 1.00 94.75 680 GLU A C 1
ATOM 5458 O O . GLU A 1 680 ? 19.865 -6.728 -13.534 1.00 94.75 680 GLU A O 1
ATOM 5463 N N . GLN A 1 681 ? 19.518 -7.917 -11.654 1.00 95.75 681 GLN A N 1
ATOM 5464 C CA . GLN A 1 681 ? 18.062 -7.996 -11.767 1.00 95.75 681 GLN A CA 1
ATOM 5465 C C . GLN A 1 681 ? 17.404 -6.611 -11.669 1.00 95.75 681 GLN A C 1
ATOM 5467 O O . GLN A 1 681 ? 16.523 -6.283 -12.459 1.00 95.75 681 GLN A O 1
ATOM 5472 N N . ALA A 1 682 ? 17.858 -5.754 -10.751 1.00 97.12 682 ALA A N 1
ATOM 5473 C CA . ALA A 1 682 ? 17.381 -4.376 -10.641 1.00 97.12 682 ALA A CA 1
ATOM 5474 C C . ALA A 1 682 ? 17.648 -3.562 -11.917 1.00 97.12 682 ALA A C 1
ATOM 5476 O O . ALA A 1 682 ? 16.779 -2.815 -12.369 1.00 97.12 682 ALA A O 1
ATOM 5477 N N . PHE A 1 683 ? 18.831 -3.716 -12.515 1.00 97.69 683 PHE A N 1
ATOM 5478 C CA . PHE A 1 683 ? 19.163 -3.031 -13.761 1.00 97.69 683 PHE A CA 1
ATOM 5479 C C . PHE A 1 683 ? 18.410 -3.608 -14.964 1.00 97.69 683 PHE A C 1
ATOM 5481 O O . PHE A 1 683 ? 18.000 -2.844 -15.835 1.00 97.69 683 PHE A O 1
ATOM 5488 N N . ASP A 1 684 ? 18.186 -4.922 -14.999 1.00 96.88 684 ASP A N 1
ATOM 5489 C CA . ASP A 1 684 ? 17.354 -5.577 -16.013 1.00 96.88 684 ASP A CA 1
ATOM 5490 C C . ASP A 1 684 ? 15.931 -4.998 -16.019 1.00 96.88 684 ASP A C 1
ATOM 5492 O O . ASP A 1 684 ? 15.419 -4.606 -17.066 1.00 96.88 684 ASP A O 1
ATOM 5496 N N . LEU A 1 685 ? 15.331 -4.806 -14.838 1.00 96.25 685 LEU A N 1
ATOM 5497 C CA . LEU A 1 685 ? 14.038 -4.124 -14.715 1.00 96.25 685 LEU A CA 1
ATOM 5498 C C . LEU A 1 685 ? 14.088 -2.699 -15.282 1.00 96.25 685 LEU A C 1
ATOM 5500 O O . LEU A 1 685 ? 13.177 -2.309 -16.007 1.00 96.25 685 LEU A O 1
ATOM 5504 N N . GLN A 1 686 ? 15.159 -1.935 -15.025 1.00 96.38 686 GLN A N 1
ATOM 5505 C CA . GLN A 1 686 ? 15.336 -0.587 -15.587 1.00 96.38 686 GLN A CA 1
ATOM 5506 C C . GLN A 1 686 ? 15.474 -0.579 -17.112 1.00 96.38 686 GLN A C 1
ATOM 5508 O O . GLN A 1 686 ? 14.887 0.275 -17.787 1.00 96.38 686 GLN A O 1
ATOM 5513 N N . LEU A 1 687 ? 16.219 -1.535 -17.663 1.00 95.50 687 LEU A N 1
ATOM 5514 C CA . LEU A 1 687 ? 16.341 -1.726 -19.102 1.00 95.50 687 LEU A CA 1
ATOM 5515 C C . LEU A 1 687 ? 14.955 -1.998 -19.709 1.00 95.50 687 LEU A C 1
ATOM 5517 O O . LEU A 1 687 ? 14.533 -1.272 -20.617 1.00 95.50 687 LEU A O 1
ATOM 5521 N N . HIS A 1 688 ? 14.209 -2.933 -19.121 1.00 93.88 688 HIS A N 1
ATOM 5522 C CA . HIS A 1 688 ? 12.866 -3.313 -19.546 1.00 93.88 688 HIS A CA 1
ATOM 5523 C C . HIS A 1 688 ? 11.844 -2.169 -19.448 1.00 93.88 688 HIS A C 1
ATOM 5525 O O . HIS A 1 688 ? 11.094 -1.931 -20.388 1.00 93.88 688 HIS A O 1
ATOM 5531 N N . GLN A 1 689 ? 11.807 -1.424 -18.341 1.00 92.88 689 GLN A N 1
ATOM 5532 C CA . GLN A 1 689 ? 10.734 -0.457 -18.059 1.00 92.88 689 GLN A CA 1
ATOM 5533 C C . GLN A 1 689 ? 10.992 0.966 -18.561 1.00 92.88 689 GLN A C 1
ATOM 5535 O O . GLN A 1 689 ? 10.078 1.801 -18.552 1.00 92.88 689 GLN A O 1
ATOM 5540 N N . LYS A 1 690 ? 12.244 1.288 -18.918 1.00 91.62 690 LYS A N 1
ATOM 5541 C CA . LYS A 1 690 ? 12.650 2.676 -19.185 1.00 91.62 690 LYS A CA 1
ATOM 5542 C C . LYS A 1 690 ? 13.392 2.894 -20.494 1.00 91.62 690 LYS A C 1
ATOM 5544 O O . LYS A 1 690 ? 13.331 3.997 -21.058 1.00 91.62 690 LYS A O 1
ATOM 5549 N N . ILE A 1 691 ? 14.051 1.853 -20.993 1.00 92.56 691 ILE A N 1
ATOM 5550 C CA . ILE A 1 691 ? 14.833 1.907 -22.227 1.00 92.56 691 ILE A CA 1
ATOM 5551 C C . ILE A 1 691 ? 14.073 1.237 -23.373 1.00 92.56 691 ILE A C 1
ATOM 5553 O O . ILE A 1 691 ? 13.754 1.912 -24.353 1.00 92.56 691 ILE A O 1
ATOM 5557 N N . LEU A 1 692 ? 13.719 -0.045 -23.230 1.00 92.50 692 LEU A N 1
ATOM 5558 C CA . LEU A 1 692 ? 13.010 -0.814 -24.263 1.00 92.50 692 LEU A CA 1
ATOM 5559 C C . LEU A 1 692 ? 11.672 -0.211 -24.730 1.00 92.50 692 LEU A C 1
ATOM 5561 O O . LEU A 1 692 ? 11.417 -0.270 -25.934 1.00 92.50 692 LEU A O 1
ATOM 5565 N N . PRO A 1 693 ? 10.856 0.462 -23.888 1.00 89.62 693 PRO A N 1
ATOM 5566 C CA . PRO A 1 693 ? 9.560 0.993 -24.316 1.00 89.62 693 PRO A CA 1
ATOM 5567 C C . PRO A 1 693 ? 9.629 2.078 -25.399 1.00 89.62 693 PRO A C 1
ATOM 5569 O O . PRO A 1 693 ? 8.614 2.437 -25.996 1.00 89.62 693 PRO A O 1
ATOM 5572 N N . ARG A 1 694 ? 10.829 2.610 -25.659 1.00 87.44 694 ARG A N 1
ATOM 5573 C CA . ARG A 1 694 ? 11.108 3.595 -26.714 1.00 87.44 694 ARG A CA 1
ATOM 5574 C C . ARG A 1 694 ? 11.208 2.963 -28.099 1.00 87.44 694 ARG A C 1
ATOM 5576 O O . ARG A 1 694 ? 11.126 3.680 -29.092 1.00 87.44 694 ARG A O 1
ATOM 5583 N N . ILE A 1 695 ? 11.454 1.657 -28.167 1.00 89.44 695 ILE A N 1
ATOM 5584 C CA . ILE A 1 695 ? 11.799 0.964 -29.402 1.00 89.44 695 ILE A CA 1
ATOM 5585 C C . ILE A 1 695 ? 10.516 0.476 -30.077 1.00 89.44 695 ILE A C 1
ATOM 5587 O O . ILE A 1 695 ? 9.749 -0.319 -29.532 1.00 89.44 695 ILE A O 1
ATOM 5591 N N . SER A 1 696 ? 10.286 0.967 -31.290 1.00 88.69 696 SER A N 1
ATOM 5592 C CA . SER A 1 696 ? 9.241 0.491 -32.194 1.00 88.69 696 SER A CA 1
ATOM 5593 C C . SER A 1 696 ? 9.659 0.775 -33.631 1.00 88.69 696 SER A C 1
ATOM 5595 O O . SER A 1 696 ? 10.344 1.768 -33.886 1.00 88.69 696 SER A O 1
ATOM 5597 N N . GLY A 1 697 ? 9.275 -0.094 -34.560 1.00 87.88 697 GLY A N 1
ATOM 5598 C CA . GLY A 1 697 ? 9.669 0.054 -35.954 1.00 87.88 697 GLY A CA 1
ATOM 5599 C C . GLY A 1 697 ? 9.475 -1.209 -36.780 1.00 87.88 697 GLY A C 1
ATOM 5600 O O . GLY A 1 697 ? 9.194 -2.289 -36.265 1.00 87.88 697 GLY A O 1
ATOM 5601 N N . ASN A 1 698 ? 9.627 -1.042 -38.089 1.00 87.12 698 ASN A N 1
ATOM 5602 C CA . ASN A 1 698 ? 9.543 -2.091 -39.109 1.00 87.12 698 ASN A CA 1
ATOM 5603 C C . ASN A 1 698 ? 10.795 -2.156 -39.996 1.00 87.12 698 ASN A C 1
ATOM 5605 O O . ASN A 1 698 ? 10.827 -2.880 -40.989 1.00 87.12 698 ASN A O 1
ATOM 5609 N N . ASP A 1 699 ? 11.816 -1.361 -39.689 1.00 87.75 699 ASP A N 1
ATOM 5610 C CA . ASP A 1 699 ? 12.993 -1.215 -40.528 1.00 87.75 699 ASP A CA 1
ATOM 5611 C C . ASP A 1 699 ? 14.151 -2.123 -40.082 1.00 87.75 699 ASP A C 1
ATOM 5613 O O . ASP A 1 699 ? 14.265 -2.550 -38.930 1.00 87.75 699 ASP A O 1
ATOM 5617 N N . TYR A 1 700 ? 15.063 -2.380 -41.020 1.00 88.00 700 TYR A N 1
ATOM 5618 C CA . TYR A 1 700 ? 16.245 -3.210 -40.786 1.00 88.00 700 TYR A CA 1
ATOM 5619 C C . TYR A 1 700 ? 17.166 -2.657 -39.683 1.00 88.00 700 TYR A C 1
ATOM 5621 O O . TYR A 1 700 ? 17.826 -3.435 -38.993 1.00 88.00 700 TYR A O 1
ATOM 5629 N N . GLN A 1 701 ? 17.231 -1.333 -39.490 1.00 90.31 701 GLN A N 1
ATOM 5630 C CA . GLN A 1 701 ? 18.094 -0.743 -38.460 1.00 90.31 701 GLN A CA 1
ATOM 5631 C C . GLN A 1 701 ? 17.543 -1.039 -37.061 1.00 90.31 701 GLN A C 1
ATOM 5633 O O . GLN A 1 701 ? 18.320 -1.395 -36.174 1.00 90.31 701 GLN A O 1
ATOM 5638 N N . THR A 1 702 ? 16.220 -0.976 -36.885 1.00 92.00 702 THR A N 1
ATOM 5639 C CA . THR A 1 702 ? 15.536 -1.393 -35.650 1.00 92.00 702 THR A CA 1
ATOM 5640 C C . THR A 1 702 ? 15.832 -2.859 -35.324 1.00 92.00 702 THR A C 1
ATOM 5642 O O . THR A 1 702 ? 16.249 -3.165 -34.207 1.00 92.00 702 THR A O 1
ATOM 5645 N N . GLN A 1 703 ? 15.724 -3.765 -36.303 1.00 92.12 703 GLN A N 1
ATOM 5646 C CA . GLN A 1 703 ? 16.053 -5.184 -36.108 1.00 92.12 703 GLN A CA 1
ATOM 5647 C C . GLN A 1 703 ? 17.526 -5.399 -35.722 1.00 92.12 703 GLN A C 1
ATOM 5649 O O . GLN A 1 703 ? 17.829 -6.171 -34.811 1.00 92.12 703 GLN A O 1
ATOM 5654 N N . ALA A 1 704 ? 18.455 -4.714 -36.397 1.00 92.88 704 ALA A N 1
ATOM 5655 C CA . ALA A 1 704 ? 19.884 -4.818 -36.108 1.00 92.88 704 ALA A CA 1
ATOM 5656 C C . ALA A 1 704 ? 20.211 -4.367 -34.675 1.00 92.88 704 ALA A C 1
ATOM 5658 O O . ALA A 1 704 ? 20.988 -5.018 -33.979 1.00 92.88 704 ALA A O 1
ATOM 5659 N N . ILE A 1 705 ? 19.573 -3.293 -34.210 1.00 94.81 705 ILE A N 1
ATOM 5660 C CA . ILE A 1 705 ? 19.759 -2.771 -32.854 1.00 94.81 705 ILE A CA 1
ATOM 5661 C C . ILE A 1 705 ? 19.180 -3.700 -31.799 1.00 94.81 705 ILE A C 1
ATOM 5663 O O . ILE A 1 705 ? 19.826 -3.903 -30.776 1.00 94.81 705 ILE A O 1
ATOM 5667 N N . LEU A 1 706 ? 18.023 -4.315 -32.045 1.00 94.94 706 LEU A N 1
ATOM 5668 C CA . LEU A 1 706 ? 17.493 -5.337 -31.143 1.00 94.94 706 LEU A CA 1
ATOM 5669 C C . LEU A 1 706 ? 18.478 -6.506 -30.995 1.00 94.94 706 LEU A C 1
ATOM 5671 O O . LEU A 1 706 ? 18.753 -6.927 -29.877 1.00 94.94 706 LEU A O 1
ATOM 5675 N N . LYS A 1 707 ? 19.111 -6.960 -32.084 1.00 94.19 707 LYS A N 1
ATOM 5676 C CA . LYS A 1 707 ? 20.146 -8.013 -32.033 1.00 94.19 707 LYS A CA 1
ATOM 5677 C C . LYS A 1 707 ? 21.394 -7.576 -31.244 1.00 94.19 707 LYS A C 1
ATOM 5679 O O . LYS A 1 707 ? 21.967 -8.371 -30.493 1.00 94.19 707 LYS A O 1
ATOM 5684 N N . GLU A 1 708 ? 21.803 -6.311 -31.352 1.00 95.50 708 GLU A N 1
ATOM 5685 C CA . GLU A 1 708 ? 22.888 -5.748 -30.531 1.00 95.50 708 GLU A CA 1
ATOM 5686 C C . GLU A 1 708 ? 22.510 -5.633 -29.045 1.00 95.50 708 GLU A C 1
ATOM 5688 O O . GLU A 1 708 ? 23.318 -5.968 -28.178 1.00 95.50 708 GLU A O 1
ATOM 5693 N N . LEU A 1 709 ? 21.282 -5.206 -28.736 1.00 95.44 709 LEU A N 1
ATOM 5694 C CA . LEU A 1 709 ? 20.766 -5.137 -27.367 1.00 95.44 709 LEU A CA 1
ATOM 5695 C C . LEU A 1 709 ? 20.624 -6.531 -26.751 1.00 95.44 709 LEU A C 1
ATOM 5697 O O . LEU A 1 709 ? 20.986 -6.717 -25.592 1.00 95.44 709 LEU A O 1
ATOM 5701 N N . PHE A 1 710 ? 20.183 -7.525 -27.524 1.00 94.44 710 PHE A N 1
ATOM 5702 C CA . PHE A 1 710 ? 20.164 -8.923 -27.092 1.00 94.44 710 PHE A CA 1
ATOM 5703 C C . PHE A 1 710 ? 21.570 -9.389 -26.710 1.00 94.44 710 PHE A C 1
ATOM 5705 O O . PHE A 1 710 ? 21.771 -9.988 -25.655 1.00 94.44 710 PHE A O 1
ATOM 5712 N N . SER A 1 711 ? 22.564 -9.031 -27.528 1.00 93.75 711 SER A N 1
ATOM 5713 C CA . SER A 1 711 ? 23.965 -9.359 -27.256 1.00 93.75 711 SER A CA 1
ATOM 5714 C C . SER A 1 711 ? 24.500 -8.654 -26.011 1.00 93.75 711 SER A C 1
ATOM 5716 O O . SER A 1 711 ? 25.287 -9.229 -25.263 1.00 93.75 711 SER A O 1
ATOM 5718 N N . PHE A 1 712 ? 24.050 -7.427 -25.744 1.00 94.69 712 PHE A N 1
ATOM 5719 C CA . PHE A 1 712 ? 24.350 -6.725 -24.498 1.00 94.69 712 PHE A CA 1
ATOM 5720 C C . PHE A 1 712 ? 23.733 -7.423 -23.273 1.00 94.69 712 PHE A C 1
ATOM 5722 O O . PHE A 1 712 ? 24.368 -7.465 -22.219 1.00 94.69 712 PHE A O 1
ATOM 5729 N N . CYS A 1 713 ? 22.523 -7.974 -23.407 1.00 94.06 713 CYS A N 1
ATOM 5730 C CA . CYS A 1 713 ? 21.824 -8.657 -22.318 1.00 94.06 713 CYS A CA 1
ATOM 5731 C C . CYS A 1 713 ? 22.404 -10.035 -22.008 1.00 94.06 713 CYS A C 1
ATOM 5733 O O . CYS A 1 713 ? 22.577 -10.380 -20.842 1.00 94.06 713 CYS A O 1
ATOM 5735 N N . THR A 1 714 ? 22.746 -10.802 -23.038 1.00 91.50 714 THR A N 1
ATOM 5736 C CA . THR A 1 714 ? 23.181 -12.196 -22.888 1.00 91.50 714 THR A CA 1
ATOM 5737 C C . THR A 1 714 ? 24.700 -12.357 -22.844 1.00 91.50 714 THR A C 1
ATOM 5739 O O . THR A 1 714 ? 25.188 -13.360 -22.346 1.00 91.50 714 THR A O 1
ATOM 5742 N N . ASN A 1 715 ? 25.473 -11.377 -23.328 1.00 89.38 715 ASN A N 1
ATOM 5743 C CA . ASN A 1 715 ? 26.888 -11.517 -23.714 1.00 89.38 715 ASN A CA 1
ATOM 5744 C C . ASN A 1 715 ? 27.137 -12.498 -24.880 1.00 89.38 715 ASN A C 1
ATOM 5746 O O . ASN A 1 715 ? 28.290 -12.834 -25.158 1.00 89.38 715 ASN A O 1
ATOM 5750 N N . HIS A 1 716 ? 26.090 -12.922 -25.591 1.00 87.62 716 HIS A N 1
ATOM 5751 C CA . HIS A 1 716 ? 26.170 -13.822 -26.739 1.00 87.62 716 HIS A CA 1
ATOM 5752 C C . HIS A 1 716 ? 25.599 -13.152 -27.986 1.00 87.62 716 HIS A C 1
ATOM 5754 O O . HIS A 1 716 ? 24.633 -12.401 -27.913 1.00 87.62 716 HIS A O 1
ATOM 5760 N N . MET A 1 717 ? 26.186 -13.417 -29.155 1.00 85.88 717 MET A N 1
ATOM 5761 C CA . MET A 1 717 ? 25.599 -12.926 -30.403 1.00 85.88 717 MET A CA 1
ATOM 5762 C C . MET A 1 717 ? 24.231 -13.572 -30.630 1.00 85.88 717 MET A C 1
ATOM 5764 O O . MET A 1 717 ? 24.039 -14.740 -30.298 1.00 85.88 717 MET A O 1
ATOM 5768 N N . TRP A 1 718 ? 23.305 -12.816 -31.223 1.00 84.44 718 TRP A N 1
ATOM 5769 C CA . TRP A 1 718 ? 22.004 -13.345 -31.625 1.00 84.44 718 TRP A CA 1
ATOM 5770 C C . TRP A 1 718 ? 22.163 -14.557 -32.555 1.00 84.44 718 TRP A C 1
ATOM 5772 O O . TRP A 1 718 ? 22.740 -14.438 -33.640 1.00 84.44 718 TRP A O 1
ATOM 5782 N N . ASP A 1 719 ? 21.607 -15.691 -32.134 1.00 81.50 719 ASP A N 1
ATOM 5783 C CA . ASP A 1 719 ? 21.451 -16.912 -32.922 1.00 81.50 719 ASP A CA 1
ATOM 5784 C C . ASP A 1 719 ? 20.055 -17.481 -32.654 1.00 81.50 719 ASP A C 1
ATOM 5786 O O . ASP A 1 719 ? 19.736 -17.884 -31.534 1.00 81.50 719 ASP A O 1
ATOM 5790 N N . GLU A 1 720 ? 19.235 -17.516 -33.703 1.00 77.44 720 GLU A N 1
ATOM 5791 C CA . GLU A 1 720 ? 17.844 -17.982 -33.677 1.00 77.44 720 GLU A CA 1
ATOM 5792 C C . GLU A 1 720 ? 17.715 -19.414 -33.123 1.00 77.44 720 GLU A C 1
ATOM 5794 O O . GLU A 1 720 ? 16.721 -19.750 -32.489 1.00 77.44 720 GLU A O 1
ATOM 5799 N N . ASN A 1 721 ? 18.741 -20.258 -33.290 1.00 74.38 721 ASN A N 1
ATOM 5800 C CA . ASN A 1 721 ? 18.700 -21.659 -32.859 1.00 74.38 721 ASN A CA 1
ATOM 5801 C C . ASN A 1 721 ? 19.079 -21.866 -31.386 1.00 74.38 721 ASN A C 1
ATOM 5803 O O . ASN A 1 721 ? 18.872 -22.956 -30.849 1.00 74.38 721 ASN A O 1
ATOM 5807 N N . LEU A 1 722 ? 19.680 -20.860 -30.745 1.00 69.56 722 LEU A N 1
ATOM 5808 C CA . LEU A 1 722 ? 20.204 -20.952 -29.378 1.00 69.56 722 LEU A CA 1
ATOM 5809 C C . LEU A 1 722 ? 19.516 -19.989 -28.407 1.00 69.56 722 LEU A C 1
ATOM 5811 O O . LEU A 1 722 ? 19.755 -20.106 -27.205 1.00 69.56 722 LEU A O 1
ATOM 5815 N N . ALA A 1 723 ? 18.649 -19.094 -28.888 1.00 66.69 723 ALA A N 1
ATOM 5816 C CA . ALA A 1 723 ? 18.029 -18.031 -28.098 1.00 66.69 723 ALA A CA 1
ATOM 5817 C C . ALA A 1 723 ? 17.429 -18.536 -26.768 1.00 66.69 723 ALA A C 1
ATOM 5819 O O . ALA A 1 723 ? 17.869 -18.100 -25.705 1.00 66.69 723 ALA A O 1
ATOM 5820 N N . TYR A 1 724 ? 16.596 -19.584 -26.802 1.00 66.94 724 TYR A N 1
ATOM 5821 C CA . TYR A 1 724 ? 15.996 -20.176 -25.595 1.00 66.94 724 TYR A CA 1
ATOM 5822 C C . TYR A 1 724 ? 17.025 -20.708 -24.577 1.00 66.94 724 TYR A C 1
ATOM 5824 O O . TYR A 1 724 ? 16.831 -20.610 -23.366 1.00 66.94 724 TYR A O 1
ATOM 5832 N N . SER A 1 725 ? 18.142 -21.275 -25.046 1.00 67.31 725 SER A N 1
ATOM 5833 C CA . SER A 1 725 ? 19.206 -21.771 -24.158 1.00 67.31 725 SER A CA 1
ATOM 5834 C C . SER A 1 725 ? 20.033 -20.641 -23.536 1.00 67.31 725 SER A C 1
ATOM 5836 O O . SER A 1 725 ? 20.490 -20.774 -22.403 1.00 67.31 725 SER A O 1
ATOM 5838 N N . LEU A 1 726 ? 20.167 -19.515 -24.244 1.00 74.62 726 LEU A N 1
ATOM 5839 C CA . LEU A 1 726 ? 20.944 -18.347 -23.826 1.00 74.62 726 LEU A CA 1
ATOM 5840 C C . LEU A 1 726 ? 20.205 -17.473 -22.801 1.00 74.62 726 LEU A C 1
ATOM 5842 O O . LEU A 1 726 ? 20.856 -16.751 -22.048 1.00 74.62 726 LEU A O 1
ATOM 5846 N N . LEU A 1 727 ? 18.871 -17.553 -22.726 1.00 73.44 727 LEU A N 1
ATOM 5847 C CA . LEU A 1 727 ? 18.078 -16.804 -21.742 1.00 73.44 727 LEU A CA 1
ATOM 5848 C C . LEU A 1 727 ? 18.429 -17.176 -20.293 1.00 73.44 727 LEU A C 1
ATOM 5850 O O . LEU A 1 727 ? 18.532 -16.292 -19.445 1.00 73.44 727 LEU A O 1
ATOM 5854 N N . ASN A 1 728 ? 18.685 -18.458 -20.011 1.00 71.31 728 ASN A N 1
ATOM 5855 C CA . ASN A 1 728 ? 18.995 -18.938 -18.656 1.00 71.31 728 ASN A CA 1
ATOM 5856 C C . ASN A 1 728 ? 20.388 -18.519 -18.154 1.00 71.31 728 ASN A C 1
ATOM 5858 O O . ASN A 1 728 ? 20.616 -18.470 -16.947 1.00 71.31 728 ASN A O 1
ATOM 5862 N N . GLU A 1 729 ? 21.315 -18.224 -19.067 1.00 78.88 729 GLU A N 1
ATOM 5863 C CA . GLU A 1 729 ? 22.669 -17.740 -18.757 1.00 78.88 729 GLU A CA 1
ATOM 5864 C C . GLU A 1 729 ? 22.792 -16.216 -18.944 1.00 78.88 729 GLU A C 1
ATOM 5866 O O . GLU A 1 729 ? 23.861 -15.635 -18.740 1.00 78.88 729 GLU A O 1
ATOM 5871 N N . SER A 1 730 ? 21.691 -15.556 -19.322 1.00 85.56 730 SER A N 1
ATOM 5872 C CA . SER A 1 730 ? 21.651 -14.127 -19.606 1.00 85.56 730 SER A CA 1
ATOM 5873 C C . SER A 1 730 ? 21.955 -13.301 -18.362 1.00 85.56 730 SER A C 1
ATOM 5875 O O . SER A 1 730 ? 21.468 -13.571 -17.263 1.00 85.56 730 SER A O 1
ATOM 5877 N N . ARG A 1 731 ? 22.716 -12.219 -18.550 1.00 90.31 731 ARG A N 1
ATOM 5878 C CA . ARG A 1 731 ? 22.949 -11.231 -17.493 1.00 90.31 731 ARG A CA 1
ATOM 5879 C C . ARG A 1 731 ? 21.669 -10.458 -17.166 1.00 90.31 731 ARG A C 1
ATOM 5881 O O . ARG A 1 731 ? 21.468 -10.088 -16.013 1.00 90.31 731 ARG A O 1
ATOM 5888 N N . PHE A 1 732 ? 20.850 -10.198 -18.185 1.00 95.00 732 PHE A N 1
ATOM 5889 C CA . PHE A 1 732 ? 19.597 -9.444 -18.106 1.00 95.00 732 PHE A CA 1
ATOM 5890 C C . PHE A 1 732 ? 18.479 -10.262 -18.784 1.00 95.00 732 PHE A C 1
ATOM 5892 O O . PHE A 1 732 ? 18.170 -10.027 -19.957 1.00 95.00 732 PHE A O 1
ATOM 5899 N N . PRO A 1 733 ? 17.952 -11.305 -18.114 1.00 92.50 733 PRO A N 1
ATOM 5900 C CA . PRO A 1 733 ? 17.032 -12.268 -18.718 1.00 92.50 733 PRO A CA 1
ATOM 5901 C C . PRO A 1 733 ? 15.696 -11.663 -19.171 1.00 92.50 733 PRO A C 1
ATOM 5903 O O . PRO A 1 733 ? 15.274 -11.957 -20.285 1.00 92.50 733 PRO A O 1
ATOM 5906 N N . LYS A 1 734 ? 15.061 -10.779 -18.388 1.00 91.50 734 LYS A N 1
ATOM 5907 C CA . LYS A 1 734 ? 13.740 -10.210 -18.728 1.00 91.50 734 LYS A CA 1
ATOM 5908 C C . LYS A 1 734 ? 13.809 -9.317 -19.956 1.00 91.50 734 LYS A C 1
ATOM 5910 O O . LYS A 1 734 ? 12.968 -9.390 -20.848 1.00 91.50 734 LYS A O 1
ATOM 5915 N N . SER A 1 735 ? 14.835 -8.473 -20.026 1.00 94.94 735 SER A N 1
ATOM 5916 C CA . SER A 1 735 ? 15.065 -7.648 -21.208 1.00 94.94 735 SER A CA 1
ATOM 5917 C C . SER A 1 735 ? 15.444 -8.495 -22.417 1.00 94.94 735 SER A C 1
ATOM 5919 O O . SER A 1 735 ? 14.992 -8.188 -23.515 1.00 94.94 735 SER A O 1
ATOM 5921 N N . ALA A 1 736 ? 16.240 -9.557 -22.241 1.00 94.19 736 ALA A N 1
ATOM 5922 C CA . ALA A 1 736 ? 16.603 -10.459 -23.334 1.00 94.19 736 ALA A CA 1
ATOM 5923 C C . ALA A 1 736 ? 15.376 -11.168 -23.928 1.00 94.19 736 ALA A C 1
ATOM 5925 O O . ALA A 1 736 ? 15.224 -11.155 -25.147 1.00 94.19 736 ALA A O 1
ATOM 5926 N N . GLU A 1 737 ? 14.493 -11.703 -23.081 1.00 92.00 737 GLU A N 1
ATOM 5927 C CA . GLU A 1 737 ? 13.233 -12.344 -23.484 1.00 92.00 737 GLU A CA 1
ATOM 5928 C C . GLU A 1 737 ? 12.343 -11.365 -24.262 1.00 92.00 737 GLU A C 1
ATOM 5930 O O . GLU A 1 737 ? 11.929 -11.644 -25.386 1.00 92.00 737 GLU A O 1
ATOM 5935 N N . LYS A 1 738 ? 12.151 -10.146 -23.740 1.00 92.50 738 LYS A N 1
ATOM 5936 C CA . LYS A 1 738 ? 11.369 -9.118 -24.441 1.00 92.50 738 LYS A CA 1
ATOM 5937 C C . LYS A 1 738 ? 11.978 -8.728 -25.791 1.00 92.50 738 LYS A C 1
ATOM 5939 O O . LYS A 1 738 ? 11.255 -8.487 -26.757 1.00 92.50 738 LYS A O 1
ATOM 5944 N N . ILE A 1 739 ? 13.304 -8.622 -25.869 1.00 94.19 739 ILE A N 1
ATOM 5945 C CA . ILE A 1 739 ? 14.003 -8.300 -27.119 1.00 94.19 739 ILE A CA 1
ATOM 5946 C C . ILE A 1 739 ? 13.845 -9.437 -28.135 1.00 94.19 739 ILE A C 1
ATOM 5948 O O . ILE A 1 739 ? 13.625 -9.151 -29.311 1.00 94.19 739 ILE A O 1
ATOM 5952 N N . GLU A 1 740 ? 13.943 -10.696 -27.704 1.00 92.31 740 GLU A N 1
ATOM 5953 C CA . GLU A 1 740 ? 13.690 -11.868 -28.549 1.00 92.31 740 GLU A CA 1
ATOM 5954 C C . GLU A 1 740 ? 12.277 -11.822 -29.140 1.00 92.31 740 GLU A C 1
ATOM 5956 O O . GLU A 1 740 ? 12.136 -11.880 -30.365 1.00 92.31 740 GLU A O 1
ATOM 5961 N N . ASP A 1 741 ? 11.256 -11.591 -28.311 1.00 90.44 741 ASP A N 1
ATOM 5962 C CA . ASP A 1 741 ? 9.870 -11.432 -28.767 1.00 90.44 741 ASP A CA 1
ATOM 5963 C C . ASP A 1 741 ? 9.736 -10.333 -29.830 1.00 90.44 741 ASP A C 1
ATOM 5965 O O . ASP A 1 741 ? 9.062 -10.507 -30.850 1.00 90.44 741 ASP A O 1
ATOM 5969 N N . MET A 1 742 ? 10.403 -9.195 -29.623 1.00 92.31 742 MET A N 1
ATOM 5970 C CA . MET A 1 742 ? 10.381 -8.079 -30.570 1.00 92.31 742 MET A CA 1
ATOM 5971 C C . MET A 1 742 ? 11.093 -8.401 -31.894 1.00 92.31 742 MET A C 1
ATOM 5973 O O . MET A 1 742 ? 10.646 -7.967 -32.960 1.00 92.31 742 MET A O 1
ATOM 5977 N N . ILE A 1 743 ? 12.194 -9.158 -31.857 1.00 92.06 743 ILE A N 1
ATOM 5978 C CA . ILE A 1 743 ? 12.894 -9.617 -33.068 1.00 92.06 743 ILE A CA 1
ATOM 5979 C C . ILE A 1 743 ? 11.988 -10.565 -33.855 1.00 92.06 743 ILE A C 1
ATOM 5981 O O . ILE A 1 743 ? 11.796 -10.361 -35.057 1.00 92.06 743 ILE A O 1
ATOM 5985 N N . MET A 1 744 ? 11.384 -11.539 -33.172 1.00 89.38 744 MET A N 1
ATOM 5986 C CA . MET A 1 744 ? 10.472 -12.511 -33.775 1.00 89.38 744 MET A CA 1
ATOM 5987 C C . MET A 1 744 ? 9.254 -11.828 -34.416 1.00 89.38 744 MET A C 1
ATOM 5989 O O . MET A 1 744 ? 8.850 -12.196 -35.521 1.00 89.38 744 MET A O 1
ATOM 5993 N N . LYS A 1 745 ? 8.694 -10.787 -33.783 1.00 89.50 745 LYS A N 1
ATOM 5994 C CA . LYS A 1 745 ? 7.581 -9.998 -34.349 1.00 89.50 745 LYS A CA 1
ATOM 5995 C C . LYS A 1 745 ? 7.971 -9.218 -35.598 1.00 89.50 745 LYS A C 1
ATOM 5997 O O . LYS A 1 745 ? 7.218 -9.232 -36.568 1.00 89.50 745 LYS A O 1
ATOM 6002 N N . ILE A 1 746 ? 9.155 -8.599 -35.640 1.00 90.38 746 ILE A N 1
ATOM 6003 C CA . ILE A 1 746 ? 9.652 -7.996 -36.891 1.00 90.38 746 ILE A CA 1
ATOM 6004 C C . ILE A 1 746 ? 9.748 -9.049 -37.998 1.00 90.38 746 ILE A C 1
ATOM 6006 O O . ILE A 1 746 ? 9.343 -8.779 -39.127 1.00 90.38 746 ILE A O 1
ATOM 6010 N N . GLU A 1 747 ? 10.290 -10.230 -37.696 1.00 87.94 747 GLU A N 1
ATOM 6011 C CA . GLU A 1 747 ? 10.532 -11.275 -38.697 1.00 87.94 747 GLU A CA 1
ATOM 6012 C C . GLU A 1 747 ? 9.228 -11.900 -39.218 1.00 87.94 747 GLU A C 1
ATOM 6014 O O . GLU A 1 747 ? 9.136 -12.230 -40.402 1.00 87.94 747 GLU A O 1
ATOM 6019 N N . LYS A 1 748 ? 8.202 -12.003 -38.366 1.00 87.81 748 LYS A N 1
ATOM 6020 C CA . LYS A 1 748 ? 6.904 -12.598 -38.704 1.00 87.81 748 LYS A CA 1
ATOM 6021 C C . LYS A 1 748 ? 5.886 -11.596 -39.255 1.00 87.81 748 LYS A C 1
ATOM 6023 O O . LYS A 1 748 ? 5.271 -11.855 -40.288 1.00 87.81 748 LYS A O 1
ATOM 6028 N N . ASP A 1 749 ? 5.707 -10.475 -38.564 1.00 86.00 749 ASP A N 1
ATOM 6029 C CA . ASP A 1 749 ? 4.613 -9.522 -38.787 1.00 86.00 749 ASP A CA 1
ATOM 6030 C C . ASP A 1 749 ? 5.095 -8.240 -39.490 1.00 86.00 749 ASP A C 1
ATOM 6032 O O . ASP A 1 749 ? 4.294 -7.405 -39.915 1.00 86.00 749 ASP A O 1
ATOM 6036 N N . GLY A 1 750 ? 6.413 -8.077 -39.657 1.00 88.12 750 GLY A N 1
ATOM 6037 C CA . GLY A 1 750 ? 7.017 -6.942 -40.350 1.00 88.12 750 GLY A CA 1
ATOM 6038 C C . GLY A 1 750 ? 7.028 -5.648 -39.540 1.00 88.12 750 GLY A C 1
ATOM 6039 O O . GLY A 1 750 ? 7.418 -4.620 -40.077 1.00 88.12 750 GLY A O 1
ATOM 6040 N N . PHE A 1 751 ? 6.608 -5.662 -38.275 1.00 89.19 751 PHE A N 1
ATOM 6041 C CA . PHE A 1 751 ? 6.641 -4.524 -37.356 1.00 89.19 751 PHE A CA 1
ATOM 6042 C C . PHE A 1 751 ? 6.748 -5.039 -35.920 1.00 89.19 751 PHE A C 1
ATOM 6044 O O . PHE A 1 751 ? 6.152 -6.057 -35.582 1.00 89.19 751 PHE A O 1
ATOM 6051 N N . THR A 1 752 ? 7.465 -4.318 -35.062 1.00 89.75 752 THR A N 1
ATOM 6052 C CA . THR A 1 752 ? 7.445 -4.568 -33.618 1.00 89.75 752 THR A CA 1
ATOM 6053 C C . THR A 1 752 ? 7.247 -3.284 -32.839 1.00 89.75 752 THR A C 1
ATOM 6055 O O . THR A 1 752 ? 7.667 -2.194 -33.241 1.00 89.75 752 THR A O 1
ATOM 6058 N N . SER A 1 753 ? 6.679 -3.436 -31.653 1.00 87.19 753 SER A N 1
ATOM 6059 C CA . SER A 1 753 ? 6.713 -2.429 -30.607 1.00 87.19 753 SER A CA 1
ATOM 6060 C C . SER A 1 753 ? 6.918 -3.120 -29.267 1.00 87.19 753 SER A C 1
ATOM 6062 O O . SER A 1 753 ? 6.646 -4.307 -29.136 1.00 87.19 753 SER A O 1
ATOM 6064 N N . PHE A 1 754 ? 7.376 -2.384 -28.261 1.00 85.50 754 PHE A N 1
ATOM 6065 C CA . PHE A 1 754 ? 7.402 -2.909 -26.896 1.00 85.50 754 PHE A CA 1
ATOM 6066 C C . PHE A 1 754 ? 5.995 -3.270 -26.378 1.00 85.50 754 PHE A C 1
ATOM 6068 O O . PHE A 1 754 ? 5.852 -4.137 -25.521 1.00 85.50 754 PHE A O 1
ATOM 6075 N N . TRP A 1 755 ? 4.957 -2.610 -26.896 1.00 77.88 755 TRP A N 1
ATOM 6076 C CA . TRP A 1 755 ? 3.604 -2.624 -26.340 1.00 77.88 755 TRP A CA 1
ATOM 6077 C C . TRP A 1 755 ? 2.674 -3.688 -26.927 1.00 77.88 755 TRP A C 1
ATOM 6079 O O . TRP A 1 755 ? 1.541 -3.799 -26.477 1.00 77.88 755 TRP A O 1
ATOM 6089 N N . GLY A 1 756 ? 3.118 -4.432 -27.939 1.00 61.50 756 GLY A N 1
ATOM 6090 C CA . GLY A 1 756 ? 2.270 -5.326 -28.726 1.00 61.50 756 GLY A CA 1
ATOM 6091 C C . GLY A 1 756 ? 2.974 -6.611 -29.046 1.00 61.50 756 GLY A C 1
ATOM 6092 O O . GLY A 1 756 ? 4.211 -6.574 -29.242 1.00 61.50 756 GLY A O 1
#

pLDDT: mean 82.09, std 14.15, range [26.09, 98.31]

Secondary structure (DSSP, 8-state):
--HHHHHHHHHHHHHH-EEE-TTT--EEEEEEE-SSEEEEEEHHHHHHHHTTSSSSSEEEEEHHHHHHHHHHHHHHSEEEGGGGGGG-TTHHHHHHHHHHSTTEEE-TTSSS-EEEE--EETTTT-THHHHS--SS-HHHHTTSHHHHHHHHHHTT-TTS-HHHHHHHHHHHHHHHEE-TTT-SBPPHHHHHHHHHHHHHHHHHTTSB-TT--B-----SS---S-EEEEE-STTHHHHHHHTEEEEESS-TTS---TTTGGGGG--TT-EEEEEETTEEEEEEEE-S--EEEEPPGGG-SS---SEEEEEEEEEEEEEEEEEGGGS-HHHHHH--SSB-TTSPBPS-SEEEE-HHHHHHHHHHTGGGS-GGGTTTSPPGGGTS---------SSHHHHHHHHHHHHHHTT----HHHHHHHHHHHHH-SEEEEESSTTSSHHHHHHHHHHHTT--TTTTSEEEEE--TT--STHHHHEEE-TTS-EEE-HHHHHHHHHHSGGGTTS-EEEEEETGGGS-HHHHTHHHHHHGGG-EEETTEEE-SEEEEETTTEEEE--TTEEEEEE---STTSPPPPHHHHTTSEEEE-----TT-GGGGT-----------GGGTS-S-SSHHHHHHHHHHHHHHHHHHHHHHHHHHHTTT----HHHHHHHHHHHHHHHHHT-S-HHHHHHHHIIIIIGGG-EESSHHHHHHHHHHHHHHHSS---TTTHHHHHTT-SSHHHHHHHHHHHHHHHHHS-EETT-

Radius of gyration: 34.29 Å; Cα contacts (8 Å, |Δi|>4): 1226; chains: 1; bounding box: 82×72×97 Å

Sequence (756 aa):
MYQRLNNFTLRFAEKIGVIYTLSQNAPNHIMKVDEEGLYVETQDSRNKFANGEKGSSYSIVKREWVLGSLDKLVENKVCESHDLHEYGMRHSFLIAFLAALPFVEIDRSLSSPAVRLKKYTTADLDPVNFTSLSSNSADKKLESPFIKLIYDMLKYIDDETEKEKRETLLEVIFLTTVSSTSGTVITESVANRRLSDALKWLQNSKLVDQDINVIVSPERGKSPSSFWWVNQGQSAKAETAGGFLWAPKRAKNGAALAHHTDLVKAKSGDVVFAYSNSAIRYICIVEEEVQSASKPSSLATGQWEEDGNLLKVGYFPLETPIQRNDIPEPWRLQEEGPFDRNGNVKQGYFFQTSNDFALKVLEKFSEMLPGELLGVLPTASESRGEETNLMTFDSDSNLISHIYSYITNKGFYFTKESITNFYLCLKTKPFIILSGISGTGKTKIVQLFAESIGATEDNGQFKLIPVRPDWSDGSDLIGYEDIKGDFKPGPFTKVLVEANLPENQNKPYFILLDEMNLARVEYYFSDLLSVMESREKINDQYISSPVIDREEVGKLMLRNNVYIIGTVNMDETTYPFSPKVLDRANTIEYNEVQLENFSIYENILEVTSVTIANEQLAGKFITLKDAFSEHEQLIREITDWLVRLNQILEKIKLHFGYRVRDEVCFYMIYNEQGQLIPREQAFDLQLHQKILPRISGNDYQTQAILKELFSFCTNHMWDENLAYSLLNESRFPKSAEKIEDMIMKIEKDGFTSFWG

Solvent-accessible surface area (backbone atoms only — not comparable to full-atom values): 41844 Å² total; per-residue (Å²): 134,62,73,52,53,54,52,50,55,54,43,40,53,62,71,59,42,60,44,50,28,83,89,76,66,45,65,32,36,43,78,48,69,59,92,68,20,37,31,38,29,35,69,69,38,38,50,33,25,76,69,66,77,35,99,47,45,48,45,77,46,44,39,68,48,57,52,50,55,49,50,46,28,67,74,61,43,47,38,46,41,74,78,34,48,89,66,41,99,47,19,63,54,53,50,25,52,52,42,66,39,74,66,32,36,72,42,80,90,52,99,55,70,29,30,27,58,43,80,43,36,55,69,69,58,39,67,71,74,60,67,77,66,84,73,99,43,78,74,65,67,46,70,47,70,56,55,34,39,54,54,59,49,32,69,58,47,59,89,48,54,58,68,55,46,50,54,37,51,48,57,52,46,63,74,26,33,24,30,68,88,74,68,41,75,61,54,70,72,55,55,53,49,43,51,52,53,48,50,51,48,36,38,78,68,62,46,21,49,96,68,60,32,59,48,84,70,95,79,66,71,68,76,52,88,49,42,32,38,32,52,36,66,95,53,38,70,45,27,66,76,65,35,35,50,78,33,48,69,50,41,100,85,73,46,81,45,80,34,39,65,52,55,65,73,48,46,57,45,18,40,30,43,35,28,41,93,70,18,38,44,29,45,26,38,26,66,41,61,53,39,84,38,63,61,58,78,77,64,69,85,68,96,68,63,57,60,22,40,34,33,39,28,49,79,42,63,33,84,54,61,49,41,58,84,76,51,58,64,72,60,31,52,70,38,76,45,56,25,36,94,81,44,45,76,52,96,58,46,37,32,58,43,57,64,69,60,54,43,55,51,51,50,78,46,46,91,33,50,46,75,84,42,70,76,64,49,85,51,52,75,68,69,78,34,76,71,50,72,54,54,77,61,95,40,64,51,56,47,49,50,48,40,48,50,32,36,33,48,73,66,44,92,72,56,67,65,60,53,50,50,54,51,44,41,43,24,50,41,46,31,36,35,38,36,30,58,83,89,65,43,68,71,51,55,56,51,44,51,34,35,34,42,53,21,29,61,91,79,58,22,27,44,85,42,77,54,50,65,83,45,70,42,38,43,76,44,52,28,44,66,45,99,86,66,52,74,46,75,13,69,56,39,56,45,37,56,55,50,64,36,82,94,30,50,52,41,46,30,40,40,36,32,37,43,37,31,51,19,55,50,75,45,33,43,38,68,59,62,53,31,65,73,50,58,44,77,54,95,93,38,57,42,28,48,61,80,42,80,43,91,91,76,38,75,32,47,64,40,74,27,52,35,38,37,28,32,35,60,61,55,93,87,44,52,83,83,50,69,76,54,56,75,66,29,46,39,48,74,47,76,90,79,78,88,82,66,61,69,50,75,75,66,71,57,94,60,76,61,41,36,40,48,22,76,84,50,42,55,92,62,91,49,58,75,74,44,37,86,84,39,45,69,62,47,51,60,54,46,56,54,49,52,56,52,32,64,56,31,46,79,77,71,65,48,76,61,68,69,59,54,37,46,50,44,45,35,52,49,54,32,61,76,43,66,68,60,60,68,52,59,54,49,22,51,43,44,45,28,64,52,46,67,76,49,64,49,62,49,71,67,55,52,54,42,42,40,52,50,33,22,69,22,40,76,42,78,77,44,92,91,46,48,80,70,44,45,82,68,24,64,18,39,71,37,29,53,55,36,50,55,36,48,51,30,32,76,73,71,51,41,28,36,66,70,102

Foldseek 3Di:
DQPLLLVLLQLCLAPPQWFAFPPPRFIWGFPDQDQQGTWTAGPVLLVCVVVVVDPDRTDGQGSCLLVVLVVCQLVVQKDFLVNSCVSPPCSRVSLRSQCPQLQKHFDPPDPGTMIGGAAAELVLLDCVVQVVQDDDDPVSNCPRSLLVSLLVSLQSCLVDFLVSSLVNSLVSCQSHYAYPVPRHGDDPVSSSVSVVSSQVSCCVVVQADPRRHGPDDLDDADAAPFEKEFEDEPCVVVCQVPQKDKAACAAPVRDGAPQQVCLQVGAQLYWYQYDYPQWRFWIKGFHHGKDFAFDDPSRPPDDGDGTIIMTGIDTFTFPDTGGLPNQDQVLLCPWPWQHDVRSDGDPHGMTTTDPVSVQVVCAVCVVRGDPVCVSSHDHNVNPVDPPQCQPDDPFLQVLLVLLQLQCLLVVDDDDSVLSLLVLLQLQLALEAEEEEAPPLCSVPSLQSSCQQQPQHVVVLQEDEDEDALPQQAQCQAQHDQDPVRDTDGHPNLVSQLQCVDPVNVFFAHEYEYEQCFSYQVCHNCVLVLVQLVQWDQDPNWIWTQFSDDDPVSHGGTDGQRYHYYYYHYLDPNGHDHDPSSLLRYFYDYRHDDDPPPPVSVVDNDPSHRGHHTSVSRYHPDDAVVSCCVVCVVLLVVLVVLLVLLQVLCVLVPLHDDRSLSRSLSSSLVSCVRRVSDDSLASSLSSCLGRPQQSQKDLDPSSLVSLQVVLCSFQVDGDDPVCLVVSLVNTSNNVSNVLSVVQNVCSVPVSIGGSSD

Organism: NCBI:txid2833583

InterPro domains:
  IPR011704 ATPase, dynein-related, AAA domain [PF07728] (432-572)
  IPR027417 P-loop containing nucleoside triphosphate hydrolase [G3DSA:3.40.50.300] (415-599)
  IPR027417 P-loop containing nucleoside triphosphate hydrolase [SSF52540] (411-596)
  IPR052934 Methylated DNA Recognition and Restriction Enzymes [PTHR37291] (407-570)